Protein 8SHM (pdb70)

Secondary structure (DSSP, 8-state):
------------------------EEESSHHHHHHHHHHHHHHT--EEEEE-SSSEEEEE-

Nearest PDB structures (foldseek):
  8shm-assembly1_A  TM=6.413E-01  e=5.754E-08  synthetic construct
  4grs-assembly1_D  TM=6.822E-01  e=4.119E-01  Thermotoga maritima MSB8
  4grs-assembly1_B  TM=6.821E-01  e=4.119E-01  Thermotoga maritima MSB8
  4wk3-assembly1_A  TM=5.871E-01  e=7.598E-01  Staphylococcus aureus subsp. aureus COL
  2l48-assembly1_B  TM=5.129E-01  e=1.402E+00  Bacillus phage Gamma

Sequence (61 aa):
MGSSHHHHHHSSGLVPRGSHMTTRYRFTDEEEARRAAKEWARRGYQVHVTQNGTYWEVEVRMGSSHHHHHHSSGLVPRGSHMTTRYRFTDEEEARRAAKEWARRGYQVHVTQNGTYWEVEVRMGSSHHHHHHSSGLVPRGSHMTTRYRFTDEEEARRAAKEWARRGYQVHVTQNGTYWEVEVRMGSSHHHHHHSSGLVPRGSHMTTRYRFTDEEEARRAAKEWARRGYQVHVTQNGTYWEVEVRMGSSHHHHHHSSGLVPRGSHMTTRYRFTDEEEARRAAKEWARRGYQVHVTQNGTYWEVEVRMGSSHHHHHHSSGLVPRGSHMTTRYRFTDEEEARRAAKEWARRGYQVHVTQNGTYWEVEVRMGSSHHHHHHSSGLVPRGSHMTTRYRFTDEEEARRAAKEWARRGYQVHVTQNGTYWEVEVRMGSSHHHHHHSSGLVPRGSHMTTRYRFTDEEEARRAAKEWARRGYQVHVTQNGTYWEVEVRMGSSHHHHHHSSGLVPRGSHMTTRYRFTDEEEARRAAKEWARRGYQVHVTQNGTYWEVEVRMGSSHHHHHHSSGLVPRGSHMTTRYRFTDEEEARRAAKEWARRGYQVHVTQNGTYWEVEVRMGSSHHHHHHSSGLVPRGSHMTTRYRFTDEEEARRAAKEWARRGYQVHVTQNGTYWEVEVRMGSSHHHHHHSSGLVPRGSHMTTRYRFTDEEEARRAAKEWARRGYQVHVTQNGTYWEVEVRMGSSHHHHHHSSGLVPRGSHMTTRYRFTDEEEARRAAKEWARRGYQVHVTQNGTYWEVEVRMGSSHHHHHHSSGLVPRGSHMTTRYRFTDEEEARRAAKEWARRGYQVHVTQNGTYWEVEVRMGSSHHHHHHSSGLVPRGSHMTTRYRFTDEEEARRAAKEWARRGYQVHVTQNGTYWEVEVRMGSSHHHHHHSSGLVPRGSHMTTRYRFTDEEEARRAAKEWARRGYQVHVTQNGTYWEVEVRMGSSHHHHHHSSGLVPRGSHMTTRYRFTDEEEARRAAKEWARRGYQVHVTQNGTYWEVEVRMGSSHHHHHHSSGLVPRGSHMTTRYRFTDEEEARRAAKEWARRGYQVHVTQNGTYWEVEVRMGSSHHHHHHSSGLVPRGSHMTTRYRFTDEEEARRAAKEWARRGYQVHVTQNGTYWEVEVRMGSSHHHHHHSSGLVPRGSHMTTRYRFTDEEEARRAAKEWARRGYQVHVTQNGTYWEVEVR

Foldseek 3Di:
DDDDDDDDDDDDDDDDDDDDDKDKDWAQDPVVLVVVQVVCVVVPWDWDFDPDNPIGIIITD

Solvent-accessible surface area: 6298 Å² total; per-residue (Å²): 253,82,88,116,137,150,165,170,163,160,111,99,80,152,117,117,202,80,110,162,173,130,74,114,82,132,49,118,56,94,101,92,0,119,159,14,15,151,90,56,59,220,156,63,89,119,49,111,53,38,121,93,34,139,66,73,6,0,56,38,184

Radius of gyration: 25.76 Å; Cα contacts (8 Å, |Δi|>4): 65; chains: 1; bounding box: 44×42×68 Å

Structure (mmCIF, N/CA/C/O backbone):
data_8SHM
#
_entry.id   8SHM
#
loop_
_atom_site.group_PDB
_atom_site.id
_atom_site.type_symbol
_atom_site.label_atom_id
_atom_site.label_alt_id
_atom_site.label_comp_id
_atom_site.label_asym_id
_atom_site.label_entity_id
_atom_site.label_seq_id
_atom_site.pdbx_PDB_ins_code
_atom_site.Cartn_x
_atom_site.Cartn_y
_atom_site.Cartn_z
_atom_site.occupancy
_atom_site.B_iso_or_equiv
_atom_site.auth_seq_id
_atom_site.auth_comp_id
_atom_site.auth_asym_id
_atom_site.auth_atom_id
_atom_site.pdbx_PDB_model_num
ATOM 1 N N . MET A 1 1 ? -0.163 -0.423 -1.841 1.00 0.00 1 MET A N 1
ATOM 2 C CA . MET A 1 1 ? 1.051 -1.118 -2.354 1.00 0.00 1 MET A CA 1
ATOM 3 C C . MET A 1 1 ? 0.901 -2.638 -2.174 1.00 0.00 1 MET A C 1
ATOM 4 O O . MET A 1 1 ? 0.365 -3.098 -1.154 1.00 0.00 1 MET A O 1
ATOM 20 N N . GLY A 1 2 ? 1.375 -3.395 -3.169 1.00 0.00 2 GLY A N 1
ATOM 21 C CA . GLY A 1 2 ? 1.320 -4.853 -3.170 1.00 0.00 2 GLY A CA 1
ATOM 22 C C . GLY A 1 2 ? 1.822 -5.392 -4.502 1.00 0.00 2 GLY A C 1
ATOM 23 O O . GLY A 1 2 ? 1.295 -4.999 -5.550 1.00 0.00 2 GLY A O 1
ATOM 27 N N . SER A 1 3 ? 2.845 -6.260 -4.476 1.00 0.00 3 SER A N 1
ATOM 28 C CA . SER A 1 3 ? 3.498 -6.769 -5.693 1.00 0.00 3 SER A CA 1
ATOM 29 C C . SER A 1 3 ? 3.083 -8.225 -5.972 1.00 0.00 3 SER A C 1
ATOM 30 O O . SER A 1 3 ? 3.286 -9.102 -5.126 1.00 0.00 3 SER A O 1
ATOM 38 N N . SER A 1 4 ? 2.460 -8.467 -7.141 1.00 0.00 4 SER A N 1
ATOM 39 C CA . SER A 1 4 ? 2.259 -9.815 -7.673 1.00 0.00 4 SER A CA 1
ATOM 40 C C . SER A 1 4 ? 3.583 -10.273 -8.303 1.00 0.00 4 SER A C 1
ATOM 41 O O . SER A 1 4 ? 3.885 -9.955 -9.458 1.00 0.00 4 SER A O 1
ATOM 49 N N . HIS A 1 5 ? 4.408 -10.947 -7.486 1.00 0.00 5 HIS A N 1
ATOM 50 C CA . HIS A 1 5 ? 5.778 -11.350 -7.860 1.00 0.00 5 HIS A CA 1
ATOM 51 C C . HIS A 1 5 ? 5.876 -12.860 -8.179 1.00 0.00 5 HIS A C 1
ATOM 52 O O . HIS A 1 5 ? 6.979 -13.378 -8.386 1.00 0.00 5 HIS A O 1
ATOM 67 N N . HIS A 1 6 ? 4.717 -13.559 -8.222 1.00 0.00 6 HIS A N 1
ATOM 68 C CA . HIS A 1 6 ? 4.614 -14.966 -8.681 1.00 0.00 6 HIS A CA 1
ATOM 69 C C . HIS A 1 6 ? 3.290 -15.178 -9.448 1.00 0.00 6 HIS A C 1
ATOM 70 O O . HIS A 1 6 ? 2.303 -15.674 -8.888 1.00 0.00 6 HIS A O 1
ATOM 85 N N . HIS A 1 7 ? 3.270 -14.751 -10.727 1.00 0.00 7 HIS A N 1
ATOM 86 C CA . HIS A 1 7 ? 2.123 -14.978 -11.627 1.00 0.00 7 HIS A CA 1
ATOM 87 C C . HIS A 1 7 ? 2.219 -16.403 -12.199 1.00 0.00 7 HIS A C 1
ATOM 88 O O . HIS A 1 7 ? 3.319 -16.949 -12.348 1.00 0.00 7 HIS A O 1
ATOM 103 N N . HIS A 1 8 ? 1.063 -16.991 -12.511 1.00 0.00 8 HIS A N 1
ATOM 104 C CA . HIS A 1 8 ? 0.951 -18.392 -12.974 1.00 0.00 8 HIS A CA 1
ATOM 105 C C . HIS A 1 8 ? 0.491 -18.426 -14.435 1.00 0.00 8 HIS A C 1
ATOM 106 O O . HIS A 1 8 ? -0.114 -17.461 -14.928 1.00 0.00 8 HIS A O 1
ATOM 121 N N . HIS A 1 9 ? 0.800 -19.542 -15.116 1.00 0.00 9 HIS A N 1
ATOM 122 C CA . HIS A 1 9 ? 0.416 -19.782 -16.519 1.00 0.00 9 HIS A CA 1
ATOM 123 C C . HIS A 1 9 ? -0.039 -21.239 -16.690 1.00 0.00 9 HIS A C 1
ATOM 124 O O . HIS A 1 9 ? 0.311 -22.110 -15.887 1.00 0.00 9 HIS A O 1
ATOM 139 N N . HIS A 1 10 ? -0.811 -21.472 -17.745 1.00 0.00 10 HIS A N 1
ATOM 140 C CA . HIS A 1 10 ? -1.205 -22.814 -18.209 1.00 0.00 10 HIS A CA 1
ATOM 141 C C . HIS A 1 10 ? -0.886 -22.935 -19.708 1.00 0.00 10 HIS A C 1
ATOM 142 O O . HIS A 1 10 ? -0.303 -22.013 -20.301 1.00 0.00 10 HIS A O 1
ATOM 157 N N . SER A 1 11 ? -1.230 -24.084 -20.306 1.00 0.00 11 SER A N 1
ATOM 158 C CA . SER A 1 11 ? -1.003 -24.359 -21.736 1.00 0.00 11 SER A CA 1
ATOM 159 C C . SER A 1 11 ? -2.172 -25.185 -22.288 1.00 0.00 11 SER A C 1
ATOM 160 O O . SER A 1 11 ? -2.288 -26.377 -21.988 1.00 0.00 11 SER A O 1
ATOM 168 N N . SER A 1 12 ? -3.053 -24.527 -23.057 1.00 0.00 12 SER A N 1
ATOM 169 C CA . SER A 1 12 ? -4.241 -25.157 -23.666 1.00 0.00 12 SER A CA 1
ATOM 170 C C . SER A 1 12 ? -3.902 -25.655 -25.085 1.00 0.00 12 SER A C 1
ATOM 171 O O . SER A 1 12 ? -3.248 -24.946 -25.856 1.00 0.00 12 SER A O 1
ATOM 179 N N . GLY A 1 13 ? -4.343 -26.878 -25.418 1.00 0.00 13 GLY A N 1
ATOM 180 C CA . GLY A 1 13 ? -4.063 -27.479 -26.721 1.00 0.00 13 GLY A CA 1
ATOM 181 C C . GLY A 1 13 ? -5.168 -28.428 -27.159 1.00 0.00 13 GLY A C 1
ATOM 182 O O . GLY A 1 13 ? -5.303 -29.529 -26.602 1.00 0.00 13 GLY A O 1
ATOM 186 N N . LEU A 1 14 ? -5.974 -27.993 -28.149 1.00 0.00 14 LEU A N 1
ATOM 187 C CA . LEU A 1 14 ? -7.085 -28.786 -28.716 1.00 0.00 14 LEU A CA 1
ATOM 188 C C . LEU A 1 14 ? -7.208 -28.531 -30.229 1.00 0.00 14 LEU A C 1
ATOM 189 O O . LEU A 1 14 ? -6.662 -27.552 -30.753 1.00 0.00 14 LEU A O 1
ATOM 205 N N . VAL A 1 15 ? -7.921 -29.428 -30.924 1.00 0.00 15 VAL A N 1
ATOM 206 C CA . VAL A 1 15 ? -8.252 -29.277 -32.352 1.00 0.00 15 VAL A CA 1
ATOM 207 C C . VAL A 1 15 ? -9.790 -29.310 -32.529 1.00 0.00 15 VAL A C 1
ATOM 208 O O . VAL A 1 15 ? -10.434 -30.311 -32.177 1.00 0.00 15 VAL A O 1
ATOM 221 N N . PRO A 1 16 ? -10.415 -28.190 -33.011 1.00 0.00 16 PRO A N 1
ATOM 222 C CA . PRO A 1 16 ? -11.833 -28.183 -33.433 1.00 0.00 16 PRO A CA 1
ATOM 223 C C . PRO A 1 16 ? -11.976 -28.745 -34.862 1.00 0.00 16 PRO A C 1
ATOM 224 O O . PRO A 1 16 ? -10.969 -28.915 -35.571 1.00 0.00 16 PRO A O 1
ATOM 235 N N . ARG A 1 17 ? -13.218 -29.021 -35.289 1.00 0.00 17 ARG A N 1
ATOM 236 C CA . ARG A 1 17 ? -13.493 -29.571 -36.630 1.00 0.00 17 ARG A CA 1
ATOM 237 C C . ARG A 1 17 ? -14.955 -29.309 -37.032 1.00 0.00 17 ARG A C 1
ATOM 238 O O . ARG A 1 17 ? -15.863 -29.315 -36.187 1.00 0.00 17 ARG A O 1
ATOM 259 N N . GLY A 1 18 ? -15.162 -29.062 -38.333 1.00 0.00 18 GLY A N 1
ATOM 260 C CA . GLY A 1 18 ? -16.489 -28.852 -38.908 1.00 0.00 18 GLY A CA 1
ATOM 261 C C . GLY A 1 18 ? -16.677 -29.728 -40.135 1.00 0.00 18 GLY A C 1
ATOM 262 O O . GLY A 1 18 ? -15.830 -29.711 -41.036 1.00 0.00 18 GLY A O 1
ATOM 266 N N . SER A 1 19 ? -17.771 -30.503 -40.166 1.00 0.00 19 SER A N 1
ATOM 267 C CA . SER A 1 19 ? -18.075 -31.438 -41.263 1.00 0.00 19 SER A CA 1
ATOM 268 C C . SER A 1 19 ? -19.593 -31.656 -41.349 1.00 0.00 19 SER A C 1
ATOM 269 O O . SER A 1 19 ? -20.298 -31.557 -40.334 1.00 0.00 19 SER A O 1
ATOM 277 N N . HIS A 1 20 ? -20.085 -31.939 -42.565 1.00 0.00 20 HIS A N 1
ATOM 278 C CA . HIS A 1 20 ? -21.499 -32.260 -42.823 1.00 0.00 20 HIS A CA 1
ATOM 279 C C . HIS A 1 20 ? -21.619 -32.995 -44.169 1.00 0.00 20 HIS A C 1
ATOM 280 O O . HIS A 1 20 ? -20.897 -32.680 -45.125 1.00 0.00 20 HIS A O 1
ATOM 295 N N . MET A 1 21 ? -22.528 -33.978 -44.226 1.00 0.00 21 MET A N 1
ATOM 296 C CA . MET A 1 21 ? -22.840 -34.739 -45.456 1.00 0.00 21 MET A CA 1
ATOM 297 C C . MET A 1 21 ? -23.972 -34.024 -46.234 1.00 0.00 21 MET A C 1
ATOM 298 O O . MET A 1 21 ? -24.216 -32.827 -46.006 1.00 0.00 21 MET A O 1
ATOM 312 N N . THR A 1 22 ? -24.626 -34.759 -47.170 1.00 0.00 22 THR A N 1
ATOM 313 C CA . THR A 1 22 ? -25.740 -34.254 -48.003 1.00 0.00 22 THR A CA 1
ATOM 314 C C . THR A 1 22 ? -25.268 -33.067 -48.879 1.00 0.00 22 THR A C 1
ATOM 315 O O . THR A 1 22 ? -25.417 -31.893 -48.512 1.00 0.00 22 THR A O 1
ATOM 326 N N . THR A 1 23 ? -24.642 -33.403 -50.017 1.00 0.00 23 THR A N 1
ATOM 327 C CA . THR A 1 23 ? -24.104 -32.428 -50.974 1.00 0.00 23 THR A CA 1
ATOM 328 C C . THR A 1 23 ? -25.072 -32.304 -52.163 1.00 0.00 23 THR A C 1
ATOM 329 O O . THR A 1 23 ? -25.021 -33.092 -53.117 1.00 0.00 23 THR A O 1
ATOM 340 N N . ARG A 1 24 ? -25.993 -31.324 -52.065 1.00 0.00 24 ARG A N 1
ATOM 341 C CA . ARG A 1 24 ? -27.091 -31.140 -53.025 1.00 0.00 24 ARG A CA 1
ATOM 342 C C . ARG A 1 24 ? -26.654 -30.234 -54.193 1.00 0.00 24 ARG A C 1
ATOM 343 O O . ARG A 1 24 ? -26.654 -29.004 -54.070 1.00 0.00 24 ARG A O 1
ATOM 364 N N . TYR A 1 25 ? -26.267 -30.861 -55.310 1.00 0.00 25 TYR A N 1
ATOM 365 C CA . TYR A 1 25 ? -25.916 -30.163 -56.561 1.00 0.00 25 TYR A CA 1
ATOM 366 C C . TYR A 1 25 ? -27.170 -30.039 -57.436 1.00 0.00 25 TYR A C 1
ATOM 367 O O . TYR A 1 25 ? -27.829 -31.045 -57.724 1.00 0.00 25 TYR A O 1
ATOM 385 N N . ARG A 1 26 ? -27.509 -28.800 -57.817 1.00 0.00 26 ARG A N 1
ATOM 386 C CA . ARG A 1 26 ? -28.654 -28.495 -58.683 1.00 0.00 26 ARG A CA 1
ATOM 387 C C . ARG A 1 26 ? -28.218 -27.485 -59.752 1.00 0.00 26 ARG A C 1
ATOM 388 O O . ARG A 1 26 ? -27.464 -26.541 -59.465 1.00 0.00 26 ARG A O 1
ATOM 409 N N . PHE A 1 27 ? -28.649 -27.719 -60.998 1.00 0.00 27 PHE A N 1
ATOM 410 C CA . PHE A 1 27 ? -28.254 -26.917 -62.167 1.00 0.00 27 PHE A CA 1
ATOM 411 C C . PHE A 1 27 ? -29.508 -26.509 -62.941 1.00 0.00 27 PHE A C 1
ATOM 412 O O . PHE A 1 27 ? -30.446 -27.281 -63.034 1.00 0.00 27 PHE A O 1
ATOM 429 N N . THR A 1 28 ? -29.526 -25.287 -63.469 1.00 0.00 28 THR A N 1
ATOM 430 C CA . THR A 1 28 ? -30.626 -24.797 -64.315 1.00 0.00 28 THR A CA 1
ATOM 431 C C . THR A 1 28 ? -30.398 -25.215 -65.781 1.00 0.00 28 THR A C 1
ATOM 432 O O . THR A 1 28 ? -31.350 -25.502 -66.513 1.00 0.00 28 THR A O 1
ATOM 443 N N . ASP A 1 29 ? -29.118 -25.282 -66.178 1.00 0.00 29 ASP A N 1
ATOM 444 C CA . ASP A 1 29 ? -28.699 -25.664 -67.528 1.00 0.00 29 ASP A CA 1
ATOM 445 C C . ASP A 1 29 ? -28.549 -27.194 -67.621 1.00 0.00 29 ASP A C 1
ATOM 446 O O . ASP A 1 29 ? -27.957 -27.825 -66.729 1.00 0.00 29 ASP A O 1
ATOM 455 N N . GLU A 1 30 ? -29.076 -27.755 -68.724 1.00 0.00 30 GLU A N 1
ATOM 456 C CA . GLU A 1 30 ? -29.118 -29.202 -68.986 1.00 0.00 30 GLU A CA 1
ATOM 457 C C . GLU A 1 30 ? -27.711 -29.800 -69.164 1.00 0.00 30 GLU A C 1
ATOM 458 O O . GLU A 1 30 ? -27.452 -30.921 -68.708 1.00 0.00 30 GLU A O 1
ATOM 470 N N . GLU A 1 31 ? -26.810 -29.037 -69.821 1.00 0.00 31 GLU A N 1
ATOM 471 C CA . GLU A 1 31 ? -25.457 -29.505 -70.160 1.00 0.00 31 GLU A CA 1
ATOM 472 C C . GLU A 1 31 ? -24.584 -29.555 -68.901 1.00 0.00 31 GLU A C 1
ATOM 473 O O . GLU A 1 31 ? -23.787 -30.467 -68.760 1.00 0.00 31 GLU A O 1
ATOM 485 N N . GLU A 1 32 ? -24.763 -28.569 -67.988 1.00 0.00 32 GLU A N 1
ATOM 486 C CA . GLU A 1 32 ? -24.046 -28.516 -66.694 1.00 0.00 32 GLU A CA 1
ATOM 487 C C . GLU A 1 32 ? -24.502 -29.657 -65.756 1.00 0.00 32 GLU A C 1
ATOM 488 O O . GLU A 1 32 ? -23.694 -30.185 -64.983 1.00 0.00 32 GLU A O 1
ATOM 500 N N . ALA A 1 33 ? -25.798 -30.025 -65.849 1.00 0.00 33 ALA A N 1
ATOM 501 C CA . ALA A 1 33 ? -26.372 -31.171 -65.105 1.00 0.00 33 ALA A CA 1
ATOM 502 C C . ALA A 1 33 ? -25.779 -32.503 -65.621 1.00 0.00 33 ALA A C 1
ATOM 503 O O . ALA A 1 33 ? -25.452 -33.396 -64.833 1.00 0.00 33 ALA A O 1
ATOM 510 N N . ARG A 1 34 ? -25.633 -32.601 -66.958 1.00 0.00 34 ARG A N 1
ATOM 511 C CA . ARG A 1 34 ? -25.062 -33.788 -67.635 1.00 0.00 34 ARG A CA 1
ATOM 512 C C . ARG A 1 34 ? -23.533 -33.887 -67.424 1.00 0.00 34 ARG A C 1
ATOM 513 O O . ARG A 1 34 ? -22.993 -34.994 -67.322 1.00 0.00 34 ARG A O 1
ATOM 534 N N . ARG A 1 35 ? -22.861 -32.722 -67.337 1.00 0.00 35 ARG A N 1
ATOM 535 C CA . ARG A 1 35 ? -21.404 -32.637 -67.090 1.00 0.00 35 ARG A CA 1
ATOM 536 C C . ARG A 1 35 ? -21.097 -33.090 -65.659 1.00 0.00 35 ARG A C 1
ATOM 537 O O . ARG A 1 35 ? -20.143 -33.826 -65.445 1.00 0.00 35 ARG A O 1
ATOM 558 N N . ALA A 1 36 ? -21.933 -32.638 -64.697 1.00 0.00 36 ALA A N 1
ATOM 559 C CA . ALA A 1 36 ? -21.798 -32.992 -63.268 1.00 0.00 36 ALA A CA 1
ATOM 560 C C . ALA A 1 36 ? -22.018 -34.495 -63.067 1.00 0.00 36 ALA A C 1
ATOM 561 O O . ALA A 1 36 ? -21.239 -35.152 -62.378 1.00 0.00 36 ALA A O 1
ATOM 568 N N . ALA A 1 37 ? -23.072 -35.026 -63.710 1.00 0.00 37 ALA A N 1
ATOM 569 C CA . ALA A 1 37 ? -23.407 -36.466 -63.670 1.00 0.00 37 ALA A CA 1
ATOM 570 C C . ALA A 1 37 ? -22.254 -37.332 -64.219 1.00 0.00 37 ALA A C 1
ATOM 571 O O . ALA A 1 37 ? -21.940 -38.386 -63.661 1.00 0.00 37 ALA A O 1
ATOM 578 N N . LYS A 1 38 ? -21.622 -36.838 -65.300 1.00 0.00 38 LYS A N 1
ATOM 579 C CA . LYS A 1 38 ? -20.508 -37.520 -65.986 1.00 0.00 38 LYS A CA 1
ATOM 580 C C . LYS A 1 38 ? -19.191 -37.377 -65.190 1.00 0.00 38 LYS A C 1
ATOM 581 O O . LYS A 1 38 ? -18.372 -38.298 -65.175 1.00 0.00 38 LYS A O 1
ATOM 600 N N . GLU A 1 39 ? -19.014 -36.223 -64.523 1.00 0.00 39 GLU A N 1
ATOM 601 C CA . GLU A 1 39 ? -17.820 -35.933 -63.701 1.00 0.00 39 GLU A CA 1
ATOM 602 C C . GLU A 1 39 ? -17.811 -36.825 -62.451 1.00 0.00 39 GLU A C 1
ATOM 603 O O . GLU A 1 39 ? -16.775 -37.392 -62.098 1.00 0.00 39 GLU A O 1
ATOM 615 N N . TRP A 1 40 ? -18.988 -36.947 -61.805 1.00 0.00 40 TRP A N 1
ATOM 616 C CA . TRP A 1 40 ? -19.193 -37.814 -60.631 1.00 0.00 40 TRP A CA 1
ATOM 617 C C . TRP A 1 40 ? -19.155 -39.295 -61.027 1.00 0.00 40 TRP A C 1
ATOM 618 O O . TRP A 1 40 ? -18.702 -40.124 -60.244 1.00 0.00 40 TRP A O 1
ATOM 639 N N . ALA A 1 41 ? -19.622 -39.611 -62.250 1.00 0.00 41 ALA A N 1
ATOM 640 C CA . ALA A 1 41 ? -19.551 -40.981 -62.807 1.00 0.00 41 ALA A CA 1
ATOM 641 C C . ALA A 1 41 ? -18.083 -41.412 -63.006 1.00 0.00 41 ALA A C 1
ATOM 642 O O . ALA A 1 41 ? -17.708 -42.543 -62.677 1.00 0.00 41 ALA A O 1
ATOM 649 N N . ARG A 1 42 ? -17.261 -40.467 -63.518 1.00 0.00 42 ARG A N 1
ATOM 650 C CA . ARG A 1 42 ? -15.804 -40.643 -63.717 1.00 0.00 42 ARG A CA 1
ATOM 651 C C . ARG A 1 42 ? -15.097 -40.790 -62.349 1.00 0.00 42 ARG A C 1
ATOM 652 O O . ARG A 1 42 ? -14.122 -41.538 -62.218 1.00 0.00 42 ARG A O 1
ATOM 673 N N . ARG A 1 43 ? -15.625 -40.064 -61.339 1.00 0.00 43 ARG A N 1
ATOM 674 C CA . ARG A 1 43 ? -15.184 -40.162 -59.931 1.00 0.00 43 ARG A CA 1
ATOM 675 C C . ARG A 1 43 ? -15.592 -41.518 -59.294 1.00 0.00 43 ARG A C 1
ATOM 676 O O . ARG A 1 43 ? -15.017 -41.926 -58.277 1.00 0.00 43 ARG A O 1
ATOM 697 N N . GLY A 1 44 ? -16.607 -42.180 -59.887 1.00 0.00 44 GLY A N 1
ATOM 698 C CA . GLY A 1 44 ? -17.052 -43.517 -59.468 1.00 0.00 44 GLY A CA 1
ATOM 699 C C . GLY A 1 44 ? -18.247 -43.488 -58.519 1.00 0.00 44 GLY A C 1
ATOM 700 O O . GLY A 1 44 ? -18.541 -44.477 -57.866 1.00 0.00 44 GLY A O 1
ATOM 704 N N . TYR A 1 45 ? -18.934 -42.340 -58.449 1.00 0.00 45 TYR A N 1
ATOM 705 C CA . TYR A 1 45 ? -20.156 -42.158 -57.636 1.00 0.00 45 TYR A CA 1
ATOM 706 C C . TYR A 1 45 ? -21.404 -42.481 -58.476 1.00 0.00 45 TYR A C 1
ATOM 707 O O . TYR A 1 45 ? -21.468 -42.146 -59.668 1.00 0.00 45 TYR A O 1
ATOM 725 N N . GLN A 1 46 ? -22.389 -43.124 -57.834 1.00 0.00 46 GLN A N 1
ATOM 726 C CA . GLN A 1 46 ? -23.666 -43.498 -58.454 1.00 0.00 46 GLN A CA 1
ATOM 727 C C . GLN A 1 46 ? -24.583 -42.271 -58.457 1.00 0.00 46 GLN A C 1
ATOM 728 O O . GLN A 1 46 ? -24.956 -41.771 -57.391 1.00 0.00 46 GLN A O 1
ATOM 742 N N . VAL A 1 47 ? -24.915 -41.756 -59.649 1.00 0.00 47 VAL A N 1
ATOM 743 C CA . VAL A 1 47 ? -25.700 -40.514 -59.787 1.00 0.00 47 VAL A CA 1
ATOM 744 C C . VAL A 1 47 ? -27.061 -40.769 -60.433 1.00 0.00 47 VAL A C 1
ATOM 745 O O . VAL A 1 47 ? -27.286 -41.809 -61.063 1.00 0.00 47 VAL A O 1
ATOM 758 N N . HIS A 1 48 ? -27.951 -39.784 -60.261 1.00 0.00 48 HIS A N 1
ATOM 759 C CA . HIS A 1 48 ? -29.265 -39.738 -60.904 1.00 0.00 48 HIS A CA 1
ATOM 760 C C . HIS A 1 48 ? -29.603 -38.274 -61.201 1.00 0.00 48 HIS A C 1
ATOM 761 O O . HIS A 1 48 ? -29.662 -37.466 -60.284 1.00 0.00 48 HIS A O 1
ATOM 776 N N . VAL A 1 49 ? -29.834 -37.935 -62.472 1.00 0.00 49 VAL A N 1
ATOM 777 C CA . VAL A 1 49 ? -30.235 -36.576 -62.852 1.00 0.00 49 VAL A CA 1
ATOM 778 C C . VAL A 1 49 ? -31.762 -36.437 -62.668 1.00 0.00 49 VAL A C 1
ATOM 779 O O . VAL A 1 49 ? -32.549 -37.051 -63.391 1.00 0.00 49 VAL A O 1
ATOM 792 N N . THR A 1 50 ? -32.173 -35.649 -61.658 1.00 0.00 50 THR A N 1
ATOM 793 C CA . THR A 1 50 ? -33.584 -35.442 -61.310 1.00 0.00 50 THR A CA 1
ATOM 794 C C . THR A 1 50 ? -34.090 -34.122 -61.898 1.00 0.00 50 THR A C 1
ATOM 795 O O . THR A 1 50 ? -33.822 -33.039 -61.356 1.00 0.00 50 THR A O 1
ATOM 806 N N . GLN A 1 51 ? -34.798 -34.217 -63.029 1.00 0.00 51 GLN A N 1
ATOM 807 C CA . GLN A 1 51 ? -35.543 -33.094 -63.610 1.00 0.00 51 GLN A CA 1
ATOM 808 C C . GLN A 1 51 ? -36.774 -32.862 -62.722 1.00 0.00 51 GLN A C 1
ATOM 809 O O . GLN A 1 51 ? -37.822 -33.500 -62.902 1.00 0.00 51 GLN A O 1
ATOM 823 N N . ASN A 1 52 ? -36.596 -32.028 -61.689 1.00 0.00 52 ASN A N 1
ATOM 824 C CA . ASN A 1 52 ? -37.665 -31.696 -60.732 1.00 0.00 52 ASN A CA 1
ATOM 825 C C . ASN A 1 52 ? -38.606 -30.639 -61.331 1.00 0.00 52 ASN A C 1
ATOM 826 O O . ASN A 1 52 ? -39.826 -30.686 -61.118 1.00 0.00 52 ASN A O 1
ATOM 837 N N . GLY A 1 53 ? -38.021 -29.721 -62.100 1.00 0.00 53 GLY A N 1
ATOM 838 C CA . GLY A 1 53 ? -38.739 -28.601 -62.690 1.00 0.00 53 GLY A CA 1
ATOM 839 C C . GLY A 1 53 ? -37.868 -27.886 -63.705 1.00 0.00 53 GLY A C 1
ATOM 840 O O . GLY A 1 53 ? -37.134 -28.539 -64.461 1.00 0.00 53 GLY A O 1
ATOM 844 N N . THR A 1 54 ? -37.955 -26.545 -63.714 1.00 0.00 54 THR A N 1
ATOM 845 C CA . THR A 1 54 ? -37.117 -25.663 -64.556 1.00 0.00 54 THR A CA 1
ATOM 846 C C . THR A 1 54 ? -35.595 -25.863 -64.287 1.00 0.00 54 THR A C 1
ATOM 847 O O . THR A 1 54 ? -34.759 -25.521 -65.133 1.00 0.00 54 THR A O 1
ATOM 858 N N . TYR A 1 55 ? -35.262 -26.416 -63.109 1.00 0.00 55 TYR A N 1
ATOM 859 C CA . TYR A 1 55 ? -33.880 -26.758 -62.717 1.00 0.00 55 TYR A CA 1
ATOM 860 C C . TYR A 1 55 ? -33.714 -28.298 -62.656 1.00 0.00 55 TYR A C 1
ATOM 861 O O . TYR A 1 55 ? -34.541 -29.017 -62.059 1.00 0.00 55 TYR A O 1
ATOM 879 N N . TRP A 1 56 ? -32.656 -28.779 -63.322 1.00 0.00 56 TRP A N 1
ATOM 880 C CA . TRP A 1 56 ? -32.287 -30.200 -63.415 1.00 0.00 56 TRP A CA 1
ATOM 881 C C . TRP A 1 56 ? -31.164 -30.509 -62.382 1.00 0.00 56 TRP A C 1
ATOM 882 O O . TRP A 1 56 ? -30.022 -30.063 -62.540 1.00 0.00 56 TRP A O 1
ATOM 903 N N . GLU A 1 57 ? -31.512 -31.267 -61.332 1.00 0.00 57 GLU A N 1
ATOM 904 C CA . GLU A 1 57 ? -30.609 -31.595 -60.204 1.00 0.00 57 GLU A CA 1
ATOM 905 C C . GLU A 1 57 ? -29.800 -32.874 -60.490 1.00 0.00 57 GLU A C 1
ATOM 906 O O . GLU A 1 57 ? -30.119 -33.622 -61.420 1.00 0.00 57 GLU A O 1
ATOM 918 N N . VAL A 1 58 ? -28.740 -33.091 -59.685 1.00 0.00 58 VAL A N 1
ATOM 919 C CA . VAL A 1 58 ? -27.872 -34.285 -59.746 1.00 0.00 58 VAL A CA 1
ATOM 920 C C . VAL A 1 58 ? -27.736 -34.876 -58.322 1.00 0.00 58 VAL A C 1
ATOM 921 O O . VAL A 1 58 ? -27.103 -34.271 -57.447 1.00 0.00 58 VAL A O 1
ATOM 934 N N . GLU A 1 59 ? -28.395 -36.032 -58.111 1.00 0.00 59 GLU A N 1
ATOM 935 C CA . GLU A 1 59 ? -28.256 -36.857 -56.894 1.00 0.00 59 GLU A CA 1
ATOM 936 C C . GLU A 1 59 ? -26.836 -37.453 -56.857 1.00 0.00 59 GLU A C 1
ATOM 937 O O . GLU A 1 59 ? -26.451 -38.155 -57.796 1.00 0.00 59 GLU A O 1
ATOM 949 N N . VAL A 1 60 ? -26.054 -37.155 -55.808 1.00 0.00 60 VAL A N 1
ATOM 950 C CA . VAL A 1 60 ? -24.713 -37.756 -55.609 1.00 0.00 60 VAL A CA 1
ATOM 951 C C . VAL A 1 60 ? -24.792 -38.800 -54.478 1.00 0.00 60 VAL A C 1
ATOM 952 O O . VAL A 1 60 ? -24.912 -38.449 -53.297 1.00 0.00 60 VAL A O 1
ATOM 965 N N . ARG A 1 61 ? -24.777 -40.079 -54.866 1.00 0.00 61 ARG A N 1
ATOM 966 C CA . ARG A 1 61 ? -24.874 -41.227 -53.952 1.00 0.00 61 ARG A CA 1
ATOM 967 C C . ARG A 1 61 ? -23.493 -41.935 -53.932 1.00 0.00 61 ARG A C 1
ATOM 968 O O . ARG A 1 61 ? -22.760 -41.816 -52.921 1.00 0.00 61 ARG A O 1
ATOM 990 N N . MET A 1 1 ? 14.252 -24.597 6.250 1.00 0.00 1 MET A N 2
ATOM 991 C CA . MET A 1 1 ? 14.596 -26.010 6.516 1.00 0.00 1 MET A CA 2
ATOM 992 C C . MET A 1 1 ? 13.417 -26.918 6.124 1.00 0.00 1 MET A C 2
ATOM 993 O O . MET A 1 1 ? 12.345 -26.430 5.719 1.00 0.00 1 MET A O 2
ATOM 1009 N N . GLY A 1 2 ? 13.624 -28.239 6.257 1.00 0.00 2 GLY A N 2
ATOM 1010 C CA . GLY A 1 2 ? 12.639 -29.241 5.850 1.00 0.00 2 GLY A CA 2
ATOM 1011 C C . GLY A 1 2 ? 12.640 -29.457 4.342 1.00 0.00 2 GLY A C 2
ATOM 1012 O O . GLY A 1 2 ? 13.660 -29.223 3.678 1.00 0.00 2 GLY A O 2
ATOM 1016 N N . SER A 1 3 ? 11.492 -29.896 3.810 1.00 0.00 3 SER A N 2
ATOM 1017 C CA . SER A 1 3 ? 11.292 -30.119 2.365 1.00 0.00 3 SER A CA 2
ATOM 1018 C C . SER A 1 3 ? 9.786 -30.197 2.063 1.00 0.00 3 SER A C 2
ATOM 1019 O O . SER A 1 3 ? 8.964 -30.352 2.981 1.00 0.00 3 SER A O 2
ATOM 1027 N N . SER A 1 4 ? 9.428 -30.088 0.779 1.00 0.00 4 SER A N 2
ATOM 1028 C CA . SER A 1 4 ? 8.026 -30.073 0.332 1.00 0.00 4 SER A CA 2
ATOM 1029 C C . SER A 1 4 ? 7.886 -30.932 -0.939 1.00 0.00 4 SER A C 2
ATOM 1030 O O . SER A 1 4 ? 8.444 -30.596 -1.991 1.00 0.00 4 SER A O 2
ATOM 1038 N N . HIS A 1 5 ? 7.173 -32.070 -0.816 1.00 0.00 5 HIS A N 2
ATOM 1039 C CA . HIS A 1 5 ? 6.898 -32.985 -1.935 1.00 0.00 5 HIS A CA 2
ATOM 1040 C C . HIS A 1 5 ? 5.527 -32.659 -2.551 1.00 0.00 5 HIS A C 2
ATOM 1041 O O . HIS A 1 5 ? 4.560 -32.382 -1.833 1.00 0.00 5 HIS A O 2
ATOM 1056 N N . HIS A 1 6 ? 5.473 -32.651 -3.891 1.00 0.00 6 HIS A N 2
ATOM 1057 C CA . HIS A 1 6 ? 4.258 -32.347 -4.675 1.00 0.00 6 HIS A CA 2
ATOM 1058 C C . HIS A 1 6 ? 4.075 -33.437 -5.745 1.00 0.00 6 HIS A C 2
ATOM 1059 O O . HIS A 1 6 ? 4.884 -34.368 -5.828 1.00 0.00 6 HIS A O 2
ATOM 1074 N N . HIS A 1 7 ? 3.026 -33.304 -6.579 1.00 0.00 7 HIS A N 2
ATOM 1075 C CA . HIS A 1 7 ? 2.654 -34.319 -7.594 1.00 0.00 7 HIS A CA 2
ATOM 1076 C C . HIS A 1 7 ? 1.837 -33.680 -8.726 1.00 0.00 7 HIS A C 2
ATOM 1077 O O . HIS A 1 7 ? 1.070 -32.740 -8.497 1.00 0.00 7 HIS A O 2
ATOM 1092 N N . HIS A 1 8 ? 2.005 -34.215 -9.943 1.00 0.00 8 HIS A N 2
ATOM 1093 C CA . HIS A 1 8 ? 1.263 -33.795 -11.148 1.00 0.00 8 HIS A CA 2
ATOM 1094 C C . HIS A 1 8 ? 0.053 -34.715 -11.342 1.00 0.00 8 HIS A C 2
ATOM 1095 O O . HIS A 1 8 ? 0.010 -35.818 -10.786 1.00 0.00 8 HIS A O 2
ATOM 1110 N N . HIS A 1 9 ? -0.923 -34.260 -12.139 1.00 0.00 9 HIS A N 2
ATOM 1111 C CA . HIS A 1 9 ? -2.126 -35.045 -12.474 1.00 0.00 9 HIS A CA 2
ATOM 1112 C C . HIS A 1 9 ? -2.511 -34.797 -13.939 1.00 0.00 9 HIS A C 2
ATOM 1113 O O . HIS A 1 9 ? -2.464 -33.663 -14.409 1.00 0.00 9 HIS A O 2
ATOM 1128 N N . HIS A 1 10 ? -2.872 -35.874 -14.646 1.00 0.00 10 HIS A N 2
ATOM 1129 C CA . HIS A 1 10 ? -3.375 -35.834 -16.038 1.00 0.00 10 HIS A CA 2
ATOM 1130 C C . HIS A 1 10 ? -4.605 -36.744 -16.155 1.00 0.00 10 HIS A C 2
ATOM 1131 O O . HIS A 1 10 ? -4.969 -37.439 -15.202 1.00 0.00 10 HIS A O 2
ATOM 1146 N N . SER A 1 11 ? -5.253 -36.710 -17.323 1.00 0.00 11 SER A N 2
ATOM 1147 C CA . SER A 1 11 ? -6.434 -37.535 -17.639 1.00 0.00 11 SER A CA 2
ATOM 1148 C C . SER A 1 11 ? -6.434 -37.878 -19.143 1.00 0.00 11 SER A C 2
ATOM 1149 O O . SER A 1 11 ? -5.510 -37.498 -19.873 1.00 0.00 11 SER A O 2
ATOM 1157 N N . SER A 1 12 ? -7.471 -38.612 -19.590 1.00 0.00 12 SER A N 2
ATOM 1158 C CA . SER A 1 12 ? -7.666 -38.965 -21.008 1.00 0.00 12 SER A CA 2
ATOM 1159 C C . SER A 1 12 ? -8.163 -37.745 -21.823 1.00 0.00 12 SER A C 2
ATOM 1160 O O . SER A 1 12 ? -8.495 -36.694 -21.250 1.00 0.00 12 SER A O 2
ATOM 1168 N N . GLY A 1 13 ? -8.223 -37.904 -23.154 1.00 0.00 13 GLY A N 2
ATOM 1169 C CA . GLY A 1 13 ? -8.663 -36.836 -24.055 1.00 0.00 13 GLY A CA 2
ATOM 1170 C C . GLY A 1 13 ? -9.882 -37.228 -24.870 1.00 0.00 13 GLY A C 2
ATOM 1171 O O . GLY A 1 13 ? -10.209 -38.420 -24.981 1.00 0.00 13 GLY A O 2
ATOM 1175 N N . LEU A 1 14 ? -10.558 -36.224 -25.450 1.00 0.00 14 LEU A N 2
ATOM 1176 C CA . LEU A 1 14 ? -11.782 -36.412 -26.251 1.00 0.00 14 LEU A CA 2
ATOM 1177 C C . LEU A 1 14 ? -11.538 -35.879 -27.672 1.00 0.00 14 LEU A C 2
ATOM 1178 O O . LEU A 1 14 ? -11.015 -34.771 -27.826 1.00 0.00 14 LEU A O 2
ATOM 1194 N N . VAL A 1 15 ? -11.881 -36.683 -28.695 1.00 0.00 15 VAL A N 2
ATOM 1195 C CA . VAL A 1 15 ? -11.679 -36.336 -30.117 1.00 0.00 15 VAL A CA 2
ATOM 1196 C C . VAL A 1 15 ? -13.059 -36.265 -30.850 1.00 0.00 15 VAL A C 2
ATOM 1197 O O . VAL A 1 15 ? -13.566 -37.274 -31.350 1.00 0.00 15 VAL A O 2
ATOM 1210 N N . PRO A 1 16 ? -13.727 -35.062 -30.877 1.00 0.00 16 PRO A N 2
ATOM 1211 C CA . PRO A 1 16 ? -15.020 -34.880 -31.575 1.00 0.00 16 PRO A CA 2
ATOM 1212 C C . PRO A 1 16 ? -14.814 -34.746 -33.106 1.00 0.00 16 PRO A C 2
ATOM 1213 O O . PRO A 1 16 ? -14.113 -33.840 -33.575 1.00 0.00 16 PRO A O 2
ATOM 1224 N N . ARG A 1 17 ? -15.395 -35.689 -33.873 1.00 0.00 17 ARG A N 2
ATOM 1225 C CA . ARG A 1 17 ? -15.239 -35.769 -35.340 1.00 0.00 17 ARG A CA 2
ATOM 1226 C C . ARG A 1 17 ? -16.628 -35.843 -36.007 1.00 0.00 17 ARG A C 2
ATOM 1227 O O . ARG A 1 17 ? -17.279 -36.891 -35.984 1.00 0.00 17 ARG A O 2
ATOM 1248 N N . GLY A 1 18 ? -17.080 -34.706 -36.552 1.00 0.00 18 GLY A N 2
ATOM 1249 C CA . GLY A 1 18 ? -18.352 -34.611 -37.271 1.00 0.00 18 GLY A CA 2
ATOM 1250 C C . GLY A 1 18 ? -18.128 -34.586 -38.774 1.00 0.00 18 GLY A C 2
ATOM 1251 O O . GLY A 1 18 ? -17.470 -33.670 -39.288 1.00 0.00 18 GLY A O 2
ATOM 1255 N N . SER A 1 19 ? -18.656 -35.594 -39.476 1.00 0.00 19 SER A N 2
ATOM 1256 C CA . SER A 1 19 ? -18.537 -35.714 -40.938 1.00 0.00 19 SER A CA 2
ATOM 1257 C C . SER A 1 19 ? -19.876 -35.344 -41.605 1.00 0.00 19 SER A C 2
ATOM 1258 O O . SER A 1 19 ? -20.935 -35.868 -41.229 1.00 0.00 19 SER A O 2
ATOM 1266 N N . HIS A 1 20 ? -19.812 -34.424 -42.579 1.00 0.00 20 HIS A N 2
ATOM 1267 C CA . HIS A 1 20 ? -20.983 -33.956 -43.339 1.00 0.00 20 HIS A CA 2
ATOM 1268 C C . HIS A 1 20 ? -21.188 -34.830 -44.577 1.00 0.00 20 HIS A C 2
ATOM 1269 O O . HIS A 1 20 ? -20.231 -35.170 -45.284 1.00 0.00 20 HIS A O 2
ATOM 1284 N N . MET A 1 21 ? -22.454 -35.197 -44.816 1.00 0.00 21 MET A N 2
ATOM 1285 C CA . MET A 1 21 ? -22.874 -36.076 -45.920 1.00 0.00 21 MET A CA 2
ATOM 1286 C C . MET A 1 21 ? -24.078 -35.445 -46.647 1.00 0.00 21 MET A C 2
ATOM 1287 O O . MET A 1 21 ? -24.467 -34.311 -46.323 1.00 0.00 21 MET A O 2
ATOM 1301 N N . THR A 1 22 ? -24.640 -36.185 -47.633 1.00 0.00 22 THR A N 2
ATOM 1302 C CA . THR A 1 22 ? -25.808 -35.752 -48.436 1.00 0.00 22 THR A CA 2
ATOM 1303 C C . THR A 1 22 ? -25.459 -34.509 -49.297 1.00 0.00 22 THR A C 2
ATOM 1304 O O . THR A 1 22 ? -25.689 -33.362 -48.890 1.00 0.00 22 THR A O 2
ATOM 1315 N N . THR A 1 23 ? -24.860 -34.752 -50.474 1.00 0.00 23 THR A N 2
ATOM 1316 C CA . THR A 1 23 ? -24.385 -33.690 -51.378 1.00 0.00 23 THR A CA 2
ATOM 1317 C C . THR A 1 23 ? -25.228 -33.657 -52.672 1.00 0.00 23 THR A C 2
ATOM 1318 O O . THR A 1 23 ? -25.157 -34.570 -53.498 1.00 0.00 23 THR A O 2
ATOM 1329 N N . ARG A 1 24 ? -26.053 -32.604 -52.812 1.00 0.00 24 ARG A N 2
ATOM 1330 C CA . ARG A 1 24 ? -26.807 -32.311 -54.043 1.00 0.00 24 ARG A CA 2
ATOM 1331 C C . ARG A 1 24 ? -26.395 -30.919 -54.558 1.00 0.00 24 ARG A C 2
ATOM 1332 O O . ARG A 1 24 ? -26.088 -30.019 -53.769 1.00 0.00 24 ARG A O 2
ATOM 1353 N N . TYR A 1 25 ? -26.336 -30.783 -55.884 1.00 0.00 25 TYR A N 2
ATOM 1354 C CA . TYR A 1 25 ? -26.002 -29.531 -56.577 1.00 0.00 25 TYR A CA 2
ATOM 1355 C C . TYR A 1 25 ? -27.154 -29.223 -57.538 1.00 0.00 25 TYR A C 2
ATOM 1356 O O . TYR A 1 25 ? -27.392 -29.986 -58.484 1.00 0.00 25 TYR A O 2
ATOM 1374 N N . ARG A 1 26 ? -27.888 -28.132 -57.286 1.00 0.00 26 ARG A N 2
ATOM 1375 C CA . ARG A 1 26 ? -29.039 -27.754 -58.110 1.00 0.00 26 ARG A CA 2
ATOM 1376 C C . ARG A 1 26 ? -28.561 -26.880 -59.268 1.00 0.00 26 ARG A C 2
ATOM 1377 O O . ARG A 1 26 ? -28.067 -25.765 -59.063 1.00 0.00 26 ARG A O 2
ATOM 1398 N N . PHE A 1 27 ? -28.654 -27.440 -60.475 1.00 0.00 27 PHE A N 2
ATOM 1399 C CA . PHE A 1 27 ? -28.402 -26.730 -61.735 1.00 0.00 27 PHE A CA 2
ATOM 1400 C C . PHE A 1 27 ? -29.756 -26.394 -62.374 1.00 0.00 27 PHE A C 2
ATOM 1401 O O . PHE A 1 27 ? -30.773 -27.001 -62.024 1.00 0.00 27 PHE A O 2
ATOM 1418 N N . THR A 1 28 ? -29.769 -25.435 -63.306 1.00 0.00 28 THR A N 2
ATOM 1419 C CA . THR A 1 28 ? -30.975 -25.071 -64.076 1.00 0.00 28 THR A CA 2
ATOM 1420 C C . THR A 1 28 ? -30.849 -25.562 -65.530 1.00 0.00 28 THR A C 2
ATOM 1421 O O . THR A 1 28 ? -31.851 -25.858 -66.191 1.00 0.00 28 THR A O 2
ATOM 1432 N N . ASP A 1 29 ? -29.599 -25.680 -66.001 1.00 0.00 29 ASP A N 2
ATOM 1433 C CA . ASP A 1 29 ? -29.278 -26.052 -67.386 1.00 0.00 29 ASP A CA 2
ATOM 1434 C C . ASP A 1 29 ? -28.977 -27.550 -67.482 1.00 0.00 29 ASP A C 2
ATOM 1435 O O . ASP A 1 29 ? -28.391 -28.130 -66.561 1.00 0.00 29 ASP A O 2
ATOM 1444 N N . GLU A 1 30 ? -29.362 -28.152 -68.621 1.00 0.00 30 GLU A N 2
ATOM 1445 C CA . GLU A 1 30 ? -29.178 -29.589 -68.891 1.00 0.00 30 GLU A CA 2
ATOM 1446 C C . GLU A 1 30 ? -27.691 -29.962 -68.992 1.00 0.00 30 GLU A C 2
ATOM 1447 O O . GLU A 1 30 ? -27.233 -30.886 -68.327 1.00 0.00 30 GLU A O 2
ATOM 1459 N N . GLU A 1 31 ? -26.960 -29.206 -69.834 1.00 0.00 31 GLU A N 2
ATOM 1460 C CA . GLU A 1 31 ? -25.575 -29.531 -70.235 1.00 0.00 31 GLU A CA 2
ATOM 1461 C C . GLU A 1 31 ? -24.635 -29.451 -69.020 1.00 0.00 31 GLU A C 2
ATOM 1462 O O . GLU A 1 31 ? -23.913 -30.407 -68.747 1.00 0.00 31 GLU A O 2
ATOM 1474 N N . GLU A 1 32 ? -24.693 -28.322 -68.279 1.00 0.00 32 GLU A N 2
ATOM 1475 C CA . GLU A 1 32 ? -23.844 -28.087 -67.079 1.00 0.00 32 GLU A CA 2
ATOM 1476 C C . GLU A 1 32 ? -24.058 -29.174 -66.006 1.00 0.00 32 GLU A C 2
ATOM 1477 O O . GLU A 1 32 ? -23.102 -29.644 -65.370 1.00 0.00 32 GLU A O 2
ATOM 1489 N N . ALA A 1 33 ? -25.329 -29.567 -65.850 1.00 0.00 33 ALA A N 2
ATOM 1490 C CA . ALA A 1 33 ? -25.750 -30.594 -64.891 1.00 0.00 33 ALA A CA 2
ATOM 1491 C C . ALA A 1 33 ? -25.216 -31.973 -65.280 1.00 0.00 33 ALA A C 2
ATOM 1492 O O . ALA A 1 33 ? -24.588 -32.639 -64.479 1.00 0.00 33 ALA A O 2
ATOM 1499 N N . ARG A 1 34 ? -25.454 -32.345 -66.543 1.00 0.00 34 ARG A N 2
ATOM 1500 C CA . ARG A 1 34 ? -25.077 -33.652 -67.126 1.00 0.00 34 ARG A CA 2
ATOM 1501 C C . ARG A 1 34 ? -23.538 -33.776 -67.242 1.00 0.00 34 ARG A C 2
ATOM 1502 O O . ARG A 1 34 ? -22.994 -34.881 -67.217 1.00 0.00 34 ARG A O 2
ATOM 1523 N N . ARG A 1 35 ? -22.855 -32.615 -67.329 1.00 0.00 35 ARG A N 2
ATOM 1524 C CA . ARG A 1 35 ? -21.385 -32.532 -67.388 1.00 0.00 35 ARG A CA 2
ATOM 1525 C C . ARG A 1 35 ? -20.793 -32.934 -66.028 1.00 0.00 35 ARG A C 2
ATOM 1526 O O . ARG A 1 35 ? -19.959 -33.838 -65.942 1.00 0.00 35 ARG A O 2
ATOM 1547 N N . ALA A 1 36 ? -21.301 -32.271 -64.973 1.00 0.00 36 ALA A N 2
ATOM 1548 C CA . ALA A 1 36 ? -20.884 -32.502 -63.578 1.00 0.00 36 ALA A CA 2
ATOM 1549 C C . ALA A 1 36 ? -21.323 -33.899 -63.097 1.00 0.00 36 ALA A C 2
ATOM 1550 O O . ALA A 1 36 ? -20.585 -34.575 -62.380 1.00 0.00 36 ALA A O 2
ATOM 1557 N N . ALA A 1 37 ? -22.521 -34.321 -63.542 1.00 0.00 37 ALA A N 2
ATOM 1558 C CA . ALA A 1 37 ? -23.136 -35.616 -63.170 1.00 0.00 37 ALA A CA 2
ATOM 1559 C C . ALA A 1 37 ? -22.299 -36.777 -63.695 1.00 0.00 37 ALA A C 2
ATOM 1560 O O . ALA A 1 37 ? -21.918 -37.677 -62.944 1.00 0.00 37 ALA A O 2
ATOM 1567 N N . LYS A 1 38 ? -21.996 -36.713 -65.004 1.00 0.00 38 LYS A N 2
ATOM 1568 C CA . LYS A 1 38 ? -21.195 -37.736 -65.689 1.00 0.00 38 LYS A CA 2
ATOM 1569 C C . LYS A 1 38 ? -19.720 -37.648 -65.268 1.00 0.00 38 LYS A C 2
ATOM 1570 O O . LYS A 1 38 ? -18.988 -38.623 -65.403 1.00 0.00 38 LYS A O 2
ATOM 1589 N N . GLU A 1 39 ? -19.289 -36.479 -64.738 1.00 0.00 39 GLU A N 2
ATOM 1590 C CA . GLU A 1 39 ? -17.934 -36.326 -64.173 1.00 0.00 39 GLU A CA 2
ATOM 1591 C C . GLU A 1 39 ? -17.795 -37.204 -62.923 1.00 0.00 39 GLU A C 2
ATOM 1592 O O . GLU A 1 39 ? -16.873 -38.005 -62.834 1.00 0.00 39 GLU A O 2
ATOM 1604 N N . TRP A 1 40 ? -18.746 -37.049 -61.975 1.00 0.00 40 TRP A N 2
ATOM 1605 C CA . TRP A 1 40 ? -18.767 -37.829 -60.726 1.00 0.00 40 TRP A CA 2
ATOM 1606 C C . TRP A 1 40 ? -18.998 -39.320 -61.016 1.00 0.00 40 TRP A C 2
ATOM 1607 O O . TRP A 1 40 ? -18.405 -40.179 -60.359 1.00 0.00 40 TRP A O 2
ATOM 1628 N N . ALA A 1 41 ? -19.836 -39.613 -62.030 1.00 0.00 41 ALA A N 2
ATOM 1629 C CA . ALA A 1 41 ? -20.063 -40.992 -62.508 1.00 0.00 41 ALA A CA 2
ATOM 1630 C C . ALA A 1 41 ? -18.752 -41.597 -63.052 1.00 0.00 41 ALA A C 2
ATOM 1631 O O . ALA A 1 41 ? -18.427 -42.756 -62.785 1.00 0.00 41 ALA A O 2
ATOM 1638 N N . ARG A 1 42 ? -17.977 -40.756 -63.771 1.00 0.00 42 ARG A N 2
ATOM 1639 C CA . ARG A 1 42 ? -16.670 -41.129 -64.354 1.00 0.00 42 ARG A CA 2
ATOM 1640 C C . ARG A 1 42 ? -15.610 -41.293 -63.236 1.00 0.00 42 ARG A C 2
ATOM 1641 O O . ARG A 1 42 ? -14.678 -42.086 -63.367 1.00 0.00 42 ARG A O 2
ATOM 1662 N N . ARG A 1 43 ? -15.784 -40.535 -62.129 1.00 0.00 43 ARG A N 2
ATOM 1663 C CA . ARG A 1 43 ? -14.916 -40.627 -60.929 1.00 0.00 43 ARG A CA 2
ATOM 1664 C C . ARG A 1 43 ? -15.216 -41.917 -60.138 1.00 0.00 43 ARG A C 2
ATOM 1665 O O . ARG A 1 43 ? -14.357 -42.419 -59.409 1.00 0.00 43 ARG A O 2
ATOM 1686 N N . GLY A 1 44 ? -16.443 -42.441 -60.302 1.00 0.00 44 GLY A N 2
ATOM 1687 C CA . GLY A 1 44 ? -16.894 -43.655 -59.613 1.00 0.00 44 GLY A CA 2
ATOM 1688 C C . GLY A 1 44 ? -17.861 -43.338 -58.482 1.00 0.00 44 GLY A C 2
ATOM 1689 O O . GLY A 1 44 ? -17.696 -43.817 -57.361 1.00 0.00 44 GLY A O 2
ATOM 1693 N N . TYR A 1 45 ? -18.862 -42.495 -58.785 1.00 0.00 45 TYR A N 2
ATOM 1694 C CA . TYR A 1 45 ? -19.959 -42.137 -57.860 1.00 0.00 45 TYR A CA 2
ATOM 1695 C C . TYR A 1 45 ? -21.298 -42.364 -58.565 1.00 0.00 45 TYR A C 2
ATOM 1696 O O . TYR A 1 45 ? -21.425 -42.100 -59.765 1.00 0.00 45 TYR A O 2
ATOM 1714 N N . GLN A 1 46 ? -22.290 -42.843 -57.813 1.00 0.00 46 GLN A N 2
ATOM 1715 C CA . GLN A 1 46 ? -23.651 -43.024 -58.315 1.00 0.00 46 GLN A CA 2
ATOM 1716 C C . GLN A 1 46 ? -24.384 -41.684 -58.204 1.00 0.00 46 GLN A C 2
ATOM 1717 O O . GLN A 1 46 ? -24.534 -41.146 -57.106 1.00 0.00 46 GLN A O 2
ATOM 1731 N N . VAL A 1 47 ? -24.801 -41.128 -59.353 1.00 0.00 47 VAL A N 2
ATOM 1732 C CA . VAL A 1 47 ? -25.439 -39.807 -59.421 1.00 0.00 47 VAL A CA 2
ATOM 1733 C C . VAL A 1 47 ? -26.918 -39.961 -59.812 1.00 0.00 47 VAL A C 2
ATOM 1734 O O . VAL A 1 47 ? -27.267 -40.681 -60.749 1.00 0.00 47 VAL A O 2
ATOM 1747 N N . HIS A 1 48 ? -27.768 -39.285 -59.039 1.00 0.00 48 HIS A N 2
ATOM 1748 C CA . HIS A 1 48 ? -29.222 -39.249 -59.219 1.00 0.00 48 HIS A CA 2
ATOM 1749 C C . HIS A 1 48 ? -29.612 -37.832 -59.671 1.00 0.00 48 HIS A C 2
ATOM 1750 O O . HIS A 1 48 ? -29.654 -36.907 -58.862 1.00 0.00 48 HIS A O 2
ATOM 1765 N N . VAL A 1 49 ? -29.893 -37.669 -60.974 1.00 0.00 49 VAL A N 2
ATOM 1766 C CA . VAL A 1 49 ? -30.328 -36.377 -61.531 1.00 0.00 49 VAL A CA 2
ATOM 1767 C C . VAL A 1 49 ? -31.846 -36.227 -61.319 1.00 0.00 49 VAL A C 2
ATOM 1768 O O . VAL A 1 49 ? -32.613 -37.171 -61.547 1.00 0.00 49 VAL A O 2
ATOM 1781 N N . THR A 1 50 ? -32.260 -35.054 -60.831 1.00 0.00 50 THR A N 2
ATOM 1782 C CA . THR A 1 50 ? -33.655 -34.782 -60.490 1.00 0.00 50 THR A CA 2
ATOM 1783 C C . THR A 1 50 ? -34.227 -33.746 -61.462 1.00 0.00 50 THR A C 2
ATOM 1784 O O . THR A 1 50 ? -33.988 -32.537 -61.331 1.00 0.00 50 THR A O 2
ATOM 1795 N N . GLN A 1 51 ? -34.937 -34.264 -62.464 1.00 0.00 51 GLN A N 2
ATOM 1796 C CA . GLN A 1 51 ? -35.665 -33.476 -63.459 1.00 0.00 51 GLN A CA 2
ATOM 1797 C C . GLN A 1 51 ? -37.121 -33.335 -62.999 1.00 0.00 51 GLN A C 2
ATOM 1798 O O . GLN A 1 51 ? -37.867 -34.323 -62.965 1.00 0.00 51 GLN A O 2
ATOM 1812 N N . ASN A 1 52 ? -37.493 -32.118 -62.589 1.00 0.00 52 ASN A N 2
ATOM 1813 C CA . ASN A 1 52 ? -38.837 -31.805 -62.068 1.00 0.00 52 ASN A CA 2
ATOM 1814 C C . ASN A 1 52 ? -39.324 -30.449 -62.637 1.00 0.00 52 ASN A C 2
ATOM 1815 O O . ASN A 1 52 ? -40.336 -29.887 -62.198 1.00 0.00 52 ASN A O 2
ATOM 1826 N N . GLY A 1 53 ? -38.613 -29.961 -63.660 1.00 0.00 53 GLY A N 2
ATOM 1827 C CA . GLY A 1 53 ? -38.891 -28.672 -64.286 1.00 0.00 53 GLY A CA 2
ATOM 1828 C C . GLY A 1 53 ? -37.711 -28.239 -65.130 1.00 0.00 53 GLY A C 2
ATOM 1829 O O . GLY A 1 53 ? -36.984 -29.088 -65.657 1.00 0.00 53 GLY A O 2
ATOM 1833 N N . THR A 1 54 ? -37.487 -26.926 -65.238 1.00 0.00 54 THR A N 2
ATOM 1834 C CA . THR A 1 54 ? -36.323 -26.360 -65.946 1.00 0.00 54 THR A CA 2
ATOM 1835 C C . THR A 1 54 ? -35.100 -26.282 -65.000 1.00 0.00 54 THR A C 2
ATOM 1836 O O . THR A 1 54 ? -34.421 -25.245 -64.909 1.00 0.00 54 THR A O 2
ATOM 1847 N N . TYR A 1 55 ? -34.835 -27.402 -64.307 1.00 0.00 55 TYR A N 2
ATOM 1848 C CA . TYR A 1 55 ? -33.731 -27.534 -63.351 1.00 0.00 55 TYR A CA 2
ATOM 1849 C C . TYR A 1 55 ? -33.392 -29.016 -63.130 1.00 0.00 55 TYR A C 2
ATOM 1850 O O . TYR A 1 55 ? -34.284 -29.868 -63.007 1.00 0.00 55 TYR A O 2
ATOM 1868 N N . TRP A 1 56 ? -32.082 -29.300 -63.117 1.00 0.00 56 TRP A N 2
ATOM 1869 C CA . TRP A 1 56 ? -31.517 -30.632 -62.878 1.00 0.00 56 TRP A CA 2
ATOM 1870 C C . TRP A 1 56 ? -30.748 -30.609 -61.550 1.00 0.00 56 TRP A C 2
ATOM 1871 O O . TRP A 1 56 ? -29.623 -30.093 -61.486 1.00 0.00 56 TRP A O 2
ATOM 1892 N N . GLU A 1 57 ? -31.359 -31.134 -60.492 1.00 0.00 57 GLU A N 2
ATOM 1893 C CA . GLU A 1 57 ? -30.681 -31.300 -59.207 1.00 0.00 57 GLU A CA 2
ATOM 1894 C C . GLU A 1 57 ? -29.843 -32.582 -59.266 1.00 0.00 57 GLU A C 2
ATOM 1895 O O . GLU A 1 57 ? -30.389 -33.690 -59.166 1.00 0.00 57 GLU A O 2
ATOM 1907 N N . VAL A 1 58 ? -28.522 -32.440 -59.449 1.00 0.00 58 VAL A N 2
ATOM 1908 C CA . VAL A 1 58 ? -27.613 -33.591 -59.493 1.00 0.00 58 VAL A CA 2
ATOM 1909 C C . VAL A 1 58 ? -27.231 -33.945 -58.057 1.00 0.00 58 VAL A C 2
ATOM 1910 O O . VAL A 1 58 ? -26.384 -33.305 -57.429 1.00 0.00 58 VAL A O 2
ATOM 1923 N N . GLU A 1 59 ? -27.891 -34.978 -57.577 1.00 0.00 59 GLU A N 2
ATOM 1924 C CA . GLU A 1 59 ? -27.856 -35.427 -56.195 1.00 0.00 59 GLU A CA 2
ATOM 1925 C C . GLU A 1 59 ? -27.005 -36.700 -56.130 1.00 0.00 59 GLU A C 2
ATOM 1926 O O . GLU A 1 59 ? -27.439 -37.772 -56.558 1.00 0.00 59 GLU A O 2
ATOM 1938 N N . VAL A 1 60 ? -25.778 -36.556 -55.635 1.00 0.00 60 VAL A N 2
ATOM 1939 C CA . VAL A 1 60 ? -24.824 -37.668 -55.538 1.00 0.00 60 VAL A CA 2
ATOM 1940 C C . VAL A 1 60 ? -25.210 -38.594 -54.366 1.00 0.00 60 VAL A C 2
ATOM 1941 O O . VAL A 1 60 ? -25.233 -38.164 -53.205 1.00 0.00 60 VAL A O 2
ATOM 1954 N N . ARG A 1 61 ? -25.539 -39.855 -54.692 1.00 0.00 61 ARG A N 2
ATOM 1955 C CA . ARG A 1 61 ? -25.800 -40.906 -53.704 1.00 0.00 61 ARG A CA 2
ATOM 1956 C C . ARG A 1 61 ? -24.468 -41.349 -53.052 1.00 0.00 61 ARG A C 2
ATOM 1957 O O . ARG A 1 61 ? -24.128 -40.857 -51.955 1.00 0.00 61 ARG A O 2
ATOM 1979 N N . MET A 1 1 ? 6.715 -17.209 9.359 1.00 0.00 1 MET A N 3
ATOM 1980 C CA . MET A 1 1 ? 6.479 -18.540 9.961 1.00 0.00 1 MET A CA 3
ATOM 1981 C C . MET A 1 1 ? 5.506 -19.350 9.084 1.00 0.00 1 MET A C 3
ATOM 1982 O O . MET A 1 1 ? 4.452 -18.836 8.682 1.00 0.00 1 MET A O 3
ATOM 1998 N N . GLY A 1 2 ? 5.889 -20.602 8.773 1.00 0.00 2 GLY A N 3
ATOM 1999 C CA . GLY A 1 2 ? 5.107 -21.470 7.892 1.00 0.00 2 GLY A CA 3
ATOM 2000 C C . GLY A 1 2 ? 5.086 -20.947 6.454 1.00 0.00 2 GLY A C 3
ATOM 2001 O O . GLY A 1 2 ? 4.033 -20.546 5.948 1.00 0.00 2 GLY A O 3
ATOM 2005 N N . SER A 1 3 ? 6.266 -20.936 5.817 1.00 0.00 3 SER A N 3
ATOM 2006 C CA . SER A 1 3 ? 6.473 -20.350 4.477 1.00 0.00 3 SER A CA 3
ATOM 2007 C C . SER A 1 3 ? 5.582 -21.030 3.410 1.00 0.00 3 SER A C 3
ATOM 2008 O O . SER A 1 3 ? 5.825 -22.184 3.021 1.00 0.00 3 SER A O 3
ATOM 2016 N N . SER A 1 4 ? 4.529 -20.314 2.972 1.00 0.00 4 SER A N 3
ATOM 2017 C CA . SER A 1 4 ? 3.577 -20.820 1.971 1.00 0.00 4 SER A CA 3
ATOM 2018 C C . SER A 1 4 ? 4.224 -20.855 0.571 1.00 0.00 4 SER A C 3
ATOM 2019 O O . SER A 1 4 ? 4.265 -19.838 -0.134 1.00 0.00 4 SER A O 3
ATOM 2027 N N . HIS A 1 5 ? 4.786 -22.019 0.206 1.00 0.00 5 HIS A N 3
ATOM 2028 C CA . HIS A 1 5 ? 5.333 -22.269 -1.134 1.00 0.00 5 HIS A CA 3
ATOM 2029 C C . HIS A 1 5 ? 4.646 -23.512 -1.735 1.00 0.00 5 HIS A C 3
ATOM 2030 O O . HIS A 1 5 ? 5.088 -24.653 -1.567 1.00 0.00 5 HIS A O 3
ATOM 2045 N N . HIS A 1 6 ? 3.509 -23.264 -2.404 1.00 0.00 6 HIS A N 3
ATOM 2046 C CA . HIS A 1 6 ? 2.688 -24.314 -3.032 1.00 0.00 6 HIS A CA 3
ATOM 2047 C C . HIS A 1 6 ? 1.877 -23.712 -4.191 1.00 0.00 6 HIS A C 3
ATOM 2048 O O . HIS A 1 6 ? 1.366 -22.590 -4.079 1.00 0.00 6 HIS A O 3
ATOM 2063 N N . HIS A 1 7 ? 1.752 -24.465 -5.297 1.00 0.00 7 HIS A N 3
ATOM 2064 C CA . HIS A 1 7 ? 1.087 -23.990 -6.528 1.00 0.00 7 HIS A CA 3
ATOM 2065 C C . HIS A 1 7 ? 0.381 -25.152 -7.243 1.00 0.00 7 HIS A C 3
ATOM 2066 O O . HIS A 1 7 ? 0.796 -26.309 -7.108 1.00 0.00 7 HIS A O 3
ATOM 2081 N N . HIS A 1 8 ? -0.678 -24.835 -8.020 1.00 0.00 8 HIS A N 3
ATOM 2082 C CA . HIS A 1 8 ? -1.544 -25.861 -8.639 1.00 0.00 8 HIS A CA 3
ATOM 2083 C C . HIS A 1 8 ? -2.221 -25.340 -9.924 1.00 0.00 8 HIS A C 3
ATOM 2084 O O . HIS A 1 8 ? -2.370 -24.126 -10.105 1.00 0.00 8 HIS A O 3
ATOM 2099 N N . HIS A 1 9 ? -2.651 -26.282 -10.789 1.00 0.00 9 HIS A N 3
ATOM 2100 C CA . HIS A 1 9 ? -3.398 -25.981 -12.033 1.00 0.00 9 HIS A CA 3
ATOM 2101 C C . HIS A 1 9 ? -4.178 -27.225 -12.509 1.00 0.00 9 HIS A C 3
ATOM 2102 O O . HIS A 1 9 ? -3.735 -28.360 -12.293 1.00 0.00 9 HIS A O 3
ATOM 2117 N N . HIS A 1 10 ? -5.340 -26.995 -13.142 1.00 0.00 10 HIS A N 3
ATOM 2118 C CA . HIS A 1 10 ? -6.103 -28.043 -13.854 1.00 0.00 10 HIS A CA 3
ATOM 2119 C C . HIS A 1 10 ? -6.840 -27.414 -15.043 1.00 0.00 10 HIS A C 3
ATOM 2120 O O . HIS A 1 10 ? -7.571 -26.435 -14.873 1.00 0.00 10 HIS A O 3
ATOM 2135 N N . SER A 1 11 ? -6.641 -27.985 -16.236 1.00 0.00 11 SER A N 3
ATOM 2136 C CA . SER A 1 11 ? -7.293 -27.538 -17.473 1.00 0.00 11 SER A CA 3
ATOM 2137 C C . SER A 1 11 ? -8.483 -28.452 -17.810 1.00 0.00 11 SER A C 3
ATOM 2138 O O . SER A 1 11 ? -8.503 -29.628 -17.416 1.00 0.00 11 SER A O 3
ATOM 2146 N N . SER A 1 12 ? -9.454 -27.904 -18.552 1.00 0.00 12 SER A N 3
ATOM 2147 C CA . SER A 1 12 ? -10.669 -28.612 -18.965 1.00 0.00 12 SER A CA 3
ATOM 2148 C C . SER A 1 12 ? -11.137 -28.029 -20.309 1.00 0.00 12 SER A C 3
ATOM 2149 O O . SER A 1 12 ? -11.828 -27.005 -20.343 1.00 0.00 12 SER A O 3
ATOM 2157 N N . GLY A 1 13 ? -10.703 -28.660 -21.418 1.00 0.00 13 GLY A N 3
ATOM 2158 C CA . GLY A 1 13 ? -11.005 -28.182 -22.771 1.00 0.00 13 GLY A CA 3
ATOM 2159 C C . GLY A 1 13 ? -11.559 -29.290 -23.647 1.00 0.00 13 GLY A C 3
ATOM 2160 O O . GLY A 1 13 ? -10.811 -29.943 -24.388 1.00 0.00 13 GLY A O 3
ATOM 2164 N N . LEU A 1 14 ? -12.873 -29.517 -23.538 1.00 0.00 14 LEU A N 3
ATOM 2165 C CA . LEU A 1 14 ? -13.570 -30.578 -24.268 1.00 0.00 14 LEU A CA 3
ATOM 2166 C C . LEU A 1 14 ? -13.953 -30.078 -25.674 1.00 0.00 14 LEU A C 3
ATOM 2167 O O . LEU A 1 14 ? -15.020 -29.472 -25.857 1.00 0.00 14 LEU A O 3
ATOM 2183 N N . VAL A 1 15 ? -13.047 -30.290 -26.645 1.00 0.00 15 VAL A N 3
ATOM 2184 C CA . VAL A 1 15 ? -13.261 -29.914 -28.055 1.00 0.00 15 VAL A CA 3
ATOM 2185 C C . VAL A 1 15 ? -14.083 -31.012 -28.770 1.00 0.00 15 VAL A C 3
ATOM 2186 O O . VAL A 1 15 ? -13.576 -32.122 -28.976 1.00 0.00 15 VAL A O 3
ATOM 2199 N N . PRO A 1 16 ? -15.382 -30.742 -29.137 1.00 0.00 16 PRO A N 3
ATOM 2200 C CA . PRO A 1 16 ? -16.221 -31.704 -29.874 1.00 0.00 16 PRO A CA 3
ATOM 2201 C C . PRO A 1 16 ? -16.056 -31.558 -31.403 1.00 0.00 16 PRO A C 3
ATOM 2202 O O . PRO A 1 16 ? -15.320 -30.690 -31.883 1.00 0.00 16 PRO A O 3
ATOM 2213 N N . ARG A 1 17 ? -16.766 -32.410 -32.154 1.00 0.00 17 ARG A N 3
ATOM 2214 C CA . ARG A 1 17 ? -16.772 -32.396 -33.639 1.00 0.00 17 ARG A CA 3
ATOM 2215 C C . ARG A 1 17 ? -18.209 -32.186 -34.158 1.00 0.00 17 ARG A C 3
ATOM 2216 O O . ARG A 1 17 ? -19.114 -31.836 -33.383 1.00 0.00 17 ARG A O 3
ATOM 2237 N N . GLY A 1 18 ? -18.405 -32.367 -35.475 1.00 0.00 18 GLY A N 3
ATOM 2238 C CA . GLY A 1 18 ? -19.714 -32.215 -36.104 1.00 0.00 18 GLY A CA 3
ATOM 2239 C C . GLY A 1 18 ? -19.593 -31.583 -37.482 1.00 0.00 18 GLY A C 3
ATOM 2240 O O . GLY A 1 18 ? -19.920 -30.407 -37.664 1.00 0.00 18 GLY A O 3
ATOM 2244 N N . SER A 1 19 ? -19.109 -32.376 -38.452 1.00 0.00 19 SER A N 3
ATOM 2245 C CA . SER A 1 19 ? -18.885 -31.928 -39.840 1.00 0.00 19 SER A CA 3
ATOM 2246 C C . SER A 1 19 ? -20.214 -31.769 -40.616 1.00 0.00 19 SER A C 3
ATOM 2247 O O . SER A 1 19 ? -21.276 -32.211 -40.157 1.00 0.00 19 SER A O 3
ATOM 2255 N N . HIS A 1 20 ? -20.132 -31.135 -41.801 1.00 0.00 20 HIS A N 3
ATOM 2256 C CA . HIS A 1 20 ? -21.303 -30.888 -42.673 1.00 0.00 20 HIS A CA 3
ATOM 2257 C C . HIS A 1 20 ? -21.631 -32.126 -43.537 1.00 0.00 20 HIS A C 3
ATOM 2258 O O . HIS A 1 20 ? -20.791 -33.016 -43.717 1.00 0.00 20 HIS A O 3
ATOM 2273 N N . MET A 1 21 ? -22.869 -32.148 -44.062 1.00 0.00 21 MET A N 3
ATOM 2274 C CA . MET A 1 21 ? -23.387 -33.233 -44.934 1.00 0.00 21 MET A CA 3
ATOM 2275 C C . MET A 1 21 ? -24.656 -32.747 -45.666 1.00 0.00 21 MET A C 3
ATOM 2276 O O . MET A 1 21 ? -25.097 -31.606 -45.438 1.00 0.00 21 MET A O 3
ATOM 2290 N N . THR A 1 22 ? -25.225 -33.615 -46.540 1.00 0.00 22 THR A N 3
ATOM 2291 C CA . THR A 1 22 ? -26.444 -33.320 -47.330 1.00 0.00 22 THR A CA 3
ATOM 2292 C C . THR A 1 22 ? -26.188 -32.156 -48.322 1.00 0.00 22 THR A C 3
ATOM 2293 O O . THR A 1 22 ? -26.307 -30.977 -47.957 1.00 0.00 22 THR A O 3
ATOM 2304 N N . THR A 1 23 ? -25.777 -32.486 -49.563 1.00 0.00 23 THR A N 3
ATOM 2305 C CA . THR A 1 23 ? -25.399 -31.473 -50.566 1.00 0.00 23 THR A CA 3
ATOM 2306 C C . THR A 1 23 ? -25.899 -31.871 -51.975 1.00 0.00 23 THR A C 3
ATOM 2307 O O . THR A 1 23 ? -25.380 -32.805 -52.597 1.00 0.00 23 THR A O 3
ATOM 2318 N N . ARG A 1 24 ? -26.939 -31.157 -52.433 1.00 0.00 24 ARG A N 3
ATOM 2319 C CA . ARG A 1 24 ? -27.547 -31.336 -53.765 1.00 0.00 24 ARG A CA 3
ATOM 2320 C C . ARG A 1 24 ? -26.973 -30.274 -54.729 1.00 0.00 24 ARG A C 3
ATOM 2321 O O . ARG A 1 24 ? -27.257 -29.077 -54.576 1.00 0.00 24 ARG A O 3
ATOM 2342 N N . TYR A 1 25 ? -26.141 -30.696 -55.699 1.00 0.00 25 TYR A N 3
ATOM 2343 C CA . TYR A 1 25 ? -25.593 -29.773 -56.720 1.00 0.00 25 TYR A CA 3
ATOM 2344 C C . TYR A 1 25 ? -26.611 -29.637 -57.857 1.00 0.00 25 TYR A C 3
ATOM 2345 O O . TYR A 1 25 ? -26.773 -30.540 -58.663 1.00 0.00 25 TYR A O 3
ATOM 2363 N N . ARG A 1 26 ? -27.263 -28.474 -57.933 1.00 0.00 26 ARG A N 3
ATOM 2364 C CA . ARG A 1 26 ? -28.403 -28.243 -58.840 1.00 0.00 26 ARG A CA 3
ATOM 2365 C C . ARG A 1 26 ? -28.018 -27.236 -59.926 1.00 0.00 26 ARG A C 3
ATOM 2366 O O . ARG A 1 26 ? -27.296 -26.263 -59.662 1.00 0.00 26 ARG A O 3
ATOM 2387 N N . PHE A 1 27 ? -28.460 -27.499 -61.161 1.00 0.00 27 PHE A N 3
ATOM 2388 C CA . PHE A 1 27 ? -28.110 -26.668 -62.319 1.00 0.00 27 PHE A CA 3
ATOM 2389 C C . PHE A 1 27 ? -29.364 -26.407 -63.156 1.00 0.00 27 PHE A C 3
ATOM 2390 O O . PHE A 1 27 ? -30.044 -27.345 -63.570 1.00 0.00 27 PHE A O 3
ATOM 2407 N N . THR A 1 28 ? -29.649 -25.119 -63.408 1.00 0.00 28 THR A N 3
ATOM 2408 C CA . THR A 1 28 ? -30.753 -24.691 -64.283 1.00 0.00 28 THR A CA 3
ATOM 2409 C C . THR A 1 28 ? -30.406 -25.025 -65.742 1.00 0.00 28 THR A C 3
ATOM 2410 O O . THR A 1 28 ? -31.270 -25.407 -66.542 1.00 0.00 28 THR A O 3
ATOM 2421 N N . ASP A 1 29 ? -29.112 -24.861 -66.065 1.00 0.00 29 ASP A N 3
ATOM 2422 C CA . ASP A 1 29 ? -28.534 -25.308 -67.329 1.00 0.00 29 ASP A CA 3
ATOM 2423 C C . ASP A 1 29 ? -28.387 -26.832 -67.297 1.00 0.00 29 ASP A C 3
ATOM 2424 O O . ASP A 1 29 ? -27.573 -27.370 -66.528 1.00 0.00 29 ASP A O 3
ATOM 2433 N N . GLU A 1 30 ? -29.197 -27.511 -68.125 1.00 0.00 30 GLU A N 3
ATOM 2434 C CA . GLU A 1 30 ? -29.122 -28.963 -68.335 1.00 0.00 30 GLU A CA 3
ATOM 2435 C C . GLU A 1 30 ? -27.697 -29.386 -68.763 1.00 0.00 30 GLU A C 3
ATOM 2436 O O . GLU A 1 30 ? -27.241 -30.455 -68.393 1.00 0.00 30 GLU A O 3
ATOM 2448 N N . GLU A 1 31 ? -27.007 -28.484 -69.495 1.00 0.00 31 GLU A N 3
ATOM 2449 C CA . GLU A 1 31 ? -25.624 -28.679 -69.977 1.00 0.00 31 GLU A CA 3
ATOM 2450 C C . GLU A 1 31 ? -24.647 -28.860 -68.796 1.00 0.00 31 GLU A C 3
ATOM 2451 O O . GLU A 1 31 ? -23.853 -29.815 -68.763 1.00 0.00 31 GLU A O 3
ATOM 2463 N N . GLU A 1 32 ? -24.738 -27.941 -67.823 1.00 0.00 32 GLU A N 3
ATOM 2464 C CA . GLU A 1 32 ? -23.910 -27.965 -66.602 1.00 0.00 32 GLU A CA 3
ATOM 2465 C C . GLU A 1 32 ? -24.258 -29.174 -65.712 1.00 0.00 32 GLU A C 3
ATOM 2466 O O . GLU A 1 32 ? -23.382 -29.742 -65.050 1.00 0.00 32 GLU A O 3
ATOM 2478 N N . ALA A 1 33 ? -25.538 -29.573 -65.745 1.00 0.00 33 ALA A N 3
ATOM 2479 C CA . ALA A 1 33 ? -26.047 -30.712 -64.970 1.00 0.00 33 ALA A CA 3
ATOM 2480 C C . ALA A 1 33 ? -25.452 -32.038 -65.461 1.00 0.00 33 ALA A C 3
ATOM 2481 O O . ALA A 1 33 ? -24.833 -32.751 -64.691 1.00 0.00 33 ALA A O 3
ATOM 2488 N N . ARG A 1 34 ? -25.604 -32.321 -66.760 1.00 0.00 34 ARG A N 3
ATOM 2489 C CA . ARG A 1 34 ? -25.237 -33.628 -67.347 1.00 0.00 34 ARG A CA 3
ATOM 2490 C C . ARG A 1 34 ? -23.709 -33.835 -67.428 1.00 0.00 34 ARG A C 3
ATOM 2491 O O . ARG A 1 34 ? -23.240 -34.960 -67.321 1.00 0.00 34 ARG A O 3
ATOM 2512 N N . ARG A 1 35 ? -22.940 -32.741 -67.592 1.00 0.00 35 ARG A N 3
ATOM 2513 C CA . ARG A 1 35 ? -21.461 -32.814 -67.660 1.00 0.00 35 ARG A CA 3
ATOM 2514 C C . ARG A 1 35 ? -20.854 -33.021 -66.259 1.00 0.00 35 ARG A C 3
ATOM 2515 O O . ARG A 1 35 ? -19.950 -33.842 -66.096 1.00 0.00 35 ARG A O 3
ATOM 2536 N N . ALA A 1 36 ? -21.381 -32.292 -65.250 1.00 0.00 36 ALA A N 3
ATOM 2537 C CA . ALA A 1 36 ? -20.930 -32.422 -63.845 1.00 0.00 36 ALA A CA 3
ATOM 2538 C C . ALA A 1 36 ? -21.342 -33.784 -63.266 1.00 0.00 36 ALA A C 3
ATOM 2539 O O . ALA A 1 36 ? -20.547 -34.456 -62.606 1.00 0.00 36 ALA A O 3
ATOM 2546 N N . ALA A 1 37 ? -22.585 -34.192 -63.561 1.00 0.00 37 ALA A N 3
ATOM 2547 C CA . ALA A 1 37 ? -23.139 -35.486 -63.110 1.00 0.00 37 ALA A CA 3
ATOM 2548 C C . ALA A 1 37 ? -22.331 -36.655 -63.681 1.00 0.00 37 ALA A C 3
ATOM 2549 O O . ALA A 1 37 ? -21.836 -37.501 -62.934 1.00 0.00 37 ALA A O 3
ATOM 2556 N N . LYS A 1 38 ? -22.163 -36.657 -65.013 1.00 0.00 38 LYS A N 3
ATOM 2557 C CA . LYS A 1 38 ? -21.408 -37.705 -65.726 1.00 0.00 38 LYS A CA 3
ATOM 2558 C C . LYS A 1 38 ? -19.931 -37.713 -65.302 1.00 0.00 38 LYS A C 3
ATOM 2559 O O . LYS A 1 38 ? -19.286 -38.767 -65.326 1.00 0.00 38 LYS A O 3
ATOM 2578 N N . GLU A 1 39 ? -19.407 -36.545 -64.881 1.00 0.00 39 GLU A N 3
ATOM 2579 C CA . GLU A 1 39 ? -18.037 -36.453 -64.366 1.00 0.00 39 GLU A CA 3
ATOM 2580 C C . GLU A 1 39 ? -17.900 -37.276 -63.072 1.00 0.00 39 GLU A C 3
ATOM 2581 O O . GLU A 1 39 ? -16.997 -38.087 -62.965 1.00 0.00 39 GLU A O 3
ATOM 2593 N N . TRP A 1 40 ? -18.845 -37.111 -62.129 1.00 0.00 40 TRP A N 3
ATOM 2594 C CA . TRP A 1 40 ? -18.879 -37.925 -60.893 1.00 0.00 40 TRP A CA 3
ATOM 2595 C C . TRP A 1 40 ? -19.187 -39.404 -61.203 1.00 0.00 40 TRP A C 3
ATOM 2596 O O . TRP A 1 40 ? -18.628 -40.305 -60.565 1.00 0.00 40 TRP A O 3
ATOM 2617 N N . ALA A 1 41 ? -20.033 -39.638 -62.219 1.00 0.00 41 ALA A N 3
ATOM 2618 C CA . ALA A 1 41 ? -20.461 -40.990 -62.623 1.00 0.00 41 ALA A CA 3
ATOM 2619 C C . ALA A 1 41 ? -19.289 -41.825 -63.171 1.00 0.00 41 ALA A C 3
ATOM 2620 O O . ALA A 1 41 ? -19.203 -43.034 -62.917 1.00 0.00 41 ALA A O 3
ATOM 2627 N N . ARG A 1 42 ? -18.378 -41.160 -63.909 1.00 0.00 42 ARG A N 3
ATOM 2628 C CA . ARG A 1 42 ? -17.194 -41.813 -64.510 1.00 0.00 42 ARG A CA 3
ATOM 2629 C C . ARG A 1 42 ? -16.054 -41.951 -63.474 1.00 0.00 42 ARG A C 3
ATOM 2630 O O . ARG A 1 42 ? -15.093 -42.697 -63.701 1.00 0.00 42 ARG A O 3
ATOM 2651 N N . ARG A 1 43 ? -16.168 -41.230 -62.337 1.00 0.00 43 ARG A N 3
ATOM 2652 C CA . ARG A 1 43 ? -15.255 -41.396 -61.183 1.00 0.00 43 ARG A CA 3
ATOM 2653 C C . ARG A 1 43 ? -15.666 -42.633 -60.351 1.00 0.00 43 ARG A C 3
ATOM 2654 O O . ARG A 1 43 ? -14.821 -43.253 -59.699 1.00 0.00 43 ARG A O 3
ATOM 2675 N N . GLY A 1 44 ? -16.975 -42.979 -60.381 1.00 0.00 44 GLY A N 3
ATOM 2676 C CA . GLY A 1 44 ? -17.503 -44.162 -59.674 1.00 0.00 44 GLY A CA 3
ATOM 2677 C C . GLY A 1 44 ? -18.709 -43.856 -58.780 1.00 0.00 44 GLY A C 3
ATOM 2678 O O . GLY A 1 44 ? -19.235 -44.753 -58.110 1.00 0.00 44 GLY A O 3
ATOM 2682 N N . TYR A 1 45 ? -19.135 -42.585 -58.760 1.00 0.00 45 TYR A N 3
ATOM 2683 C CA . TYR A 1 45 ? -20.269 -42.119 -57.939 1.00 0.00 45 TYR A CA 3
ATOM 2684 C C . TYR A 1 45 ? -21.591 -42.343 -58.680 1.00 0.00 45 TYR A C 3
ATOM 2685 O O . TYR A 1 45 ? -21.688 -42.073 -59.878 1.00 0.00 45 TYR A O 3
ATOM 2703 N N . GLN A 1 46 ? -22.604 -42.837 -57.957 1.00 0.00 46 GLN A N 3
ATOM 2704 C CA . GLN A 1 46 ? -23.930 -43.075 -58.531 1.00 0.00 46 GLN A CA 3
ATOM 2705 C C . GLN A 1 46 ? -24.765 -41.804 -58.355 1.00 0.00 46 GLN A C 3
ATOM 2706 O O . GLN A 1 46 ? -25.224 -41.490 -57.252 1.00 0.00 46 GLN A O 3
ATOM 2720 N N . VAL A 1 47 ? -24.931 -41.075 -59.462 1.00 0.00 47 VAL A N 3
ATOM 2721 C CA . VAL A 1 47 ? -25.579 -39.758 -59.480 1.00 0.00 47 VAL A CA 3
ATOM 2722 C C . VAL A 1 47 ? -26.909 -39.836 -60.226 1.00 0.00 47 VAL A C 3
ATOM 2723 O O . VAL A 1 47 ? -27.087 -40.669 -61.127 1.00 0.00 47 VAL A O 3
ATOM 2736 N N . HIS A 1 48 ? -27.846 -38.971 -59.830 1.00 0.00 48 HIS A N 3
ATOM 2737 C CA . HIS A 1 48 ? -29.179 -38.895 -60.440 1.00 0.00 48 HIS A CA 3
ATOM 2738 C C . HIS A 1 48 ? -29.573 -37.427 -60.605 1.00 0.00 48 HIS A C 3
ATOM 2739 O O . HIS A 1 48 ? -29.629 -36.700 -59.613 1.00 0.00 48 HIS A O 3
ATOM 2754 N N . VAL A 1 49 ? -29.806 -37.002 -61.864 1.00 0.00 49 VAL A N 3
ATOM 2755 C CA . VAL A 1 49 ? -30.346 -35.665 -62.180 1.00 0.00 49 VAL A CA 3
ATOM 2756 C C . VAL A 1 49 ? -31.880 -35.692 -62.049 1.00 0.00 49 VAL A C 3
ATOM 2757 O O . VAL A 1 49 ? -32.523 -36.670 -62.457 1.00 0.00 49 VAL A O 3
ATOM 2770 N N . THR A 1 50 ? -32.461 -34.629 -61.469 1.00 0.00 50 THR A N 3
ATOM 2771 C CA . THR A 1 50 ? -33.918 -34.568 -61.248 1.00 0.00 50 THR A CA 3
ATOM 2772 C C . THR A 1 50 ? -34.663 -34.329 -62.576 1.00 0.00 50 THR A C 3
ATOM 2773 O O . THR A 1 50 ? -34.739 -33.199 -63.078 1.00 0.00 50 THR A O 3
ATOM 2784 N N . GLN A 1 51 ? -35.188 -35.437 -63.138 1.00 0.00 51 GLN A N 3
ATOM 2785 C CA . GLN A 1 51 ? -35.975 -35.441 -64.378 1.00 0.00 51 GLN A CA 3
ATOM 2786 C C . GLN A 1 51 ? -37.290 -34.675 -64.160 1.00 0.00 51 GLN A C 3
ATOM 2787 O O . GLN A 1 51 ? -37.927 -34.818 -63.102 1.00 0.00 51 GLN A O 3
ATOM 2801 N N . ASN A 1 52 ? -37.653 -33.836 -65.152 1.00 0.00 52 ASN A N 3
ATOM 2802 C CA . ASN A 1 52 ? -38.827 -32.922 -65.106 1.00 0.00 52 ASN A CA 3
ATOM 2803 C C . ASN A 1 52 ? -38.608 -31.733 -64.142 1.00 0.00 52 ASN A C 3
ATOM 2804 O O . ASN A 1 52 ? -39.457 -30.837 -64.060 1.00 0.00 52 ASN A O 3
ATOM 2815 N N . GLY A 1 53 ? -37.461 -31.719 -63.432 1.00 0.00 53 GLY A N 3
ATOM 2816 C CA . GLY A 1 53 ? -37.110 -30.638 -62.523 1.00 0.00 53 GLY A CA 3
ATOM 2817 C C . GLY A 1 53 ? -36.481 -29.474 -63.277 1.00 0.00 53 GLY A C 3
ATOM 2818 O O . GLY A 1 53 ? -35.551 -29.686 -64.073 1.00 0.00 53 GLY A O 3
ATOM 2822 N N . THR A 1 54 ? -36.995 -28.245 -63.039 1.00 0.00 54 THR A N 3
ATOM 2823 C CA . THR A 1 54 ? -36.512 -27.021 -63.712 1.00 0.00 54 THR A CA 3
ATOM 2824 C C . THR A 1 54 ? -35.049 -26.709 -63.321 1.00 0.00 54 THR A C 3
ATOM 2825 O O . THR A 1 54 ? -34.321 -26.029 -64.058 1.00 0.00 54 THR A O 3
ATOM 2836 N N . TYR A 1 55 ? -34.640 -27.224 -62.154 1.00 0.00 55 TYR A N 3
ATOM 2837 C CA . TYR A 1 55 ? -33.257 -27.188 -61.680 1.00 0.00 55 TYR A CA 3
ATOM 2838 C C . TYR A 1 55 ? -32.807 -28.651 -61.455 1.00 0.00 55 TYR A C 3
ATOM 2839 O O . TYR A 1 55 ? -33.308 -29.350 -60.562 1.00 0.00 55 TYR A O 3
ATOM 2857 N N . TRP A 1 56 ? -31.935 -29.131 -62.339 1.00 0.00 56 TRP A N 3
ATOM 2858 C CA . TRP A 1 56 ? -31.493 -30.531 -62.375 1.00 0.00 56 TRP A CA 3
ATOM 2859 C C . TRP A 1 56 ? -30.538 -30.811 -61.198 1.00 0.00 56 TRP A C 3
ATOM 2860 O O . TRP A 1 56 ? -29.347 -30.474 -61.250 1.00 0.00 56 TRP A O 3
ATOM 2881 N N . GLU A 1 57 ? -31.109 -31.396 -60.131 1.00 0.00 57 GLU A N 3
ATOM 2882 C CA . GLU A 1 57 ? -30.390 -31.724 -58.892 1.00 0.00 57 GLU A CA 3
ATOM 2883 C C . GLU A 1 57 ? -29.602 -33.025 -59.094 1.00 0.00 57 GLU A C 3
ATOM 2884 O O . GLU A 1 57 ? -30.193 -34.050 -59.415 1.00 0.00 57 GLU A O 3
ATOM 2896 N N . VAL A 1 58 ? -28.278 -32.941 -58.946 1.00 0.00 58 VAL A N 3
ATOM 2897 C CA . VAL A 1 58 ? -27.354 -34.075 -59.050 1.00 0.00 58 VAL A CA 3
ATOM 2898 C C . VAL A 1 58 ? -27.095 -34.643 -57.645 1.00 0.00 58 VAL A C 3
ATOM 2899 O O . VAL A 1 58 ? -26.413 -34.013 -56.823 1.00 0.00 58 VAL A O 3
ATOM 2912 N N . GLU A 1 59 ? -27.685 -35.813 -57.366 1.00 0.00 59 GLU A N 3
ATOM 2913 C CA . GLU A 1 59 ? -27.509 -36.510 -56.084 1.00 0.00 59 GLU A CA 3
ATOM 2914 C C . GLU A 1 59 ? -26.176 -37.291 -56.105 1.00 0.00 59 GLU A C 3
ATOM 2915 O O . GLU A 1 59 ? -26.129 -38.431 -56.584 1.00 0.00 59 GLU A O 3
ATOM 2927 N N . VAL A 1 60 ? -25.096 -36.648 -55.611 1.00 0.00 60 VAL A N 3
ATOM 2928 C CA . VAL A 1 60 ? -23.741 -37.236 -55.615 1.00 0.00 60 VAL A CA 3
ATOM 2929 C C . VAL A 1 60 ? -23.597 -38.245 -54.457 1.00 0.00 60 VAL A C 3
ATOM 2930 O O . VAL A 1 60 ? -23.518 -37.865 -53.279 1.00 0.00 60 VAL A O 3
ATOM 2943 N N . ARG A 1 61 ? -23.604 -39.541 -54.809 1.00 0.00 61 ARG A N 3
ATOM 2944 C CA . ARG A 1 61 ? -23.535 -40.651 -53.846 1.00 0.00 61 ARG A CA 3
ATOM 2945 C C . ARG A 1 61 ? -22.254 -41.489 -54.093 1.00 0.00 61 ARG A C 3
ATOM 2946 O O . ARG A 1 61 ? -22.242 -42.313 -55.033 1.00 0.00 61 ARG A O 3
ATOM 2968 N N . MET A 1 1 ? 4.267 -17.429 9.427 1.00 0.00 1 MET A N 4
ATOM 2969 C CA . MET A 1 1 ? 3.507 -16.582 8.486 1.00 0.00 1 MET A CA 4
ATOM 2970 C C . MET A 1 1 ? 3.466 -17.255 7.104 1.00 0.00 1 MET A C 4
ATOM 2971 O O . MET A 1 1 ? 4.475 -17.255 6.381 1.00 0.00 1 MET A O 4
ATOM 2987 N N . GLY A 1 2 ? 2.302 -17.857 6.772 1.00 0.00 2 GLY A N 4
ATOM 2988 C CA . GLY A 1 2 ? 2.104 -18.540 5.492 1.00 0.00 2 GLY A CA 4
ATOM 2989 C C . GLY A 1 2 ? 2.958 -19.795 5.358 1.00 0.00 2 GLY A C 4
ATOM 2990 O O . GLY A 1 2 ? 3.707 -19.952 4.387 1.00 0.00 2 GLY A O 4
ATOM 2994 N N . SER A 1 3 ? 2.853 -20.686 6.359 1.00 0.00 3 SER A N 4
ATOM 2995 C CA . SER A 1 3 ? 3.674 -21.909 6.435 1.00 0.00 3 SER A CA 4
ATOM 2996 C C . SER A 1 3 ? 3.085 -23.057 5.577 1.00 0.00 3 SER A C 4
ATOM 2997 O O . SER A 1 3 ? 3.699 -24.120 5.447 1.00 0.00 3 SER A O 4
ATOM 3005 N N . SER A 1 4 ? 1.901 -22.835 4.981 1.00 0.00 4 SER A N 4
ATOM 3006 C CA . SER A 1 4 ? 1.236 -23.826 4.131 1.00 0.00 4 SER A CA 4
ATOM 3007 C C . SER A 1 4 ? 0.454 -23.102 3.015 1.00 0.00 4 SER A C 4
ATOM 3008 O O . SER A 1 4 ? -0.409 -22.268 3.304 1.00 0.00 4 SER A O 4
ATOM 3016 N N . HIS A 1 5 ? 0.786 -23.406 1.743 1.00 0.00 5 HIS A N 4
ATOM 3017 C CA . HIS A 1 5 ? 0.075 -22.870 0.565 1.00 0.00 5 HIS A CA 4
ATOM 3018 C C . HIS A 1 5 ? -0.087 -23.976 -0.490 1.00 0.00 5 HIS A C 4
ATOM 3019 O O . HIS A 1 5 ? 0.735 -24.904 -0.561 1.00 0.00 5 HIS A O 4
ATOM 3034 N N . HIS A 1 6 ? -1.144 -23.867 -1.299 1.00 0.00 6 HIS A N 4
ATOM 3035 C CA . HIS A 1 6 ? -1.455 -24.827 -2.371 1.00 0.00 6 HIS A CA 4
ATOM 3036 C C . HIS A 1 6 ? -2.297 -24.121 -3.447 1.00 0.00 6 HIS A C 4
ATOM 3037 O O . HIS A 1 6 ? -3.013 -23.163 -3.135 1.00 0.00 6 HIS A O 4
ATOM 3052 N N . HIS A 1 7 ? -2.197 -24.588 -4.703 1.00 0.00 7 HIS A N 4
ATOM 3053 C CA . HIS A 1 7 ? -2.890 -23.974 -5.846 1.00 0.00 7 HIS A CA 4
ATOM 3054 C C . HIS A 1 7 ? -2.865 -24.946 -7.043 1.00 0.00 7 HIS A C 4
ATOM 3055 O O . HIS A 1 7 ? -1.922 -24.935 -7.843 1.00 0.00 7 HIS A O 4
ATOM 3070 N N . HIS A 1 8 ? -3.871 -25.830 -7.124 1.00 0.00 8 HIS A N 4
ATOM 3071 C CA . HIS A 1 8 ? -4.081 -26.713 -8.291 1.00 0.00 8 HIS A CA 4
ATOM 3072 C C . HIS A 1 8 ? -5.123 -26.088 -9.221 1.00 0.00 8 HIS A C 4
ATOM 3073 O O . HIS A 1 8 ? -6.174 -25.616 -8.772 1.00 0.00 8 HIS A O 4
ATOM 3088 N N . HIS A 1 9 ? -4.828 -26.121 -10.523 1.00 0.00 9 HIS A N 4
ATOM 3089 C CA . HIS A 1 9 ? -5.640 -25.492 -11.565 1.00 0.00 9 HIS A CA 4
ATOM 3090 C C . HIS A 1 9 ? -5.837 -26.490 -12.710 1.00 0.00 9 HIS A C 4
ATOM 3091 O O . HIS A 1 9 ? -4.859 -26.975 -13.290 1.00 0.00 9 HIS A O 4
ATOM 3106 N N . HIS A 1 10 ? -7.107 -26.824 -12.991 1.00 0.00 10 HIS A N 4
ATOM 3107 C CA . HIS A 1 10 ? -7.493 -27.644 -14.143 1.00 0.00 10 HIS A CA 4
ATOM 3108 C C . HIS A 1 10 ? -8.940 -27.311 -14.538 1.00 0.00 10 HIS A C 4
ATOM 3109 O O . HIS A 1 10 ? -9.848 -27.319 -13.698 1.00 0.00 10 HIS A O 4
ATOM 3124 N N . SER A 1 11 ? -9.126 -26.966 -15.815 1.00 0.00 11 SER A N 4
ATOM 3125 C CA . SER A 1 11 ? -10.456 -26.763 -16.416 1.00 0.00 11 SER A CA 4
ATOM 3126 C C . SER A 1 11 ? -11.003 -28.115 -16.929 1.00 0.00 11 SER A C 4
ATOM 3127 O O . SER A 1 11 ? -10.359 -29.159 -16.753 1.00 0.00 11 SER A O 4
ATOM 3135 N N . SER A 1 12 ? -12.191 -28.093 -17.549 1.00 0.00 12 SER A N 4
ATOM 3136 C CA . SER A 1 12 ? -12.817 -29.291 -18.124 1.00 0.00 12 SER A CA 4
ATOM 3137 C C . SER A 1 12 ? -13.817 -28.888 -19.216 1.00 0.00 12 SER A C 4
ATOM 3138 O O . SER A 1 12 ? -14.449 -27.824 -19.132 1.00 0.00 12 SER A O 4
ATOM 3146 N N . GLY A 1 13 ? -13.941 -29.747 -20.233 1.00 0.00 13 GLY A N 4
ATOM 3147 C CA . GLY A 1 13 ? -14.859 -29.529 -21.338 1.00 0.00 13 GLY A CA 4
ATOM 3148 C C . GLY A 1 13 ? -14.951 -30.755 -22.230 1.00 0.00 13 GLY A C 4
ATOM 3149 O O . GLY A 1 13 ? -13.990 -31.532 -22.318 1.00 0.00 13 GLY A O 4
ATOM 3153 N N . LEU A 1 14 ? -16.116 -30.945 -22.875 1.00 0.00 14 LEU A N 4
ATOM 3154 C CA . LEU A 1 14 ? -16.316 -32.012 -23.875 1.00 0.00 14 LEU A CA 4
ATOM 3155 C C . LEU A 1 14 ? -15.584 -31.659 -25.180 1.00 0.00 14 LEU A C 4
ATOM 3156 O O . LEU A 1 14 ? -15.273 -30.487 -25.434 1.00 0.00 14 LEU A O 4
ATOM 3172 N N . VAL A 1 15 ? -15.326 -32.679 -26.009 1.00 0.00 15 VAL A N 4
ATOM 3173 C CA . VAL A 1 15 ? -14.725 -32.497 -27.343 1.00 0.00 15 VAL A CA 4
ATOM 3174 C C . VAL A 1 15 ? -15.704 -33.029 -28.434 1.00 0.00 15 VAL A C 4
ATOM 3175 O O . VAL A 1 15 ? -15.603 -34.179 -28.862 1.00 0.00 15 VAL A O 4
ATOM 3188 N N . PRO A 1 16 ? -16.732 -32.211 -28.852 1.00 0.00 16 PRO A N 4
ATOM 3189 C CA . PRO A 1 16 ? -17.676 -32.606 -29.919 1.00 0.00 16 PRO A CA 4
ATOM 3190 C C . PRO A 1 16 ? -17.080 -32.382 -31.333 1.00 0.00 16 PRO A C 4
ATOM 3191 O O . PRO A 1 16 ? -16.517 -31.315 -31.616 1.00 0.00 16 PRO A O 4
ATOM 3202 N N . ARG A 1 17 ? -17.157 -33.416 -32.192 1.00 0.00 17 ARG A N 4
ATOM 3203 C CA . ARG A 1 17 ? -16.750 -33.332 -33.613 1.00 0.00 17 ARG A CA 4
ATOM 3204 C C . ARG A 1 17 ? -17.992 -33.535 -34.501 1.00 0.00 17 ARG A C 4
ATOM 3205 O O . ARG A 1 17 ? -18.790 -34.448 -34.247 1.00 0.00 17 ARG A O 4
ATOM 3226 N N . GLY A 1 18 ? -18.149 -32.681 -35.529 1.00 0.00 18 GLY A N 4
ATOM 3227 C CA . GLY A 1 18 ? -19.272 -32.759 -36.476 1.00 0.00 18 GLY A CA 4
ATOM 3228 C C . GLY A 1 18 ? -18.795 -32.925 -37.910 1.00 0.00 18 GLY A C 4
ATOM 3229 O O . GLY A 1 18 ? -17.590 -32.817 -38.186 1.00 0.00 18 GLY A O 4
ATOM 3233 N N . SER A 1 19 ? -19.746 -33.171 -38.826 1.00 0.00 19 SER A N 4
ATOM 3234 C CA . SER A 1 19 ? -19.464 -33.381 -40.254 1.00 0.00 19 SER A CA 4
ATOM 3235 C C . SER A 1 19 ? -20.747 -33.167 -41.080 1.00 0.00 19 SER A C 4
ATOM 3236 O O . SER A 1 19 ? -21.850 -33.083 -40.523 1.00 0.00 19 SER A O 4
ATOM 3244 N N . HIS A 1 20 ? -20.587 -33.077 -42.412 1.00 0.00 20 HIS A N 4
ATOM 3245 C CA . HIS A 1 20 ? -21.708 -32.934 -43.362 1.00 0.00 20 HIS A CA 4
ATOM 3246 C C . HIS A 1 20 ? -21.438 -33.841 -44.579 1.00 0.00 20 HIS A C 4
ATOM 3247 O O . HIS A 1 20 ? -20.385 -33.743 -45.217 1.00 0.00 20 HIS A O 4
ATOM 3262 N N . MET A 1 21 ? -22.390 -34.753 -44.864 1.00 0.00 21 MET A N 4
ATOM 3263 C CA . MET A 1 21 ? -22.270 -35.796 -45.912 1.00 0.00 21 MET A CA 4
ATOM 3264 C C . MET A 1 21 ? -23.518 -35.770 -46.812 1.00 0.00 21 MET A C 4
ATOM 3265 O O . MET A 1 21 ? -24.630 -35.579 -46.295 1.00 0.00 21 MET A O 4
ATOM 3279 N N . THR A 1 22 ? -23.314 -35.975 -48.142 1.00 0.00 22 THR A N 4
ATOM 3280 C CA . THR A 1 22 ? -24.389 -36.029 -49.161 1.00 0.00 22 THR A CA 4
ATOM 3281 C C . THR A 1 22 ? -24.984 -34.616 -49.427 1.00 0.00 22 THR A C 4
ATOM 3282 O O . THR A 1 22 ? -25.671 -34.053 -48.565 1.00 0.00 22 THR A O 4
ATOM 3293 N N . THR A 1 23 ? -24.676 -34.036 -50.611 1.00 0.00 23 THR A N 4
ATOM 3294 C CA . THR A 1 23 ? -25.143 -32.689 -51.007 1.00 0.00 23 THR A CA 4
ATOM 3295 C C . THR A 1 23 ? -25.507 -32.667 -52.510 1.00 0.00 23 THR A C 4
ATOM 3296 O O . THR A 1 23 ? -24.647 -32.924 -53.363 1.00 0.00 23 THR A O 4
ATOM 3307 N N . ARG A 1 24 ? -26.784 -32.364 -52.816 1.00 0.00 24 ARG A N 4
ATOM 3308 C CA . ARG A 1 24 ? -27.299 -32.262 -54.198 1.00 0.00 24 ARG A CA 4
ATOM 3309 C C . ARG A 1 24 ? -27.018 -30.858 -54.763 1.00 0.00 24 ARG A C 4
ATOM 3310 O O . ARG A 1 24 ? -27.293 -29.863 -54.094 1.00 0.00 24 ARG A O 4
ATOM 3331 N N . TYR A 1 25 ? -26.472 -30.790 -55.990 1.00 0.00 25 TYR A N 4
ATOM 3332 C CA . TYR A 1 25 ? -26.099 -29.513 -56.645 1.00 0.00 25 TYR A CA 4
ATOM 3333 C C . TYR A 1 25 ? -27.155 -29.136 -57.707 1.00 0.00 25 TYR A C 4
ATOM 3334 O O . TYR A 1 25 ? -27.416 -29.928 -58.609 1.00 0.00 25 TYR A O 4
ATOM 3352 N N . ARG A 1 26 ? -27.754 -27.927 -57.597 1.00 0.00 26 ARG A N 4
ATOM 3353 C CA . ARG A 1 26 ? -28.795 -27.450 -58.537 1.00 0.00 26 ARG A CA 4
ATOM 3354 C C . ARG A 1 26 ? -28.153 -26.720 -59.726 1.00 0.00 26 ARG A C 4
ATOM 3355 O O . ARG A 1 26 ? -27.448 -25.722 -59.541 1.00 0.00 26 ARG A O 4
ATOM 3376 N N . PHE A 1 27 ? -28.401 -27.220 -60.940 1.00 0.00 27 PHE A N 4
ATOM 3377 C CA . PHE A 1 27 ? -27.949 -26.574 -62.182 1.00 0.00 27 PHE A CA 4
ATOM 3378 C C . PHE A 1 27 ? -29.155 -26.004 -62.940 1.00 0.00 27 PHE A C 4
ATOM 3379 O O . PHE A 1 27 ? -30.257 -26.558 -62.890 1.00 0.00 27 PHE A O 4
ATOM 3396 N N . THR A 1 28 ? -28.932 -24.880 -63.623 1.00 0.00 28 THR A N 4
ATOM 3397 C CA . THR A 1 28 ? -29.982 -24.167 -64.374 1.00 0.00 28 THR A CA 4
ATOM 3398 C C . THR A 1 28 ? -30.074 -24.674 -65.824 1.00 0.00 28 THR A C 4
ATOM 3399 O O . THR A 1 28 ? -30.996 -24.317 -66.570 1.00 0.00 28 THR A O 4
ATOM 3410 N N . ASP A 1 29 ? -29.083 -25.490 -66.211 1.00 0.00 29 ASP A N 4
ATOM 3411 C CA . ASP A 1 29 ? -28.989 -26.107 -67.538 1.00 0.00 29 ASP A CA 4
ATOM 3412 C C . ASP A 1 29 ? -28.935 -27.631 -67.393 1.00 0.00 29 ASP A C 4
ATOM 3413 O O . ASP A 1 29 ? -28.227 -28.157 -66.516 1.00 0.00 29 ASP A O 4
ATOM 3422 N N . GLU A 1 30 ? -29.701 -28.327 -68.257 1.00 0.00 30 GLU A N 4
ATOM 3423 C CA . GLU A 1 30 ? -29.615 -29.787 -68.418 1.00 0.00 30 GLU A CA 4
ATOM 3424 C C . GLU A 1 30 ? -28.201 -30.182 -68.850 1.00 0.00 30 GLU A C 4
ATOM 3425 O O . GLU A 1 30 ? -27.672 -31.182 -68.392 1.00 0.00 30 GLU A O 4
ATOM 3437 N N . GLU A 1 31 ? -27.600 -29.321 -69.699 1.00 0.00 31 GLU A N 4
ATOM 3438 C CA . GLU A 1 31 ? -26.257 -29.513 -70.259 1.00 0.00 31 GLU A CA 4
ATOM 3439 C C . GLU A 1 31 ? -25.194 -29.581 -69.143 1.00 0.00 31 GLU A C 4
ATOM 3440 O O . GLU A 1 31 ? -24.494 -30.585 -69.020 1.00 0.00 31 GLU A O 4
ATOM 3452 N N . GLU A 1 32 ? -25.129 -28.518 -68.311 1.00 0.00 32 GLU A N 4
ATOM 3453 C CA . GLU A 1 32 ? -24.137 -28.400 -67.214 1.00 0.00 32 GLU A CA 4
ATOM 3454 C C . GLU A 1 32 ? -24.352 -29.476 -66.136 1.00 0.00 32 GLU A C 4
ATOM 3455 O O . GLU A 1 32 ? -23.397 -29.907 -65.477 1.00 0.00 32 GLU A O 4
ATOM 3467 N N . ALA A 1 33 ? -25.619 -29.899 -65.983 1.00 0.00 33 ALA A N 4
ATOM 3468 C CA . ALA A 1 33 ? -26.002 -30.976 -65.063 1.00 0.00 33 ALA A CA 4
ATOM 3469 C C . ALA A 1 33 ? -25.448 -32.327 -65.548 1.00 0.00 33 ALA A C 4
ATOM 3470 O O . ALA A 1 33 ? -24.934 -33.104 -64.754 1.00 0.00 33 ALA A O 4
ATOM 3477 N N . ARG A 1 34 ? -25.557 -32.582 -66.866 1.00 0.00 34 ARG A N 4
ATOM 3478 C CA . ARG A 1 34 ? -25.061 -33.825 -67.499 1.00 0.00 34 ARG A CA 4
ATOM 3479 C C . ARG A 1 34 ? -23.524 -33.917 -67.424 1.00 0.00 34 ARG A C 4
ATOM 3480 O O . ARG A 1 34 ? -22.979 -34.974 -67.106 1.00 0.00 34 ARG A O 4
ATOM 3501 N N . ARG A 1 35 ? -22.855 -32.790 -67.710 1.00 0.00 35 ARG A N 4
ATOM 3502 C CA . ARG A 1 35 ? -21.382 -32.688 -67.694 1.00 0.00 35 ARG A CA 4
ATOM 3503 C C . ARG A 1 35 ? -20.834 -32.959 -66.282 1.00 0.00 35 ARG A C 4
ATOM 3504 O O . ARG A 1 35 ? -19.919 -33.760 -66.113 1.00 0.00 35 ARG A O 4
ATOM 3525 N N . ALA A 1 36 ? -21.460 -32.308 -65.281 1.00 0.00 36 ALA A N 4
ATOM 3526 C CA . ALA A 1 36 ? -21.067 -32.427 -63.865 1.00 0.00 36 ALA A CA 4
ATOM 3527 C C . ALA A 1 36 ? -21.325 -33.850 -63.343 1.00 0.00 36 ALA A C 4
ATOM 3528 O O . ALA A 1 36 ? -20.444 -34.465 -62.746 1.00 0.00 36 ALA A O 4
ATOM 3535 N N . ALA A 1 37 ? -22.536 -34.372 -63.622 1.00 0.00 37 ALA A N 4
ATOM 3536 C CA . ALA A 1 37 ? -22.951 -35.731 -63.208 1.00 0.00 37 ALA A CA 4
ATOM 3537 C C . ALA A 1 37 ? -22.012 -36.798 -63.789 1.00 0.00 37 ALA A C 4
ATOM 3538 O O . ALA A 1 37 ? -21.743 -37.808 -63.148 1.00 0.00 37 ALA A O 4
ATOM 3545 N N . LYS A 1 38 ? -21.514 -36.534 -65.012 1.00 0.00 38 LYS A N 4
ATOM 3546 C CA . LYS A 1 38 ? -20.597 -37.434 -65.725 1.00 0.00 38 LYS A CA 4
ATOM 3547 C C . LYS A 1 38 ? -19.236 -37.533 -65.001 1.00 0.00 38 LYS A C 4
ATOM 3548 O O . LYS A 1 38 ? -18.623 -38.596 -65.010 1.00 0.00 38 LYS A O 4
ATOM 3567 N N . GLU A 1 39 ? -18.796 -36.425 -64.363 1.00 0.00 39 GLU A N 4
ATOM 3568 C CA . GLU A 1 39 ? -17.490 -36.354 -63.660 1.00 0.00 39 GLU A CA 4
ATOM 3569 C C . GLU A 1 39 ? -17.486 -37.237 -62.401 1.00 0.00 39 GLU A C 4
ATOM 3570 O O . GLU A 1 39 ? -16.546 -38.012 -62.167 1.00 0.00 39 GLU A O 4
ATOM 3582 N N . TRP A 1 40 ? -18.550 -37.094 -61.594 1.00 0.00 40 TRP A N 4
ATOM 3583 C CA . TRP A 1 40 ? -18.764 -37.916 -60.389 1.00 0.00 40 TRP A CA 4
ATOM 3584 C C . TRP A 1 40 ? -18.978 -39.395 -60.784 1.00 0.00 40 TRP A C 4
ATOM 3585 O O . TRP A 1 40 ? -18.362 -40.284 -60.204 1.00 0.00 40 TRP A O 4
ATOM 3606 N N . ALA A 1 41 ? -19.812 -39.628 -61.812 1.00 0.00 41 ALA A N 4
ATOM 3607 C CA . ALA A 1 41 ? -20.137 -40.986 -62.310 1.00 0.00 41 ALA A CA 4
ATOM 3608 C C . ALA A 1 41 ? -18.898 -41.686 -62.907 1.00 0.00 41 ALA A C 4
ATOM 3609 O O . ALA A 1 41 ? -18.799 -42.917 -62.867 1.00 0.00 41 ALA A O 4
ATOM 3616 N N . ARG A 1 42 ? -17.960 -40.879 -63.448 1.00 0.00 42 ARG A N 4
ATOM 3617 C CA . ARG A 1 42 ? -16.680 -41.369 -64.008 1.00 0.00 42 ARG A CA 4
ATOM 3618 C C . ARG A 1 42 ? -15.873 -42.039 -62.872 1.00 0.00 42 ARG A C 4
ATOM 3619 O O . ARG A 1 42 ? -15.416 -43.172 -63.003 1.00 0.00 42 ARG A O 4
ATOM 3640 N N . ARG A 1 43 ? -15.800 -41.333 -61.735 1.00 0.00 43 ARG A N 4
ATOM 3641 C CA . ARG A 1 43 ? -15.087 -41.799 -60.528 1.00 0.00 43 ARG A CA 4
ATOM 3642 C C . ARG A 1 43 ? -15.854 -42.934 -59.821 1.00 0.00 43 ARG A C 4
ATOM 3643 O O . ARG A 1 43 ? -15.249 -43.788 -59.166 1.00 0.00 43 ARG A O 4
ATOM 3664 N N . GLY A 1 44 ? -17.190 -42.927 -59.972 1.00 0.00 44 GLY A N 4
ATOM 3665 C CA . GLY A 1 44 ? -18.064 -43.950 -59.389 1.00 0.00 44 GLY A CA 4
ATOM 3666 C C . GLY A 1 44 ? -18.797 -43.467 -58.141 1.00 0.00 44 GLY A C 4
ATOM 3667 O O . GLY A 1 44 ? -18.814 -44.152 -57.113 1.00 0.00 44 GLY A O 4
ATOM 3671 N N . TYR A 1 45 ? -19.385 -42.259 -58.227 1.00 0.00 45 TYR A N 4
ATOM 3672 C CA . TYR A 1 45 ? -20.327 -41.736 -57.208 1.00 0.00 45 TYR A CA 4
ATOM 3673 C C . TYR A 1 45 ? -21.770 -42.013 -57.661 1.00 0.00 45 TYR A C 4
ATOM 3674 O O . TYR A 1 45 ? -22.041 -42.079 -58.870 1.00 0.00 45 TYR A O 4
ATOM 3692 N N . GLN A 1 46 ? -22.692 -42.172 -56.695 1.00 0.00 46 GLN A N 4
ATOM 3693 C CA . GLN A 1 46 ? -24.110 -42.395 -56.995 1.00 0.00 46 GLN A CA 4
ATOM 3694 C C . GLN A 1 46 ? -24.729 -41.033 -57.338 1.00 0.00 46 GLN A C 4
ATOM 3695 O O . GLN A 1 46 ? -24.958 -40.210 -56.447 1.00 0.00 46 GLN A O 4
ATOM 3709 N N . VAL A 1 47 ? -24.965 -40.794 -58.642 1.00 0.00 47 VAL A N 4
ATOM 3710 C CA . VAL A 1 47 ? -25.448 -39.496 -59.159 1.00 0.00 47 VAL A CA 4
ATOM 3711 C C . VAL A 1 47 ? -26.538 -39.692 -60.216 1.00 0.00 47 VAL A C 4
ATOM 3712 O O . VAL A 1 47 ? -26.532 -40.686 -60.961 1.00 0.00 47 VAL A O 4
ATOM 3725 N N . HIS A 1 48 ? -27.469 -38.719 -60.267 1.00 0.00 48 HIS A N 4
ATOM 3726 C CA . HIS A 1 48 ? -28.607 -38.730 -61.198 1.00 0.00 48 HIS A CA 4
ATOM 3727 C C . HIS A 1 48 ? -29.113 -37.292 -61.418 1.00 0.00 48 HIS A C 4
ATOM 3728 O O . HIS A 1 48 ? -29.321 -36.557 -60.457 1.00 0.00 48 HIS A O 4
ATOM 3743 N N . VAL A 1 49 ? -29.331 -36.908 -62.687 1.00 0.00 49 VAL A N 4
ATOM 3744 C CA . VAL A 1 49 ? -29.826 -35.569 -63.046 1.00 0.00 49 VAL A CA 4
ATOM 3745 C C . VAL A 1 49 ? -31.361 -35.529 -62.908 1.00 0.00 49 VAL A C 4
ATOM 3746 O O . VAL A 1 49 ? -32.071 -36.352 -63.497 1.00 0.00 49 VAL A O 4
ATOM 3759 N N . THR A 1 50 ? -31.853 -34.584 -62.104 1.00 0.00 50 THR A N 4
ATOM 3760 C CA . THR A 1 50 ? -33.290 -34.362 -61.888 1.00 0.00 50 THR A CA 4
ATOM 3761 C C . THR A 1 50 ? -33.871 -33.531 -63.050 1.00 0.00 50 THR A C 4
ATOM 3762 O O . THR A 1 50 ? -33.625 -32.333 -63.139 1.00 0.00 50 THR A O 4
ATOM 3773 N N . GLN A 1 51 ? -34.614 -34.193 -63.954 1.00 0.00 51 GLN A N 4
ATOM 3774 C CA . GLN A 1 51 ? -35.273 -33.528 -65.097 1.00 0.00 51 GLN A CA 4
ATOM 3775 C C . GLN A 1 51 ? -36.731 -33.164 -64.739 1.00 0.00 51 GLN A C 4
ATOM 3776 O O . GLN A 1 51 ? -37.338 -32.321 -65.393 1.00 0.00 51 GLN A O 4
ATOM 3790 N N . ASN A 1 52 ? -37.283 -33.838 -63.701 1.00 0.00 52 ASN A N 4
ATOM 3791 C CA . ASN A 1 52 ? -38.681 -33.639 -63.238 1.00 0.00 52 ASN A CA 4
ATOM 3792 C C . ASN A 1 52 ? -38.832 -32.222 -62.651 1.00 0.00 52 ASN A C 4
ATOM 3793 O O . ASN A 1 52 ? -39.789 -31.500 -62.962 1.00 0.00 52 ASN A O 4
ATOM 3804 N N . GLY A 1 53 ? -37.868 -31.859 -61.796 1.00 0.00 53 GLY A N 4
ATOM 3805 C CA . GLY A 1 53 ? -37.795 -30.528 -61.210 1.00 0.00 53 GLY A CA 4
ATOM 3806 C C . GLY A 1 53 ? -37.389 -29.468 -62.231 1.00 0.00 53 GLY A C 4
ATOM 3807 O O . GLY A 1 53 ? -36.713 -29.784 -63.220 1.00 0.00 53 GLY A O 4
ATOM 3811 N N . THR A 1 54 ? -37.802 -28.209 -61.980 1.00 0.00 54 THR A N 4
ATOM 3812 C CA . THR A 1 54 ? -37.512 -27.061 -62.861 1.00 0.00 54 THR A CA 4
ATOM 3813 C C . THR A 1 54 ? -35.994 -26.828 -63.008 1.00 0.00 54 THR A C 4
ATOM 3814 O O . THR A 1 54 ? -35.507 -26.466 -64.087 1.00 0.00 54 THR A O 4
ATOM 3825 N N . TYR A 1 55 ? -35.268 -27.060 -61.912 1.00 0.00 55 TYR A N 4
ATOM 3826 C CA . TYR A 1 55 ? -33.800 -27.013 -61.879 1.00 0.00 55 TYR A CA 4
ATOM 3827 C C . TYR A 1 55 ? -33.254 -28.434 -62.061 1.00 0.00 55 TYR A C 4
ATOM 3828 O O . TYR A 1 55 ? -33.765 -29.385 -61.453 1.00 0.00 55 TYR A O 4
ATOM 3846 N N . TRP A 1 56 ? -32.229 -28.572 -62.903 1.00 0.00 56 TRP A N 4
ATOM 3847 C CA . TRP A 1 56 ? -31.596 -29.865 -63.180 1.00 0.00 56 TRP A CA 4
ATOM 3848 C C . TRP A 1 56 ? -30.570 -30.175 -62.088 1.00 0.00 56 TRP A C 4
ATOM 3849 O O . TRP A 1 56 ? -29.367 -29.913 -62.215 1.00 0.00 56 TRP A O 4
ATOM 3870 N N . GLU A 1 57 ? -31.113 -30.683 -60.981 1.00 0.00 57 GLU A N 4
ATOM 3871 C CA . GLU A 1 57 ? -30.382 -30.966 -59.756 1.00 0.00 57 GLU A CA 4
ATOM 3872 C C . GLU A 1 57 ? -29.700 -32.335 -59.855 1.00 0.00 57 GLU A C 4
ATOM 3873 O O . GLU A 1 57 ? -30.378 -33.357 -59.963 1.00 0.00 57 GLU A O 4
ATOM 3885 N N . VAL A 1 58 ? -28.369 -32.361 -59.787 1.00 0.00 58 VAL A N 4
ATOM 3886 C CA . VAL A 1 58 ? -27.622 -33.618 -59.787 1.00 0.00 58 VAL A CA 4
ATOM 3887 C C . VAL A 1 58 ? -27.604 -34.149 -58.357 1.00 0.00 58 VAL A C 4
ATOM 3888 O O . VAL A 1 58 ? -26.895 -33.625 -57.487 1.00 0.00 58 VAL A O 4
ATOM 3901 N N . GLU A 1 59 ? -28.472 -35.146 -58.126 1.00 0.00 59 GLU A N 4
ATOM 3902 C CA . GLU A 1 59 ? -28.575 -35.869 -56.857 1.00 0.00 59 GLU A CA 4
ATOM 3903 C C . GLU A 1 59 ? -27.284 -36.638 -56.603 1.00 0.00 59 GLU A C 4
ATOM 3904 O O . GLU A 1 59 ? -26.909 -37.466 -57.418 1.00 0.00 59 GLU A O 4
ATOM 3916 N N . VAL A 1 60 ? -26.611 -36.342 -55.490 1.00 0.00 60 VAL A N 4
ATOM 3917 C CA . VAL A 1 60 ? -25.340 -36.985 -55.124 1.00 0.00 60 VAL A CA 4
ATOM 3918 C C . VAL A 1 60 ? -25.556 -37.785 -53.831 1.00 0.00 60 VAL A C 4
ATOM 3919 O O . VAL A 1 60 ? -26.201 -37.294 -52.905 1.00 0.00 60 VAL A O 4
ATOM 3932 N N . ARG A 1 61 ? -25.038 -39.021 -53.807 1.00 0.00 61 ARG A N 4
ATOM 3933 C CA . ARG A 1 61 ? -25.061 -39.923 -52.649 1.00 0.00 61 ARG A CA 4
ATOM 3934 C C . ARG A 1 61 ? -23.620 -40.444 -52.396 1.00 0.00 61 ARG A C 4
ATOM 3935 O O . ARG A 1 61 ? -23.017 -40.114 -51.352 1.00 0.00 61 ARG A O 4
ATOM 3957 N N . MET A 1 1 ? -17.960 -26.045 12.434 1.00 0.00 1 MET A N 5
ATOM 3958 C CA . MET A 1 1 ? -17.155 -26.661 11.357 1.00 0.00 1 MET A CA 5
ATOM 3959 C C . MET A 1 1 ? -16.345 -25.596 10.599 1.00 0.00 1 MET A C 5
ATOM 3960 O O . MET A 1 1 ? -15.109 -25.642 10.579 1.00 0.00 1 MET A O 5
ATOM 3976 N N . GLY A 1 2 ? -17.062 -24.632 9.989 1.00 0.00 2 GLY A N 5
ATOM 3977 C CA . GLY A 1 2 ? -16.464 -23.635 9.098 1.00 0.00 2 GLY A CA 5
ATOM 3978 C C . GLY A 1 2 ? -16.581 -24.053 7.639 1.00 0.00 2 GLY A C 5
ATOM 3979 O O . GLY A 1 2 ? -16.677 -25.249 7.337 1.00 0.00 2 GLY A O 5
ATOM 3983 N N . SER A 1 3 ? -16.586 -23.072 6.724 1.00 0.00 3 SER A N 5
ATOM 3984 C CA . SER A 1 3 ? -16.776 -23.321 5.285 1.00 0.00 3 SER A CA 5
ATOM 3985 C C . SER A 1 3 ? -15.409 -23.565 4.599 1.00 0.00 3 SER A C 5
ATOM 3986 O O . SER A 1 3 ? -14.543 -22.686 4.615 1.00 0.00 3 SER A O 5
ATOM 3994 N N . SER A 1 4 ? -15.225 -24.766 4.013 1.00 0.00 4 SER A N 5
ATOM 3995 C CA . SER A 1 4 ? -14.033 -25.104 3.210 1.00 0.00 4 SER A CA 5
ATOM 3996 C C . SER A 1 4 ? -14.298 -24.717 1.742 1.00 0.00 4 SER A C 5
ATOM 3997 O O . SER A 1 4 ? -15.160 -25.314 1.087 1.00 0.00 4 SER A O 5
ATOM 4005 N N . HIS A 1 5 ? -13.578 -23.700 1.238 1.00 0.00 5 HIS A N 5
ATOM 4006 C CA . HIS A 1 5 ? -13.780 -23.175 -0.130 1.00 0.00 5 HIS A CA 5
ATOM 4007 C C . HIS A 1 5 ? -12.474 -22.576 -0.675 1.00 0.00 5 HIS A C 5
ATOM 4008 O O . HIS A 1 5 ? -11.610 -22.133 0.094 1.00 0.00 5 HIS A O 5
ATOM 4023 N N . HIS A 1 6 ? -12.339 -22.583 -2.007 1.00 0.00 6 HIS A N 5
ATOM 4024 C CA . HIS A 1 6 ? -11.195 -21.989 -2.722 1.00 0.00 6 HIS A CA 5
ATOM 4025 C C . HIS A 1 6 ? -11.705 -21.338 -4.016 1.00 0.00 6 HIS A C 5
ATOM 4026 O O . HIS A 1 6 ? -12.280 -22.028 -4.865 1.00 0.00 6 HIS A O 5
ATOM 4041 N N . HIS A 1 7 ? -11.498 -20.009 -4.155 1.00 0.00 7 HIS A N 5
ATOM 4042 C CA . HIS A 1 7 ? -12.004 -19.222 -5.301 1.00 0.00 7 HIS A CA 5
ATOM 4043 C C . HIS A 1 7 ? -11.283 -19.635 -6.603 1.00 0.00 7 HIS A C 5
ATOM 4044 O O . HIS A 1 7 ? -10.161 -19.199 -6.886 1.00 0.00 7 HIS A O 5
ATOM 4059 N N . HIS A 1 8 ? -11.919 -20.555 -7.349 1.00 0.00 8 HIS A N 5
ATOM 4060 C CA . HIS A 1 8 ? -11.446 -21.026 -8.667 1.00 0.00 8 HIS A CA 5
ATOM 4061 C C . HIS A 1 8 ? -12.662 -21.190 -9.590 1.00 0.00 8 HIS A C 5
ATOM 4062 O O . HIS A 1 8 ? -13.655 -21.825 -9.204 1.00 0.00 8 HIS A O 5
ATOM 4077 N N . HIS A 1 9 ? -12.588 -20.612 -10.799 1.00 0.00 9 HIS A N 5
ATOM 4078 C CA . HIS A 1 9 ? -13.688 -20.644 -11.781 1.00 0.00 9 HIS A CA 5
ATOM 4079 C C . HIS A 1 9 ? -13.118 -20.622 -13.211 1.00 0.00 9 HIS A C 5
ATOM 4080 O O . HIS A 1 9 ? -12.424 -19.675 -13.599 1.00 0.00 9 HIS A O 5
ATOM 4095 N N . HIS A 1 10 ? -13.413 -21.681 -13.978 1.00 0.00 10 HIS A N 5
ATOM 4096 C CA . HIS A 1 10 ? -13.079 -21.794 -15.409 1.00 0.00 10 HIS A CA 5
ATOM 4097 C C . HIS A 1 10 ? -14.307 -22.284 -16.188 1.00 0.00 10 HIS A C 5
ATOM 4098 O O . HIS A 1 10 ? -15.086 -23.105 -15.694 1.00 0.00 10 HIS A O 5
ATOM 4113 N N . SER A 1 11 ? -14.471 -21.743 -17.398 1.00 0.00 11 SER A N 5
ATOM 4114 C CA . SER A 1 11 ? -15.499 -22.159 -18.360 1.00 0.00 11 SER A CA 5
ATOM 4115 C C . SER A 1 11 ? -14.887 -23.202 -19.323 1.00 0.00 11 SER A C 5
ATOM 4116 O O . SER A 1 11 ? -13.816 -22.970 -19.896 1.00 0.00 11 SER A O 5
ATOM 4124 N N . SER A 1 12 ? -15.544 -24.366 -19.448 1.00 0.00 12 SER A N 5
ATOM 4125 C CA . SER A 1 12 ? -15.090 -25.472 -20.317 1.00 0.00 12 SER A CA 5
ATOM 4126 C C . SER A 1 12 ? -15.712 -25.333 -21.726 1.00 0.00 12 SER A C 5
ATOM 4127 O O . SER A 1 12 ? -16.562 -24.454 -21.955 1.00 0.00 12 SER A O 5
ATOM 4135 N N . GLY A 1 13 ? -15.281 -26.201 -22.667 1.00 0.00 13 GLY A N 5
ATOM 4136 C CA . GLY A 1 13 ? -15.702 -26.131 -24.073 1.00 0.00 13 GLY A CA 5
ATOM 4137 C C . GLY A 1 13 ? -16.255 -27.465 -24.569 1.00 0.00 13 GLY A C 5
ATOM 4138 O O . GLY A 1 13 ? -17.445 -27.734 -24.390 1.00 0.00 13 GLY A O 5
ATOM 4142 N N . LEU A 1 14 ? -15.371 -28.305 -25.177 1.00 0.00 14 LEU A N 5
ATOM 4143 C CA . LEU A 1 14 ? -15.738 -29.611 -25.799 1.00 0.00 14 LEU A CA 5
ATOM 4144 C C . LEU A 1 14 ? -16.782 -29.441 -26.937 1.00 0.00 14 LEU A C 5
ATOM 4145 O O . LEU A 1 14 ? -17.460 -30.407 -27.311 1.00 0.00 14 LEU A O 5
ATOM 4161 N N . VAL A 1 15 ? -16.860 -28.221 -27.523 1.00 0.00 15 VAL A N 5
ATOM 4162 C CA . VAL A 1 15 ? -17.873 -27.879 -28.544 1.00 0.00 15 VAL A CA 5
ATOM 4163 C C . VAL A 1 15 ? -17.620 -28.677 -29.867 1.00 0.00 15 VAL A C 5
ATOM 4164 O O . VAL A 1 15 ? -16.509 -28.640 -30.418 1.00 0.00 15 VAL A O 5
ATOM 4177 N N . PRO A 1 16 ? -18.636 -29.468 -30.364 1.00 0.00 16 PRO A N 5
ATOM 4178 C CA . PRO A 1 16 ? -18.480 -30.315 -31.568 1.00 0.00 16 PRO A CA 5
ATOM 4179 C C . PRO A 1 16 ? -18.696 -29.521 -32.871 1.00 0.00 16 PRO A C 5
ATOM 4180 O O . PRO A 1 16 ? -19.422 -28.526 -32.892 1.00 0.00 16 PRO A O 5
ATOM 4191 N N . ARG A 1 17 ? -18.037 -29.960 -33.946 1.00 0.00 17 ARG A N 5
ATOM 4192 C CA . ARG A 1 17 ? -18.263 -29.428 -35.305 1.00 0.00 17 ARG A CA 5
ATOM 4193 C C . ARG A 1 17 ? -19.275 -30.329 -36.048 1.00 0.00 17 ARG A C 5
ATOM 4194 O O . ARG A 1 17 ? -19.800 -31.285 -35.462 1.00 0.00 17 ARG A O 5
ATOM 4215 N N . GLY A 1 18 ? -19.553 -30.019 -37.328 1.00 0.00 18 GLY A N 5
ATOM 4216 C CA . GLY A 1 18 ? -20.400 -30.876 -38.167 1.00 0.00 18 GLY A CA 5
ATOM 4217 C C . GLY A 1 18 ? -21.147 -30.107 -39.241 1.00 0.00 18 GLY A C 5
ATOM 4218 O O . GLY A 1 18 ? -21.184 -28.870 -39.226 1.00 0.00 18 GLY A O 5
ATOM 4222 N N . SER A 1 19 ? -21.763 -30.864 -40.156 1.00 0.00 19 SER A N 5
ATOM 4223 C CA . SER A 1 19 ? -22.507 -30.341 -41.310 1.00 0.00 19 SER A CA 5
ATOM 4224 C C . SER A 1 19 ? -23.608 -31.349 -41.708 1.00 0.00 19 SER A C 5
ATOM 4225 O O . SER A 1 19 ? -23.672 -32.463 -41.160 1.00 0.00 19 SER A O 5
ATOM 4233 N N . HIS A 1 20 ? -24.476 -30.946 -42.656 1.00 0.00 20 HIS A N 5
ATOM 4234 C CA . HIS A 1 20 ? -25.531 -31.824 -43.200 1.00 0.00 20 HIS A CA 5
ATOM 4235 C C . HIS A 1 20 ? -24.941 -32.771 -44.270 1.00 0.00 20 HIS A C 5
ATOM 4236 O O . HIS A 1 20 ? -24.081 -32.363 -45.067 1.00 0.00 20 HIS A O 5
ATOM 4251 N N . MET A 1 21 ? -25.411 -34.033 -44.265 1.00 0.00 21 MET A N 5
ATOM 4252 C CA . MET A 1 21 ? -24.957 -35.094 -45.203 1.00 0.00 21 MET A CA 5
ATOM 4253 C C . MET A 1 21 ? -25.736 -35.019 -46.532 1.00 0.00 21 MET A C 5
ATOM 4254 O O . MET A 1 21 ? -26.794 -34.375 -46.589 1.00 0.00 21 MET A O 5
ATOM 4268 N N . THR A 1 22 ? -25.193 -35.687 -47.584 1.00 0.00 22 THR A N 5
ATOM 4269 C CA . THR A 1 22 ? -25.782 -35.735 -48.947 1.00 0.00 22 THR A CA 5
ATOM 4270 C C . THR A 1 22 ? -25.787 -34.334 -49.602 1.00 0.00 22 THR A C 5
ATOM 4271 O O . THR A 1 22 ? -26.593 -33.470 -49.238 1.00 0.00 22 THR A O 5
ATOM 4282 N N . THR A 1 23 ? -24.850 -34.102 -50.538 1.00 0.00 23 THR A N 5
ATOM 4283 C CA . THR A 1 23 ? -24.774 -32.851 -51.305 1.00 0.00 23 THR A CA 5
ATOM 4284 C C . THR A 1 23 ? -25.375 -33.081 -52.706 1.00 0.00 23 THR A C 5
ATOM 4285 O O . THR A 1 23 ? -24.725 -33.650 -53.594 1.00 0.00 23 THR A O 5
ATOM 4296 N N . ARG A 1 24 ? -26.648 -32.703 -52.854 1.00 0.00 24 ARG A N 5
ATOM 4297 C CA . ARG A 1 24 ? -27.362 -32.729 -54.136 1.00 0.00 24 ARG A CA 5
ATOM 4298 C C . ARG A 1 24 ? -27.160 -31.379 -54.834 1.00 0.00 24 ARG A C 5
ATOM 4299 O O . ARG A 1 24 ? -27.481 -30.326 -54.266 1.00 0.00 24 ARG A O 5
ATOM 4320 N N . TYR A 1 25 ? -26.614 -31.413 -56.053 1.00 0.00 25 TYR A N 5
ATOM 4321 C CA . TYR A 1 25 ? -26.299 -30.202 -56.824 1.00 0.00 25 TYR A CA 5
ATOM 4322 C C . TYR A 1 25 ? -27.471 -29.868 -57.766 1.00 0.00 25 TYR A C 5
ATOM 4323 O O . TYR A 1 25 ? -27.745 -30.610 -58.710 1.00 0.00 25 TYR A O 5
ATOM 4341 N N . ARG A 1 26 ? -28.155 -28.744 -57.488 1.00 0.00 26 ARG A N 5
ATOM 4342 C CA . ARG A 1 26 ? -29.310 -28.264 -58.271 1.00 0.00 26 ARG A CA 5
ATOM 4343 C C . ARG A 1 26 ? -28.830 -27.322 -59.385 1.00 0.00 26 ARG A C 5
ATOM 4344 O O . ARG A 1 26 ? -28.433 -26.181 -59.120 1.00 0.00 26 ARG A O 5
ATOM 4365 N N . PHE A 1 27 ? -28.816 -27.842 -60.616 1.00 0.00 27 PHE A N 5
ATOM 4366 C CA . PHE A 1 27 ? -28.454 -27.073 -61.819 1.00 0.00 27 PHE A CA 5
ATOM 4367 C C . PHE A 1 27 ? -29.717 -26.471 -62.452 1.00 0.00 27 PHE A C 5
ATOM 4368 O O . PHE A 1 27 ? -30.820 -26.981 -62.268 1.00 0.00 27 PHE A O 5
ATOM 4385 N N . THR A 1 28 ? -29.541 -25.365 -63.183 1.00 0.00 28 THR A N 5
ATOM 4386 C CA . THR A 1 28 ? -30.612 -24.727 -63.978 1.00 0.00 28 THR A CA 5
ATOM 4387 C C . THR A 1 28 ? -30.225 -24.720 -65.470 1.00 0.00 28 THR A C 5
ATOM 4388 O O . THR A 1 28 ? -30.817 -23.999 -66.277 1.00 0.00 28 THR A O 5
ATOM 4399 N N . ASP A 1 29 ? -29.241 -25.567 -65.824 1.00 0.00 29 ASP A N 5
ATOM 4400 C CA . ASP A 1 29 ? -28.793 -25.771 -67.217 1.00 0.00 29 ASP A CA 5
ATOM 4401 C C . ASP A 1 29 ? -28.673 -27.275 -67.509 1.00 0.00 29 ASP A C 5
ATOM 4402 O O . ASP A 1 29 ? -28.220 -28.044 -66.646 1.00 0.00 29 ASP A O 5
ATOM 4411 N N . GLU A 1 30 ? -29.073 -27.668 -68.739 1.00 0.00 30 GLU A N 5
ATOM 4412 C CA . GLU A 1 30 ? -29.077 -29.069 -69.190 1.00 0.00 30 GLU A CA 5
ATOM 4413 C C . GLU A 1 30 ? -27.637 -29.612 -69.331 1.00 0.00 30 GLU A C 5
ATOM 4414 O O . GLU A 1 30 ? -27.374 -30.763 -68.965 1.00 0.00 30 GLU A O 5
ATOM 4426 N N . GLU A 1 31 ? -26.712 -28.751 -69.835 1.00 0.00 31 GLU A N 5
ATOM 4427 C CA . GLU A 1 31 ? -25.330 -29.152 -70.168 1.00 0.00 31 GLU A CA 5
ATOM 4428 C C . GLU A 1 31 ? -24.515 -29.377 -68.888 1.00 0.00 31 GLU A C 5
ATOM 4429 O O . GLU A 1 31 ? -23.915 -30.432 -68.719 1.00 0.00 31 GLU A O 5
ATOM 4441 N N . GLU A 1 32 ? -24.553 -28.393 -67.968 1.00 0.00 32 GLU A N 5
ATOM 4442 C CA . GLU A 1 32 ? -23.851 -28.471 -66.668 1.00 0.00 32 GLU A CA 5
ATOM 4443 C C . GLU A 1 32 ? -24.392 -29.619 -65.794 1.00 0.00 32 GLU A C 5
ATOM 4444 O O . GLU A 1 32 ? -23.657 -30.169 -64.975 1.00 0.00 32 GLU A O 5
ATOM 4456 N N . ALA A 1 33 ? -25.676 -29.961 -65.973 1.00 0.00 33 ALA A N 5
ATOM 4457 C CA . ALA A 1 33 ? -26.323 -31.055 -65.228 1.00 0.00 33 ALA A CA 5
ATOM 4458 C C . ALA A 1 33 ? -25.765 -32.415 -65.651 1.00 0.00 33 ALA A C 5
ATOM 4459 O O . ALA A 1 33 ? -25.222 -33.157 -64.830 1.00 0.00 33 ALA A O 5
ATOM 4466 N N . ARG A 1 34 ? -25.887 -32.698 -66.959 1.00 0.00 34 ARG A N 5
ATOM 4467 C CA . ARG A 1 34 ? -25.550 -34.006 -67.537 1.00 0.00 34 ARG A CA 5
ATOM 4468 C C . ARG A 1 34 ? -24.030 -34.239 -67.536 1.00 0.00 34 ARG A C 5
ATOM 4469 O O . ARG A 1 34 ? -23.575 -35.348 -67.255 1.00 0.00 34 ARG A O 5
ATOM 4490 N N . ARG A 1 35 ? -23.258 -33.165 -67.820 1.00 0.00 35 ARG A N 5
ATOM 4491 C CA . ARG A 1 35 ? -21.793 -33.226 -67.893 1.00 0.00 35 ARG A CA 5
ATOM 4492 C C . ARG A 1 35 ? -21.216 -33.501 -66.507 1.00 0.00 35 ARG A C 5
ATOM 4493 O O . ARG A 1 35 ? -20.563 -34.523 -66.319 1.00 0.00 35 ARG A O 5
ATOM 4514 N N . ALA A 1 36 ? -21.540 -32.618 -65.529 1.00 0.00 36 ALA A N 5
ATOM 4515 C CA . ALA A 1 36 ? -20.960 -32.681 -64.172 1.00 0.00 36 ALA A CA 5
ATOM 4516 C C . ALA A 1 36 ? -21.301 -34.011 -63.486 1.00 0.00 36 ALA A C 5
ATOM 4517 O O . ALA A 1 36 ? -20.433 -34.625 -62.856 1.00 0.00 36 ALA A O 5
ATOM 4524 N N . ALA A 1 37 ? -22.566 -34.455 -63.654 1.00 0.00 37 ALA A N 5
ATOM 4525 C CA . ALA A 1 37 ? -23.058 -35.752 -63.136 1.00 0.00 37 ALA A CA 5
ATOM 4526 C C . ALA A 1 37 ? -22.234 -36.920 -63.703 1.00 0.00 37 ALA A C 5
ATOM 4527 O O . ALA A 1 37 ? -21.889 -37.854 -62.984 1.00 0.00 37 ALA A O 5
ATOM 4534 N N . LYS A 1 38 ? -21.923 -36.823 -65.006 1.00 0.00 38 LYS A N 5
ATOM 4535 C CA . LYS A 1 38 ? -21.154 -37.840 -65.744 1.00 0.00 38 LYS A CA 5
ATOM 4536 C C . LYS A 1 38 ? -19.650 -37.774 -65.359 1.00 0.00 38 LYS A C 5
ATOM 4537 O O . LYS A 1 38 ? -18.963 -38.801 -65.388 1.00 0.00 38 LYS A O 5
ATOM 4556 N N . GLU A 1 39 ? -19.150 -36.566 -64.983 1.00 0.00 39 GLU A N 5
ATOM 4557 C CA . GLU A 1 39 ? -17.750 -36.378 -64.514 1.00 0.00 39 GLU A CA 5
ATOM 4558 C C . GLU A 1 39 ? -17.565 -37.118 -63.176 1.00 0.00 39 GLU A C 5
ATOM 4559 O O . GLU A 1 39 ? -16.578 -37.830 -62.981 1.00 0.00 39 GLU A O 5
ATOM 4571 N N . TRP A 1 40 ? -18.548 -36.930 -62.266 1.00 0.00 40 TRP A N 5
ATOM 4572 C CA . TRP A 1 40 ? -18.590 -37.607 -60.958 1.00 0.00 40 TRP A CA 5
ATOM 4573 C C . TRP A 1 40 ? -18.763 -39.125 -61.136 1.00 0.00 40 TRP A C 5
ATOM 4574 O O . TRP A 1 40 ? -18.098 -39.907 -60.463 1.00 0.00 40 TRP A O 5
ATOM 4595 N N . ALA A 1 41 ? -19.644 -39.523 -62.078 1.00 0.00 41 ALA A N 5
ATOM 4596 C CA . ALA A 1 41 ? -19.912 -40.948 -62.397 1.00 0.00 41 ALA A CA 5
ATOM 4597 C C . ALA A 1 41 ? -18.645 -41.643 -62.941 1.00 0.00 41 ALA A C 5
ATOM 4598 O O . ALA A 1 41 ? -18.426 -42.838 -62.706 1.00 0.00 41 ALA A O 5
ATOM 4605 N N . ARG A 1 42 ? -17.829 -40.865 -63.680 1.00 0.00 42 ARG A N 5
ATOM 4606 C CA . ARG A 1 42 ? -16.521 -41.308 -64.211 1.00 0.00 42 ARG A CA 5
ATOM 4607 C C . ARG A 1 42 ? -15.523 -41.528 -63.051 1.00 0.00 42 ARG A C 5
ATOM 4608 O O . ARG A 1 42 ? -14.699 -42.450 -63.079 1.00 0.00 42 ARG A O 5
ATOM 4629 N N . ARG A 1 43 ? -15.627 -40.664 -62.025 1.00 0.00 43 ARG A N 5
ATOM 4630 C CA . ARG A 1 43 ? -14.785 -40.715 -60.808 1.00 0.00 43 ARG A CA 5
ATOM 4631 C C . ARG A 1 43 ? -15.355 -41.693 -59.757 1.00 0.00 43 ARG A C 5
ATOM 4632 O O . ARG A 1 43 ? -14.777 -41.850 -58.674 1.00 0.00 43 ARG A O 5
ATOM 4653 N N . GLY A 1 44 ? -16.487 -42.340 -60.075 1.00 0.00 44 GLY A N 5
ATOM 4654 C CA . GLY A 1 44 ? -17.083 -43.347 -59.196 1.00 0.00 44 GLY A CA 5
ATOM 4655 C C . GLY A 1 44 ? -17.873 -42.757 -58.030 1.00 0.00 44 GLY A C 5
ATOM 4656 O O . GLY A 1 44 ? -17.758 -43.217 -56.888 1.00 0.00 44 GLY A O 5
ATOM 4660 N N . TYR A 1 45 ? -18.676 -41.729 -58.327 1.00 0.00 45 TYR A N 5
ATOM 4661 C CA . TYR A 1 45 ? -19.653 -41.139 -57.386 1.00 0.00 45 TYR A CA 5
ATOM 4662 C C . TYR A 1 45 ? -21.057 -41.574 -57.827 1.00 0.00 45 TYR A C 5
ATOM 4663 O O . TYR A 1 45 ? -21.348 -41.569 -59.030 1.00 0.00 45 TYR A O 5
ATOM 4681 N N . GLN A 1 46 ? -21.912 -41.954 -56.861 1.00 0.00 46 GLN A N 5
ATOM 4682 C CA . GLN A 1 46 ? -23.295 -42.352 -57.150 1.00 0.00 46 GLN A CA 5
ATOM 4683 C C . GLN A 1 46 ? -24.125 -41.091 -57.416 1.00 0.00 46 GLN A C 5
ATOM 4684 O O . GLN A 1 46 ? -24.417 -40.326 -56.495 1.00 0.00 46 GLN A O 5
ATOM 4698 N N . VAL A 1 47 ? -24.459 -40.878 -58.695 1.00 0.00 47 VAL A N 5
ATOM 4699 C CA . VAL A 1 47 ? -25.213 -39.703 -59.161 1.00 0.00 47 VAL A CA 5
ATOM 4700 C C . VAL A 1 47 ? -26.598 -40.142 -59.659 1.00 0.00 47 VAL A C 5
ATOM 4701 O O . VAL A 1 47 ? -26.786 -41.295 -60.077 1.00 0.00 47 VAL A O 5
ATOM 4714 N N . HIS A 1 48 ? -27.564 -39.218 -59.591 1.00 0.00 48 HIS A N 5
ATOM 4715 C CA . HIS A 1 48 ? -28.926 -39.436 -60.104 1.00 0.00 48 HIS A CA 5
ATOM 4716 C C . HIS A 1 48 ? -29.501 -38.105 -60.591 1.00 0.00 48 HIS A C 5
ATOM 4717 O O . HIS A 1 48 ? -29.765 -37.219 -59.784 1.00 0.00 48 HIS A O 5
ATOM 4732 N N . VAL A 1 49 ? -29.714 -37.980 -61.910 1.00 0.00 49 VAL A N 5
ATOM 4733 C CA . VAL A 1 49 ? -30.280 -36.765 -62.511 1.00 0.00 49 VAL A CA 5
ATOM 4734 C C . VAL A 1 49 ? -31.814 -36.787 -62.352 1.00 0.00 49 VAL A C 5
ATOM 4735 O O . VAL A 1 49 ? -32.456 -37.826 -62.553 1.00 0.00 49 VAL A O 5
ATOM 4748 N N . THR A 1 50 ? -32.368 -35.649 -61.910 1.00 0.00 50 THR A N 5
ATOM 4749 C CA . THR A 1 50 ? -33.806 -35.473 -61.670 1.00 0.00 50 THR A CA 5
ATOM 4750 C C . THR A 1 50 ? -34.222 -34.062 -62.119 1.00 0.00 50 THR A C 5
ATOM 4751 O O . THR A 1 50 ? -33.948 -33.069 -61.431 1.00 0.00 50 THR A O 5
ATOM 4762 N N . GLN A 1 51 ? -34.853 -33.987 -63.296 1.00 0.00 51 GLN A N 5
ATOM 4763 C CA . GLN A 1 51 ? -35.308 -32.729 -63.908 1.00 0.00 51 GLN A CA 5
ATOM 4764 C C . GLN A 1 51 ? -36.614 -32.260 -63.237 1.00 0.00 51 GLN A C 5
ATOM 4765 O O . GLN A 1 51 ? -37.721 -32.496 -63.741 1.00 0.00 51 GLN A O 5
ATOM 4779 N N . ASN A 1 52 ? -36.468 -31.650 -62.050 1.00 0.00 52 ASN A N 5
ATOM 4780 C CA . ASN A 1 52 ? -37.587 -31.116 -61.256 1.00 0.00 52 ASN A CA 5
ATOM 4781 C C . ASN A 1 52 ? -37.956 -29.706 -61.784 1.00 0.00 52 ASN A C 5
ATOM 4782 O O . ASN A 1 52 ? -37.790 -28.698 -61.087 1.00 0.00 52 ASN A O 5
ATOM 4793 N N . GLY A 1 53 ? -38.377 -29.638 -63.061 1.00 0.00 53 GLY A N 5
ATOM 4794 C CA . GLY A 1 53 ? -38.669 -28.361 -63.714 1.00 0.00 53 GLY A CA 5
ATOM 4795 C C . GLY A 1 53 ? -37.457 -27.897 -64.502 1.00 0.00 53 GLY A C 5
ATOM 4796 O O . GLY A 1 53 ? -36.778 -28.707 -65.145 1.00 0.00 53 GLY A O 5
ATOM 4800 N N . THR A 1 54 ? -37.174 -26.583 -64.439 1.00 0.00 54 THR A N 5
ATOM 4801 C CA . THR A 1 54 ? -35.900 -26.005 -64.902 1.00 0.00 54 THR A CA 5
ATOM 4802 C C . THR A 1 54 ? -34.727 -26.410 -63.968 1.00 0.00 54 THR A C 5
ATOM 4803 O O . THR A 1 54 ? -33.565 -26.160 -64.282 1.00 0.00 54 THR A O 5
ATOM 4814 N N . TYR A 1 55 ? -35.056 -27.018 -62.807 1.00 0.00 55 TYR A N 5
ATOM 4815 C CA . TYR A 1 55 ? -34.065 -27.470 -61.821 1.00 0.00 55 TYR A CA 5
ATOM 4816 C C . TYR A 1 55 ? -33.648 -28.919 -62.126 1.00 0.00 55 TYR A C 5
ATOM 4817 O O . TYR A 1 55 ? -34.341 -29.862 -61.745 1.00 0.00 55 TYR A O 5
ATOM 4835 N N . TRP A 1 56 ? -32.544 -29.075 -62.862 1.00 0.00 56 TRP A N 5
ATOM 4836 C CA . TRP A 1 56 ? -31.879 -30.369 -63.063 1.00 0.00 56 TRP A CA 5
ATOM 4837 C C . TRP A 1 56 ? -31.041 -30.715 -61.813 1.00 0.00 56 TRP A C 5
ATOM 4838 O O . TRP A 1 56 ? -29.835 -30.443 -61.757 1.00 0.00 56 TRP A O 5
ATOM 4859 N N . GLU A 1 57 ? -31.715 -31.259 -60.797 1.00 0.00 57 GLU A N 5
ATOM 4860 C CA . GLU A 1 57 ? -31.097 -31.605 -59.511 1.00 0.00 57 GLU A CA 5
ATOM 4861 C C . GLU A 1 57 ? -30.471 -33.009 -59.591 1.00 0.00 57 GLU A C 5
ATOM 4862 O O . GLU A 1 57 ? -31.148 -33.969 -59.960 1.00 0.00 57 GLU A O 5
ATOM 4874 N N . VAL A 1 58 ? -29.172 -33.112 -59.268 1.00 0.00 58 VAL A N 5
ATOM 4875 C CA . VAL A 1 58 ? -28.413 -34.368 -59.323 1.00 0.00 58 VAL A CA 5
ATOM 4876 C C . VAL A 1 58 ? -28.018 -34.808 -57.898 1.00 0.00 58 VAL A C 5
ATOM 4877 O O . VAL A 1 58 ? -27.205 -34.141 -57.245 1.00 0.00 58 VAL A O 5
ATOM 4890 N N . GLU A 1 59 ? -28.630 -35.912 -57.418 1.00 0.00 59 GLU A N 5
ATOM 4891 C CA . GLU A 1 59 ? -28.313 -36.519 -56.109 1.00 0.00 59 GLU A CA 5
ATOM 4892 C C . GLU A 1 59 ? -26.956 -37.233 -56.210 1.00 0.00 59 GLU A C 5
ATOM 4893 O O . GLU A 1 59 ? -26.873 -38.338 -56.751 1.00 0.00 59 GLU A O 5
ATOM 4905 N N . VAL A 1 60 ? -25.897 -36.567 -55.734 1.00 0.00 60 VAL A N 5
ATOM 4906 C CA . VAL A 1 60 ? -24.526 -37.098 -55.761 1.00 0.00 60 VAL A CA 5
ATOM 4907 C C . VAL A 1 60 ? -24.157 -37.628 -54.364 1.00 0.00 60 VAL A C 5
ATOM 4908 O O . VAL A 1 60 ? -24.553 -37.045 -53.346 1.00 0.00 60 VAL A O 5
ATOM 4921 N N . ARG A 1 61 ? -23.434 -38.753 -54.335 1.00 0.00 61 ARG A N 5
ATOM 4922 C CA . ARG A 1 61 ? -22.879 -39.354 -53.122 1.00 0.00 61 ARG A CA 5
ATOM 4923 C C . ARG A 1 61 ? -21.340 -39.424 -53.281 1.00 0.00 61 ARG A C 5
ATOM 4924 O O . ARG A 1 61 ? -20.636 -38.554 -52.727 1.00 0.00 61 ARG A O 5
ATOM 4946 N N . MET A 1 1 ? -1.017 -25.670 15.975 1.00 0.00 1 MET A N 6
ATOM 4947 C CA . MET A 1 1 ? -1.099 -27.134 15.764 1.00 0.00 1 MET A CA 6
ATOM 4948 C C . MET A 1 1 ? -2.162 -27.473 14.709 1.00 0.00 1 MET A C 6
ATOM 4949 O O . MET A 1 1 ? -3.179 -26.779 14.591 1.00 0.00 1 MET A O 6
ATOM 4965 N N . GLY A 1 2 ? -1.914 -28.555 13.955 1.00 0.00 2 GLY A N 6
ATOM 4966 C CA . GLY A 1 2 ? -2.824 -29.020 12.911 1.00 0.00 2 GLY A CA 6
ATOM 4967 C C . GLY A 1 2 ? -2.130 -29.118 11.559 1.00 0.00 2 GLY A C 6
ATOM 4968 O O . GLY A 1 2 ? -0.900 -29.256 11.498 1.00 0.00 2 GLY A O 6
ATOM 4972 N N . SER A 1 3 ? -2.921 -29.033 10.479 1.00 0.00 3 SER A N 6
ATOM 4973 C CA . SER A 1 3 ? -2.429 -29.116 9.089 1.00 0.00 3 SER A CA 6
ATOM 4974 C C . SER A 1 3 ? -3.458 -28.484 8.142 1.00 0.00 3 SER A C 6
ATOM 4975 O O . SER A 1 3 ? -4.574 -28.146 8.558 1.00 0.00 3 SER A O 6
ATOM 4983 N N . SER A 1 4 ? -3.069 -28.308 6.877 1.00 0.00 4 SER A N 6
ATOM 4984 C CA . SER A 1 4 ? -3.966 -27.858 5.807 1.00 0.00 4 SER A CA 6
ATOM 4985 C C . SER A 1 4 ? -4.323 -29.058 4.921 1.00 0.00 4 SER A C 6
ATOM 4986 O O . SER A 1 4 ? -3.428 -29.683 4.337 1.00 0.00 4 SER A O 6
ATOM 4994 N N . HIS A 1 5 ? -5.617 -29.403 4.857 1.00 0.00 5 HIS A N 6
ATOM 4995 C CA . HIS A 1 5 ? -6.123 -30.427 3.932 1.00 0.00 5 HIS A CA 6
ATOM 4996 C C . HIS A 1 5 ? -6.052 -29.883 2.495 1.00 0.00 5 HIS A C 6
ATOM 4997 O O . HIS A 1 5 ? -6.958 -29.170 2.054 1.00 0.00 5 HIS A O 6
ATOM 5012 N N . HIS A 1 6 ? -4.941 -30.175 1.794 1.00 0.00 6 HIS A N 6
ATOM 5013 C CA . HIS A 1 6 ? -4.765 -29.749 0.389 1.00 0.00 6 HIS A CA 6
ATOM 5014 C C . HIS A 1 6 ? -5.586 -30.661 -0.536 1.00 0.00 6 HIS A C 6
ATOM 5015 O O . HIS A 1 6 ? -5.544 -31.890 -0.405 1.00 0.00 6 HIS A O 6
ATOM 5030 N N . HIS A 1 7 ? -6.352 -30.046 -1.444 1.00 0.00 7 HIS A N 6
ATOM 5031 C CA . HIS A 1 7 ? -7.203 -30.756 -2.404 1.00 0.00 7 HIS A CA 6
ATOM 5032 C C . HIS A 1 7 ? -7.435 -29.859 -3.622 1.00 0.00 7 HIS A C 6
ATOM 5033 O O . HIS A 1 7 ? -8.062 -28.799 -3.511 1.00 0.00 7 HIS A O 6
ATOM 5048 N N . HIS A 1 8 ? -6.918 -30.296 -4.777 1.00 0.00 8 HIS A N 6
ATOM 5049 C CA . HIS A 1 8 ? -7.106 -29.613 -6.061 1.00 0.00 8 HIS A CA 6
ATOM 5050 C C . HIS A 1 8 ? -7.727 -30.589 -7.070 1.00 0.00 8 HIS A C 6
ATOM 5051 O O . HIS A 1 8 ? -7.191 -31.674 -7.313 1.00 0.00 8 HIS A O 6
ATOM 5066 N N . HIS A 1 9 ? -8.861 -30.187 -7.644 1.00 0.00 9 HIS A N 6
ATOM 5067 C CA . HIS A 1 9 ? -9.513 -30.898 -8.755 1.00 0.00 9 HIS A CA 6
ATOM 5068 C C . HIS A 1 9 ? -9.516 -29.968 -9.984 1.00 0.00 9 HIS A C 6
ATOM 5069 O O . HIS A 1 9 ? -8.951 -28.865 -9.925 1.00 0.00 9 HIS A O 6
ATOM 5084 N N . HIS A 1 10 ? -10.131 -30.409 -11.094 1.00 0.00 10 HIS A N 6
ATOM 5085 C CA . HIS A 1 10 ? -10.214 -29.594 -12.325 1.00 0.00 10 HIS A CA 6
ATOM 5086 C C . HIS A 1 10 ? -11.395 -30.030 -13.200 1.00 0.00 10 HIS A C 6
ATOM 5087 O O . HIS A 1 10 ? -11.781 -31.206 -13.203 1.00 0.00 10 HIS A O 6
ATOM 5102 N N . SER A 1 11 ? -11.942 -29.067 -13.954 1.00 0.00 11 SER A N 6
ATOM 5103 C CA . SER A 1 11 ? -12.981 -29.306 -14.963 1.00 0.00 11 SER A CA 6
ATOM 5104 C C . SER A 1 11 ? -12.336 -29.615 -16.332 1.00 0.00 11 SER A C 6
ATOM 5105 O O . SER A 1 11 ? -11.161 -29.302 -16.565 1.00 0.00 11 SER A O 6
ATOM 5113 N N . SER A 1 12 ? -13.112 -30.255 -17.213 1.00 0.00 12 SER A N 6
ATOM 5114 C CA . SER A 1 12 ? -12.726 -30.536 -18.611 1.00 0.00 12 SER A CA 6
ATOM 5115 C C . SER A 1 12 ? -13.849 -30.051 -19.547 1.00 0.00 12 SER A C 6
ATOM 5116 O O . SER A 1 12 ? -14.890 -29.568 -19.076 1.00 0.00 12 SER A O 6
ATOM 5124 N N . GLY A 1 13 ? -13.641 -30.164 -20.872 1.00 0.00 13 GLY A N 6
ATOM 5125 C CA . GLY A 1 13 ? -14.611 -29.650 -21.844 1.00 0.00 13 GLY A CA 6
ATOM 5126 C C . GLY A 1 13 ? -14.449 -30.243 -23.235 1.00 0.00 13 GLY A C 6
ATOM 5127 O O . GLY A 1 13 ? -13.369 -30.151 -23.831 1.00 0.00 13 GLY A O 6
ATOM 5131 N N . LEU A 1 14 ? -15.527 -30.855 -23.756 1.00 0.00 14 LEU A N 6
ATOM 5132 C CA . LEU A 1 14 ? -15.584 -31.373 -25.133 1.00 0.00 14 LEU A CA 6
ATOM 5133 C C . LEU A 1 14 ? -16.642 -30.586 -25.922 1.00 0.00 14 LEU A C 6
ATOM 5134 O O . LEU A 1 14 ? -17.780 -30.453 -25.470 1.00 0.00 14 LEU A O 6
ATOM 5150 N N . VAL A 1 15 ? -16.260 -30.067 -27.098 1.00 0.00 15 VAL A N 6
ATOM 5151 C CA . VAL A 1 15 ? -17.156 -29.281 -27.977 1.00 0.00 15 VAL A CA 6
ATOM 5152 C C . VAL A 1 15 ? -17.505 -30.096 -29.248 1.00 0.00 15 VAL A C 6
ATOM 5153 O O . VAL A 1 15 ? -16.660 -30.864 -29.730 1.00 0.00 15 VAL A O 6
ATOM 5166 N N . PRO A 1 16 ? -18.759 -29.975 -29.803 1.00 0.00 16 PRO A N 6
ATOM 5167 C CA . PRO A 1 16 ? -19.131 -30.618 -31.080 1.00 0.00 16 PRO A CA 6
ATOM 5168 C C . PRO A 1 16 ? -18.591 -29.812 -32.279 1.00 0.00 16 PRO A C 6
ATOM 5169 O O . PRO A 1 16 ? -18.658 -28.576 -32.285 1.00 0.00 16 PRO A O 6
ATOM 5180 N N . ARG A 1 17 ? -18.044 -30.518 -33.279 1.00 0.00 17 ARG A N 6
ATOM 5181 C CA . ARG A 1 17 ? -17.435 -29.889 -34.460 1.00 0.00 17 ARG A CA 6
ATOM 5182 C C . ARG A 1 17 ? -18.495 -29.610 -35.537 1.00 0.00 17 ARG A C 6
ATOM 5183 O O . ARG A 1 17 ? -18.722 -28.449 -35.908 1.00 0.00 17 ARG A O 6
ATOM 5204 N N . GLY A 1 18 ? -19.125 -30.681 -36.051 1.00 0.00 18 GLY A N 6
ATOM 5205 C CA . GLY A 1 18 ? -20.211 -30.550 -37.022 1.00 0.00 18 GLY A CA 6
ATOM 5206 C C . GLY A 1 18 ? -20.160 -31.611 -38.107 1.00 0.00 18 GLY A C 6
ATOM 5207 O O . GLY A 1 18 ? -19.069 -32.061 -38.490 1.00 0.00 18 GLY A O 6
ATOM 5211 N N . SER A 1 19 ? -21.349 -32.007 -38.595 1.00 0.00 19 SER A N 6
ATOM 5212 C CA . SER A 1 19 ? -21.508 -33.004 -39.663 1.00 0.00 19 SER A CA 6
ATOM 5213 C C . SER A 1 19 ? -20.948 -32.449 -40.990 1.00 0.00 19 SER A C 6
ATOM 5214 O O . SER A 1 19 ? -20.073 -33.068 -41.605 1.00 0.00 19 SER A O 6
ATOM 5222 N N . HIS A 1 20 ? -21.469 -31.258 -41.395 1.00 0.00 20 HIS A N 6
ATOM 5223 C CA . HIS A 1 20 ? -21.017 -30.501 -42.600 1.00 0.00 20 HIS A CA 6
ATOM 5224 C C . HIS A 1 20 ? -21.072 -31.374 -43.878 1.00 0.00 20 HIS A C 6
ATOM 5225 O O . HIS A 1 20 ? -20.276 -31.200 -44.809 1.00 0.00 20 HIS A O 6
ATOM 5240 N N . MET A 1 21 ? -22.065 -32.275 -43.912 1.00 0.00 21 MET A N 6
ATOM 5241 C CA . MET A 1 21 ? -22.157 -33.365 -44.903 1.00 0.00 21 MET A CA 6
ATOM 5242 C C . MET A 1 21 ? -23.264 -33.088 -45.944 1.00 0.00 21 MET A C 6
ATOM 5243 O O . MET A 1 21 ? -23.895 -32.021 -45.925 1.00 0.00 21 MET A O 6
ATOM 5257 N N . THR A 1 22 ? -23.466 -34.087 -46.839 1.00 0.00 22 THR A N 6
ATOM 5258 C CA . THR A 1 22 ? -24.470 -34.083 -47.926 1.00 0.00 22 THR A CA 6
ATOM 5259 C C . THR A 1 22 ? -24.087 -33.082 -49.033 1.00 0.00 22 THR A C 6
ATOM 5260 O O . THR A 1 22 ? -24.239 -31.868 -48.866 1.00 0.00 22 THR A O 6
ATOM 5271 N N . THR A 1 23 ? -23.556 -33.609 -50.145 1.00 0.00 23 THR A N 6
ATOM 5272 C CA . THR A 1 23 ? -23.260 -32.826 -51.350 1.00 0.00 23 THR A CA 6
ATOM 5273 C C . THR A 1 23 ? -24.364 -33.090 -52.393 1.00 0.00 23 THR A C 6
ATOM 5274 O O . THR A 1 23 ? -24.299 -34.057 -53.167 1.00 0.00 23 THR A O 6
ATOM 5285 N N . ARG A 1 24 ? -25.398 -32.238 -52.362 1.00 0.00 24 ARG A N 6
ATOM 5286 C CA . ARG A 1 24 ? -26.577 -32.343 -53.228 1.00 0.00 24 ARG A CA 6
ATOM 5287 C C . ARG A 1 24 ? -26.707 -31.049 -54.041 1.00 0.00 24 ARG A C 6
ATOM 5288 O O . ARG A 1 24 ? -26.915 -29.968 -53.473 1.00 0.00 24 ARG A O 6
ATOM 5309 N N . TYR A 1 25 ? -26.551 -31.170 -55.359 1.00 0.00 25 TYR A N 6
ATOM 5310 C CA . TYR A 1 25 ? -26.638 -30.045 -56.298 1.00 0.00 25 TYR A CA 6
ATOM 5311 C C . TYR A 1 25 ? -28.060 -29.895 -56.852 1.00 0.00 25 TYR A C 6
ATOM 5312 O O . TYR A 1 25 ? -28.866 -30.834 -56.821 1.00 0.00 25 TYR A O 6
ATOM 5330 N N . ARG A 1 26 ? -28.343 -28.686 -57.345 1.00 0.00 26 ARG A N 6
ATOM 5331 C CA . ARG A 1 26 ? -29.501 -28.397 -58.184 1.00 0.00 26 ARG A CA 6
ATOM 5332 C C . ARG A 1 26 ? -29.110 -27.286 -59.163 1.00 0.00 26 ARG A C 6
ATOM 5333 O O . ARG A 1 26 ? -29.073 -26.102 -58.806 1.00 0.00 26 ARG A O 6
ATOM 5354 N N . PHE A 1 27 ? -28.769 -27.702 -60.382 1.00 0.00 27 PHE A N 6
ATOM 5355 C CA . PHE A 1 27 ? -28.451 -26.802 -61.494 1.00 0.00 27 PHE A CA 6
ATOM 5356 C C . PHE A 1 27 ? -29.755 -26.367 -62.177 1.00 0.00 27 PHE A C 6
ATOM 5357 O O . PHE A 1 27 ? -30.802 -27.005 -62.011 1.00 0.00 27 PHE A O 6
ATOM 5374 N N . THR A 1 28 ? -29.695 -25.262 -62.926 1.00 0.00 28 THR A N 6
ATOM 5375 C CA . THR A 1 28 ? -30.823 -24.791 -63.741 1.00 0.00 28 THR A CA 6
ATOM 5376 C C . THR A 1 28 ? -30.476 -24.896 -65.236 1.00 0.00 28 THR A C 6
ATOM 5377 O O . THR A 1 28 ? -31.338 -24.682 -66.100 1.00 0.00 28 THR A O 6
ATOM 5388 N N . ASP A 1 29 ? -29.203 -25.226 -65.534 1.00 0.00 29 ASP A N 6
ATOM 5389 C CA . ASP A 1 29 ? -28.733 -25.497 -66.902 1.00 0.00 29 ASP A CA 6
ATOM 5390 C C . ASP A 1 29 ? -28.757 -27.011 -67.172 1.00 0.00 29 ASP A C 6
ATOM 5391 O O . ASP A 1 29 ? -28.250 -27.807 -66.369 1.00 0.00 29 ASP A O 6
ATOM 5400 N N . GLU A 1 30 ? -29.329 -27.379 -68.319 1.00 0.00 30 GLU A N 6
ATOM 5401 C CA . GLU A 1 30 ? -29.487 -28.772 -68.751 1.00 0.00 30 GLU A CA 6
ATOM 5402 C C . GLU A 1 30 ? -28.112 -29.413 -69.038 1.00 0.00 30 GLU A C 6
ATOM 5403 O O . GLU A 1 30 ? -27.875 -30.586 -68.733 1.00 0.00 30 GLU A O 6
ATOM 5415 N N . GLU A 1 31 ? -27.218 -28.595 -69.627 1.00 0.00 31 GLU A N 6
ATOM 5416 C CA . GLU A 1 31 ? -25.837 -28.986 -69.972 1.00 0.00 31 GLU A CA 6
ATOM 5417 C C . GLU A 1 31 ? -25.011 -29.256 -68.701 1.00 0.00 31 GLU A C 6
ATOM 5418 O O . GLU A 1 31 ? -24.441 -30.332 -68.542 1.00 0.00 31 GLU A O 6
ATOM 5430 N N . GLU A 1 32 ? -25.011 -28.266 -67.796 1.00 0.00 32 GLU A N 6
ATOM 5431 C CA . GLU A 1 32 ? -24.097 -28.219 -66.631 1.00 0.00 32 GLU A CA 6
ATOM 5432 C C . GLU A 1 32 ? -24.448 -29.274 -65.571 1.00 0.00 32 GLU A C 6
ATOM 5433 O O . GLU A 1 32 ? -23.565 -29.762 -64.854 1.00 0.00 32 GLU A O 6
ATOM 5445 N N . ALA A 1 33 ? -25.736 -29.623 -65.502 1.00 0.00 33 ALA A N 6
ATOM 5446 C CA . ALA A 1 33 ? -26.239 -30.672 -64.603 1.00 0.00 33 ALA A CA 6
ATOM 5447 C C . ALA A 1 33 ? -25.703 -32.046 -65.008 1.00 0.00 33 ALA A C 6
ATOM 5448 O O . ALA A 1 33 ? -25.059 -32.739 -64.213 1.00 0.00 33 ALA A O 6
ATOM 5455 N N . ARG A 1 34 ? -25.963 -32.404 -66.276 1.00 0.00 34 ARG A N 6
ATOM 5456 C CA . ARG A 1 34 ? -25.532 -33.685 -66.856 1.00 0.00 34 ARG A CA 6
ATOM 5457 C C . ARG A 1 34 ? -24.006 -33.749 -66.982 1.00 0.00 34 ARG A C 6
ATOM 5458 O O . ARG A 1 34 ? -23.439 -34.826 -66.924 1.00 0.00 34 ARG A O 6
ATOM 5479 N N . ARG A 1 35 ? -23.367 -32.576 -67.130 1.00 0.00 35 ARG A N 6
ATOM 5480 C CA . ARG A 1 35 ? -21.896 -32.443 -67.168 1.00 0.00 35 ARG A CA 6
ATOM 5481 C C . ARG A 1 35 ? -21.290 -32.932 -65.847 1.00 0.00 35 ARG A C 6
ATOM 5482 O O . ARG A 1 35 ? -20.486 -33.867 -65.843 1.00 0.00 35 ARG A O 6
ATOM 5503 N N . ALA A 1 36 ? -21.753 -32.327 -64.737 1.00 0.00 36 ALA A N 6
ATOM 5504 C CA . ALA A 1 36 ? -21.265 -32.637 -63.381 1.00 0.00 36 ALA A CA 6
ATOM 5505 C C . ALA A 1 36 ? -21.551 -34.104 -63.009 1.00 0.00 36 ALA A C 6
ATOM 5506 O O . ALA A 1 36 ? -20.654 -34.822 -62.570 1.00 0.00 36 ALA A O 6
ATOM 5513 N N . ALA A 1 37 ? -22.800 -34.533 -63.248 1.00 0.00 37 ALA A N 6
ATOM 5514 C CA . ALA A 1 37 ? -23.272 -35.903 -62.938 1.00 0.00 37 ALA A CA 6
ATOM 5515 C C . ALA A 1 37 ? -22.489 -36.976 -63.732 1.00 0.00 37 ALA A C 6
ATOM 5516 O O . ALA A 1 37 ? -22.189 -38.045 -63.204 1.00 0.00 37 ALA A O 6
ATOM 5523 N N . LYS A 1 38 ? -22.148 -36.647 -64.993 1.00 0.00 38 LYS A N 6
ATOM 5524 C CA . LYS A 1 38 ? -21.328 -37.510 -65.879 1.00 0.00 38 LYS A CA 6
ATOM 5525 C C . LYS A 1 38 ? -19.919 -37.678 -65.298 1.00 0.00 38 LYS A C 6
ATOM 5526 O O . LYS A 1 38 ? -19.359 -38.778 -65.300 1.00 0.00 38 LYS A O 6
ATOM 5545 N N . GLU A 1 39 ? -19.361 -36.554 -64.804 1.00 0.00 39 GLU A N 6
ATOM 5546 C CA . GLU A 1 39 ? -18.010 -36.516 -64.228 1.00 0.00 39 GLU A CA 6
ATOM 5547 C C . GLU A 1 39 ? -17.939 -37.387 -62.973 1.00 0.00 39 GLU A C 6
ATOM 5548 O O . GLU A 1 39 ? -17.072 -38.251 -62.885 1.00 0.00 39 GLU A O 6
ATOM 5560 N N . TRP A 1 40 ? -18.907 -37.198 -62.049 1.00 0.00 40 TRP A N 6
ATOM 5561 C CA . TRP A 1 40 ? -18.991 -37.974 -60.790 1.00 0.00 40 TRP A CA 6
ATOM 5562 C C . TRP A 1 40 ? -19.162 -39.475 -61.077 1.00 0.00 40 TRP A C 6
ATOM 5563 O O . TRP A 1 40 ? -18.538 -40.303 -60.413 1.00 0.00 40 TRP A O 6
ATOM 5584 N N . ALA A 1 41 ? -19.972 -39.799 -62.104 1.00 0.00 41 ALA A N 6
ATOM 5585 C CA . ALA A 1 41 ? -20.180 -41.191 -62.571 1.00 0.00 41 ALA A CA 6
ATOM 5586 C C . ALA A 1 41 ? -18.847 -41.831 -63.012 1.00 0.00 41 ALA A C 6
ATOM 5587 O O . ALA A 1 41 ? -18.558 -42.992 -62.693 1.00 0.00 41 ALA A O 6
ATOM 5594 N N . ARG A 1 42 ? -18.033 -41.032 -63.719 1.00 0.00 42 ARG A N 6
ATOM 5595 C CA . ARG A 1 42 ? -16.690 -41.434 -64.183 1.00 0.00 42 ARG A CA 6
ATOM 5596 C C . ARG A 1 42 ? -15.672 -41.489 -63.021 1.00 0.00 42 ARG A C 6
ATOM 5597 O O . ARG A 1 42 ? -14.704 -42.244 -63.086 1.00 0.00 42 ARG A O 6
ATOM 5618 N N . ARG A 1 43 ? -15.902 -40.692 -61.956 1.00 0.00 43 ARG A N 6
ATOM 5619 C CA . ARG A 1 43 ? -15.033 -40.693 -60.752 1.00 0.00 43 ARG A CA 6
ATOM 5620 C C . ARG A 1 43 ? -15.356 -41.890 -59.835 1.00 0.00 43 ARG A C 6
ATOM 5621 O O . ARG A 1 43 ? -14.668 -42.100 -58.833 1.00 0.00 43 ARG A O 6
ATOM 5642 N N . GLY A 1 44 ? -16.398 -42.666 -60.194 1.00 0.00 44 GLY A N 6
ATOM 5643 C CA . GLY A 1 44 ? -16.777 -43.874 -59.456 1.00 0.00 44 GLY A CA 6
ATOM 5644 C C . GLY A 1 44 ? -17.846 -43.617 -58.402 1.00 0.00 44 GLY A C 6
ATOM 5645 O O . GLY A 1 44 ? -17.958 -44.362 -57.424 1.00 0.00 44 GLY A O 6
ATOM 5649 N N . TYR A 1 45 ? -18.644 -42.560 -58.613 1.00 0.00 45 TYR A N 6
ATOM 5650 C CA . TYR A 1 45 ? -19.780 -42.195 -57.744 1.00 0.00 45 TYR A CA 6
ATOM 5651 C C . TYR A 1 45 ? -21.095 -42.396 -58.501 1.00 0.00 45 TYR A C 6
ATOM 5652 O O . TYR A 1 45 ? -21.206 -42.013 -59.668 1.00 0.00 45 TYR A O 6
ATOM 5670 N N . GLN A 1 46 ? -22.084 -43.002 -57.831 1.00 0.00 46 GLN A N 6
ATOM 5671 C CA . GLN A 1 46 ? -23.443 -43.137 -58.369 1.00 0.00 46 GLN A CA 6
ATOM 5672 C C . GLN A 1 46 ? -24.088 -41.742 -58.428 1.00 0.00 46 GLN A C 6
ATOM 5673 O O . GLN A 1 46 ? -23.816 -40.897 -57.578 1.00 0.00 46 GLN A O 6
ATOM 5687 N N . VAL A 1 47 ? -24.907 -41.489 -59.450 1.00 0.00 47 VAL A N 6
ATOM 5688 C CA . VAL A 1 47 ? -25.585 -40.190 -59.637 1.00 0.00 47 VAL A CA 6
ATOM 5689 C C . VAL A 1 47 ? -27.042 -40.405 -60.047 1.00 0.00 47 VAL A C 6
ATOM 5690 O O . VAL A 1 47 ? -27.389 -41.446 -60.619 1.00 0.00 47 VAL A O 6
ATOM 5703 N N . HIS A 1 48 ? -27.885 -39.410 -59.736 1.00 0.00 48 HIS A N 6
ATOM 5704 C CA . HIS A 1 48 ? -29.296 -39.377 -60.150 1.00 0.00 48 HIS A CA 6
ATOM 5705 C C . HIS A 1 48 ? -29.691 -37.924 -60.457 1.00 0.00 48 HIS A C 6
ATOM 5706 O O . HIS A 1 48 ? -29.755 -37.093 -59.544 1.00 0.00 48 HIS A O 6
ATOM 5721 N N . VAL A 1 49 ? -29.934 -37.624 -61.742 1.00 0.00 49 VAL A N 6
ATOM 5722 C CA . VAL A 1 49 ? -30.489 -36.332 -62.164 1.00 0.00 49 VAL A CA 6
ATOM 5723 C C . VAL A 1 49 ? -32.033 -36.374 -62.076 1.00 0.00 49 VAL A C 6
ATOM 5724 O O . VAL A 1 49 ? -32.701 -37.106 -62.823 1.00 0.00 49 VAL A O 6
ATOM 5737 N N . THR A 1 50 ? -32.583 -35.631 -61.105 1.00 0.00 50 THR A N 6
ATOM 5738 C CA . THR A 1 50 ? -34.017 -35.384 -60.994 1.00 0.00 50 THR A CA 6
ATOM 5739 C C . THR A 1 50 ? -34.390 -34.245 -61.958 1.00 0.00 50 THR A C 6
ATOM 5740 O O . THR A 1 50 ? -34.134 -33.064 -61.679 1.00 0.00 50 THR A O 6
ATOM 5751 N N . GLN A 1 51 ? -34.939 -34.627 -63.116 1.00 0.00 51 GLN A N 6
ATOM 5752 C CA . GLN A 1 51 ? -35.344 -33.692 -64.174 1.00 0.00 51 GLN A CA 6
ATOM 5753 C C . GLN A 1 51 ? -36.713 -33.081 -63.831 1.00 0.00 51 GLN A C 6
ATOM 5754 O O . GLN A 1 51 ? -37.764 -33.563 -64.281 1.00 0.00 51 GLN A O 6
ATOM 5768 N N . ASN A 1 52 ? -36.690 -32.033 -63.000 1.00 0.00 52 ASN A N 6
ATOM 5769 C CA . ASN A 1 52 ? -37.905 -31.318 -62.558 1.00 0.00 52 ASN A CA 6
ATOM 5770 C C . ASN A 1 52 ? -38.170 -30.122 -63.510 1.00 0.00 52 ASN A C 6
ATOM 5771 O O . ASN A 1 52 ? -38.605 -29.039 -63.090 1.00 0.00 52 ASN A O 6
ATOM 5782 N N . GLY A 1 53 ? -37.904 -30.338 -64.814 1.00 0.00 53 GLY A N 6
ATOM 5783 C CA . GLY A 1 53 ? -37.984 -29.277 -65.813 1.00 0.00 53 GLY A CA 6
ATOM 5784 C C . GLY A 1 53 ? -36.601 -28.713 -66.075 1.00 0.00 53 GLY A C 6
ATOM 5785 O O . GLY A 1 53 ? -35.622 -29.469 -66.099 1.00 0.00 53 GLY A O 6
ATOM 5789 N N . THR A 1 54 ? -36.506 -27.380 -66.241 1.00 0.00 54 THR A N 6
ATOM 5790 C CA . THR A 1 54 ? -35.215 -26.673 -66.316 1.00 0.00 54 THR A CA 6
ATOM 5791 C C . THR A 1 54 ? -34.469 -26.745 -64.954 1.00 0.00 54 THR A C 6
ATOM 5792 O O . THR A 1 54 ? -33.277 -26.458 -64.883 1.00 0.00 54 THR A O 6
ATOM 5803 N N . TYR A 1 55 ? -35.186 -27.138 -63.880 1.00 0.00 55 TYR A N 6
ATOM 5804 C CA . TYR A 1 55 ? -34.579 -27.413 -62.560 1.00 0.00 55 TYR A CA 6
ATOM 5805 C C . TYR A 1 55 ? -34.038 -28.855 -62.530 1.00 0.00 55 TYR A C 6
ATOM 5806 O O . TYR A 1 55 ? -34.783 -29.815 -62.313 1.00 0.00 55 TYR A O 6
ATOM 5824 N N . TRP A 1 56 ? -32.738 -28.983 -62.809 1.00 0.00 56 TRP A N 6
ATOM 5825 C CA . TRP A 1 56 ? -32.027 -30.267 -62.854 1.00 0.00 56 TRP A CA 6
ATOM 5826 C C . TRP A 1 56 ? -31.252 -30.502 -61.545 1.00 0.00 56 TRP A C 6
ATOM 5827 O O . TRP A 1 56 ? -30.156 -29.962 -61.353 1.00 0.00 56 TRP A O 6
ATOM 5848 N N . GLU A 1 57 ? -31.833 -31.307 -60.661 1.00 0.00 57 GLU A N 6
ATOM 5849 C CA . GLU A 1 57 ? -31.219 -31.673 -59.381 1.00 0.00 57 GLU A CA 6
ATOM 5850 C C . GLU A 1 57 ? -30.226 -32.834 -59.575 1.00 0.00 57 GLU A C 6
ATOM 5851 O O . GLU A 1 57 ? -30.608 -33.894 -60.052 1.00 0.00 57 GLU A O 6
ATOM 5863 N N . VAL A 1 58 ? -28.952 -32.623 -59.209 1.00 0.00 58 VAL A N 6
ATOM 5864 C CA . VAL A 1 58 ? -27.910 -33.666 -59.288 1.00 0.00 58 VAL A CA 6
ATOM 5865 C C . VAL A 1 58 ? -27.613 -34.198 -57.876 1.00 0.00 58 VAL A C 6
ATOM 5866 O O . VAL A 1 58 ? -26.948 -33.533 -57.070 1.00 0.00 58 VAL A O 6
ATOM 5879 N N . GLU A 1 59 ? -28.141 -35.388 -57.586 1.00 0.00 59 GLU A N 6
ATOM 5880 C CA . GLU A 1 59 ? -27.888 -36.104 -56.335 1.00 0.00 59 GLU A CA 6
ATOM 5881 C C . GLU A 1 59 ? -26.629 -36.970 -56.496 1.00 0.00 59 GLU A C 6
ATOM 5882 O O . GLU A 1 59 ? -26.675 -38.026 -57.147 1.00 0.00 59 GLU A O 6
ATOM 5894 N N . VAL A 1 60 ? -25.499 -36.474 -55.965 1.00 0.00 60 VAL A N 6
ATOM 5895 C CA . VAL A 1 60 ? -24.222 -37.206 -55.974 1.00 0.00 60 VAL A CA 6
ATOM 5896 C C . VAL A 1 60 ? -24.219 -38.223 -54.822 1.00 0.00 60 VAL A C 6
ATOM 5897 O O . VAL A 1 60 ? -24.530 -37.876 -53.672 1.00 0.00 60 VAL A O 6
ATOM 5910 N N . ARG A 1 61 ? -23.907 -39.486 -55.139 1.00 0.00 61 ARG A N 6
ATOM 5911 C CA . ARG A 1 61 ? -23.953 -40.602 -54.183 1.00 0.00 61 ARG A CA 6
ATOM 5912 C C . ARG A 1 61 ? -22.522 -41.195 -54.062 1.00 0.00 61 ARG A C 6
ATOM 5913 O O . ARG A 1 61 ? -22.119 -41.980 -54.945 1.00 0.00 61 ARG A O 6
ATOM 5935 N N . MET A 1 1 ? -20.408 -2.716 9.787 1.00 0.00 1 MET A N 7
ATOM 5936 C CA . MET A 1 1 ? -19.305 -3.712 9.686 1.00 0.00 1 MET A CA 7
ATOM 5937 C C . MET A 1 1 ? -19.801 -5.042 9.074 1.00 0.00 1 MET A C 7
ATOM 5938 O O . MET A 1 1 ? -18.986 -5.899 8.706 1.00 0.00 1 MET A O 7
ATOM 5954 N N . GLY A 1 2 ? -21.140 -5.194 8.947 1.00 0.00 2 GLY A N 7
ATOM 5955 C CA . GLY A 1 2 ? -21.762 -6.433 8.465 1.00 0.00 2 GLY A CA 7
ATOM 5956 C C . GLY A 1 2 ? -21.702 -6.576 6.941 1.00 0.00 2 GLY A C 7
ATOM 5957 O O . GLY A 1 2 ? -22.628 -6.154 6.240 1.00 0.00 2 GLY A O 7
ATOM 5961 N N . SER A 1 3 ? -20.588 -7.142 6.438 1.00 0.00 3 SER A N 7
ATOM 5962 C CA . SER A 1 3 ? -20.350 -7.351 5.000 1.00 0.00 3 SER A CA 7
ATOM 5963 C C . SER A 1 3 ? -20.999 -8.668 4.528 1.00 0.00 3 SER A C 7
ATOM 5964 O O . SER A 1 3 ? -20.574 -9.760 4.935 1.00 0.00 3 SER A O 7
ATOM 5972 N N . SER A 1 4 ? -22.050 -8.553 3.701 1.00 0.00 4 SER A N 7
ATOM 5973 C CA . SER A 1 4 ? -22.718 -9.710 3.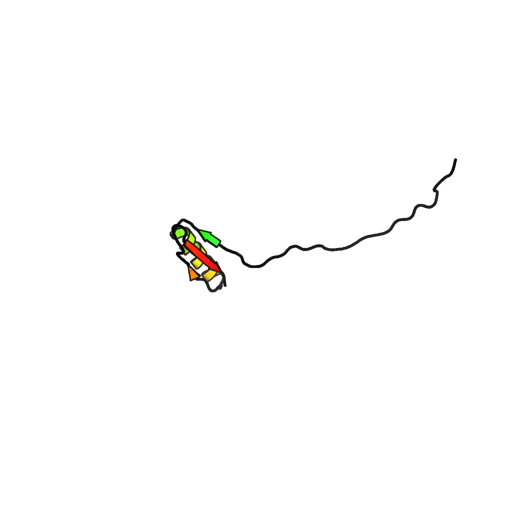086 1.00 0.00 4 SER A CA 7
ATOM 5974 C C . SER A 1 4 ? -21.796 -10.364 2.032 1.00 0.00 4 SER A C 7
ATOM 5975 O O . SER A 1 4 ? -21.267 -9.673 1.152 1.00 0.00 4 SER A O 7
ATOM 5983 N N . HIS A 1 5 ? -21.605 -11.693 2.134 1.00 0.00 5 HIS A N 7
ATOM 5984 C CA . HIS A 1 5 ? -20.712 -12.455 1.231 1.00 0.00 5 HIS A CA 7
ATOM 5985 C C . HIS A 1 5 ? -21.510 -12.965 0.027 1.00 0.00 5 HIS A C 7
ATOM 5986 O O . HIS A 1 5 ? -22.685 -13.328 0.159 1.00 0.00 5 HIS A O 7
ATOM 6001 N N . HIS A 1 6 ? -20.857 -12.992 -1.142 1.00 0.00 6 HIS A N 7
ATOM 6002 C CA . HIS A 1 6 ? -21.481 -13.353 -2.431 1.00 0.00 6 HIS A CA 7
ATOM 6003 C C . HIS A 1 6 ? -20.796 -14.597 -3.012 1.00 0.00 6 HIS A C 7
ATOM 6004 O O . HIS A 1 6 ? -19.625 -14.875 -2.716 1.00 0.00 6 HIS A O 7
ATOM 6019 N N . HIS A 1 7 ? -21.555 -15.347 -3.816 1.00 0.00 7 HIS A N 7
ATOM 6020 C CA . HIS A 1 7 ? -21.094 -16.563 -4.516 1.00 0.00 7 HIS A CA 7
ATOM 6021 C C . HIS A 1 7 ? -21.549 -16.498 -5.980 1.00 0.00 7 HIS A C 7
ATOM 6022 O O . HIS A 1 7 ? -22.485 -15.759 -6.310 1.00 0.00 7 HIS A O 7
ATOM 6037 N N . HIS A 1 8 ? -20.882 -17.269 -6.857 1.00 0.00 8 HIS A N 7
ATOM 6038 C CA . HIS A 1 8 ? -21.193 -17.318 -8.310 1.00 0.00 8 HIS A CA 7
ATOM 6039 C C . HIS A 1 8 ? -21.234 -18.772 -8.801 1.00 0.00 8 HIS A C 7
ATOM 6040 O O . HIS A 1 8 ? -20.524 -19.634 -8.270 1.00 0.00 8 HIS A O 7
ATOM 6055 N N . HIS A 1 9 ? -22.080 -19.037 -9.818 1.00 0.00 9 HIS A N 7
ATOM 6056 C CA . HIS A 1 9 ? -22.234 -20.374 -10.436 1.00 0.00 9 HIS A CA 7
ATOM 6057 C C . HIS A 1 9 ? -22.203 -20.260 -11.967 1.00 0.00 9 HIS A C 7
ATOM 6058 O O . HIS A 1 9 ? -22.646 -19.255 -12.539 1.00 0.00 9 HIS A O 7
ATOM 6073 N N . HIS A 1 10 ? -21.685 -21.316 -12.609 1.00 0.00 10 HIS A N 7
ATOM 6074 C CA . HIS A 1 10 ? -21.564 -21.423 -14.071 1.00 0.00 10 HIS A CA 7
ATOM 6075 C C . HIS A 1 10 ? -22.020 -22.829 -14.502 1.00 0.00 10 HIS A C 7
ATOM 6076 O O . HIS A 1 10 ? -21.318 -23.814 -14.252 1.00 0.00 10 HIS A O 7
ATOM 6091 N N . SER A 1 11 ? -23.207 -22.912 -15.121 1.00 0.00 11 SER A N 7
ATOM 6092 C CA . SER A 1 11 ? -23.815 -24.185 -15.565 1.00 0.00 11 SER A CA 7
ATOM 6093 C C . SER A 1 11 ? -23.692 -24.340 -17.092 1.00 0.00 11 SER A C 7
ATOM 6094 O O . SER A 1 11 ? -24.118 -23.463 -17.858 1.00 0.00 11 SER A O 7
ATOM 6102 N N . SER A 1 12 ? -23.102 -25.469 -17.525 1.00 0.00 12 SER A N 7
ATOM 6103 C CA . SER A 1 12 ? -22.839 -25.769 -18.949 1.00 0.00 12 SER A CA 7
ATOM 6104 C C . SER A 1 12 ? -23.403 -27.156 -19.323 1.00 0.00 12 SER A C 7
ATOM 6105 O O . SER A 1 12 ? -23.607 -28.013 -18.450 1.00 0.00 12 SER A O 7
ATOM 6113 N N . GLY A 1 13 ? -23.650 -27.367 -20.625 1.00 0.00 13 GLY A N 7
ATOM 6114 C CA . GLY A 1 13 ? -24.211 -28.620 -21.122 1.00 0.00 13 GLY A CA 7
ATOM 6115 C C . GLY A 1 13 ? -24.604 -28.539 -22.591 1.00 0.00 13 GLY A C 7
ATOM 6116 O O . GLY A 1 13 ? -25.760 -28.820 -22.949 1.00 0.00 13 GLY A O 7
ATOM 6120 N N . LEU A 1 14 ? -23.643 -28.139 -23.444 1.00 0.00 14 LEU A N 7
ATOM 6121 C CA . LEU A 1 14 ? -23.849 -28.079 -24.903 1.00 0.00 14 LEU A CA 7
ATOM 6122 C C . LEU A 1 14 ? -23.811 -29.506 -25.482 1.00 0.00 14 LEU A C 7
ATOM 6123 O O . LEU A 1 14 ? -22.858 -30.256 -25.237 1.00 0.00 14 LEU A O 7
ATOM 6139 N N . VAL A 1 15 ? -24.856 -29.866 -26.244 1.00 0.00 15 VAL A N 7
ATOM 6140 C CA . VAL A 1 15 ? -25.020 -31.216 -26.816 1.00 0.00 15 VAL A CA 7
ATOM 6141 C C . VAL A 1 15 ? -24.253 -31.347 -28.162 1.00 0.00 15 VAL A C 7
ATOM 6142 O O . VAL A 1 15 ? -24.057 -30.345 -28.864 1.00 0.00 15 VAL A O 7
ATOM 6155 N N . PRO A 1 16 ? -23.777 -32.582 -28.532 1.00 0.00 16 PRO A N 7
ATOM 6156 C CA . PRO A 1 16 ? -23.174 -32.846 -29.867 1.00 0.00 16 PRO A CA 7
ATOM 6157 C C . PRO A 1 16 ? -24.255 -33.040 -30.962 1.00 0.00 16 PRO A C 7
ATOM 6158 O O . PRO A 1 16 ? -25.455 -32.946 -30.680 1.00 0.00 16 PRO A O 7
ATOM 6169 N N . ARG A 1 17 ? -23.822 -33.312 -32.209 1.00 0.00 17 ARG A N 7
ATOM 6170 C CA . ARG A 1 17 ? -24.744 -33.481 -33.352 1.00 0.00 17 ARG A CA 7
ATOM 6171 C C . ARG A 1 17 ? -24.285 -34.650 -34.240 1.00 0.00 17 ARG A C 7
ATOM 6172 O O . ARG A 1 17 ? -23.235 -34.572 -34.894 1.00 0.00 17 ARG A O 7
ATOM 6193 N N . GLY A 1 18 ? -25.068 -35.735 -34.233 1.00 0.00 18 GLY A N 7
ATOM 6194 C CA . GLY A 1 18 ? -24.854 -36.877 -35.119 1.00 0.00 18 GLY A CA 7
ATOM 6195 C C . GLY A 1 18 ? -25.865 -36.860 -36.248 1.00 0.00 18 GLY A C 7
ATOM 6196 O O . GLY A 1 18 ? -26.983 -37.372 -36.098 1.00 0.00 18 GLY A O 7
ATOM 6200 N N . SER A 1 19 ? -25.495 -36.222 -37.366 1.00 0.00 19 SER A N 7
ATOM 6201 C CA . SER A 1 19 ? -26.381 -36.046 -38.527 1.00 0.00 19 SER A CA 7
ATOM 6202 C C . SER A 1 19 ? -25.643 -36.402 -39.831 1.00 0.00 19 SER A C 7
ATOM 6203 O O . SER A 1 19 ? -24.427 -36.615 -39.832 1.00 0.00 19 SER A O 7
ATOM 6211 N N . HIS A 1 20 ? -26.403 -36.459 -40.940 1.00 0.00 20 HIS A N 7
ATOM 6212 C CA . HIS A 1 20 ? -25.899 -36.841 -42.269 1.00 0.00 20 HIS A CA 7
ATOM 6213 C C . HIS A 1 20 ? -25.963 -35.620 -43.200 1.00 0.00 20 HIS A C 7
ATOM 6214 O O . HIS A 1 20 ? -27.042 -35.057 -43.399 1.00 0.00 20 HIS A O 7
ATOM 6229 N N . MET A 1 21 ? -24.795 -35.212 -43.732 1.00 0.00 21 MET A N 7
ATOM 6230 C CA . MET A 1 21 ? -24.660 -34.082 -44.672 1.00 0.00 21 MET A CA 7
ATOM 6231 C C . MET A 1 21 ? -25.533 -34.294 -45.929 1.00 0.00 21 MET A C 7
ATOM 6232 O O . MET A 1 21 ? -26.408 -33.471 -46.221 1.00 0.00 21 MET A O 7
ATOM 6246 N N . THR A 1 22 ? -25.285 -35.422 -46.626 1.00 0.00 22 THR A N 7
ATOM 6247 C CA . THR A 1 22 ? -25.981 -35.800 -47.879 1.00 0.00 22 THR A CA 7
ATOM 6248 C C . THR A 1 22 ? -25.694 -34.774 -49.010 1.00 0.00 22 THR A C 7
ATOM 6249 O O . THR A 1 22 ? -26.220 -33.657 -48.998 1.00 0.00 22 THR A O 7
ATOM 6260 N N . THR A 1 23 ? -24.874 -35.169 -49.990 1.00 0.00 23 THR A N 7
ATOM 6261 C CA . THR A 1 23 ? -24.365 -34.256 -51.029 1.00 0.00 23 THR A CA 7
ATOM 6262 C C . THR A 1 23 ? -25.279 -34.260 -52.268 1.00 0.00 23 THR A C 7
ATOM 6263 O O . THR A 1 23 ? -25.558 -35.316 -52.847 1.00 0.00 23 THR A O 7
ATOM 6274 N N . ARG A 1 24 ? -25.753 -33.064 -52.638 1.00 0.00 24 ARG A N 7
ATOM 6275 C CA . ARG A 1 24 ? -26.534 -32.826 -53.859 1.00 0.00 24 ARG A CA 7
ATOM 6276 C C . ARG A 1 24 ? -26.269 -31.395 -54.353 1.00 0.00 24 ARG A C 7
ATOM 6277 O O . ARG A 1 24 ? -25.920 -30.506 -53.566 1.00 0.00 24 ARG A O 7
ATOM 6298 N N . TYR A 1 25 ? -26.431 -31.194 -55.665 1.00 0.00 25 TYR A N 7
ATOM 6299 C CA . TYR A 1 25 ? -26.206 -29.903 -56.332 1.00 0.00 25 TYR A CA 7
ATOM 6300 C C . TYR A 1 25 ?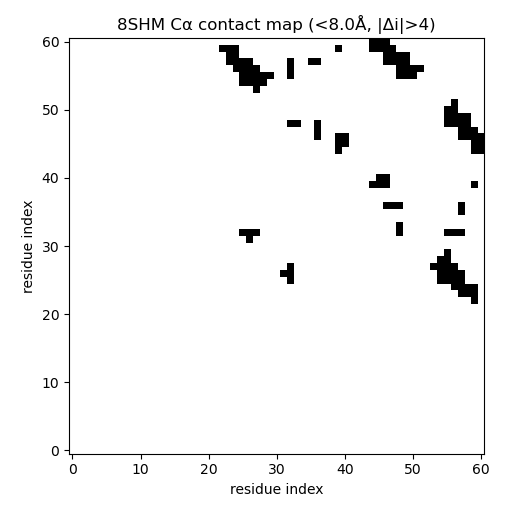 -27.457 -29.525 -57.130 1.00 0.00 25 TYR A C 7
ATOM 6301 O O . TYR A 1 25 ? -28.219 -30.399 -57.544 1.00 0.00 25 TYR A O 7
ATOM 6319 N N . ARG A 1 26 ? -27.652 -28.218 -57.336 1.00 0.00 26 ARG A N 7
ATOM 6320 C CA . ARG A 1 26 ? -28.788 -27.672 -58.099 1.00 0.00 26 ARG A CA 7
ATOM 6321 C C . ARG A 1 26 ? -28.269 -27.011 -59.385 1.00 0.00 26 ARG A C 7
ATOM 6322 O O . ARG A 1 26 ? -27.266 -26.278 -59.357 1.00 0.00 26 ARG A O 7
ATOM 6343 N N . PHE A 1 27 ? -28.938 -27.293 -60.515 1.00 0.00 27 PHE A N 7
ATOM 6344 C CA . PHE A 1 27 ? -28.549 -26.759 -61.836 1.00 0.00 27 PHE A CA 7
ATOM 6345 C C . PHE A 1 27 ? -29.787 -26.285 -62.606 1.00 0.00 27 PHE A C 7
ATOM 6346 O O . PHE A 1 27 ? -30.896 -26.791 -62.401 1.00 0.00 27 PHE A O 7
ATOM 6363 N N . THR A 1 28 ? -29.580 -25.293 -63.486 1.00 0.00 28 THR A N 7
ATOM 6364 C CA . THR A 1 28 ? -30.623 -24.742 -64.372 1.00 0.00 28 THR A CA 7
ATOM 6365 C C . THR A 1 28 ? -30.197 -24.832 -65.850 1.00 0.00 28 THR A C 7
ATOM 6366 O O . THR A 1 28 ? -30.946 -24.430 -66.740 1.00 0.00 28 THR A O 7
ATOM 6377 N N . ASP A 1 29 ? -28.990 -25.366 -66.096 1.00 0.00 29 ASP A N 7
ATOM 6378 C CA . ASP A 1 29 ? -28.426 -25.543 -67.444 1.00 0.00 29 ASP A CA 7
ATOM 6379 C C . ASP A 1 29 ? -28.226 -27.040 -67.682 1.00 0.00 29 ASP A C 7
ATOM 6380 O O . ASP A 1 29 ? -27.416 -27.649 -66.990 1.00 0.00 29 ASP A O 7
ATOM 6389 N N . GLU A 1 30 ? -28.973 -27.625 -68.645 1.00 0.00 30 GLU A N 7
ATOM 6390 C CA . GLU A 1 30 ? -28.987 -29.096 -68.879 1.00 0.00 30 GLU A CA 7
ATOM 6391 C C . GLU A 1 30 ? -27.612 -29.628 -69.310 1.00 0.00 30 GLU A C 7
ATOM 6392 O O . GLU A 1 30 ? -27.177 -30.674 -68.838 1.00 0.00 30 GLU A O 7
ATOM 6404 N N . GLU A 1 31 ? -26.963 -28.892 -70.226 1.00 0.00 31 GLU A N 7
ATOM 6405 C CA . GLU A 1 31 ? -25.647 -29.256 -70.785 1.00 0.00 31 GLU A CA 7
ATOM 6406 C C . GLU A 1 31 ? -24.600 -29.359 -69.654 1.00 0.00 31 GLU A C 7
ATOM 6407 O O . GLU A 1 31 ? -23.876 -30.355 -69.553 1.00 0.00 31 GLU A O 7
ATOM 6419 N N . GLU A 1 32 ? -24.592 -28.348 -68.768 1.00 0.00 32 GLU A N 7
ATOM 6420 C CA . GLU A 1 32 ? -23.643 -28.263 -67.635 1.00 0.00 32 GLU A CA 7
ATOM 6421 C C . GLU A 1 32 ? -24.030 -29.225 -66.491 1.00 0.00 32 GLU A C 7
ATOM 6422 O O . GLU A 1 32 ? -23.164 -29.680 -65.746 1.00 0.00 32 GLU A O 7
ATOM 6434 N N . ALA A 1 33 ? -25.339 -29.514 -66.370 1.00 0.00 33 ALA A N 7
ATOM 6435 C CA . ALA A 1 33 ? -25.880 -30.475 -65.377 1.00 0.00 33 ALA A CA 7
ATOM 6436 C C . ALA A 1 33 ? -25.523 -31.911 -65.770 1.00 0.00 33 ALA A C 7
ATOM 6437 O O . ALA A 1 33 ? -25.227 -32.754 -64.917 1.00 0.00 33 ALA A O 7
ATOM 6444 N N . ARG A 1 34 ? -25.553 -32.152 -67.086 1.00 0.00 34 ARG A N 7
ATOM 6445 C CA . ARG A 1 34 ? -25.267 -33.456 -67.686 1.00 0.00 34 ARG A CA 7
ATOM 6446 C C . ARG A 1 34 ? -23.780 -33.771 -67.559 1.00 0.00 34 ARG A C 7
ATOM 6447 O O . ARG A 1 34 ? -23.418 -34.880 -67.191 1.00 0.00 34 ARG A O 7
ATOM 6468 N N . ARG A 1 35 ? -22.933 -32.765 -67.857 1.00 0.00 35 ARG A N 7
ATOM 6469 C CA . ARG A 1 35 ? -21.471 -32.895 -67.747 1.00 0.00 35 ARG A CA 7
ATOM 6470 C C . ARG A 1 35 ? -21.035 -33.039 -66.284 1.00 0.00 35 ARG A C 7
ATOM 6471 O O . ARG A 1 35 ? -20.159 -33.842 -65.982 1.00 0.00 35 ARG A O 7
ATOM 6492 N N . ALA A 1 36 ? -21.661 -32.252 -65.387 1.00 0.00 36 ALA A N 7
ATOM 6493 C CA . ALA A 1 36 ? -21.399 -32.328 -63.935 1.00 0.00 36 ALA A CA 7
ATOM 6494 C C . ALA A 1 36 ? -21.644 -33.765 -63.444 1.00 0.00 36 ALA A C 7
ATOM 6495 O O . ALA A 1 36 ? -20.748 -34.411 -62.881 1.00 0.00 36 ALA A O 7
ATOM 6502 N N . ALA A 1 37 ? -22.846 -34.268 -63.760 1.00 0.00 37 ALA A N 7
ATOM 6503 C CA . ALA A 1 37 ? -23.278 -35.638 -63.426 1.00 0.00 37 ALA A CA 7
ATOM 6504 C C . ALA A 1 37 ? -22.374 -36.702 -64.089 1.00 0.00 37 ALA A C 7
ATOM 6505 O O . ALA A 1 37 ? -22.064 -37.718 -63.478 1.00 0.00 37 ALA A O 7
ATOM 6512 N N . LYS A 1 38 ? -21.944 -36.423 -65.333 1.00 0.00 38 LYS A N 7
ATOM 6513 C CA . LYS A 1 38 ? -21.117 -37.341 -66.151 1.00 0.00 38 LYS A CA 7
ATOM 6514 C C . LYS A 1 38 ? -19.714 -37.509 -65.536 1.00 0.00 38 LYS A C 7
ATOM 6515 O O . LYS A 1 38 ? -19.165 -38.619 -65.498 1.00 0.00 38 LYS A O 7
ATOM 6534 N N . GLU A 1 39 ? -19.162 -36.385 -65.053 1.00 0.00 39 GLU A N 7
ATOM 6535 C CA . GLU A 1 39 ? -17.830 -36.331 -64.428 1.00 0.00 39 GLU A CA 7
ATOM 6536 C C . GLU A 1 39 ? -17.816 -37.104 -63.099 1.00 0.00 39 GLU A C 7
ATOM 6537 O O . GLU A 1 39 ? -16.962 -37.974 -62.897 1.00 0.00 39 GLU A O 7
ATOM 6549 N N . TRP A 1 40 ? -18.791 -36.806 -62.220 1.00 0.00 40 TRP A N 7
ATOM 6550 C CA . TRP A 1 40 ? -18.925 -37.476 -60.906 1.00 0.00 40 TRP A CA 7
ATOM 6551 C C . TRP A 1 40 ? -19.201 -38.983 -61.081 1.00 0.00 40 TRP A C 7
ATOM 6552 O O . TRP A 1 40 ? -18.664 -39.812 -60.330 1.00 0.00 40 TRP A O 7
ATOM 6573 N N . ALA A 1 41 ? -20.000 -39.321 -62.119 1.00 0.00 41 ALA A N 7
ATOM 6574 C CA . ALA A 1 41 ? -20.309 -40.717 -62.491 1.00 0.00 41 ALA A CA 7
ATOM 6575 C C . ALA A 1 41 ? -19.021 -41.480 -62.857 1.00 0.00 41 ALA A C 7
ATOM 6576 O O . ALA A 1 41 ? -18.803 -42.611 -62.405 1.00 0.00 41 ALA A O 7
ATOM 6583 N N . ARG A 1 42 ? -18.169 -40.819 -63.664 1.00 0.00 42 ARG A N 7
ATOM 6584 C CA . ARG A 1 42 ? -16.864 -41.359 -64.108 1.00 0.00 42 ARG A CA 7
ATOM 6585 C C . ARG A 1 42 ? -15.912 -41.561 -62.911 1.00 0.00 42 ARG A C 7
ATOM 6586 O O . ARG A 1 42 ? -15.158 -42.537 -62.862 1.00 0.00 42 ARG A O 7
ATOM 6607 N N . ARG A 1 43 ? -15.976 -40.624 -61.943 1.00 0.00 43 ARG A N 7
ATOM 6608 C CA . ARG A 1 43 ? -15.146 -40.663 -60.720 1.00 0.00 43 ARG A CA 7
ATOM 6609 C C . ARG A 1 43 ? -15.601 -41.778 -59.749 1.00 0.00 43 ARG A C 7
ATOM 6610 O O . ARG A 1 43 ? -14.899 -42.082 -58.774 1.00 0.00 43 ARG A O 7
ATOM 6631 N N . GLY A 1 44 ? -16.778 -42.381 -60.028 1.00 0.00 44 GLY A N 7
ATOM 6632 C CA . GLY A 1 44 ? -17.272 -43.541 -59.272 1.00 0.00 44 GLY A CA 7
ATOM 6633 C C . GLY A 1 44 ? -18.474 -43.229 -58.396 1.00 0.00 44 GLY A C 7
ATOM 6634 O O . GLY A 1 44 ? -19.069 -44.141 -57.805 1.00 0.00 44 GLY A O 7
ATOM 6638 N N . TYR A 1 45 ? -18.835 -41.944 -58.311 1.00 0.00 45 TYR A N 7
ATOM 6639 C CA . TYR A 1 45 ? -19.977 -41.483 -57.510 1.00 0.00 45 TYR A CA 7
ATOM 6640 C C . TYR A 1 45 ? -21.256 -41.622 -58.332 1.00 0.00 45 TYR A C 7
ATOM 6641 O O . TYR A 1 45 ? -21.421 -40.950 -59.359 1.00 0.00 45 TYR A O 7
ATOM 6659 N N . GLN A 1 46 ? -22.136 -42.523 -57.884 1.00 0.00 46 GLN A N 7
ATOM 6660 C CA . GLN A 1 46 ? -23.416 -42.777 -58.536 1.00 0.00 46 GLN A CA 7
ATOM 6661 C C . GLN A 1 46 ? -24.322 -41.565 -58.278 1.00 0.00 46 GLN A C 7
ATOM 6662 O O . GLN A 1 46 ? -24.624 -41.245 -57.126 1.00 0.00 46 GLN A O 7
ATOM 6676 N N . VAL A 1 47 ? -24.711 -40.875 -59.350 1.00 0.00 47 VAL A N 7
ATOM 6677 C CA . VAL A 1 47 ? -25.466 -39.616 -59.263 1.00 0.00 47 VAL A CA 7
ATOM 6678 C C . VAL A 1 47 ? -26.890 -39.837 -59.779 1.00 0.00 47 VAL A C 7
ATOM 6679 O O . VAL A 1 47 ? -27.095 -40.416 -60.856 1.00 0.00 47 VAL A O 7
ATOM 6692 N N . HIS A 1 48 ? -27.877 -39.409 -58.983 1.00 0.00 48 HIS A N 7
ATOM 6693 C CA . HIS A 1 48 ? -29.289 -39.491 -59.351 1.00 0.00 48 HIS A CA 7
ATOM 6694 C C . HIS A 1 48 ? -29.777 -38.078 -59.675 1.00 0.00 48 HIS A C 7
ATOM 6695 O O . HIS A 1 48 ? -29.992 -37.262 -58.772 1.00 0.00 48 HIS A O 7
ATOM 6710 N N . VAL A 1 49 ? -29.941 -37.794 -60.972 1.00 0.00 49 VAL A N 7
ATOM 6711 C CA . VAL A 1 49 ? -30.379 -36.480 -61.443 1.00 0.00 49 VAL A CA 7
ATOM 6712 C C . VAL A 1 49 ? -31.912 -36.456 -61.445 1.00 0.00 49 VAL A C 7
ATOM 6713 O O . VAL A 1 49 ? -32.561 -37.098 -62.285 1.00 0.00 49 VAL A O 7
ATOM 6726 N N . THR A 1 50 ? -32.476 -35.727 -60.481 1.00 0.00 50 THR A N 7
ATOM 6727 C CA . THR A 1 50 ? -33.916 -35.537 -60.356 1.00 0.00 50 THR A CA 7
ATOM 6728 C C . THR A 1 50 ? -34.293 -34.188 -60.986 1.00 0.00 50 THR A C 7
ATOM 6729 O O . THR A 1 50 ? -34.102 -33.122 -60.383 1.00 0.00 50 THR A O 7
ATOM 6740 N N . GLN A 1 51 ? -34.769 -34.246 -62.238 1.00 0.00 51 GLN A N 7
ATOM 6741 C CA . GLN A 1 51 ? -35.218 -33.058 -62.970 1.00 0.00 51 GLN A CA 7
ATOM 6742 C C . GLN A 1 51 ? -36.684 -32.756 -62.634 1.00 0.00 51 GLN A C 7
ATOM 6743 O O . GLN A 1 51 ? -37.552 -33.637 -62.699 1.00 0.00 51 GLN A O 7
ATOM 6757 N N . ASN A 1 52 ? -36.927 -31.502 -62.257 1.00 0.00 52 ASN A N 7
ATOM 6758 C CA . ASN A 1 52 ? -38.245 -30.996 -61.832 1.00 0.00 52 ASN A CA 7
ATOM 6759 C C . ASN A 1 52 ? -38.925 -30.213 -62.972 1.00 0.00 52 ASN A C 7
ATOM 6760 O O . ASN A 1 52 ? -40.035 -29.688 -62.809 1.00 0.00 52 ASN A O 7
ATOM 6771 N N . GLY A 1 53 ? -38.252 -30.171 -64.136 1.00 0.00 53 GLY A N 7
ATOM 6772 C CA . GLY A 1 53 ? -38.670 -29.354 -65.262 1.00 0.00 53 GLY A CA 7
ATOM 6773 C C . GLY A 1 53 ? -37.842 -28.080 -65.326 1.00 0.00 53 GLY A C 7
ATOM 6774 O O . GLY A 1 53 ? -38.160 -27.110 -64.623 1.00 0.00 53 GLY A O 7
ATOM 6778 N N . THR A 1 54 ? -36.751 -28.114 -66.127 1.00 0.00 54 THR A N 7
ATOM 6779 C CA . THR A 1 54 ? -35.795 -26.987 -66.282 1.00 0.00 54 THR A CA 7
ATOM 6780 C C . THR A 1 54 ? -35.029 -26.719 -64.946 1.00 0.00 54 THR A C 7
ATOM 6781 O O . THR A 1 54 ? -34.532 -25.614 -64.679 1.00 0.00 54 THR A O 7
ATOM 6792 N N . TYR A 1 55 ? -34.888 -27.789 -64.130 1.00 0.00 55 TYR A N 7
ATOM 6793 C CA . TYR A 1 55 ? -34.215 -27.714 -62.818 1.00 0.00 55 TYR A CA 7
ATOM 6794 C C . TYR A 1 55 ? -33.681 -29.103 -62.401 1.00 0.00 55 TYR A C 7
ATOM 6795 O O . TYR A 1 55 ? -34.443 -29.964 -61.964 1.00 0.00 55 TYR A O 7
ATOM 6813 N N . TRP A 1 56 ? -32.367 -29.307 -62.551 1.00 0.00 56 TRP A N 7
ATOM 6814 C CA . TRP A 1 56 ? -31.705 -30.610 -62.337 1.00 0.00 56 TRP A CA 7
ATOM 6815 C C . TRP A 1 56 ? -31.010 -30.668 -60.967 1.00 0.00 56 TRP A C 7
ATOM 6816 O O . TRP A 1 56 ? -29.949 -30.060 -60.769 1.00 0.00 56 TRP A O 7
ATOM 6837 N N . GLU A 1 57 ? -31.647 -31.381 -60.018 1.00 0.00 57 GLU A N 7
ATOM 6838 C CA . GLU A 1 57 ? -31.062 -31.673 -58.704 1.00 0.00 57 GLU A CA 7
ATOM 6839 C C . GLU A 1 57 ? -30.229 -32.967 -58.816 1.00 0.00 57 GLU A C 7
ATOM 6840 O O . GLU A 1 57 ? -30.783 -34.067 -58.829 1.00 0.00 57 GLU A O 7
ATOM 6852 N N . VAL A 1 58 ? -28.898 -32.828 -58.913 1.00 0.00 58 VAL A N 7
ATOM 6853 C CA . VAL A 1 58 ? -27.983 -33.977 -59.051 1.00 0.00 58 VAL A CA 7
ATOM 6854 C C . VAL A 1 58 ? -27.538 -34.463 -57.652 1.00 0.00 58 VAL A C 7
ATOM 6855 O O . VAL A 1 58 ? -26.688 -33.840 -57.006 1.00 0.00 58 VAL A O 7
ATOM 6868 N N . GLU A 1 59 ? -28.145 -35.574 -57.198 1.00 0.00 59 GLU A N 7
ATOM 6869 C CA . GLU A 1 59 ? -27.829 -36.213 -55.907 1.00 0.00 59 GLU A CA 7
ATOM 6870 C C . GLU A 1 59 ? -26.537 -37.046 -56.033 1.00 0.00 59 GLU A C 7
ATOM 6871 O O . GLU A 1 59 ? -26.568 -38.170 -56.545 1.00 0.00 59 GLU A O 7
ATOM 6883 N N . VAL A 1 60 ? -25.406 -36.470 -55.593 1.00 0.00 60 VAL A N 7
ATOM 6884 C CA . VAL A 1 60 ? -24.081 -37.106 -55.715 1.00 0.00 60 VAL A CA 7
ATOM 6885 C C . VAL A 1 60 ? -23.828 -38.014 -54.507 1.00 0.00 60 VAL A C 7
ATOM 6886 O O . VAL A 1 60 ? -23.637 -37.535 -53.381 1.00 0.00 60 VAL A O 7
ATOM 6899 N N . ARG A 1 61 ? -23.866 -39.331 -54.745 1.00 0.00 61 ARG A N 7
ATOM 6900 C CA . ARG A 1 61 ? -23.694 -40.344 -53.700 1.00 0.00 61 ARG A CA 7
ATOM 6901 C C . ARG A 1 61 ? -22.670 -41.402 -54.187 1.00 0.00 61 ARG A C 7
ATOM 6902 O O . ARG A 1 61 ? -23.059 -42.334 -54.909 1.00 0.00 61 ARG A O 7
ATOM 6924 N N . MET A 1 1 ? -12.456 -68.948 3.798 1.00 0.00 1 MET A N 8
ATOM 6925 C CA . MET A 1 1 ? -13.357 -69.609 2.819 1.00 0.00 1 MET A CA 8
ATOM 6926 C C . MET A 1 1 ? -12.615 -70.747 2.101 1.00 0.00 1 MET A C 8
ATOM 6927 O O . MET A 1 1 ? -13.090 -71.890 2.066 1.00 0.00 1 MET A O 8
ATOM 6943 N N . GLY A 1 2 ? -11.438 -70.414 1.543 1.00 0.00 2 GLY A N 8
ATOM 6944 C CA . GLY A 1 2 ? -10.620 -71.356 0.779 1.00 0.00 2 GLY A CA 8
ATOM 6945 C C . GLY A 1 2 ? -9.837 -70.643 -0.308 1.00 0.00 2 GLY A C 8
ATOM 6946 O O . GLY A 1 2 ? -9.064 -69.720 -0.014 1.00 0.00 2 GLY A O 8
ATOM 6950 N N . SER A 1 3 ? -10.045 -71.053 -1.567 1.00 0.00 3 SER A N 8
ATOM 6951 C CA . SER A 1 3 ? -9.377 -70.460 -2.728 1.00 0.00 3 SER A CA 8
ATOM 6952 C C . SER A 1 3 ? -10.036 -69.108 -3.072 1.00 0.00 3 SER A C 8
ATOM 6953 O O . SER A 1 3 ? -11.071 -69.065 -3.735 1.00 0.00 3 SER A O 8
ATOM 6961 N N . SER A 1 4 ? -9.454 -68.020 -2.544 1.00 0.00 4 SER A N 8
ATOM 6962 C CA . SER A 1 4 ? -9.878 -66.647 -2.837 1.00 0.00 4 SER A CA 8
ATOM 6963 C C . SER A 1 4 ? -9.531 -66.307 -4.303 1.00 0.00 4 SER A C 8
ATOM 6964 O O . SER A 1 4 ? -8.406 -65.898 -4.611 1.00 0.00 4 SER A O 8
ATOM 6972 N N . HIS A 1 5 ? -10.500 -66.536 -5.200 1.00 0.00 5 HIS A N 8
ATOM 6973 C CA . HIS A 1 5 ? -10.352 -66.284 -6.644 1.00 0.00 5 HIS A CA 8
ATOM 6974 C C . HIS A 1 5 ? -11.546 -65.468 -7.155 1.00 0.00 5 HIS A C 8
ATOM 6975 O O . HIS A 1 5 ? -12.593 -65.412 -6.501 1.00 0.00 5 HIS A O 8
ATOM 6990 N N . HIS A 1 6 ? -11.392 -64.862 -8.342 1.00 0.00 6 HIS A N 8
ATOM 6991 C CA . HIS A 1 6 ? -12.441 -64.041 -8.959 1.00 0.00 6 HIS A CA 8
ATOM 6992 C C . HIS A 1 6 ? -12.412 -64.221 -10.482 1.00 0.00 6 HIS A C 8
ATOM 6993 O O . HIS A 1 6 ? -11.339 -64.193 -11.103 1.00 0.00 6 HIS A O 8
ATOM 7008 N N . HIS A 1 7 ? -13.597 -64.449 -11.059 1.00 0.00 7 HIS A N 8
ATOM 7009 C CA . HIS A 1 7 ? -13.805 -64.489 -12.509 1.00 0.00 7 HIS A CA 8
ATOM 7010 C C . HIS A 1 7 ? -15.035 -63.637 -12.833 1.00 0.00 7 HIS A C 8
ATOM 7011 O O . HIS A 1 7 ? -16.150 -64.145 -12.974 1.00 0.00 7 HIS A O 8
ATOM 7026 N N . HIS A 1 8 ? -14.824 -62.323 -12.884 1.00 0.00 8 HIS A N 8
ATOM 7027 C CA . HIS A 1 8 ? -15.864 -61.350 -13.246 1.00 0.00 8 HIS A CA 8
ATOM 7028 C C . HIS A 1 8 ? -15.675 -60.956 -14.709 1.00 0.00 8 HIS A C 8
ATOM 7029 O O . HIS A 1 8 ? -14.544 -60.804 -15.180 1.00 0.00 8 HIS A O 8
ATOM 7044 N N . HIS A 1 9 ? -16.790 -60.779 -15.409 1.00 0.00 9 HIS A N 8
ATOM 7045 C CA . HIS A 1 9 ? -16.810 -60.396 -16.825 1.00 0.00 9 HIS A CA 8
ATOM 7046 C C . HIS A 1 9 ? -17.906 -59.340 -17.030 1.00 0.00 9 HIS A C 8
ATOM 7047 O O . HIS A 1 9 ? -18.919 -59.337 -16.312 1.00 0.00 9 HIS A O 8
ATOM 7062 N N . HIS A 1 10 ? -17.686 -58.443 -17.999 1.00 0.00 10 HIS A N 8
ATOM 7063 C CA . HIS A 1 10 ? -18.578 -57.296 -18.263 1.00 0.00 10 HIS A CA 8
ATOM 7064 C C . HIS A 1 10 ? -18.856 -57.155 -19.767 1.00 0.00 10 HIS A C 8
ATOM 7065 O O . HIS A 1 10 ? -18.117 -57.695 -20.599 1.00 0.00 10 HIS A O 8
ATOM 7080 N N . SER A 1 11 ? -19.926 -56.413 -20.089 1.00 0.00 11 SER A N 8
ATOM 7081 C CA . SER A 1 11 ? -20.348 -56.147 -21.473 1.00 0.00 11 SER A CA 8
ATOM 7082 C C . SER A 1 11 ? -21.131 -54.826 -21.542 1.00 0.00 11 SER A C 8
ATOM 7083 O O . SER A 1 11 ? -22.167 -54.680 -20.885 1.00 0.00 11 SER A O 8
ATOM 7091 N N . SER A 1 12 ? -20.611 -53.870 -22.319 1.00 0.00 12 SER A N 8
ATOM 7092 C CA . SER A 1 12 ? -21.288 -52.600 -22.626 1.00 0.00 12 SER A CA 8
ATOM 7093 C C . SER A 1 12 ? -20.855 -52.167 -24.032 1.00 0.00 12 SER A C 8
ATOM 7094 O O . SER A 1 12 ? -19.681 -52.338 -24.405 1.00 0.00 12 SER A O 8
ATOM 7102 N N . GLY A 1 13 ? -21.804 -51.642 -24.805 1.00 0.00 13 GLY A N 8
ATOM 7103 C CA . GLY A 1 13 ? -21.552 -51.201 -26.171 1.00 0.00 13 GLY A CA 8
ATOM 7104 C C . GLY A 1 13 ? -22.338 -49.949 -26.500 1.00 0.00 13 GLY A C 8
ATOM 7105 O O . GLY A 1 13 ? -23.247 -49.564 -25.748 1.00 0.00 13 GLY A O 8
ATOM 7109 N N . LEU A 1 14 ? -21.968 -49.302 -27.609 1.00 0.00 14 LEU A N 8
ATOM 7110 C CA . LEU A 1 14 ? -22.627 -48.088 -28.101 1.00 0.00 14 LEU A CA 8
ATOM 7111 C C . LEU A 1 14 ? -22.689 -48.138 -29.633 1.00 0.00 14 LEU A C 8
ATOM 7112 O O . LEU A 1 14 ? -21.705 -48.509 -30.300 1.00 0.00 14 LEU A O 8
ATOM 7128 N N . VAL A 1 15 ? -23.866 -47.807 -30.177 1.00 0.00 15 VAL A N 8
ATOM 7129 C CA . VAL A 1 15 ? -24.122 -47.841 -31.621 1.00 0.00 15 VAL A CA 8
ATOM 7130 C C . VAL A 1 15 ? -23.675 -46.501 -32.274 1.00 0.00 15 VAL A C 8
ATOM 7131 O O . VAL A 1 15 ? -23.860 -45.441 -31.668 1.00 0.00 15 VAL A O 8
ATOM 7144 N N . PRO A 1 16 ? -23.021 -46.524 -33.485 1.00 0.00 16 PRO A N 8
ATOM 7145 C CA . PRO A 1 16 ? -22.612 -45.286 -34.191 1.00 0.00 16 PRO A CA 8
ATOM 7146 C C . PRO A 1 16 ? -23.834 -44.534 -34.781 1.00 0.00 16 PRO A C 8
ATOM 7147 O O . PRO A 1 16 ? -24.749 -45.150 -35.349 1.00 0.00 16 PRO A O 8
ATOM 7158 N N . ARG A 1 17 ? -23.840 -43.204 -34.606 1.00 0.00 17 ARG A N 8
ATOM 7159 C CA . ARG A 1 17 ? -24.896 -42.312 -35.107 1.00 0.00 17 ARG A CA 8
ATOM 7160 C C . ARG A 1 17 ? -24.439 -41.690 -36.443 1.00 0.00 17 ARG A C 8
ATOM 7161 O O . ARG A 1 17 ? -23.448 -40.947 -36.492 1.00 0.00 17 ARG A O 8
ATOM 7182 N N . GLY A 1 18 ? -25.140 -42.050 -37.530 1.00 0.00 18 GLY A N 8
ATOM 7183 C CA . GLY A 1 18 ? -24.816 -41.564 -38.867 1.00 0.00 18 GLY A CA 8
ATOM 7184 C C . GLY A 1 18 ? -25.290 -40.134 -39.110 1.00 0.00 18 GLY A C 8
ATOM 7185 O O . GLY A 1 18 ? -26.378 -39.755 -38.660 1.00 0.00 18 GLY A O 8
ATOM 7189 N N . SER A 1 19 ? -24.461 -39.343 -39.808 1.00 0.00 19 SER A N 8
ATOM 7190 C CA . SER A 1 19 ? -24.809 -37.980 -40.244 1.00 0.00 19 SER A CA 8
ATOM 7191 C C . SER A 1 19 ? -25.286 -38.020 -41.715 1.00 0.00 19 SER A C 8
ATOM 7192 O O . SER A 1 19 ? -25.267 -39.079 -42.355 1.00 0.00 19 SER A O 8
ATOM 7200 N N . HIS A 1 20 ? -25.702 -36.860 -42.246 1.00 0.00 20 HIS A N 8
ATOM 7201 C CA . HIS A 1 20 ? -26.225 -36.732 -43.616 1.00 0.00 20 HIS A CA 8
ATOM 7202 C C . HIS A 1 20 ? -25.617 -35.478 -44.256 1.00 0.00 20 HIS A C 8
ATOM 7203 O O . HIS A 1 20 ? -26.089 -34.365 -44.026 1.00 0.00 20 HIS A O 8
ATOM 7218 N N . MET A 1 21 ? -24.531 -35.679 -45.028 1.00 0.00 21 MET A N 8
ATOM 7219 C CA . MET A 1 21 ? -23.766 -34.567 -45.648 1.00 0.00 21 MET A CA 8
ATOM 7220 C C . MET A 1 21 ? -24.562 -33.857 -46.759 1.00 0.00 21 MET A C 8
ATOM 7221 O O . MET A 1 21 ? -24.419 -32.643 -46.940 1.00 0.00 21 MET A O 8
ATOM 7235 N N . THR A 1 22 ? -25.400 -34.633 -47.476 1.00 0.00 22 THR A N 8
ATOM 7236 C CA . THR A 1 22 ? -26.237 -34.151 -48.591 1.00 0.00 22 THR A CA 8
ATOM 7237 C C . THR A 1 22 ? -25.374 -33.581 -49.741 1.00 0.00 22 THR A C 8
ATOM 7238 O O . THR A 1 22 ? -25.081 -32.379 -49.798 1.00 0.00 22 THR A O 8
ATOM 7249 N N . THR A 1 23 ? -24.915 -34.480 -50.620 1.00 0.00 23 THR A N 8
ATOM 7250 C CA . THR A 1 23 ? -24.164 -34.113 -51.826 1.00 0.00 23 THR A CA 8
ATOM 7251 C C . THR A 1 23 ? -25.122 -34.056 -53.033 1.00 0.00 23 THR A C 8
ATOM 7252 O O . THR A 1 23 ? -25.410 -35.074 -53.675 1.00 0.00 23 THR A O 8
ATOM 7263 N N . ARG A 1 24 ? -25.649 -32.849 -53.278 1.00 0.00 24 ARG A N 8
ATOM 7264 C CA . ARG A 1 24 ? -26.583 -32.541 -54.375 1.00 0.00 24 ARG A CA 8
ATOM 7265 C C . ARG A 1 24 ? -26.216 -31.169 -54.949 1.00 0.00 24 ARG A C 8
ATOM 7266 O O . ARG A 1 24 ? -26.106 -30.194 -54.198 1.00 0.00 24 ARG A O 8
ATOM 7287 N N . TYR A 1 25 ? -26.023 -31.101 -56.277 1.00 0.00 25 TYR A N 8
ATOM 7288 C CA . TYR A 1 25 ? -25.641 -29.865 -56.982 1.00 0.00 25 TYR A CA 8
ATOM 7289 C C . TYR A 1 25 ? -26.644 -29.631 -58.125 1.00 0.00 25 TYR A C 8
ATOM 7290 O O . TYR A 1 25 ? -26.664 -30.389 -59.088 1.00 0.00 25 TYR A O 8
ATOM 7308 N N . ARG A 1 26 ? -27.470 -28.580 -58.011 1.00 0.00 26 ARG A N 8
ATOM 7309 C CA . ARG A 1 26 ? -28.524 -28.276 -58.996 1.00 0.00 26 ARG A CA 8
ATOM 7310 C C . ARG A 1 26 ? -28.033 -27.248 -60.004 1.00 0.00 26 ARG A C 8
ATOM 7311 O O . ARG A 1 26 ? -27.368 -26.273 -59.651 1.00 0.00 26 ARG A O 8
ATOM 7332 N N . PHE A 1 27 ? -28.362 -27.517 -61.268 1.00 0.00 27 PHE A N 8
ATOM 7333 C CA . PHE A 1 27 ? -28.084 -26.650 -62.410 1.00 0.00 27 PHE A CA 8
ATOM 7334 C C . PHE A 1 27 ? -29.369 -26.563 -63.244 1.00 0.00 27 PHE A C 8
ATOM 7335 O O . PHE A 1 27 ? -29.952 -27.597 -63.585 1.00 0.00 27 PHE A O 8
ATOM 7352 N N . THR A 1 28 ? -29.808 -25.340 -63.553 1.00 0.00 28 THR A N 8
ATOM 7353 C CA . THR A 1 28 ? -31.013 -25.094 -64.364 1.00 0.00 28 THR A CA 8
ATOM 7354 C C . THR A 1 28 ? -30.800 -25.532 -65.834 1.00 0.00 28 THR A C 8
ATOM 7355 O O . THR A 1 28 ? -31.757 -25.781 -66.574 1.00 0.00 28 THR A O 8
ATOM 7366 N N . ASP A 1 29 ? -29.522 -25.611 -66.228 1.00 0.00 29 ASP A N 8
ATOM 7367 C CA . ASP A 1 29 ? -29.091 -26.026 -67.561 1.00 0.00 29 ASP A CA 8
ATOM 7368 C C . ASP A 1 29 ? -28.699 -27.508 -67.540 1.00 0.00 29 ASP A C 8
ATOM 7369 O O . ASP A 1 29 ? -27.869 -27.936 -66.719 1.00 0.00 29 ASP A O 8
ATOM 7378 N N . GLU A 1 30 ? -29.317 -28.270 -68.458 1.00 0.00 30 GLU A N 8
ATOM 7379 C CA . GLU A 1 30 ? -29.061 -29.706 -68.649 1.00 0.00 30 GLU A CA 8
ATOM 7380 C C . GLU A 1 30 ? -27.585 -29.985 -68.987 1.00 0.00 30 GLU A C 8
ATOM 7381 O O . GLU A 1 30 ? -27.061 -31.033 -68.625 1.00 0.00 30 GLU A O 8
ATOM 7393 N N . GLU A 1 31 ? -26.935 -29.026 -69.693 1.00 0.00 31 GLU A N 8
ATOM 7394 C CA . GLU A 1 31 ? -25.521 -29.141 -70.095 1.00 0.00 31 GLU A CA 8
ATOM 7395 C C . GLU A 1 31 ? -24.591 -29.189 -68.868 1.00 0.00 31 GLU A C 8
ATOM 7396 O O . GLU A 1 31 ? -23.770 -30.092 -68.750 1.00 0.00 31 GLU A O 8
ATOM 7408 N N . GLU A 1 32 ? -24.764 -28.224 -67.950 1.00 0.00 32 GLU A N 8
ATOM 7409 C CA . GLU A 1 32 ? -23.953 -28.128 -66.712 1.00 0.00 32 GLU A CA 8
ATOM 7410 C C . GLU A 1 32 ? -24.253 -29.304 -65.764 1.00 0.00 32 GLU A C 8
ATOM 7411 O O . GLU A 1 32 ? -23.365 -29.779 -65.048 1.00 0.00 32 GLU A O 8
ATOM 7423 N N . ALA A 1 33 ? -25.517 -29.761 -65.797 1.00 0.00 33 ALA A N 8
ATOM 7424 C CA . ALA A 1 33 ? -25.988 -30.908 -65.007 1.00 0.00 33 ALA A CA 8
ATOM 7425 C C . ALA A 1 33 ? -25.256 -32.201 -65.418 1.00 0.00 33 ALA A C 8
ATOM 7426 O O . ALA A 1 33 ? -24.680 -32.884 -64.574 1.00 0.00 33 ALA A O 8
ATOM 7433 N N . ARG A 1 34 ? -25.255 -32.484 -66.736 1.00 0.00 34 ARG A N 8
ATOM 7434 C CA . ARG A 1 34 ? -24.692 -33.734 -67.301 1.00 0.00 34 ARG A CA 8
ATOM 7435 C C . ARG A 1 34 ? -23.148 -33.712 -67.303 1.00 0.00 34 ARG A C 8
ATOM 7436 O O . ARG A 1 34 ? -22.518 -34.763 -67.248 1.00 0.00 34 ARG A O 8
ATOM 7457 N N . ARG A 1 35 ? -22.563 -32.498 -67.368 1.00 0.00 35 ARG A N 8
ATOM 7458 C CA . ARG A 1 35 ? -21.095 -32.305 -67.364 1.00 0.00 35 ARG A CA 8
ATOM 7459 C C . ARG A 1 35 ? -20.501 -32.592 -65.975 1.00 0.00 35 ARG A C 8
ATOM 7460 O O . ARG A 1 35 ? -19.461 -33.260 -65.870 1.00 0.00 35 ARG A O 8
ATOM 7481 N N . ALA A 1 36 ? -21.174 -32.094 -64.925 1.00 0.00 36 ALA A N 8
ATOM 7482 C CA . ALA A 1 36 ? -20.791 -32.357 -63.529 1.00 0.00 36 ALA A CA 8
ATOM 7483 C C . ALA A 1 36 ? -21.049 -33.836 -63.185 1.00 0.00 36 ALA A C 8
ATOM 7484 O O . ALA A 1 36 ? -20.196 -34.507 -62.595 1.00 0.00 36 ALA A O 8
ATOM 7491 N N . ALA A 1 37 ? -22.227 -34.332 -63.617 1.00 0.00 37 ALA A N 8
ATOM 7492 C CA . ALA A 1 37 ? -22.687 -35.711 -63.354 1.00 0.00 37 ALA A CA 8
ATOM 7493 C C . ALA A 1 37 ? -21.736 -36.763 -63.961 1.00 0.00 37 ALA A C 8
ATOM 7494 O O . ALA A 1 37 ? -21.435 -37.776 -63.325 1.00 0.00 37 ALA A O 8
ATOM 7501 N N . LYS A 1 38 ? -21.267 -36.488 -65.194 1.00 0.00 38 LYS A N 8
ATOM 7502 C CA . LYS A 1 38 ? -20.370 -37.391 -65.948 1.00 0.00 38 LYS A CA 8
ATOM 7503 C C . LYS A 1 38 ? -19.012 -37.542 -65.226 1.00 0.00 38 LYS A C 8
ATOM 7504 O O . LYS A 1 38 ? -18.403 -38.623 -65.239 1.00 0.00 38 LYS A O 8
ATOM 7523 N N . GLU A 1 39 ? -18.566 -36.441 -64.594 1.00 0.00 39 GLU A N 8
ATOM 7524 C CA . GLU A 1 39 ? -17.302 -36.397 -63.844 1.00 0.00 39 GLU A CA 8
ATOM 7525 C C . GLU A 1 39 ? -17.404 -37.265 -62.571 1.00 0.00 39 GLU A C 8
ATOM 7526 O O . GLU A 1 39 ? -16.511 -38.071 -62.303 1.00 0.00 39 GLU A O 8
ATOM 7538 N N . TRP A 1 40 ? -18.516 -37.104 -61.817 1.00 0.00 40 TRP A N 8
ATOM 7539 C CA . TRP A 1 40 ? -18.784 -37.910 -60.597 1.00 0.00 40 TRP A CA 8
ATOM 7540 C C . TRP A 1 40 ? -18.974 -39.401 -60.938 1.00 0.00 40 TRP A C 8
ATOM 7541 O O . TRP A 1 40 ? -18.605 -40.264 -60.145 1.00 0.00 40 TRP A O 8
ATOM 7562 N N . ALA A 1 41 ? -19.539 -39.680 -62.127 1.00 0.00 41 ALA A N 8
ATOM 7563 C CA . ALA A 1 41 ? -19.736 -41.057 -62.628 1.00 0.00 41 ALA A CA 8
ATOM 7564 C C . ALA A 1 41 ? -18.379 -41.757 -62.867 1.00 0.00 41 ALA A C 8
ATOM 7565 O O . ALA A 1 41 ? -18.236 -42.962 -62.611 1.00 0.00 41 ALA A O 8
ATOM 7572 N N . ARG A 1 42 ? -17.397 -40.971 -63.360 1.00 0.00 42 ARG A N 8
ATOM 7573 C CA . ARG A 1 42 ? -15.993 -41.414 -63.520 1.00 0.00 42 ARG A CA 8
ATOM 7574 C C . ARG A 1 42 ? -15.333 -41.616 -62.144 1.00 0.00 42 ARG A C 8
ATOM 7575 O O . ARG A 1 42 ? -14.516 -42.525 -61.960 1.00 0.00 42 ARG A O 8
ATOM 7596 N N . ARG A 1 43 ? -15.707 -40.756 -61.179 1.00 0.00 43 ARG A N 8
ATOM 7597 C CA . ARG A 1 43 ? -15.231 -40.839 -59.779 1.00 0.00 43 ARG A CA 8
ATOM 7598 C C . ARG A 1 43 ? -15.886 -42.024 -59.012 1.00 0.00 43 ARG A C 8
ATOM 7599 O O . ARG A 1 43 ? -15.522 -42.309 -57.867 1.00 0.00 43 ARG A O 8
ATOM 7620 N N . GLY A 1 44 ? -16.850 -42.698 -59.665 1.00 0.00 44 GLY A N 8
ATOM 7621 C CA . GLY A 1 44 ? -17.463 -43.922 -59.143 1.00 0.00 44 GLY A CA 8
ATOM 7622 C C . GLY A 1 44 ? -18.742 -43.681 -58.356 1.00 0.00 44 GLY A C 8
ATOM 7623 O O . GLY A 1 44 ? -19.333 -44.624 -57.818 1.00 0.00 44 GLY A O 8
ATOM 7627 N N . TYR A 1 45 ? -19.164 -42.421 -58.290 1.00 0.00 45 TYR A N 8
ATOM 7628 C CA . TYR A 1 45 ? -20.389 -42.009 -57.599 1.00 0.00 45 TYR A CA 8
ATOM 7629 C C . TYR A 1 45 ? -21.572 -42.062 -58.576 1.00 0.00 45 TYR A C 8
ATOM 7630 O O . TYR A 1 45 ? -21.538 -41.429 -59.646 1.00 0.00 45 TYR A O 8
ATOM 7648 N N . GLN A 1 46 ? -22.598 -42.845 -58.198 1.00 0.00 46 GLN A N 8
ATOM 7649 C CA . GLN A 1 46 ? -23.885 -42.904 -58.902 1.00 0.00 46 GLN A CA 8
ATOM 7650 C C . GLN A 1 46 ? -24.546 -41.519 -58.849 1.00 0.00 46 GLN A C 8
ATOM 7651 O O . GLN A 1 46 ? -24.773 -40.974 -57.765 1.00 0.00 46 GLN A O 8
ATOM 7665 N N . VAL A 1 47 ? -24.848 -40.967 -60.028 1.00 0.00 47 VAL A N 8
ATOM 7666 C CA . VAL A 1 47 ? -25.493 -39.658 -60.167 1.00 0.00 47 VAL A CA 8
ATOM 7667 C C . VAL A 1 47 ? -26.905 -39.844 -60.718 1.00 0.00 47 VAL A C 8
ATOM 7668 O O . VAL A 1 47 ? -27.135 -40.664 -61.617 1.00 0.00 47 VAL A O 8
ATOM 7681 N N . HIS A 1 48 ? -27.841 -39.087 -60.148 1.00 0.00 48 HIS A N 8
ATOM 7682 C CA . HIS A 1 48 ? -29.262 -39.139 -60.493 1.00 0.00 48 HIS A CA 8
ATOM 7683 C C . HIS A 1 48 ? -29.817 -37.708 -60.526 1.00 0.00 48 HIS A C 8
ATOM 7684 O O . HIS A 1 48 ? -29.905 -37.052 -59.487 1.00 0.00 48 HIS A O 8
ATOM 7699 N N . VAL A 1 49 ? -30.201 -37.245 -61.723 1.00 0.00 49 VAL A N 8
ATOM 7700 C CA . VAL A 1 49 ? -30.730 -35.891 -61.923 1.00 0.00 49 VAL A CA 8
ATOM 7701 C C . VAL A 1 49 ? -32.236 -35.861 -61.582 1.00 0.00 49 VAL A C 8
ATOM 7702 O O . VAL A 1 49 ? -33.023 -36.669 -62.092 1.00 0.00 49 VAL A O 8
ATOM 7715 N N . THR A 1 50 ? -32.595 -34.967 -60.655 1.00 0.00 50 THR A N 8
ATOM 7716 C CA . THR A 1 50 ? -33.982 -34.665 -60.307 1.00 0.00 50 THR A CA 8
ATOM 7717 C C . THR A 1 50 ? -34.517 -33.666 -61.335 1.00 0.00 50 THR A C 8
ATOM 7718 O O . THR A 1 50 ? -34.127 -32.494 -61.337 1.00 0.00 50 THR A O 8
ATOM 7729 N N . GLN A 1 51 ? -35.379 -34.160 -62.222 1.00 0.00 51 GLN A N 8
ATOM 7730 C CA . GLN A 1 51 ? -35.923 -33.389 -63.353 1.00 0.00 51 GLN A CA 8
ATOM 7731 C C . GLN A 1 51 ? -37.235 -32.652 -62.976 1.00 0.00 51 GLN A C 8
ATOM 7732 O O . GLN A 1 51 ? -37.972 -32.200 -63.862 1.00 0.00 51 GLN A O 8
ATOM 7746 N N . ASN A 1 52 ? -37.515 -32.544 -61.652 1.00 0.00 52 ASN A N 8
ATOM 7747 C CA . ASN A 1 52 ? -38.683 -31.807 -61.123 1.00 0.00 52 ASN A CA 8
ATOM 7748 C C . ASN A 1 52 ? -38.620 -30.327 -61.545 1.00 0.00 52 ASN A C 8
ATOM 7749 O O . ASN A 1 52 ? -37.671 -29.603 -61.210 1.00 0.00 52 ASN A O 8
ATOM 7760 N N . GLY A 1 53 ? -39.670 -29.895 -62.257 1.00 0.00 53 GLY A N 8
ATOM 7761 C CA . GLY A 1 53 ? -39.706 -28.581 -62.871 1.00 0.00 53 GLY A CA 8
ATOM 7762 C C . GLY A 1 53 ? -38.732 -28.448 -64.040 1.00 0.00 53 GLY A C 8
ATOM 7763 O O . GLY A 1 53 ? -38.549 -29.397 -64.811 1.00 0.00 53 GLY A O 8
ATOM 7767 N N . THR A 1 54 ? -38.125 -27.260 -64.178 1.00 0.00 54 THR A N 8
ATOM 7768 C CA . THR A 1 54 ? -37.219 -26.925 -65.300 1.00 0.00 54 THR A CA 8
ATOM 7769 C C . THR A 1 54 ? -35.731 -27.072 -64.898 1.00 0.00 54 THR A C 8
ATOM 7770 O O . THR A 1 54 ? -34.846 -27.131 -65.765 1.00 0.00 54 THR A O 8
ATOM 7781 N N . TYR A 1 55 ? -35.470 -27.147 -63.580 1.00 0.00 55 TYR A N 8
ATOM 7782 C CA . TYR A 1 55 ? -34.100 -27.271 -63.030 1.00 0.00 55 TYR A CA 8
ATOM 7783 C C . TYR A 1 55 ? -33.727 -28.751 -62.787 1.00 0.00 55 TYR A C 8
ATOM 7784 O O . TYR A 1 55 ? -34.610 -29.615 -62.682 1.00 0.00 55 TYR A O 8
ATOM 7802 N N . TRP A 1 56 ? -32.407 -29.016 -62.684 1.00 0.00 56 TRP A N 8
ATOM 7803 C CA . TRP A 1 56 ? -31.829 -30.379 -62.624 1.00 0.00 56 TRP A CA 8
ATOM 7804 C C . TRP A 1 56 ? -30.976 -30.540 -61.354 1.00 0.00 56 TRP A C 8
ATOM 7805 O O . TRP A 1 56 ? -29.815 -30.117 -61.334 1.00 0.00 56 TRP A O 8
ATOM 7826 N N . GLU A 1 57 ? -31.550 -31.127 -60.293 1.00 0.00 57 GLU A N 8
ATOM 7827 C CA . GLU A 1 57 ? -30.824 -31.358 -59.031 1.00 0.00 57 GLU A CA 8
ATOM 7828 C C . GLU A 1 57 ? -30.018 -32.665 -59.119 1.00 0.00 57 GLU A C 8
ATOM 7829 O O . GLU A 1 57 ? -30.576 -33.751 -58.981 1.00 0.00 57 GLU A O 8
ATOM 7841 N N . VAL A 1 58 ? -28.698 -32.550 -59.319 1.00 0.00 58 VAL A N 8
ATOM 7842 C CA . VAL A 1 58 ? -27.837 -33.716 -59.552 1.00 0.00 58 VAL A CA 8
ATOM 7843 C C . VAL A 1 58 ? -27.444 -34.315 -58.194 1.00 0.00 58 VAL A C 8
ATOM 7844 O O . VAL A 1 58 ? -26.582 -33.787 -57.483 1.00 0.00 58 VAL A O 8
ATOM 7857 N N . GLU A 1 59 ? -28.128 -35.407 -57.838 1.00 0.00 59 GLU A N 8
ATOM 7858 C CA . GLU A 1 59 ? -27.927 -36.134 -56.585 1.00 0.00 59 GLU A CA 8
ATOM 7859 C C . GLU A 1 59 ? -26.747 -37.100 -56.732 1.00 0.00 59 GLU A C 8
ATOM 7860 O O . GLU A 1 59 ? -26.837 -38.101 -57.455 1.00 0.00 59 GLU A O 8
ATOM 7872 N N . VAL A 1 60 ? -25.638 -36.761 -56.083 1.00 0.00 60 VAL A N 8
ATOM 7873 C CA . VAL A 1 60 ? -24.433 -37.582 -56.057 1.00 0.00 60 VAL A CA 8
ATOM 7874 C C . VAL A 1 60 ? -24.501 -38.528 -54.844 1.00 0.00 60 VAL A C 8
ATOM 7875 O O . VAL A 1 60 ? -24.646 -38.070 -53.715 1.00 0.00 60 VAL A O 8
ATOM 7888 N N . ARG A 1 61 ? -24.439 -39.838 -55.088 1.00 0.00 61 ARG A N 8
ATOM 7889 C CA . ARG A 1 61 ? -24.428 -40.857 -54.027 1.00 0.00 61 ARG A CA 8
ATOM 7890 C C . ARG A 1 61 ? -23.660 -42.092 -54.555 1.00 0.00 61 ARG A C 8
ATOM 7891 O O . ARG A 1 61 ? -22.438 -42.169 -54.352 1.00 0.00 61 ARG A O 8
ATOM 7913 N N . MET A 1 1 ? -2.993 -30.279 6.830 1.00 0.00 1 MET A N 9
ATOM 7914 C CA . MET A 1 1 ? -3.215 -30.444 5.376 1.00 0.00 1 MET A CA 9
ATOM 7915 C C . MET A 1 1 ? -2.988 -31.909 4.964 1.00 0.00 1 MET A C 9
ATOM 7916 O O . MET A 1 1 ? -2.114 -32.593 5.515 1.00 0.00 1 MET A O 9
ATOM 7932 N N . GLY A 1 2 ? -3.796 -32.373 4.002 1.00 0.00 2 GLY A N 9
ATOM 7933 C CA . GLY A 1 2 ? -3.709 -33.728 3.482 1.00 0.00 2 GLY A CA 9
ATOM 7934 C C . GLY A 1 2 ? -4.685 -33.928 2.333 1.00 0.00 2 GLY A C 9
ATOM 7935 O O . GLY A 1 2 ? -5.601 -34.750 2.418 1.00 0.00 2 GLY A O 9
ATOM 7939 N N . SER A 1 3 ? -4.482 -33.139 1.266 1.00 0.00 3 SER A N 9
ATOM 7940 C CA . SER A 1 3 ? -5.309 -33.183 0.049 1.00 0.00 3 SER A CA 9
ATOM 7941 C C . SER A 1 3 ? -4.979 -34.431 -0.799 1.00 0.00 3 SER A C 9
ATOM 7942 O O . SER A 1 3 ? -3.956 -35.094 -0.560 1.00 0.00 3 SER A O 9
ATOM 7950 N N . SER A 1 4 ? -5.849 -34.739 -1.777 1.00 0.00 4 SER A N 9
ATOM 7951 C CA . SER A 1 4 ? -5.630 -35.832 -2.743 1.00 0.00 4 SER A CA 9
ATOM 7952 C C . SER A 1 4 ? -4.314 -35.594 -3.519 1.00 0.00 4 SER A C 9
ATOM 7953 O O . SER A 1 4 ? -4.225 -34.688 -4.358 1.00 0.00 4 SER A O 9
ATOM 7961 N N . HIS A 1 5 ? -3.291 -36.392 -3.184 1.00 0.00 5 HIS A N 9
ATOM 7962 C CA . HIS A 1 5 ? -1.906 -36.168 -3.624 1.00 0.00 5 HIS A CA 9
ATOM 7963 C C . HIS A 1 5 ? -1.753 -36.498 -5.123 1.00 0.00 5 HIS A C 9
ATOM 7964 O O . HIS A 1 5 ? -1.522 -35.605 -5.939 1.00 0.00 5 HIS A O 9
ATOM 7979 N N . HIS A 1 6 ? -1.933 -37.783 -5.469 1.00 0.00 6 HIS A N 9
ATOM 7980 C CA . HIS A 1 6 ? -1.692 -38.290 -6.827 1.00 0.00 6 HIS A CA 9
ATOM 7981 C C . HIS A 1 6 ? -2.798 -39.286 -7.209 1.00 0.00 6 HIS A C 9
ATOM 7982 O O . HIS A 1 6 ? -2.727 -40.468 -6.858 1.00 0.00 6 HIS A O 9
ATOM 7997 N N . HIS A 1 7 ? -3.841 -38.788 -7.906 1.00 0.00 7 HIS A N 9
ATOM 7998 C CA . HIS A 1 7 ? -4.934 -39.638 -8.421 1.00 0.00 7 HIS A CA 9
ATOM 7999 C C . HIS A 1 7 ? -4.438 -40.468 -9.614 1.00 0.00 7 HIS A C 9
ATOM 8000 O O . HIS A 1 7 ? -3.510 -40.054 -10.313 1.00 0.00 7 HIS A O 9
ATOM 8015 N N . HIS A 1 8 ? -5.060 -41.628 -9.839 1.00 0.00 8 HIS A N 9
ATOM 8016 C CA . HIS A 1 8 ? -4.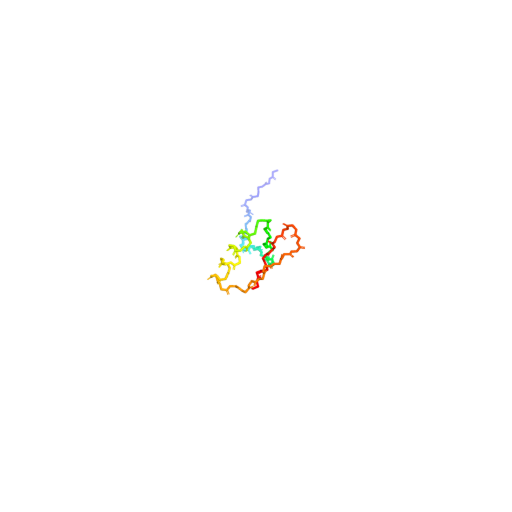768 -42.476 -11.007 1.00 0.00 8 HIS A CA 9
ATOM 8017 C C . HIS A 1 8 ? -5.612 -41.990 -12.208 1.00 0.00 8 HIS A C 9
ATOM 8018 O O . HIS A 1 8 ? -6.723 -41.482 -12.022 1.00 0.00 8 HIS A O 9
ATOM 8033 N N . HIS A 1 9 ? -5.059 -42.129 -13.423 1.00 0.00 9 HIS A N 9
ATOM 8034 C CA . HIS A 1 9 ? -5.731 -41.753 -14.681 1.00 0.00 9 HIS A CA 9
ATOM 8035 C C . HIS A 1 9 ? -6.470 -42.969 -15.246 1.00 0.00 9 HIS A C 9
ATOM 8036 O O . HIS A 1 9 ? -5.852 -44.008 -15.488 1.00 0.00 9 HIS A O 9
ATOM 8051 N N . HIS A 1 10 ? -7.788 -42.832 -15.438 1.00 0.00 10 HIS A N 9
ATOM 8052 C CA . HIS A 1 10 ? -8.629 -43.883 -16.038 1.00 0.00 10 HIS A CA 9
ATOM 8053 C C . HIS A 1 10 ? -8.417 -43.926 -17.565 1.00 0.00 10 HIS A C 9
ATOM 8054 O O . HIS A 1 10 ? -8.300 -42.878 -18.207 1.00 0.00 10 HIS A O 9
ATOM 8069 N N . SER A 1 11 ? -8.366 -45.154 -18.122 1.00 0.00 11 SER A N 9
ATOM 8070 C CA . SER A 1 11 ? -8.162 -45.391 -19.566 1.00 0.00 11 SER A CA 9
ATOM 8071 C C . SER A 1 11 ? -9.322 -44.826 -20.411 1.00 0.00 11 SER A C 9
ATOM 8072 O O . SER A 1 11 ? -10.455 -44.722 -19.933 1.00 0.00 11 SER A O 9
ATOM 8080 N N . SER A 1 12 ? -9.020 -44.474 -21.670 1.00 0.00 12 SER A N 9
ATOM 8081 C CA . SER A 1 12 ? -9.974 -43.866 -22.609 1.00 0.00 12 SER A CA 9
ATOM 8082 C C . SER A 1 12 ? -10.039 -44.680 -23.911 1.00 0.00 12 SER A C 9
ATOM 8083 O O . SER A 1 12 ? -9.058 -45.327 -24.305 1.00 0.00 12 SER A O 9
ATOM 8091 N N . GLY A 1 13 ? -11.205 -44.635 -24.564 1.00 0.00 13 GLY A N 9
ATOM 8092 C CA . GLY A 1 13 ? -11.430 -45.320 -25.838 1.00 0.00 13 GLY A CA 9
ATOM 8093 C C . GLY A 1 13 ? -11.192 -44.408 -27.036 1.00 0.00 13 GLY A C 9
ATOM 8094 O O . GLY A 1 13 ? -11.160 -43.180 -26.889 1.00 0.00 13 GLY A O 9
ATOM 8098 N N . LEU A 1 14 ? -11.008 -45.011 -28.227 1.00 0.00 14 LEU A N 9
ATOM 8099 C CA . LEU A 1 14 ? -10.811 -44.262 -29.479 1.00 0.00 14 LEU A CA 9
ATOM 8100 C C . LEU A 1 14 ? -12.148 -43.653 -29.939 1.00 0.00 14 LEU A C 9
ATOM 8101 O O . LEU A 1 14 ? -13.205 -44.267 -29.783 1.00 0.00 14 LEU A O 9
ATOM 8117 N N . VAL A 1 15 ? -12.078 -42.435 -30.487 1.00 0.00 15 VAL A N 9
ATOM 8118 C CA . VAL A 1 15 ? -13.251 -41.686 -30.965 1.00 0.00 15 VAL A CA 9
ATOM 8119 C C . VAL A 1 15 ? -13.568 -42.055 -32.444 1.00 0.00 15 VAL A C 9
ATOM 8120 O O . VAL A 1 15 ? -12.639 -42.348 -33.215 1.00 0.00 15 VAL A O 9
ATOM 8133 N N . PRO A 1 16 ? -14.879 -42.074 -32.862 1.00 0.00 16 PRO A N 9
ATOM 8134 C CA . PRO A 1 16 ? -15.275 -42.373 -34.266 1.00 0.00 16 PRO A CA 9
ATOM 8135 C C . PRO A 1 16 ? -15.031 -41.173 -35.213 1.00 0.00 16 PRO A C 9
ATOM 8136 O O . PRO A 1 16 ? -14.660 -40.079 -34.768 1.00 0.00 16 PRO A O 9
ATOM 8147 N N . ARG A 1 17 ? -15.273 -41.382 -36.518 1.00 0.00 17 ARG A N 9
ATOM 8148 C CA . ARG A 1 17 ? -15.011 -40.374 -37.561 1.00 0.00 17 ARG A CA 9
ATOM 8149 C C . ARG A 1 17 ? -16.116 -40.454 -38.642 1.00 0.00 17 ARG A C 9
ATOM 8150 O O . ARG A 1 17 ? -16.440 -41.552 -39.115 1.00 0.00 17 ARG A O 9
ATOM 8171 N N . GLY A 1 18 ? -16.675 -39.288 -39.024 1.00 0.00 18 GLY A N 9
ATOM 8172 C CA . GLY A 1 18 ? -17.770 -39.214 -40.005 1.00 0.00 18 GLY A CA 9
ATOM 8173 C C . GLY A 1 18 ? -17.285 -38.684 -41.353 1.00 0.00 18 GLY A C 9
ATOM 8174 O O . GLY A 1 18 ? -16.365 -37.859 -41.404 1.00 0.00 18 GLY A O 9
ATOM 8178 N N . SER A 1 19 ? -17.901 -39.170 -42.446 1.00 0.00 19 SER A N 9
ATOM 8179 C CA . SER A 1 19 ? -17.599 -38.735 -43.830 1.00 0.00 19 SER A CA 9
ATOM 8180 C C . SER A 1 19 ? -18.805 -37.974 -44.421 1.00 0.00 19 SER A C 9
ATOM 8181 O O . SER A 1 19 ? -19.958 -38.266 -44.079 1.00 0.00 19 SER A O 9
ATOM 8189 N N . HIS A 1 20 ? -18.521 -37.000 -45.305 1.00 0.00 20 HIS A N 9
ATOM 8190 C CA . HIS A 1 20 ? -19.546 -36.166 -45.960 1.00 0.00 20 HIS A CA 9
ATOM 8191 C C . HIS A 1 20 ? -19.965 -36.805 -47.298 1.00 0.00 20 HIS A C 9
ATOM 8192 O O . HIS A 1 20 ? -19.119 -37.042 -48.168 1.00 0.00 20 HIS A O 9
ATOM 8207 N N . MET A 1 21 ? -21.272 -37.073 -47.445 1.00 0.00 21 MET A N 9
ATOM 8208 C CA . MET A 1 21 ? -21.876 -37.656 -48.665 1.00 0.00 21 MET A CA 9
ATOM 8209 C C . MET A 1 21 ? -23.231 -36.970 -48.943 1.00 0.00 21 MET A C 9
ATOM 8210 O O . MET A 1 21 ? -23.739 -36.236 -48.086 1.00 0.00 21 MET A O 9
ATOM 8224 N N . THR A 1 22 ? -23.782 -37.221 -50.156 1.00 0.00 22 THR A N 9
ATOM 8225 C CA . THR A 1 22 ? -25.070 -36.656 -50.624 1.00 0.00 22 THR A CA 9
ATOM 8226 C C . THR A 1 22 ? -25.018 -35.106 -50.738 1.00 0.00 22 THR A C 9
ATOM 8227 O O . THR A 1 22 ? -25.196 -34.387 -49.748 1.00 0.00 22 THR A O 9
ATOM 8238 N N . THR A 1 23 ? -24.752 -34.609 -51.961 1.00 0.00 23 THR A N 9
ATOM 8239 C CA . THR A 1 23 ? -24.687 -33.165 -52.254 1.00 0.00 23 THR A CA 9
ATOM 8240 C C . THR A 1 23 ? -25.607 -32.808 -53.442 1.00 0.00 23 THR A C 9
ATOM 8241 O O . THR A 1 23 ? -25.593 -33.485 -54.473 1.00 0.00 23 THR A O 9
ATOM 8252 N N . ARG A 1 24 ? -26.400 -31.729 -53.276 1.00 0.00 24 ARG A N 9
ATOM 8253 C CA . ARG A 1 24 ? -27.342 -31.233 -54.292 1.00 0.00 24 ARG A CA 9
ATOM 8254 C C . ARG A 1 24 ? -26.665 -30.134 -55.134 1.00 0.00 24 ARG A C 9
ATOM 8255 O O . ARG A 1 24 ? -26.613 -28.969 -54.712 1.00 0.00 24 ARG A O 9
ATOM 8276 N N . TYR A 1 25 ? -26.101 -30.518 -56.288 1.00 0.00 25 TYR A N 9
ATOM 8277 C CA . TYR A 1 25 ? -25.587 -29.549 -57.276 1.00 0.00 25 TYR A CA 9
ATOM 8278 C C . TYR A 1 25 ? -26.738 -29.163 -58.204 1.00 0.00 25 TYR A C 9
ATOM 8279 O O . TYR A 1 25 ? -27.145 -29.976 -59.031 1.00 0.00 25 TYR A O 9
ATOM 8297 N N . ARG A 1 26 ? -27.250 -27.932 -58.091 1.00 0.00 26 ARG A N 9
ATOM 8298 C CA . ARG A 1 26 ? -28.377 -27.474 -58.926 1.00 0.00 26 ARG A CA 9
ATOM 8299 C C . ARG A 1 26 ? -27.876 -26.548 -60.032 1.00 0.00 26 ARG A C 9
ATOM 8300 O O . ARG A 1 26 ? -27.082 -25.622 -59.800 1.00 0.00 26 ARG A O 9
ATOM 8321 N N . PHE A 1 27 ? -28.329 -26.846 -61.249 1.00 0.00 27 PHE A N 9
ATOM 8322 C CA . PHE A 1 27 ? -28.012 -26.089 -62.453 1.00 0.00 27 PHE A CA 9
ATOM 8323 C C . PHE A 1 27 ? -29.311 -25.840 -63.229 1.00 0.00 27 PHE A C 9
ATOM 8324 O O . PHE A 1 27 ? -30.184 -26.719 -63.307 1.00 0.00 27 PHE A O 9
ATOM 8341 N N . THR A 1 28 ? -29.440 -24.627 -63.771 1.00 0.00 28 THR A N 9
ATOM 8342 C CA . THR A 1 28 ? -30.585 -24.238 -64.598 1.00 0.00 28 THR A CA 9
ATOM 8343 C C . THR A 1 28 ? -30.420 -24.786 -66.026 1.00 0.00 28 THR A C 9
ATOM 8344 O O . THR A 1 28 ? -31.395 -24.958 -66.761 1.00 0.00 28 THR A O 9
ATOM 8355 N N . ASP A 1 29 ? -29.158 -25.057 -66.392 1.00 0.00 29 ASP A N 9
ATOM 8356 C CA . ASP A 1 29 ? -28.777 -25.514 -67.731 1.00 0.00 29 ASP A CA 9
ATOM 8357 C C . ASP A 1 29 ? -28.537 -27.031 -67.732 1.00 0.00 29 ASP A C 9
ATOM 8358 O O . ASP A 1 29 ? -27.930 -27.582 -66.798 1.00 0.00 29 ASP A O 9
ATOM 8367 N N . GLU A 1 30 ? -28.993 -27.674 -68.820 1.00 0.00 30 GLU A N 9
ATOM 8368 C CA . GLU A 1 30 ? -28.972 -29.134 -68.975 1.00 0.00 30 GLU A CA 9
ATOM 8369 C C . GLU A 1 30 ? -27.528 -29.671 -69.131 1.00 0.00 30 GLU A C 9
ATOM 8370 O O . GLU A 1 30 ? -27.198 -30.704 -68.566 1.00 0.00 30 GLU A O 9
ATOM 8382 N N . GLU A 1 31 ? -26.685 -28.928 -69.891 1.00 0.00 31 GLU A N 9
ATOM 8383 C CA . GLU A 1 31 ? -25.308 -29.350 -70.261 1.00 0.00 31 GLU A CA 9
ATOM 8384 C C . GLU A 1 31 ? -24.372 -29.347 -69.040 1.00 0.00 31 GLU A C 9
ATOM 8385 O O . GLU A 1 31 ? -23.501 -30.211 -68.910 1.00 0.00 31 GLU A O 9
ATOM 8397 N N . GLU A 1 32 ? -24.592 -28.366 -68.155 1.00 0.00 32 GLU A N 9
ATOM 8398 C CA . GLU A 1 32 ? -23.787 -28.169 -66.939 1.00 0.00 32 GLU A CA 9
ATOM 8399 C C . GLU A 1 32 ? -24.034 -29.319 -65.955 1.00 0.00 32 GLU A C 9
ATOM 8400 O O . GLU A 1 32 ? -23.095 -29.939 -65.453 1.00 0.00 32 GLU A O 9
ATOM 8412 N N . ALA A 1 33 ? -25.321 -29.604 -65.729 1.00 0.00 33 ALA A N 9
ATOM 8413 C CA . ALA A 1 33 ? -25.770 -30.685 -64.836 1.00 0.00 33 ALA A CA 9
ATOM 8414 C C . ALA A 1 33 ? -25.441 -32.065 -65.420 1.00 0.00 33 ALA A C 9
ATOM 8415 O O . ALA A 1 33 ? -25.181 -33.007 -64.676 1.00 0.00 33 ALA A O 9
ATOM 8422 N N . ARG A 1 34 ? -25.457 -32.160 -66.762 1.00 0.00 34 ARG A N 9
ATOM 8423 C CA . ARG A 1 34 ? -25.129 -33.406 -67.483 1.00 0.00 34 ARG A CA 9
ATOM 8424 C C . ARG A 1 34 ? -23.670 -33.790 -67.239 1.00 0.00 34 ARG A C 9
ATOM 8425 O O . ARG A 1 34 ? -23.375 -34.925 -66.859 1.00 0.00 34 ARG A O 9
ATOM 8446 N N . ARG A 1 35 ? -22.778 -32.812 -67.451 1.00 0.00 35 ARG A N 9
ATOM 8447 C CA . ARG A 1 35 ? -21.332 -33.021 -67.323 1.00 0.00 35 ARG A CA 9
ATOM 8448 C C . ARG A 1 35 ? -20.936 -33.216 -65.851 1.00 0.00 35 ARG A C 9
ATOM 8449 O O . ARG A 1 35 ? -20.084 -34.044 -65.551 1.00 0.00 35 ARG A O 9
ATOM 8470 N N . ALA A 1 36 ? -21.589 -32.456 -64.953 1.00 0.00 36 ALA A N 9
ATOM 8471 C CA . ALA A 1 36 ? -21.358 -32.545 -63.492 1.00 0.00 36 ALA A CA 9
ATOM 8472 C C . ALA A 1 36 ? -21.694 -33.955 -62.974 1.00 0.00 36 ALA A C 9
ATOM 8473 O O . ALA A 1 36 ? -20.890 -34.581 -62.276 1.00 0.00 36 ALA A O 9
ATOM 8480 N N . ALA A 1 37 ? -22.879 -34.446 -63.388 1.00 0.00 37 ALA A N 9
ATOM 8481 C CA . ALA A 1 37 ? -23.347 -35.809 -63.078 1.00 0.00 37 ALA A CA 9
ATOM 8482 C C . ALA A 1 37 ? -22.382 -36.867 -63.647 1.00 0.00 37 ALA A C 9
ATOM 8483 O O . ALA A 1 37 ? -22.041 -37.834 -62.972 1.00 0.00 37 ALA A O 9
ATOM 8490 N N . LYS A 1 38 ? -21.924 -36.619 -64.883 1.00 0.00 38 LYS A N 9
ATOM 8491 C CA . LYS A 1 38 ? -21.042 -37.531 -65.630 1.00 0.00 38 LYS A CA 9
ATOM 8492 C C . LYS A 1 38 ? -19.660 -37.667 -64.955 1.00 0.00 38 LYS A C 9
ATOM 8493 O O . LYS A 1 38 ? -19.110 -38.761 -64.920 1.00 0.00 38 LYS A O 9
ATOM 8512 N N . GLU A 1 39 ? -19.144 -36.556 -64.390 1.00 0.00 39 GLU A N 9
ATOM 8513 C CA . GLU A 1 39 ? -17.804 -36.521 -63.760 1.00 0.00 39 GLU A CA 9
ATOM 8514 C C . GLU A 1 39 ? -17.780 -37.312 -62.438 1.00 0.00 39 GLU A C 9
ATOM 8515 O O . GLU A 1 39 ? -16.854 -38.090 -62.203 1.00 0.00 39 GLU A O 9
ATOM 8527 N N . TRP A 1 40 ? -18.806 -37.110 -61.586 1.00 0.00 40 TRP A N 9
ATOM 8528 C CA . TRP A 1 40 ? -18.917 -37.832 -60.298 1.00 0.00 40 TRP A CA 9
ATOM 8529 C C . TRP A 1 40 ? -19.229 -39.321 -60.539 1.00 0.00 40 TRP A C 9
ATOM 8530 O O . TRP A 1 40 ? -18.686 -40.186 -59.854 1.00 0.00 40 TRP A O 9
ATOM 8551 N N . ALA A 1 41 ? -20.074 -39.597 -61.551 1.00 0.00 41 ALA A N 9
ATOM 8552 C CA . ALA A 1 41 ? -20.407 -40.978 -61.972 1.00 0.00 41 ALA A CA 9
ATOM 8553 C C . ALA A 1 41 ? -19.177 -41.690 -62.569 1.00 0.00 41 ALA A C 9
ATOM 8554 O O . ALA A 1 41 ? -19.026 -42.906 -62.430 1.00 0.00 41 ALA A O 9
ATOM 8561 N N . ARG A 1 42 ? -18.303 -40.898 -63.224 1.00 0.00 42 ARG A N 9
ATOM 8562 C CA . ARG A 1 42 ? -17.021 -41.373 -63.790 1.00 0.00 42 ARG A CA 9
ATOM 8563 C C . ARG A 1 42 ? -16.092 -41.839 -62.656 1.00 0.00 42 ARG A C 9
ATOM 8564 O O . ARG A 1 42 ? -15.376 -42.832 -62.792 1.00 0.00 42 ARG A O 9
ATOM 8585 N N . ARG A 1 43 ? -16.123 -41.091 -61.533 1.00 0.00 43 ARG A N 9
ATOM 8586 C CA . ARG A 1 43 ? -15.368 -41.426 -60.309 1.00 0.00 43 ARG A CA 9
ATOM 8587 C C . ARG A 1 43 ? -15.958 -42.673 -59.619 1.00 0.00 43 ARG A C 9
ATOM 8588 O O . ARG A 1 43 ? -15.229 -43.458 -59.006 1.00 0.00 43 ARG A O 9
ATOM 8609 N N . GLY A 1 44 ? -17.290 -42.832 -59.726 1.00 0.00 44 GLY A N 9
ATOM 8610 C CA . GLY A 1 44 ? -17.991 -44.004 -59.186 1.00 0.00 44 GLY A CA 9
ATOM 8611 C C . GLY A 1 44 ? -19.174 -43.649 -58.285 1.00 0.00 44 GLY A C 9
ATOM 8612 O O . GLY A 1 44 ? -19.872 -44.544 -57.808 1.00 0.00 44 GLY A O 9
ATOM 8616 N N . TYR A 1 45 ? -19.398 -42.348 -58.054 1.00 0.00 45 TYR A N 9
ATOM 8617 C CA . TYR A 1 45 ? -20.491 -41.848 -57.191 1.00 0.00 45 TYR A CA 9
ATOM 8618 C C . TYR A 1 45 ? -21.865 -41.991 -57.868 1.00 0.00 45 TYR A C 9
ATOM 8619 O O . TYR A 1 45 ? -22.008 -41.757 -59.074 1.00 0.00 45 TYR A O 9
ATOM 8637 N N . GLN A 1 46 ? -22.868 -42.387 -57.066 1.00 0.00 46 GLN A N 9
ATOM 8638 C CA . GLN A 1 46 ? -24.256 -42.551 -57.523 1.00 0.00 46 GLN A CA 9
ATOM 8639 C C . GLN A 1 46 ? -24.907 -41.168 -57.667 1.00 0.00 46 GLN A C 9
ATOM 8640 O O . GLN A 1 46 ? -25.187 -40.500 -56.676 1.00 0.00 46 GLN A O 9
ATOM 8654 N N . VAL A 1 47 ? -25.141 -40.744 -58.913 1.00 0.00 47 VAL A N 9
ATOM 8655 C CA . VAL A 1 47 ? -25.692 -39.418 -59.219 1.00 0.00 47 VAL A CA 9
ATOM 8656 C C . VAL A 1 47 ? -27.126 -39.565 -59.744 1.00 0.00 47 VAL A C 9
ATOM 8657 O O . VAL A 1 47 ? -27.420 -40.448 -60.566 1.00 0.00 47 VAL A O 9
ATOM 8670 N N . HIS A 1 48 ? -28.037 -38.745 -59.206 1.00 0.00 48 HIS A N 9
ATOM 8671 C CA . HIS A 1 48 ? -29.431 -38.694 -59.657 1.00 0.00 48 HIS A CA 9
ATOM 8672 C C . HIS A 1 48 ? -29.698 -37.273 -60.153 1.00 0.00 48 HIS A C 9
ATOM 8673 O O . HIS A 1 48 ? -29.909 -36.362 -59.350 1.00 0.00 48 HIS A O 9
ATOM 8688 N N . VAL A 1 49 ? -29.684 -37.086 -61.478 1.00 0.00 49 VAL A N 9
ATOM 8689 C CA . VAL A 1 49 ? -29.901 -35.773 -62.097 1.00 0.00 49 VAL A CA 9
ATOM 8690 C C . VAL A 1 49 ? -31.407 -35.572 -62.317 1.00 0.00 49 VAL A C 9
ATOM 8691 O O . VAL A 1 49 ? -32.072 -36.417 -62.932 1.00 0.00 49 VAL A O 9
ATOM 8704 N N . THR A 1 50 ? -31.953 -34.490 -61.743 1.00 0.00 50 THR A N 9
ATOM 8705 C CA . THR A 1 50 ? -33.384 -34.197 -61.827 1.00 0.00 50 THR A CA 9
ATOM 8706 C C . THR A 1 50 ? -33.688 -33.510 -63.169 1.00 0.00 50 THR A C 9
ATOM 8707 O O . THR A 1 50 ? -33.486 -32.307 -63.324 1.00 0.00 50 THR A O 9
ATOM 8718 N N . GLN A 1 51 ? -34.167 -34.296 -64.136 1.00 0.00 51 GLN A N 9
ATOM 8719 C CA . GLN A 1 51 ? -34.505 -33.806 -65.481 1.00 0.00 51 GLN A CA 9
ATOM 8720 C C . GLN A 1 51 ? -35.849 -33.066 -65.450 1.00 0.00 51 GLN A C 9
ATOM 8721 O O . GLN A 1 51 ? -35.969 -31.949 -65.959 1.00 0.00 51 GLN A O 9
ATOM 8735 N N . ASN A 1 52 ? -36.848 -33.712 -64.817 1.00 0.00 52 ASN A N 9
ATOM 8736 C CA . ASN A 1 52 ? -38.224 -33.192 -64.698 1.00 0.00 52 ASN A CA 9
ATOM 8737 C C . ASN A 1 52 ? -38.547 -32.985 -63.203 1.00 0.00 52 ASN A C 9
ATOM 8738 O O . ASN A 1 52 ? -38.908 -33.938 -62.497 1.00 0.00 52 ASN A O 9
ATOM 8749 N N . GLY A 1 53 ? -38.348 -31.744 -62.721 1.00 0.00 53 GLY A N 9
ATOM 8750 C CA . GLY A 1 53 ? -38.623 -31.389 -61.328 1.00 0.00 53 GLY A CA 9
ATOM 8751 C C . GLY A 1 53 ? -37.899 -30.106 -60.927 1.00 0.00 53 GLY A C 9
ATOM 8752 O O . GLY A 1 53 ? -36.796 -30.165 -60.375 1.00 0.00 53 GLY A O 9
ATOM 8756 N N . THR A 1 54 ? -38.547 -28.956 -61.220 1.00 0.00 54 THR A N 9
ATOM 8757 C CA . THR A 1 54 ? -38.020 -27.592 -60.962 1.00 0.00 54 THR A CA 9
ATOM 8758 C C . THR A 1 54 ? -36.808 -27.280 -61.878 1.00 0.00 54 THR A C 9
ATOM 8759 O O . THR A 1 54 ? -36.965 -26.626 -62.915 1.00 0.00 54 THR A O 9
ATOM 8770 N N . TYR A 1 55 ? -35.615 -27.799 -61.508 1.00 0.00 55 TYR A N 9
ATOM 8771 C CA . TYR A 1 55 ? -34.358 -27.615 -62.266 1.00 0.00 55 TYR A CA 9
ATOM 8772 C C . TYR A 1 55 ? -33.469 -28.867 -62.136 1.00 0.00 55 TYR A C 9
ATOM 8773 O O . TYR A 1 55 ? -33.788 -29.804 -61.388 1.00 0.00 55 TYR A O 9
ATOM 8791 N N . TRP A 1 56 ? -32.335 -28.840 -62.853 1.00 0.00 56 TRP A N 9
ATOM 8792 C CA . TRP A 1 56 ? -31.420 -29.987 -62.985 1.00 0.00 56 TRP A CA 9
ATOM 8793 C C . TRP A 1 56 ? -30.522 -30.137 -61.741 1.00 0.00 56 TRP A C 9
ATOM 8794 O O . TRP A 1 56 ? -29.395 -29.628 -61.698 1.00 0.00 56 TRP A O 9
ATOM 8815 N N . GLU A 1 57 ? -31.071 -30.814 -60.718 1.00 0.00 57 GLU A N 9
ATOM 8816 C CA . GLU A 1 57 ? -30.376 -31.070 -59.445 1.00 0.00 57 GLU A CA 9
ATOM 8817 C C . GLU A 1 57 ? -29.723 -32.465 -59.445 1.00 0.00 57 GLU A C 9
ATOM 8818 O O . GLU A 1 57 ? -30.411 -33.489 -59.418 1.00 0.00 57 GLU A O 9
ATOM 8830 N N . VAL A 1 58 ? -28.387 -32.477 -59.496 1.00 0.00 58 VAL A N 9
ATOM 8831 C CA . VAL A 1 58 ? -27.564 -33.685 -59.426 1.00 0.00 58 VAL A CA 9
ATOM 8832 C C . VAL A 1 58 ? -27.306 -34.053 -57.952 1.00 0.00 58 VAL A C 9
ATOM 8833 O O . VAL A 1 58 ? -26.535 -33.381 -57.252 1.00 0.00 58 VAL A O 9
ATOM 8846 N N . GLU A 1 59 ? -27.997 -35.102 -57.488 1.00 0.00 59 GLU A N 9
ATOM 8847 C CA . GLU A 1 59 ? -27.828 -35.658 -56.141 1.00 0.00 59 GLU A CA 9
ATOM 8848 C C . GLU A 1 59 ? -26.642 -36.640 -56.147 1.00 0.00 59 GLU A C 9
ATOM 8849 O O . GLU A 1 59 ? -26.807 -37.816 -56.492 1.00 0.00 59 GLU A O 9
ATOM 8861 N N . VAL A 1 60 ? -25.446 -36.129 -55.818 1.00 0.00 60 VAL A N 9
ATOM 8862 C CA . VAL A 1 60 ? -24.223 -36.938 -55.734 1.00 0.00 60 VAL A CA 9
ATOM 8863 C C . VAL A 1 60 ? -24.169 -37.653 -54.375 1.00 0.00 60 VAL A C 9
ATOM 8864 O O . VAL A 1 60 ? -23.713 -37.090 -53.376 1.00 0.00 60 VAL A O 9
ATOM 8877 N N . ARG A 1 61 ? -24.711 -38.867 -54.355 1.00 0.00 61 ARG A N 9
ATOM 8878 C CA . ARG A 1 61 ? -24.756 -39.730 -53.172 1.00 0.00 61 ARG A CA 9
ATOM 8879 C C . ARG A 1 61 ? -23.340 -40.262 -52.829 1.00 0.00 61 ARG A C 9
ATOM 8880 O O . ARG A 1 61 ? -22.742 -40.975 -53.675 1.00 0.00 61 ARG A O 9
ATOM 8902 N N . MET A 1 1 ? 18.382 -3.965 -7.491 1.00 0.00 1 MET A N 10
ATOM 8903 C CA 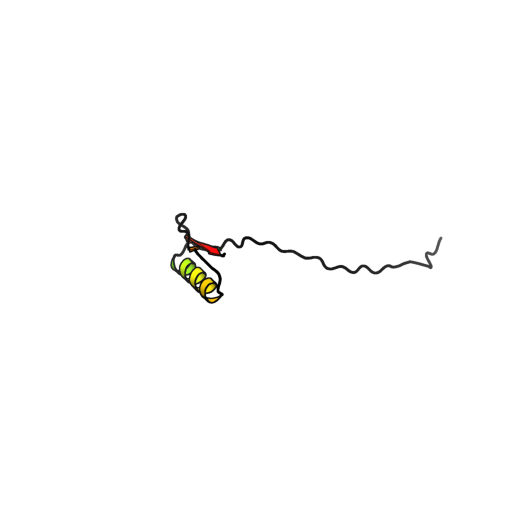. MET A 1 1 ? 18.661 -4.834 -8.652 1.00 0.00 1 MET A CA 10
ATOM 8904 C C . MET A 1 1 ? 17.999 -6.209 -8.462 1.00 0.00 1 MET A C 10
ATOM 8905 O O . MET A 1 1 ? 17.786 -6.661 -7.329 1.00 0.00 1 MET A O 10
ATOM 8921 N N . GLY A 1 2 ? 17.690 -6.863 -9.588 1.00 0.00 2 GLY A N 10
ATOM 8922 C CA . GLY A 1 2 ? 17.008 -8.159 -9.607 1.00 0.00 2 GLY A CA 10
ATOM 8923 C C . GLY A 1 2 ? 16.444 -8.446 -10.989 1.00 0.00 2 GLY A C 10
ATOM 8924 O O . GLY A 1 2 ? 16.392 -7.538 -11.831 1.00 0.00 2 GLY A O 10
ATOM 8928 N N . SER A 1 3 ? 16.007 -9.694 -11.225 1.00 0.00 3 SER A N 10
ATOM 8929 C CA . SER A 1 3 ? 15.505 -10.125 -12.546 1.00 0.00 3 SER A CA 10
ATOM 8930 C C . SER A 1 3 ? 14.529 -11.313 -12.419 1.00 0.00 3 SER A C 10
ATOM 8931 O O . SER A 1 3 ? 14.593 -12.084 -11.456 1.00 0.00 3 SER A O 10
ATOM 8939 N N . SER A 1 4 ? 13.647 -11.442 -13.429 1.00 0.00 4 SER A N 10
ATOM 8940 C CA . SER A 1 4 ? 12.680 -12.546 -13.545 1.00 0.00 4 SER A CA 10
ATOM 8941 C C . SER A 1 4 ? 13.358 -13.814 -14.101 1.00 0.00 4 SER A C 10
ATOM 8942 O O . SER A 1 4 ? 14.482 -13.751 -14.618 1.00 0.00 4 SER A O 10
ATOM 8950 N N . HIS A 1 5 ? 12.666 -14.961 -13.991 1.00 0.00 5 HIS A N 10
ATOM 8951 C CA . HIS A 1 5 ? 13.168 -16.246 -14.508 1.00 0.00 5 HIS A CA 10
ATOM 8952 C C . HIS A 1 5 ? 12.957 -16.312 -16.031 1.00 0.00 5 HIS A C 10
ATOM 8953 O O . HIS A 1 5 ? 11.836 -16.087 -16.505 1.00 0.00 5 HIS A O 10
ATOM 8968 N N . HIS A 1 6 ? 14.044 -16.587 -16.784 1.00 0.00 6 HIS A N 10
ATOM 8969 C CA . HIS A 1 6 ? 14.005 -16.726 -18.253 1.00 0.00 6 HIS A CA 10
ATOM 8970 C C . HIS A 1 6 ? 13.305 -18.050 -18.624 1.00 0.00 6 HIS A C 10
ATOM 8971 O O . HIS A 1 6 ? 13.963 -19.069 -18.888 1.00 0.00 6 HIS A O 10
ATOM 8986 N N . HIS A 1 7 ? 11.965 -18.019 -18.579 1.00 0.00 7 HIS A N 10
ATOM 8987 C CA . HIS A 1 7 ? 11.106 -19.166 -18.875 1.00 0.00 7 HIS A CA 10
ATOM 8988 C C . HIS A 1 7 ? 9.644 -18.700 -18.928 1.00 0.00 7 HIS A C 10
ATOM 8989 O O . HIS A 1 7 ? 9.209 -17.895 -18.098 1.00 0.00 7 HIS A O 10
ATOM 9004 N N . HIS A 1 8 ? 8.911 -19.204 -19.921 1.00 0.00 8 HIS A N 10
ATOM 9005 C CA . HIS A 1 8 ? 7.466 -18.988 -20.100 1.00 0.00 8 HIS A CA 10
ATOM 9006 C C . HIS A 1 8 ? 6.831 -20.314 -20.545 1.00 0.00 8 HIS A C 10
ATOM 9007 O O . HIS A 1 8 ? 7.529 -21.339 -20.666 1.00 0.00 8 HIS A O 10
ATOM 9022 N N . HIS A 1 9 ? 5.513 -20.297 -20.772 1.00 0.00 9 HIS A N 10
ATOM 9023 C CA . HIS A 1 9 ? 4.768 -21.452 -21.293 1.00 0.00 9 HIS A CA 10
ATOM 9024 C C . HIS A 1 9 ? 3.556 -20.970 -22.104 1.00 0.00 9 HIS A C 10
ATOM 9025 O O . HIS A 1 9 ? 2.774 -20.148 -21.624 1.00 0.00 9 HIS A O 10
ATOM 9040 N N . HIS A 1 10 ? 3.421 -21.498 -23.330 1.00 0.00 10 HIS A N 10
ATOM 9041 C CA . HIS A 1 10 ? 2.269 -21.249 -24.202 1.00 0.00 10 HIS A CA 10
ATOM 9042 C C . HIS A 1 10 ? 1.210 -22.340 -23.959 1.00 0.00 10 HIS A C 10
ATOM 9043 O O . HIS A 1 10 ? 1.529 -23.535 -23.982 1.00 0.00 10 HIS A O 10
ATOM 9058 N N . SER A 1 11 ? -0.029 -21.915 -23.693 1.00 0.00 11 SER A N 10
ATOM 9059 C CA . SER A 1 11 ? -1.187 -22.808 -23.598 1.00 0.00 11 SER A CA 10
ATOM 9060 C C . SER A 1 11 ? -1.629 -23.210 -25.019 1.00 0.00 11 SER A C 10
ATOM 9061 O O . SER A 1 11 ? -1.765 -22.342 -25.893 1.00 0.00 11 SER A O 10
ATOM 9069 N N . SER A 1 12 ? -1.818 -24.518 -25.254 1.00 0.00 12 SER A N 10
ATOM 9070 C CA . SER A 1 12 ? -2.224 -25.062 -26.565 1.00 0.00 12 SER A CA 10
ATOM 9071 C C . SER A 1 12 ? -3.677 -25.598 -26.501 1.00 0.00 12 SER A C 10
ATOM 9072 O O . SER A 1 12 ? -4.006 -26.402 -25.620 1.00 0.00 12 SER A O 10
ATOM 9080 N N . GLY A 1 13 ? -4.542 -25.125 -27.431 1.00 0.00 13 GLY A N 10
ATOM 9081 C CA . GLY A 1 13 ? -5.953 -25.536 -27.504 1.00 0.00 13 GLY A CA 10
ATOM 9082 C C . GLY A 1 13 ? -6.296 -26.118 -28.875 1.00 0.00 13 GLY A C 10
ATOM 9083 O O . GLY A 1 13 ? -6.891 -25.437 -29.718 1.00 0.00 13 GLY A O 10
ATOM 9087 N N . LEU A 1 14 ? -5.893 -27.380 -29.092 1.00 0.00 14 LEU A N 10
ATOM 9088 C CA . LEU A 1 14 ? -6.101 -28.117 -30.359 1.00 0.00 14 LEU A CA 10
ATOM 9089 C C . LEU A 1 14 ? -7.557 -28.608 -30.445 1.00 0.00 14 LEU A C 10
ATOM 9090 O O . LEU A 1 14 ? -8.051 -29.253 -29.513 1.00 0.00 14 LEU A O 10
ATOM 9106 N N . VAL A 1 15 ? -8.232 -28.320 -31.573 1.00 0.00 15 VAL A N 10
ATOM 9107 C CA . VAL A 1 15 ? -9.639 -28.708 -31.799 1.00 0.00 15 VAL A CA 10
ATOM 9108 C C . VAL A 1 15 ? -9.751 -29.552 -33.097 1.00 0.00 15 VAL A C 10
ATOM 9109 O O . VAL A 1 15 ? -8.967 -29.341 -34.031 1.00 0.00 15 VAL A O 10
ATOM 9122 N N . PRO A 1 16 ? -10.704 -30.548 -33.167 1.00 0.00 16 PRO A N 10
ATOM 9123 C CA . PRO A 1 16 ? -10.963 -31.336 -34.405 1.00 0.00 16 PRO A CA 10
ATOM 9124 C C . PRO A 1 16 ? -11.690 -30.507 -35.493 1.00 0.00 16 PRO A C 10
ATOM 9125 O O . PRO A 1 16 ? -12.080 -29.356 -35.254 1.00 0.00 16 PRO A O 10
ATOM 9136 N N . ARG A 1 17 ? -11.866 -31.103 -36.685 1.00 0.00 17 ARG A N 10
ATOM 9137 C CA . ARG A 1 17 ? -12.535 -30.440 -37.830 1.00 0.00 17 ARG A CA 10
ATOM 9138 C C . ARG A 1 17 ? -14.053 -30.724 -37.819 1.00 0.00 17 ARG A C 10
ATOM 9139 O O . ARG A 1 17 ? -14.535 -31.588 -37.067 1.00 0.00 17 ARG A O 10
ATOM 9160 N N . GLY A 1 18 ? -14.797 -29.987 -38.663 1.00 0.00 18 GLY A N 10
ATOM 9161 C CA . GLY A 1 18 ? -16.232 -30.203 -38.829 1.00 0.00 18 GLY A CA 10
ATOM 9162 C C . GLY A 1 18 ? -16.526 -31.171 -39.972 1.00 0.00 18 GLY A C 10
ATOM 9163 O O . GLY A 1 18 ? -16.341 -30.824 -41.141 1.00 0.00 18 GLY A O 10
ATOM 9167 N N . SER A 1 19 ? -16.948 -32.403 -39.626 1.00 0.00 19 SER A N 10
ATOM 9168 C CA . SER A 1 19 ? -17.316 -33.448 -40.599 1.00 0.00 19 SER A CA 10
ATOM 9169 C C . SER A 1 19 ? -18.659 -33.099 -41.283 1.00 0.00 19 SER A C 10
ATOM 9170 O O . SER A 1 19 ? -19.737 -33.340 -40.723 1.00 0.00 19 SER A O 10
ATOM 9178 N N . HIS A 1 20 ? -18.571 -32.484 -42.469 1.00 0.00 20 HIS A N 10
ATOM 9179 C CA . HIS A 1 20 ? -19.742 -32.073 -43.261 1.00 0.00 20 HIS A CA 10
ATOM 9180 C C . HIS A 1 20 ? -19.946 -33.051 -44.433 1.00 0.00 20 HIS A C 10
ATOM 9181 O O . HIS A 1 20 ? -19.094 -33.161 -45.321 1.00 0.00 20 HIS A O 10
ATOM 9196 N N . MET A 1 21 ? -21.081 -33.756 -44.416 1.00 0.00 21 MET A N 10
ATOM 9197 C CA . MET A 1 21 ? -21.432 -34.786 -45.419 1.00 0.00 21 MET A CA 10
ATOM 9198 C C . MET A 1 21 ? -22.708 -34.372 -46.179 1.00 0.00 21 MET A C 10
ATOM 9199 O O . MET A 1 21 ? -23.491 -33.555 -45.676 1.00 0.00 21 MET A O 10
ATOM 9213 N N . THR A 1 22 ? -22.872 -34.935 -47.397 1.00 0.00 22 THR A N 10
ATOM 9214 C CA . THR A 1 22 ? -24.083 -34.801 -48.237 1.00 0.00 22 THR A CA 10
ATOM 9215 C C . THR A 1 22 ? -24.252 -33.366 -48.770 1.00 0.00 22 THR A C 10
ATOM 9216 O O . THR A 1 22 ? -24.726 -32.474 -48.058 1.00 0.00 22 THR A O 10
ATOM 9227 N N . THR A 1 23 ? -23.806 -33.150 -50.014 1.00 0.00 23 THR A N 10
ATOM 9228 C CA . THR A 1 23 ? -23.954 -31.875 -50.716 1.00 0.00 23 THR A CA 10
ATOM 9229 C C . THR A 1 23 ? -24.267 -32.156 -52.194 1.00 0.00 23 THR A C 10
ATOM 9230 O O . THR A 1 23 ? -23.373 -32.500 -52.980 1.00 0.00 23 THR A O 10
ATOM 9241 N N . ARG A 1 24 ? -25.558 -32.079 -52.534 1.00 0.00 24 ARG A N 10
ATOM 9242 C CA . ARG A 1 24 ? -26.034 -32.199 -53.914 1.00 0.00 24 ARG A CA 10
ATOM 9243 C C . ARG A 1 24 ? -25.870 -30.849 -54.627 1.00 0.00 24 ARG A C 10
ATOM 9244 O O . ARG A 1 24 ? -25.827 -29.789 -53.979 1.00 0.00 24 ARG A O 10
ATOM 9265 N N . TYR A 1 25 ? -25.774 -30.888 -55.958 1.00 0.00 25 TYR A N 10
ATOM 9266 C CA . TYR A 1 25 ? -25.544 -29.689 -56.778 1.00 0.00 25 TYR A CA 10
ATOM 9267 C C . TYR A 1 25 ? -26.795 -29.367 -57.610 1.00 0.00 25 TYR A C 10
ATOM 9268 O O . TYR A 1 25 ? -27.162 -30.099 -58.528 1.00 0.00 25 TYR A O 10
ATOM 9286 N N . ARG A 1 26 ? -27.434 -28.250 -57.248 1.00 0.00 26 ARG A N 10
ATOM 9287 C CA . ARG A 1 26 ? -28.623 -27.713 -57.910 1.00 0.00 26 ARG A CA 10
ATOM 9288 C C . ARG A 1 26 ? -28.196 -26.792 -59.053 1.00 0.00 26 ARG A C 10
ATOM 9289 O O . ARG A 1 26 ? -27.407 -25.859 -58.840 1.00 0.00 26 ARG A O 10
ATOM 9310 N N . PHE A 1 27 ? -28.707 -27.056 -60.256 1.00 0.00 27 PHE A N 10
ATOM 9311 C CA . PHE A 1 27 ? -28.411 -26.250 -61.448 1.00 0.00 27 PHE A CA 10
ATOM 9312 C C . PHE A 1 27 ? -29.708 -25.888 -62.182 1.00 0.00 27 PHE A C 10
ATOM 9313 O O . PHE A 1 27 ? -30.622 -26.714 -62.316 1.00 0.00 27 PHE A O 10
ATOM 9330 N N . THR A 1 28 ? -29.786 -24.625 -62.620 1.00 0.00 28 THR A N 10
ATOM 9331 C CA . THR A 1 28 ? -30.817 -24.144 -63.557 1.00 0.00 28 THR A CA 10
ATOM 9332 C C . THR A 1 28 ? -30.327 -24.301 -65.013 1.00 0.00 28 THR A C 10
ATOM 9333 O O . THR A 1 28 ? -31.110 -24.194 -65.962 1.00 0.00 28 THR A O 10
ATOM 9344 N N . ASP A 1 29 ? -29.011 -24.542 -65.176 1.00 0.00 29 ASP A N 10
ATOM 9345 C CA . ASP A 1 29 ? -28.397 -24.880 -66.467 1.00 0.00 29 ASP A CA 10
ATOM 9346 C C . ASP A 1 29 ? -28.345 -26.403 -66.619 1.00 0.00 29 ASP A C 10
ATOM 9347 O O . ASP A 1 29 ? -27.785 -27.095 -65.755 1.00 0.00 29 ASP A O 10
ATOM 9356 N N . GLU A 1 30 ? -28.928 -26.910 -67.727 1.00 0.00 30 GLU A N 10
ATOM 9357 C CA . GLU A 1 30 ? -28.887 -28.339 -68.072 1.00 0.00 30 GLU A CA 10
ATOM 9358 C C . GLU A 1 30 ? -27.424 -28.791 -68.260 1.00 0.00 30 GLU A C 10
ATOM 9359 O O . GLU A 1 30 ? -27.039 -29.861 -67.798 1.00 0.00 30 GLU A O 10
ATOM 9371 N N . GLU A 1 31 ? -26.635 -27.909 -68.927 1.00 0.00 31 GLU A N 10
ATOM 9372 C CA . GLU A 1 31 ? -25.224 -28.152 -69.308 1.00 0.00 31 GLU A CA 10
ATOM 9373 C C . GLU A 1 31 ? -24.373 -28.591 -68.105 1.00 0.00 31 GLU A C 10
ATOM 9374 O O . GLU A 1 31 ? -23.772 -29.659 -68.139 1.00 0.00 31 GLU A O 10
ATOM 9386 N N . GLU A 1 32 ? -24.399 -27.786 -67.029 1.00 0.00 32 GLU A N 10
ATOM 9387 C CA . GLU A 1 32 ? -23.567 -28.018 -65.825 1.00 0.00 32 GLU A CA 10
ATOM 9388 C C . GLU A 1 32 ? -23.894 -29.378 -65.178 1.00 0.00 32 GLU A C 10
ATOM 9389 O O . GLU A 1 32 ? -22.994 -30.141 -64.825 1.00 0.00 32 GLU A O 10
ATOM 9401 N N . ALA A 1 33 ? -25.201 -29.663 -65.073 1.00 0.00 33 ALA A N 10
ATOM 9402 C CA . ALA A 1 33 ? -25.714 -30.917 -64.497 1.00 0.00 33 ALA A CA 10
ATOM 9403 C C . ALA A 1 33 ? -25.381 -32.131 -65.383 1.00 0.00 33 ALA A C 10
ATOM 9404 O O . ALA A 1 33 ? -25.103 -33.209 -64.877 1.00 0.00 33 ALA A O 10
ATOM 9411 N N . ARG A 1 34 ? -25.402 -31.919 -66.707 1.00 0.00 34 ARG A N 10
ATOM 9412 C CA . ARG A 1 34 ? -25.233 -32.982 -67.726 1.00 0.00 34 ARG A CA 10
ATOM 9413 C C . ARG A 1 34 ? -23.754 -33.427 -67.807 1.00 0.00 34 ARG A C 10
ATOM 9414 O O . ARG A 1 34 ? -23.460 -34.626 -67.893 1.00 0.00 34 ARG A O 10
ATOM 9435 N N . ARG A 1 35 ? -22.840 -32.434 -67.748 1.00 0.00 35 ARG A N 10
ATOM 9436 C CA . ARG A 1 35 ? -21.380 -32.661 -67.738 1.00 0.00 35 ARG A CA 10
ATOM 9437 C C . ARG A 1 35 ? -20.971 -33.391 -66.445 1.00 0.00 35 ARG A C 10
ATOM 9438 O O . ARG A 1 35 ? -20.313 -34.437 -66.481 1.00 0.00 35 ARG A O 10
ATOM 9459 N N . ALA A 1 36 ? -21.420 -32.818 -65.313 1.00 0.00 36 ALA A N 10
ATOM 9460 C CA . ALA A 1 36 ? -21.017 -33.242 -63.962 1.00 0.00 36 ALA A CA 10
ATOM 9461 C C . ALA A 1 36 ? -21.588 -34.625 -63.600 1.00 0.00 36 ALA A C 10
ATOM 9462 O O . ALA A 1 36 ? -20.923 -35.400 -62.924 1.00 0.00 36 ALA A O 10
ATOM 9469 N N . ALA A 1 37 ? -22.815 -34.926 -64.070 1.00 0.00 37 ALA A N 10
ATOM 9470 C CA . ALA A 1 37 ? -23.479 -36.230 -63.811 1.00 0.00 37 ALA A CA 10
ATOM 9471 C C . ALA A 1 37 ? -22.671 -37.382 -64.421 1.00 0.00 37 ALA A C 10
ATOM 9472 O O . ALA A 1 37 ? -22.404 -38.387 -63.760 1.00 0.00 37 ALA A O 10
ATOM 9479 N N . LYS A 1 38 ? -22.270 -37.197 -65.691 1.00 0.00 38 LYS A N 10
ATOM 9480 C CA . LYS A 1 38 ? -21.465 -38.184 -66.442 1.00 0.00 38 LYS A CA 10
ATOM 9481 C C . LYS A 1 38 ? -20.031 -38.271 -65.870 1.00 0.00 38 LYS A C 10
ATOM 9482 O O . LYS A 1 38 ? -19.393 -39.335 -65.914 1.00 0.00 38 LYS A O 10
ATOM 9501 N N . GLU A 1 39 ? -19.550 -37.141 -65.318 1.00 0.00 39 GLU A N 10
ATOM 9502 C CA . GLU A 1 39 ? -18.178 -37.021 -64.799 1.00 0.00 39 GLU A CA 10
ATOM 9503 C C . GLU A 1 39 ? -18.032 -37.786 -63.467 1.00 0.00 39 GLU A C 10
ATOM 9504 O O . GLU A 1 39 ? -17.121 -38.589 -63.304 1.00 0.00 39 GLU A O 10
ATOM 9516 N N . TRP A 1 40 ? -18.964 -37.526 -62.527 1.00 0.00 40 TRP A N 10
ATOM 9517 C CA . TRP A 1 40 ? -19.030 -38.231 -61.230 1.00 0.00 40 TRP A CA 10
ATOM 9518 C C . TRP A 1 40 ? -19.376 -39.715 -61.426 1.00 0.00 40 TRP A C 10
ATOM 9519 O O . TRP A 1 40 ? -18.934 -40.556 -60.646 1.00 0.00 40 TRP A O 10
ATOM 9540 N N . ALA A 1 41 ? -20.159 -40.021 -62.484 1.00 0.00 41 ALA A N 10
ATOM 9541 C CA . ALA A 1 41 ? -20.502 -41.411 -62.861 1.00 0.00 41 ALA A CA 10
ATOM 9542 C C . ALA A 1 41 ? -19.235 -42.194 -63.251 1.00 0.00 41 ALA A C 10
ATOM 9543 O O . ALA A 1 41 ? -19.071 -43.357 -62.870 1.00 0.00 41 ALA A O 10
ATOM 9550 N N . ARG A 1 42 ? -18.343 -41.518 -64.013 1.00 0.00 42 ARG A N 10
ATOM 9551 C CA . ARG A 1 42 ? -16.995 -42.027 -64.361 1.00 0.00 42 ARG A CA 10
ATOM 9552 C C . ARG A 1 42 ? -16.179 -42.330 -63.088 1.00 0.00 42 ARG A C 10
ATOM 9553 O O . ARG A 1 42 ? -15.530 -43.381 -62.977 1.00 0.00 42 ARG A O 10
ATOM 9574 N N . ARG A 1 43 ? -16.248 -41.404 -62.130 1.00 0.00 43 ARG A N 10
ATOM 9575 C CA . ARG A 1 43 ? -15.492 -41.487 -60.867 1.00 0.00 43 ARG A CA 10
ATOM 9576 C C . ARG A 1 43 ? -16.065 -42.572 -59.935 1.00 0.00 43 ARG A C 10
ATOM 9577 O O . ARG A 1 43 ? -15.346 -43.105 -59.082 1.00 0.00 43 ARG A O 10
ATOM 9598 N N . GLY A 1 44 ? -17.361 -42.892 -60.112 1.00 0.00 44 GLY A N 10
ATOM 9599 C CA . GLY A 1 44 ? -18.029 -43.972 -59.367 1.00 0.00 44 GLY A CA 10
ATOM 9600 C C . GLY A 1 44 ? -19.095 -43.476 -58.396 1.00 0.00 44 GLY A C 10
ATOM 9601 O O . GLY A 1 44 ? -19.768 -44.285 -57.746 1.00 0.00 44 GLY A O 10
ATOM 9605 N N . TYR A 1 45 ? -19.251 -42.143 -58.287 1.00 0.00 45 TYR A N 10
ATOM 9606 C CA . TYR A 1 45 ? -20.250 -41.512 -57.395 1.00 0.00 45 TYR A CA 10
ATOM 9607 C C . TYR A 1 45 ? -21.674 -41.716 -57.927 1.00 0.00 45 TYR A C 10
ATOM 9608 O O . TYR A 1 45 ? -21.950 -41.448 -59.107 1.00 0.00 45 TYR A O 10
ATOM 9626 N N . GLN A 1 46 ? -22.569 -42.199 -57.049 1.00 0.00 46 GLN A N 10
ATOM 9627 C CA . GLN A 1 46 ? -23.990 -42.382 -57.373 1.00 0.00 46 GLN A CA 10
ATOM 9628 C C . GLN A 1 46 ? -24.654 -40.995 -57.380 1.00 0.00 46 GLN A C 10
ATOM 9629 O O . GLN A 1 46 ? -24.906 -40.401 -56.324 1.00 0.00 46 GLN A O 10
ATOM 9643 N N . VAL A 1 47 ? -24.902 -40.479 -58.589 1.00 0.00 47 VAL A N 10
ATOM 9644 C CA . VAL A 1 47 ? -25.354 -39.100 -58.812 1.00 0.00 47 VAL A CA 10
ATOM 9645 C C . VAL A 1 47 ? -26.614 -39.109 -59.687 1.00 0.00 47 VAL A C 10
ATOM 9646 O O . VAL A 1 47 ? -26.577 -39.483 -60.863 1.00 0.00 47 VAL A O 10
ATOM 9659 N N . HIS A 1 48 ? -27.745 -38.731 -59.081 1.00 0.00 48 HIS A N 10
ATOM 9660 C CA . HIS A 1 48 ? -29.076 -38.831 -59.712 1.00 0.00 48 HIS A CA 10
ATOM 9661 C C . HIS A 1 48 ? -29.599 -37.448 -60.091 1.00 0.00 48 HIS A C 10
ATOM 9662 O O . HIS A 1 48 ? -29.868 -36.634 -59.220 1.00 0.00 48 HIS A O 10
ATOM 9677 N N . VAL A 1 49 ? -29.787 -37.192 -61.391 1.00 0.00 49 VAL A N 10
ATOM 9678 C CA . VAL A 1 49 ? -30.328 -35.904 -61.865 1.00 0.00 49 VAL A CA 10
ATOM 9679 C C . VAL A 1 49 ? -31.861 -35.896 -61.737 1.00 0.00 49 VAL A C 10
ATOM 9680 O O . VAL A 1 49 ? -32.517 -36.941 -61.858 1.00 0.00 49 VAL A O 10
ATOM 9693 N N . THR A 1 50 ? -32.411 -34.707 -61.445 1.00 0.00 50 THR A N 10
ATOM 9694 C CA . THR A 1 50 ? -33.857 -34.490 -61.397 1.00 0.00 50 THR A CA 10
ATOM 9695 C C . THR A 1 50 ? -34.393 -34.368 -62.833 1.00 0.00 50 THR A C 10
ATOM 9696 O O . THR A 1 50 ? -33.735 -33.765 -63.686 1.00 0.00 50 THR A O 10
ATOM 9707 N N . GLN A 1 51 ? -35.578 -34.954 -63.085 1.00 0.00 51 GLN A N 10
ATOM 9708 C CA . GLN A 1 51 ? -36.100 -35.163 -64.444 1.00 0.00 51 GLN A CA 10
ATOM 9709 C C . GLN A 1 51 ? -36.551 -33.840 -65.107 1.00 0.00 51 GLN A C 10
ATOM 9710 O O . GLN A 1 51 ? -37.671 -33.371 -64.871 1.00 0.00 51 GLN A O 10
ATOM 9724 N N . ASN A 1 52 ? -35.588 -33.229 -65.834 1.00 0.00 52 ASN A N 10
ATOM 9725 C CA . ASN A 1 52 ? -35.797 -32.213 -66.896 1.00 0.00 52 ASN A CA 10
ATOM 9726 C C . ASN A 1 52 ? -36.754 -31.058 -66.512 1.00 0.00 52 ASN A C 10
ATOM 9727 O O . ASN A 1 52 ? -36.300 -29.978 -66.125 1.00 0.00 52 ASN A O 10
ATOM 9738 N N . GLY A 1 53 ? -38.086 -31.326 -66.592 1.00 0.00 53 GLY A N 10
ATOM 9739 C CA . GLY A 1 53 ? -39.131 -30.293 -66.492 1.00 0.00 53 GLY A CA 10
ATOM 9740 C C . GLY A 1 53 ? -39.500 -29.906 -65.057 1.00 0.00 53 GLY A C 10
ATOM 9741 O O . GLY A 1 53 ? -40.686 -29.734 -64.738 1.00 0.00 53 GLY A O 10
ATOM 9745 N N . THR A 1 54 ? -38.481 -29.757 -64.203 1.00 0.00 54 THR A N 10
ATOM 9746 C CA . THR A 1 54 ? -38.597 -29.206 -62.841 1.00 0.00 54 THR A CA 10
ATOM 9747 C C . THR A 1 54 ? -37.331 -28.358 -62.579 1.00 0.00 54 THR A C 10
ATOM 9748 O O . THR A 1 54 ? -37.350 -27.131 -62.740 1.00 0.00 54 THR A O 10
ATOM 9759 N N . TYR A 1 55 ? -36.225 -29.037 -62.220 1.00 0.00 55 TYR A N 10
ATOM 9760 C CA . TYR A 1 55 ? -34.874 -28.449 -62.063 1.00 0.00 55 TYR A CA 10
ATOM 9761 C C . TYR A 1 55 ? -33.849 -29.524 -62.464 1.00 0.00 55 TYR A C 10
ATOM 9762 O O . TYR A 1 55 ? -34.216 -30.687 -62.673 1.00 0.00 55 TYR A O 10
ATOM 9780 N N . TRP A 1 56 ? -32.572 -29.138 -62.588 1.00 0.00 56 TRP A N 10
ATOM 9781 C CA . TRP A 1 56 ? -31.474 -30.084 -62.864 1.00 0.00 56 TRP A CA 10
ATOM 9782 C C . TRP A 1 56 ? -30.605 -30.194 -61.605 1.00 0.00 56 TRP A C 10
ATOM 9783 O O . TRP A 1 56 ? -29.541 -29.580 -61.496 1.00 0.00 56 TRP A O 10
ATOM 9804 N N . GLU A 1 57 ? -31.108 -30.971 -60.633 1.00 0.00 57 GLU A N 10
ATOM 9805 C CA . GLU A 1 57 ? -30.465 -31.176 -59.328 1.00 0.00 57 GLU A CA 10
ATOM 9806 C C . GLU A 1 57 ? -29.830 -32.562 -59.307 1.00 0.00 57 GLU A C 10
ATOM 9807 O O . GLU A 1 57 ? -30.535 -33.577 -59.385 1.00 0.00 57 GLU A O 10
ATOM 9819 N N . VAL A 1 58 ? -28.498 -32.587 -59.272 1.00 0.00 58 VAL A N 10
ATOM 9820 C CA . VAL A 1 58 ? -27.727 -33.818 -59.208 1.00 0.00 58 VAL A CA 10
ATOM 9821 C C . VAL A 1 58 ? -27.542 -34.218 -57.728 1.00 0.00 58 VAL A C 10
ATOM 9822 O O . VAL A 1 58 ? -26.762 -33.595 -57.000 1.00 0.00 58 VAL A O 10
ATOM 9835 N N . GLU A 1 59 ? -28.331 -35.212 -57.291 1.00 0.00 59 GLU A N 10
ATOM 9836 C CA . GLU A 1 59 ? -28.250 -35.804 -55.943 1.00 0.00 59 GLU A CA 10
ATOM 9837 C C . GLU A 1 59 ? -26.915 -36.573 -55.795 1.00 0.00 59 GLU A C 10
ATOM 9838 O O . GLU A 1 59 ? -26.818 -37.745 -56.179 1.00 0.00 59 GLU A O 10
ATOM 9850 N N . VAL A 1 60 ? -25.884 -35.884 -55.273 1.00 0.00 60 VAL A N 10
ATOM 9851 C CA . VAL A 1 60 ? -24.526 -36.443 -55.158 1.00 0.00 60 VAL A CA 10
ATOM 9852 C C . VAL A 1 60 ? -24.371 -37.222 -53.850 1.00 0.00 60 VAL A C 10
ATOM 9853 O O . VAL A 1 60 ? -24.455 -36.639 -52.755 1.00 0.00 60 VAL A O 10
ATOM 9866 N N . ARG A 1 61 ? -24.162 -38.538 -53.981 1.00 0.00 61 ARG A N 10
ATOM 9867 C CA . ARG A 1 61 ? -23.883 -39.418 -52.849 1.00 0.00 61 ARG A CA 10
ATOM 9868 C C . ARG A 1 61 ? -22.401 -39.233 -52.445 1.00 0.00 61 ARG A C 10
ATOM 9869 O O . ARG A 1 61 ? -21.517 -39.487 -53.293 1.00 0.00 61 ARG A O 10
ATOM 9891 N N . MET A 1 1 ? 18.520 -13.180 -11.188 1.00 0.00 1 MET A N 11
ATOM 9892 C CA . MET A 1 1 ? 17.321 -13.387 -10.346 1.00 0.00 1 MET A CA 11
ATOM 9893 C C . MET A 1 1 ? 16.071 -13.475 -11.231 1.00 0.00 1 MET A C 11
ATOM 9894 O O . MET A 1 1 ? 15.994 -12.803 -12.271 1.00 0.00 1 MET A O 11
ATOM 9910 N N . GLY A 1 2 ? 15.102 -14.297 -10.808 1.00 0.00 2 GLY A N 11
ATOM 9911 C CA . GLY A 1 2 ? 13.863 -14.510 -11.554 1.00 0.00 2 GLY A CA 11
ATOM 9912 C C . GLY A 1 2 ? 12.959 -15.522 -10.872 1.00 0.00 2 GLY A C 11
ATOM 9913 O O . GLY A 1 2 ? 13.379 -16.195 -9.921 1.00 0.00 2 GLY A O 11
ATOM 9917 N N . SER A 1 3 ? 11.721 -15.636 -11.370 1.00 0.00 3 SER A N 11
ATOM 9918 C CA . SER A 1 3 ? 10.696 -16.553 -10.836 1.00 0.00 3 SER A CA 11
ATOM 9919 C C . SER A 1 3 ? 10.041 -17.335 -11.994 1.00 0.00 3 SER A C 11
ATOM 9920 O O . SER A 1 3 ? 9.387 -16.750 -12.869 1.00 0.00 3 SER A O 11
ATOM 9928 N N . SER A 1 4 ? 10.253 -18.661 -12.000 1.00 0.00 4 SER A N 11
ATOM 9929 C CA . SER A 1 4 ? 9.754 -19.571 -13.042 1.00 0.00 4 SER A CA 11
ATOM 9930 C C . SER A 1 4 ? 8.491 -20.304 -12.552 1.00 0.00 4 SER A C 11
ATOM 9931 O O . SER A 1 4 ? 8.564 -21.168 -11.667 1.00 0.00 4 SER A O 11
ATOM 9939 N N . HIS A 1 5 ? 7.335 -19.917 -13.111 1.00 0.00 5 HIS A N 11
ATOM 9940 C CA . HIS A 1 5 ? 6.025 -20.472 -12.740 1.00 0.00 5 HIS A CA 11
ATOM 9941 C C . HIS A 1 5 ? 5.726 -21.739 -13.568 1.00 0.00 5 HIS A C 11
ATOM 9942 O O . HIS A 1 5 ? 5.113 -21.659 -14.639 1.00 0.00 5 HIS A O 11
ATOM 9957 N N . HIS A 1 6 ? 6.209 -22.894 -13.089 1.00 0.00 6 HIS A N 11
ATOM 9958 C CA . HIS A 1 6 ? 5.947 -24.188 -13.728 1.00 0.00 6 HIS A CA 11
ATOM 9959 C C . HIS A 1 6 ? 4.515 -24.661 -13.392 1.00 0.00 6 HIS A C 11
ATOM 9960 O O . HIS A 1 6 ? 4.261 -25.196 -12.306 1.00 0.00 6 HIS A O 11
ATOM 9975 N N . HIS A 1 7 ? 3.579 -24.410 -14.318 1.00 0.00 7 HIS A N 11
ATOM 9976 C CA . HIS A 1 7 ? 2.204 -24.930 -14.238 1.00 0.00 7 HIS A CA 11
ATOM 9977 C C . HIS A 1 7 ? 2.140 -26.292 -14.941 1.00 0.00 7 HIS A C 11
ATOM 9978 O O . HIS A 1 7 ? 2.920 -26.556 -15.870 1.00 0.00 7 HIS A O 11
ATOM 9993 N N . HIS A 1 8 ? 1.226 -27.159 -14.485 1.00 0.00 8 HIS A N 11
ATOM 9994 C CA . HIS A 1 8 ? 0.912 -28.426 -15.173 1.00 0.00 8 HIS A CA 11
ATOM 9995 C C . HIS A 1 8 ? -0.202 -28.179 -16.213 1.00 0.00 8 HIS A C 11
ATOM 9996 O O . HIS A 1 8 ? -0.854 -27.126 -16.198 1.00 0.00 8 HIS A O 11
ATOM 10011 N N . HIS A 1 9 ? -0.407 -29.151 -17.115 1.00 0.00 9 HIS A N 11
ATOM 10012 C CA . HIS A 1 9 ? -1.421 -29.057 -18.186 1.00 0.00 9 HIS A CA 11
ATOM 10013 C C . HIS A 1 9 ? -2.792 -29.555 -17.676 1.00 0.00 9 HIS A C 11
ATOM 10014 O O . HIS A 1 9 ? -2.857 -30.427 -16.796 1.00 0.00 9 HIS A O 11
ATOM 10029 N N . HIS A 1 10 ? -3.871 -28.978 -18.230 1.00 0.00 10 HIS A N 11
ATOM 10030 C CA . HIS A 1 10 ? -5.259 -29.413 -17.995 1.00 0.00 10 HIS A CA 11
ATOM 10031 C C . HIS A 1 10 ? -6.014 -29.402 -19.341 1.00 0.00 10 HIS A C 11
ATOM 10032 O O . HIS A 1 10 ? -5.712 -28.577 -20.222 1.00 0.00 10 HIS A O 11
ATOM 10047 N N . SER A 1 11 ? -6.949 -30.340 -19.508 1.00 0.00 11 SER A N 11
ATOM 10048 C CA . SER A 1 11 ? -7.803 -30.428 -20.698 1.00 0.00 11 SER A CA 11
ATOM 10049 C C . SER A 1 11 ? -9.013 -29.488 -20.553 1.00 0.00 11 SER A C 11
ATOM 10050 O O . SER A 1 11 ? -9.483 -29.242 -19.434 1.00 0.00 11 SER A O 11
ATOM 10058 N N . SER A 1 12 ? -9.481 -28.950 -21.687 1.00 0.00 12 SER A N 11
ATOM 10059 C CA . SER A 1 12 ? -10.725 -28.164 -21.754 1.00 0.00 12 SER A CA 11
ATOM 10060 C C . SER A 1 12 ? -11.937 -29.120 -21.716 1.00 0.00 12 SER A C 11
ATOM 10061 O O . SER A 1 12 ? -12.970 -28.817 -21.098 1.00 0.00 12 SER A O 11
ATOM 10069 N N . GLY A 1 13 ? -11.794 -30.282 -22.402 1.00 0.00 13 GLY A N 11
ATOM 10070 C CA . GLY A 1 13 ? -12.843 -31.311 -22.435 1.00 0.00 13 GLY A CA 11
ATOM 10071 C C . GLY A 1 13 ? -12.691 -32.293 -23.599 1.00 0.00 13 GLY A C 11
ATOM 10072 O O . GLY A 1 13 ? -13.245 -33.400 -23.534 1.00 0.00 13 GLY A O 11
ATOM 10076 N N . LEU A 1 14 ? -11.933 -31.869 -24.649 1.00 0.00 14 LEU A N 11
ATOM 10077 C CA . LEU A 1 14 ? -11.686 -32.655 -25.883 1.00 0.00 14 LEU A CA 11
ATOM 10078 C C . LEU A 1 14 ? -13.008 -32.807 -26.669 1.00 0.00 14 LEU A C 11
ATOM 10079 O O . LEU A 1 14 ? -13.810 -33.708 -26.393 1.00 0.00 14 LEU A O 11
ATOM 10095 N N . VAL A 1 15 ? -13.235 -31.884 -27.624 1.00 0.00 15 VAL A N 11
ATOM 10096 C CA . VAL A 1 15 ? -14.502 -31.771 -28.384 1.00 0.00 15 VAL A CA 11
ATOM 10097 C C . VAL A 1 15 ? -14.263 -32.006 -29.911 1.00 0.00 15 VAL A C 11
ATOM 10098 O O . VAL A 1 15 ? -13.548 -31.228 -30.555 1.00 0.00 15 VAL A O 11
ATOM 10111 N N . PRO A 1 16 ? -14.829 -33.110 -30.514 1.00 0.00 16 PRO A N 11
ATOM 10112 C CA . PRO A 1 16 ? -14.632 -33.449 -31.955 1.00 0.00 16 PRO A CA 11
ATOM 10113 C C . PRO A 1 16 ? -15.588 -32.687 -32.904 1.00 0.00 16 PRO A C 11
ATOM 10114 O O . PRO A 1 16 ? -16.435 -31.897 -32.464 1.00 0.00 16 PRO A O 11
ATOM 10125 N N . ARG A 1 17 ? -15.428 -32.947 -34.223 1.00 0.00 17 ARG A N 11
ATOM 10126 C CA . ARG A 1 17 ? -16.322 -32.427 -35.279 1.00 0.00 17 ARG A CA 11
ATOM 10127 C C . ARG A 1 17 ? -16.494 -33.495 -36.377 1.00 0.00 17 ARG A C 11
ATOM 10128 O O . ARG A 1 17 ? -15.628 -34.374 -36.551 1.00 0.00 17 ARG A O 11
ATOM 10149 N N . GLY A 1 18 ? -17.622 -33.427 -37.093 1.00 0.00 18 GLY A N 11
ATOM 10150 C CA . GLY A 1 18 ? -17.919 -34.327 -38.212 1.00 0.00 18 GLY A CA 11
ATOM 10151 C C . GLY A 1 18 ? -17.631 -33.675 -39.555 1.00 0.00 18 GLY A C 11
ATOM 10152 O O . GLY A 1 18 ? -16.524 -33.163 -39.768 1.00 0.00 18 GLY A O 11
ATOM 10156 N N . SER A 1 19 ? -18.637 -33.688 -40.445 1.00 0.00 19 SER A N 11
ATOM 10157 C CA . SER A 1 19 ? -18.564 -33.123 -41.803 1.00 0.00 19 SER A CA 11
ATOM 10158 C C . SER A 1 19 ? -20.002 -32.943 -42.340 1.00 0.00 19 SER A C 11
ATOM 10159 O O . SER A 1 19 ? -20.980 -33.087 -41.584 1.00 0.00 19 SER A O 11
ATOM 10167 N N . HIS A 1 20 ? -20.132 -32.609 -43.632 1.00 0.00 20 HIS A N 11
ATOM 10168 C CA . HIS A 1 20 ? -21.441 -32.483 -44.308 1.00 0.00 20 HIS A CA 11
ATOM 10169 C C . HIS A 1 20 ? -21.909 -33.858 -44.828 1.00 0.00 20 HIS A C 11
ATOM 10170 O O . HIS A 1 20 ? -21.089 -34.761 -45.035 1.00 0.00 20 HIS A O 11
ATOM 10185 N N . MET A 1 21 ? -23.226 -34.004 -45.034 1.00 0.00 21 MET A N 11
ATOM 10186 C CA . MET A 1 21 ? -23.852 -35.228 -45.601 1.00 0.00 21 MET A CA 11
ATOM 10187 C C . MET A 1 21 ? -24.754 -34.833 -46.776 1.00 0.00 21 MET A C 11
ATOM 10188 O O . MET A 1 21 ? -25.301 -33.717 -46.783 1.00 0.00 21 MET A O 11
ATOM 10202 N N . THR A 1 22 ? -24.888 -35.764 -47.749 1.00 0.00 22 THR A N 11
ATOM 10203 C CA . THR A 1 22 ? -25.678 -35.585 -48.979 1.00 0.00 22 THR A CA 11
ATOM 10204 C C . THR A 1 22 ? -25.033 -34.516 -49.882 1.00 0.00 22 THR A C 11
ATOM 10205 O O . THR A 1 22 ? -25.225 -33.313 -49.676 1.00 0.00 22 THR A O 11
ATOM 10216 N N . THR A 1 23 ? -24.212 -34.970 -50.841 1.00 0.00 23 THR A N 11
ATOM 10217 C CA . THR A 1 23 ? -23.568 -34.102 -51.839 1.00 0.00 23 THR A CA 11
ATOM 10218 C C . THR A 1 23 ? -24.428 -34.071 -53.113 1.00 0.00 23 THR A C 11
ATOM 10219 O O . THR A 1 23 ? -24.461 -35.027 -53.879 1.00 0.00 23 THR A O 11
ATOM 10230 N N . ARG A 1 24 ? -25.195 -32.991 -53.278 1.00 0.00 24 ARG A N 11
ATOM 10231 C CA . ARG A 1 24 ? -26.022 -32.762 -54.476 1.00 0.00 24 ARG A CA 11
ATOM 10232 C C . ARG A 1 24 ? -25.756 -31.346 -55.004 1.00 0.00 24 ARG A C 11
ATOM 10233 O O . ARG A 1 24 ? -25.449 -30.431 -54.228 1.00 0.00 24 ARG A O 11
ATOM 10254 N N . TYR A 1 25 ? -25.843 -31.185 -56.325 1.00 0.00 25 TYR A N 11
ATOM 10255 C CA . TYR A 1 25 ? -25.442 -29.958 -57.022 1.00 0.00 25 TYR A CA 11
ATOM 10256 C C . TYR A 1 25 ? -26.574 -29.540 -57.969 1.00 0.00 25 TYR A C 11
ATOM 10257 O O . TYR A 1 25 ? -26.923 -30.281 -58.896 1.00 0.00 25 TYR A O 11
ATOM 10275 N N . ARG A 1 26 ? -27.168 -28.370 -57.688 1.00 0.00 26 ARG A N 11
ATOM 10276 C CA . ARG A 1 26 ? -28.318 -27.832 -58.442 1.00 0.00 26 ARG A CA 11
ATOM 10277 C C . ARG A 1 26 ? -27.811 -27.024 -59.643 1.00 0.00 26 ARG A C 11
ATOM 10278 O O . ARG A 1 26 ? -26.842 -26.267 -59.530 1.00 0.00 26 ARG A O 11
ATOM 10299 N N . PHE A 1 27 ? -28.460 -27.224 -60.797 1.00 0.00 27 PHE A N 11
ATOM 10300 C CA . PHE A 1 27 ? -28.122 -26.542 -62.056 1.00 0.00 27 PHE A CA 11
ATOM 10301 C C . PHE A 1 27 ? -29.412 -26.096 -62.756 1.00 0.00 27 PHE A C 11
ATOM 10302 O O . PHE A 1 27 ? -30.499 -26.606 -62.475 1.00 0.00 27 PHE A O 11
ATOM 10319 N N . THR A 1 28 ? -29.280 -25.118 -63.659 1.00 0.00 28 THR A N 11
ATOM 10320 C CA . THR A 1 28 ? -30.370 -24.674 -64.539 1.00 0.00 28 THR A CA 11
ATOM 10321 C C . THR A 1 28 ? -30.265 -25.405 -65.885 1.00 0.00 28 THR A C 11
ATOM 10322 O O . THR A 1 28 ? -31.243 -25.975 -66.377 1.00 0.00 28 THR A O 11
ATOM 10333 N N . ASP A 1 29 ? -29.050 -25.397 -66.460 1.00 0.00 29 ASP A N 11
ATOM 10334 C CA . ASP A 1 29 ? -28.757 -26.026 -67.755 1.00 0.00 29 ASP A CA 11
ATOM 10335 C C . ASP A 1 29 ? -28.589 -27.536 -67.587 1.00 0.00 29 ASP A C 11
ATOM 10336 O O . ASP A 1 29 ? -27.741 -27.995 -66.811 1.00 0.00 29 ASP A O 11
ATOM 10345 N N . GLU A 1 30 ? -29.403 -28.280 -68.351 1.00 0.00 30 GLU A N 11
ATOM 10346 C CA . GLU A 1 30 ? -29.373 -29.753 -68.414 1.00 0.00 30 GLU A CA 11
ATOM 10347 C C . GLU A 1 30 ? -27.998 -30.272 -68.893 1.00 0.00 30 GLU A C 11
ATOM 10348 O O . GLU A 1 30 ? -27.559 -31.343 -68.455 1.00 0.00 30 GLU A O 11
ATOM 10360 N N . GLU A 1 31 ? -27.352 -29.502 -69.813 1.00 0.00 31 GLU A N 11
ATOM 10361 C CA . GLU A 1 31 ? -26.021 -29.828 -70.372 1.00 0.00 31 GLU A CA 11
ATOM 10362 C C . GLU A 1 31 ? -24.964 -29.833 -69.271 1.00 0.00 31 GLU A C 11
ATOM 10363 O O . GLU A 1 31 ? -24.328 -30.854 -69.023 1.00 0.00 31 GLU A O 11
ATOM 10375 N N . GLU A 1 32 ? -24.849 -28.699 -68.575 1.00 0.00 32 GLU A N 11
ATOM 10376 C CA . GLU A 1 32 ? -23.852 -28.493 -67.508 1.00 0.00 32 GLU A CA 11
ATOM 10377 C C . GLU A 1 32 ? -24.107 -29.436 -66.318 1.00 0.00 32 GLU A C 11
ATOM 10378 O O . GLU A 1 32 ? -23.164 -29.861 -65.639 1.00 0.00 32 GLU A O 11
ATOM 10390 N N . ALA A 1 33 ? -25.387 -29.765 -66.106 1.00 0.00 33 ALA A N 11
ATOM 10391 C CA . ALA A 1 33 ? -25.824 -30.699 -65.059 1.00 0.00 33 ALA A CA 11
ATOM 10392 C C . ALA A 1 33 ? -25.393 -32.140 -65.363 1.00 0.00 33 ALA A C 11
ATOM 10393 O O . ALA A 1 33 ? -24.923 -32.845 -64.479 1.00 0.00 33 ALA A O 11
ATOM 10400 N N . ARG A 1 34 ? -25.555 -32.540 -66.638 1.00 0.00 34 ARG A N 11
ATOM 10401 C CA . ARG A 1 34 ? -25.260 -33.912 -67.108 1.00 0.00 34 ARG A CA 11
ATOM 10402 C C . ARG A 1 34 ? -23.735 -34.128 -67.250 1.00 0.00 34 ARG A C 11
ATOM 10403 O O . ARG A 1 34 ? -23.233 -35.225 -66.998 1.00 0.00 34 ARG A O 11
ATOM 10424 N N . ARG A 1 35 ? -23.018 -33.060 -67.641 1.00 0.00 35 ARG A N 11
ATOM 10425 C CA . ARG A 1 35 ? -21.544 -33.060 -67.767 1.00 0.00 35 ARG A CA 11
ATOM 10426 C C . ARG A 1 35 ? -20.894 -33.144 -66.375 1.00 0.00 35 ARG A C 11
ATOM 10427 O O . ARG A 1 35 ? -19.896 -33.850 -66.193 1.00 0.00 35 ARG A O 11
ATOM 10448 N N . ALA A 1 36 ? -21.511 -32.451 -65.395 1.00 0.00 36 ALA A N 11
ATOM 10449 C CA . ALA A 1 36 ? -21.101 -32.503 -63.975 1.00 0.00 36 ALA A CA 11
ATOM 10450 C C . ALA A 1 36 ? -21.494 -33.848 -63.343 1.00 0.00 36 ALA A C 11
ATOM 10451 O O . ALA A 1 36 ? -20.752 -34.394 -62.523 1.00 0.00 36 ALA A O 11
ATOM 10458 N N . ALA A 1 37 ? -22.664 -34.380 -63.755 1.00 0.00 37 ALA A N 11
ATOM 10459 C CA . ALA A 1 37 ? -23.171 -35.686 -63.278 1.00 0.00 37 ALA A CA 11
ATOM 10460 C C . ALA A 1 37 ? -22.189 -36.805 -63.653 1.00 0.00 37 ALA A C 11
ATOM 10461 O O . ALA A 1 37 ? -21.793 -37.603 -62.806 1.00 0.00 37 ALA A O 11
ATOM 10468 N N . LYS A 1 38 ? -21.762 -36.785 -64.926 1.00 0.00 38 LYS A N 11
ATOM 10469 C CA . LYS A 1 38 ? -20.861 -37.800 -65.512 1.00 0.00 38 LYS A CA 11
ATOM 10470 C C . LYS A 1 38 ? -19.404 -37.614 -65.012 1.00 0.00 38 LYS A C 11
ATOM 10471 O O . LYS A 1 38 ? -18.621 -38.572 -64.988 1.00 0.00 38 LYS A O 11
ATOM 10490 N N . GLU A 1 39 ? -19.077 -36.375 -64.594 1.00 0.00 39 GLU A N 11
ATOM 10491 C CA . GLU A 1 39 ? -17.765 -36.020 -63.998 1.00 0.00 39 GLU A CA 11
ATOM 10492 C C . GLU A 1 39 ? -17.629 -36.689 -62.608 1.00 0.00 39 GLU A C 11
ATOM 10493 O O . GLU A 1 39 ? -16.637 -37.367 -62.331 1.00 0.00 39 GLU A O 11
ATOM 10505 N N . TRP A 1 40 ? -18.671 -36.531 -61.772 1.00 0.00 40 TRP A N 11
ATOM 10506 C CA . TRP A 1 40 ? -18.743 -37.145 -60.426 1.00 0.00 40 TRP A CA 11
ATOM 10507 C C . TRP A 1 40 ? -19.010 -38.662 -60.506 1.00 0.00 40 TRP A C 11
ATOM 10508 O O . TRP A 1 40 ? -18.607 -39.414 -59.607 1.00 0.00 40 TRP A O 11
ATOM 10529 N N . ALA A 1 41 ? -19.666 -39.102 -61.601 1.00 0.00 41 ALA A N 11
ATOM 10530 C CA . ALA A 1 41 ? -19.918 -40.533 -61.881 1.00 0.00 41 ALA A CA 11
ATOM 10531 C C . ALA A 1 41 ? -18.591 -41.264 -62.148 1.00 0.00 41 ALA A C 11
ATOM 10532 O O . ALA A 1 41 ? -18.384 -42.403 -61.700 1.00 0.00 41 ALA A O 11
ATOM 10539 N N . ARG A 1 42 ? -17.691 -40.566 -62.864 1.00 0.00 42 ARG A N 11
ATOM 10540 C CA . ARG A 1 42 ? -16.341 -41.055 -63.214 1.00 0.00 42 ARG A CA 11
ATOM 10541 C C . ARG A 1 42 ? -15.462 -41.207 -61.953 1.00 0.00 42 ARG A C 11
ATOM 10542 O O . ARG A 1 42 ? -14.609 -42.101 -61.879 1.00 0.00 42 ARG A O 11
ATOM 10563 N N . ARG A 1 43 ? -15.719 -40.350 -60.940 1.00 0.00 43 ARG A N 11
ATOM 10564 C CA . ARG A 1 43 ? -15.006 -40.380 -59.638 1.00 0.00 43 ARG A CA 11
ATOM 10565 C C . ARG A 1 43 ? -15.351 -41.651 -58.814 1.00 0.00 43 ARG A C 11
ATOM 10566 O O . ARG A 1 43 ? -14.652 -41.964 -57.842 1.00 0.00 43 ARG A O 11
ATOM 10587 N N . GLY A 1 44 ? -16.423 -42.367 -59.208 1.00 0.00 44 GLY A N 11
ATOM 10588 C CA . GLY A 1 44 ? -16.848 -43.606 -58.538 1.00 0.00 44 GLY A CA 11
ATOM 10589 C C . GLY A 1 44 ? -18.090 -43.404 -57.686 1.00 0.00 44 GLY A C 11
ATOM 10590 O O . GLY A 1 44 ? -18.313 -44.142 -56.724 1.00 0.00 44 GLY A O 11
ATOM 10594 N N . TYR A 1 45 ? -18.899 -42.386 -58.039 1.00 0.00 45 TYR A N 11
ATOM 10595 C CA . TYR A 1 45 ? -20.168 -42.080 -57.351 1.00 0.00 45 TYR A CA 11
ATOM 10596 C C . TYR A 1 45 ? -21.350 -42.408 -58.270 1.00 0.00 45 TYR A C 11
ATOM 10597 O O . TYR A 1 45 ? -21.263 -42.249 -59.489 1.00 0.00 45 TYR A O 11
ATOM 10615 N N . GLN A 1 46 ? -22.437 -42.900 -57.667 1.00 0.00 46 GLN A N 11
ATOM 10616 C CA . GLN A 1 46 ? -23.712 -43.141 -58.352 1.00 0.00 46 GLN A CA 11
ATOM 10617 C C . GLN A 1 46 ? -24.529 -41.844 -58.328 1.00 0.00 46 GLN A C 11
ATOM 10618 O O . GLN A 1 46 ? -24.960 -41.392 -57.264 1.00 0.00 46 GLN A O 11
ATOM 10632 N N . VAL A 1 47 ? -24.748 -41.256 -59.509 1.00 0.00 47 VAL A N 11
ATOM 10633 C CA . VAL A 1 47 ? -25.403 -39.951 -59.647 1.00 0.00 47 VAL A CA 11
ATOM 10634 C C . VAL A 1 47 ? -26.800 -40.153 -60.249 1.00 0.00 47 VAL A C 11
ATOM 10635 O O . VAL A 1 47 ? -26.969 -40.875 -61.240 1.00 0.00 47 VAL A O 11
ATOM 10648 N N . HIS A 1 48 ? -27.811 -39.552 -59.612 1.00 0.00 48 HIS A N 11
ATOM 10649 C CA . HIS A 1 48 ? -29.200 -39.609 -60.082 1.00 0.00 48 HIS A CA 11
ATOM 10650 C C . HIS A 1 48 ? -29.643 -38.216 -60.545 1.00 0.00 48 HIS A C 11
ATOM 10651 O O . HIS A 1 48 ? -29.581 -37.245 -59.780 1.00 0.00 48 HIS A O 11
ATOM 10666 N N . VAL A 1 49 ? -30.122 -38.143 -61.786 1.00 0.00 49 VAL A N 11
ATOM 10667 C CA . VAL A 1 49 ? -30.646 -36.913 -62.384 1.00 0.00 49 VAL A CA 11
ATOM 10668 C C . VAL A 1 49 ? -32.120 -36.728 -61.971 1.00 0.00 49 VAL A C 11
ATOM 10669 O O . VAL A 1 49 ? -32.925 -37.663 -62.053 1.00 0.00 49 VAL A O 11
ATOM 10682 N N . THR A 1 50 ? -32.449 -35.505 -61.539 1.00 0.00 50 THR A N 11
ATOM 10683 C CA . THR A 1 50 ? -33.791 -35.113 -61.108 1.00 0.00 50 THR A CA 11
ATOM 10684 C C . THR A 1 50 ? -34.251 -33.922 -61.974 1.00 0.00 50 THR A C 11
ATOM 10685 O O . THR A 1 50 ? -33.816 -32.783 -61.771 1.00 0.00 50 THR A O 11
ATOM 10696 N N . GLN A 1 51 ? -35.098 -34.220 -62.973 1.00 0.00 51 GLN A N 11
ATOM 10697 C CA . GLN A 1 51 ? -35.605 -33.240 -63.957 1.00 0.00 51 GLN A CA 11
ATOM 10698 C C . GLN A 1 51 ? -37.097 -32.932 -63.677 1.00 0.00 51 GLN A C 11
ATOM 10699 O O . GLN A 1 51 ? -37.605 -33.278 -62.590 1.00 0.00 51 GLN A O 11
ATOM 10713 N N . ASN A 1 52 ? -37.770 -32.278 -64.669 1.00 0.00 52 ASN A N 11
ATOM 10714 C CA . ASN A 1 52 ? -39.214 -31.930 -64.639 1.00 0.00 52 ASN A CA 11
ATOM 10715 C C . ASN A 1 52 ? -39.468 -30.824 -63.588 1.00 0.00 52 ASN A C 11
ATOM 10716 O O . ASN A 1 52 ? -39.581 -31.109 -62.394 1.00 0.00 52 ASN A O 11
ATOM 10727 N N . GLY A 1 53 ? -39.499 -29.556 -64.049 1.00 0.00 53 GLY A N 11
ATOM 10728 C CA . GLY A 1 53 ? -39.696 -28.392 -63.170 1.00 0.00 53 GLY A CA 11
ATOM 10729 C C . GLY A 1 53 ? -38.898 -27.192 -63.658 1.00 0.00 53 GLY A C 11
ATOM 10730 O O . GLY A 1 53 ? -38.781 -26.984 -64.867 1.00 0.00 53 GLY A O 11
ATOM 10734 N N . THR A 1 54 ? -38.352 -26.408 -62.710 1.00 0.00 54 THR A N 11
ATOM 10735 C CA . THR A 1 54 ? -37.538 -25.209 -62.996 1.00 0.00 54 THR A CA 11
ATOM 10736 C C . THR A 1 54 ? -36.052 -25.439 -62.629 1.00 0.00 54 THR A C 11
ATOM 10737 O O . THR A 1 54 ? -35.195 -24.600 -62.932 1.00 0.00 54 THR A O 11
ATOM 10748 N N . TYR A 1 55 ? -35.754 -26.589 -61.974 1.00 0.00 55 TYR A N 11
ATOM 10749 C CA . TYR A 1 55 ? -34.398 -26.916 -61.473 1.00 0.00 55 TYR A CA 11
ATOM 10750 C C . TYR A 1 55 ? -33.999 -28.337 -61.896 1.00 0.00 55 TYR A C 11
ATOM 10751 O O . TYR A 1 55 ? -34.783 -29.280 -61.745 1.00 0.00 55 TYR A O 11
ATOM 10769 N N . TRP A 1 56 ? -32.775 -28.462 -62.426 1.00 0.00 56 TRP A N 11
ATOM 10770 C CA . TRP A 1 56 ? -32.182 -29.734 -62.844 1.00 0.00 56 TRP A CA 11
ATOM 10771 C C . TRP A 1 56 ? -31.154 -30.151 -61.772 1.00 0.00 56 TRP A C 11
ATOM 10772 O O . TRP A 1 56 ? -30.010 -29.678 -61.760 1.00 0.00 56 TRP A O 11
ATOM 10793 N N . GLU A 1 57 ? -31.603 -31.010 -60.851 1.00 0.00 57 GLU A N 11
ATOM 10794 C CA . GLU A 1 57 ? -30.848 -31.402 -59.644 1.00 0.00 57 GLU A CA 11
ATOM 10795 C C . GLU A 1 57 ? -30.024 -32.679 -59.907 1.00 0.00 57 GLU A C 11
ATOM 10796 O O . GLU A 1 57 ? -30.509 -33.602 -60.565 1.00 0.00 57 GLU A O 11
ATOM 10808 N N . VAL A 1 58 ? -28.776 -32.727 -59.382 1.00 0.00 58 VAL A N 11
ATOM 10809 C CA . VAL A 1 58 ? -27.847 -33.874 -59.558 1.00 0.00 58 VAL A CA 11
ATOM 10810 C C . VAL A 1 58 ? -27.446 -34.437 -58.176 1.00 0.00 58 VAL A C 11
ATOM 10811 O O . VAL A 1 58 ? -26.639 -33.838 -57.458 1.00 0.00 58 VAL A O 11
ATOM 10824 N N . GLU A 1 59 ? -28.019 -35.599 -57.822 1.00 0.00 59 GLU A N 11
ATOM 10825 C CA . GLU A 1 59 ? -27.819 -36.263 -56.522 1.00 0.00 59 GLU A CA 11
ATOM 10826 C C . GLU A 1 59 ? -26.594 -37.202 -56.591 1.00 0.00 59 GLU A C 11
ATOM 10827 O O . GLU A 1 59 ? -26.704 -38.352 -57.035 1.00 0.00 59 GLU A O 11
ATOM 10839 N N . VAL A 1 60 ? -25.426 -36.684 -56.184 1.00 0.00 60 VAL A N 11
ATOM 10840 C CA . VAL A 1 60 ? -24.164 -37.443 -56.148 1.00 0.00 60 VAL A CA 11
ATOM 10841 C C . VAL A 1 60 ? -24.105 -38.290 -54.848 1.00 0.00 60 VAL A C 11
ATOM 10842 O O . VAL A 1 60 ? -23.777 -37.782 -53.770 1.00 0.00 60 VAL A O 11
ATOM 10855 N N . ARG A 1 61 ? -24.504 -39.569 -54.955 1.00 0.00 61 ARG A N 11
ATOM 10856 C CA . ARG A 1 61 ? -24.480 -40.526 -53.825 1.00 0.00 61 ARG A CA 11
ATOM 10857 C C . ARG A 1 61 ? -23.225 -41.423 -53.922 1.00 0.00 61 ARG A C 11
ATOM 10858 O O . ARG A 1 61 ? -22.311 -41.288 -53.082 1.00 0.00 61 ARG A O 11
ATOM 10880 N N . MET A 1 1 ? 23.035 -9.902 -11.459 1.00 0.00 1 MET A N 12
ATOM 10881 C CA . MET A 1 1 ? 23.957 -11.051 -11.704 1.00 0.00 1 MET A CA 12
ATOM 10882 C C . MET A 1 1 ? 23.185 -12.389 -11.738 1.00 0.00 1 MET A C 12
ATOM 10883 O O . MET A 1 1 ? 23.799 -13.470 -11.731 1.00 0.00 1 MET A O 12
ATOM 10899 N N . GLY A 1 2 ? 21.842 -12.301 -11.829 1.00 0.00 2 GLY A N 12
ATOM 10900 C CA . GLY A 1 2 ? 20.968 -13.472 -11.715 1.00 0.00 2 GLY A CA 12
ATOM 10901 C C . GLY A 1 2 ? 20.972 -14.385 -12.938 1.00 0.00 2 GLY A C 12
ATOM 10902 O O . GLY A 1 2 ? 21.454 -14.008 -14.010 1.00 0.00 2 GLY A O 12
ATOM 10906 N N . SER A 1 3 ? 20.438 -15.610 -12.769 1.00 0.00 3 SER A N 12
ATOM 10907 C CA . SER A 1 3 ? 20.362 -16.622 -13.835 1.00 0.00 3 SER A CA 12
ATOM 10908 C C . SER A 1 3 ? 18.888 -16.931 -14.160 1.00 0.00 3 SER A C 12
ATOM 10909 O O . SER A 1 3 ? 18.259 -17.791 -13.531 1.00 0.00 3 SER A O 12
ATOM 10917 N N . SER A 1 4 ? 18.343 -16.177 -15.117 1.00 0.00 4 SER A N 12
ATOM 10918 C CA . SER A 1 4 ? 16.970 -16.342 -15.605 1.00 0.00 4 SER A CA 12
ATOM 10919 C C . SER A 1 4 ? 16.902 -17.505 -16.624 1.00 0.00 4 SER A C 12
ATOM 10920 O O . SER A 1 4 ? 17.635 -17.507 -17.617 1.00 0.00 4 SER A O 12
ATOM 10928 N N . HIS A 1 5 ? 16.046 -18.512 -16.350 1.00 0.00 5 HIS A N 12
ATOM 10929 C CA . HIS A 1 5 ? 15.811 -19.674 -17.243 1.00 0.00 5 HIS A CA 12
ATOM 10930 C C . HIS A 1 5 ? 14.303 -19.802 -17.518 1.00 0.00 5 HIS A C 12
ATOM 10931 O O . HIS A 1 5 ? 13.483 -19.688 -16.601 1.00 0.00 5 HIS A O 12
ATOM 10946 N N . HIS A 1 6 ? 13.945 -20.012 -18.795 1.00 0.00 6 HIS A N 12
ATOM 10947 C CA . HIS A 1 6 ? 12.545 -20.153 -19.245 1.00 0.00 6 HIS A CA 12
ATOM 10948 C C . HIS A 1 6 ? 12.424 -21.405 -20.131 1.00 0.00 6 HIS A C 12
ATOM 10949 O O . HIS A 1 6 ? 12.961 -21.444 -21.243 1.00 0.00 6 HIS A O 12
ATOM 10964 N N . HIS A 1 7 ? 11.759 -22.438 -19.598 1.00 0.00 7 HIS A N 12
ATOM 10965 C CA . HIS A 1 7 ? 11.530 -23.726 -20.283 1.00 0.00 7 HIS A CA 12
ATOM 10966 C C . HIS A 1 7 ? 10.243 -23.642 -21.130 1.00 0.00 7 HIS A C 12
ATOM 10967 O O . HIS A 1 7 ? 9.213 -23.171 -20.638 1.00 0.00 7 HIS A O 12
ATOM 10982 N N . HIS A 1 8 ? 10.305 -24.091 -22.401 1.00 0.00 8 HIS A N 12
ATOM 10983 C CA . HIS A 1 8 ? 9.129 -24.091 -23.306 1.00 0.00 8 HIS A CA 12
ATOM 10984 C C . HIS A 1 8 ? 8.327 -25.398 -23.147 1.00 0.00 8 HIS A C 12
ATOM 10985 O O . HIS A 1 8 ? 8.904 -26.451 -22.860 1.00 0.00 8 HIS A O 12
ATOM 11000 N N . HIS A 1 9 ? 7.002 -25.323 -23.353 1.00 0.00 9 HIS A N 12
ATOM 11001 C CA . HIS A 1 9 ? 6.109 -26.503 -23.298 1.00 0.00 9 HIS A CA 12
ATOM 11002 C C . HIS A 1 9 ? 5.819 -27.035 -24.717 1.00 0.00 9 HIS A C 12
ATOM 11003 O O . HIS A 1 9 ? 6.079 -26.360 -25.717 1.00 0.00 9 HIS A O 12
ATOM 11018 N N . HIS A 1 10 ? 5.283 -28.262 -24.776 1.00 0.00 10 HIS A N 12
ATOM 11019 C CA . HIS A 1 10 ? 4.813 -28.908 -26.020 1.00 0.00 10 HIS A CA 12
ATOM 11020 C C . HIS A 1 10 ? 3.283 -28.730 -26.129 1.00 0.00 10 HIS A C 12
ATOM 11021 O O . HIS A 1 10 ? 2.602 -28.569 -25.113 1.00 0.00 10 HIS A O 12
ATOM 11036 N N . SER A 1 11 ? 2.760 -28.758 -27.362 1.00 0.00 11 SER A N 12
ATOM 11037 C CA . SER A 1 11 ? 1.325 -28.575 -27.648 1.00 0.00 11 SER A CA 12
ATOM 11038 C C . SER A 1 11 ? 0.874 -29.545 -28.761 1.00 0.00 11 SER A C 12
ATOM 11039 O O . SER A 1 11 ? 1.425 -29.518 -29.872 1.00 0.00 11 SER A O 12
ATOM 11047 N N . SER A 1 12 ? -0.108 -30.405 -28.452 1.00 0.00 12 SER A N 12
ATOM 11048 C CA . SER A 1 12 ? -0.708 -31.349 -29.408 1.00 0.00 12 SER A CA 12
ATOM 11049 C C . SER A 1 12 ? -2.183 -31.595 -29.022 1.00 0.00 12 SER A C 12
ATOM 11050 O O . SER A 1 12 ? -2.465 -32.290 -28.040 1.00 0.00 12 SER A O 12
ATOM 11058 N N . GLY A 1 13 ? -3.110 -30.972 -29.775 1.00 0.00 13 GLY A N 12
ATOM 11059 C CA . GLY A 1 13 ? -4.552 -31.138 -29.561 1.00 0.00 13 GLY A CA 12
ATOM 11060 C C . GLY A 1 13 ? -5.124 -32.295 -30.375 1.00 0.00 13 GLY A C 12
ATOM 11061 O O . GLY A 1 13 ? -5.702 -33.230 -29.806 1.00 0.00 13 GLY A O 12
ATOM 11065 N N . LEU A 1 14 ? -4.937 -32.204 -31.718 1.00 0.00 14 LEU A N 12
ATOM 11066 C CA . LEU A 1 14 ? -5.423 -33.190 -32.719 1.00 0.00 14 LEU A CA 12
ATOM 11067 C C . LEU A 1 14 ? -6.972 -33.184 -32.744 1.00 0.00 14 LEU A C 12
ATOM 11068 O O . LEU A 1 14 ? -7.615 -33.787 -31.886 1.00 0.00 14 LEU A O 12
ATOM 11084 N N . VAL A 1 15 ? -7.561 -32.496 -33.738 1.00 0.00 15 VAL A N 12
ATOM 11085 C CA . VAL A 1 15 ? -9.029 -32.412 -33.907 1.00 0.00 15 VAL A CA 12
ATOM 11086 C C . VAL A 1 15 ? -9.502 -33.454 -34.963 1.00 0.00 15 VAL A C 12
ATOM 11087 O O . VAL A 1 15 ? -8.773 -33.723 -35.931 1.00 0.00 15 VAL A O 12
ATOM 11100 N N . PRO A 1 16 ? -10.715 -34.086 -34.780 1.00 0.00 16 PRO A N 12
ATOM 11101 C CA . PRO A 1 16 ? -11.310 -35.004 -35.787 1.00 0.00 16 PRO A CA 12
ATOM 11102 C C . PRO A 1 16 ? -11.804 -34.245 -37.038 1.00 0.00 16 PRO A C 12
ATOM 11103 O O . PRO A 1 16 ? -11.980 -33.019 -37.006 1.00 0.00 16 PRO A O 12
ATOM 11114 N N . ARG A 1 17 ? -12.026 -34.994 -38.130 1.00 0.00 17 ARG A N 12
ATOM 11115 C CA . ARG A 1 17 ? -12.475 -34.435 -39.417 1.00 0.00 17 ARG A CA 12
ATOM 11116 C C . ARG A 1 17 ? -13.958 -34.022 -39.331 1.00 0.00 17 ARG A C 12
ATOM 11117 O O . ARG A 1 17 ? -14.843 -34.880 -39.296 1.00 0.00 17 ARG A O 12
ATOM 11138 N N . GLY A 1 18 ? -14.206 -32.701 -39.266 1.00 0.00 18 GLY A N 12
ATOM 11139 C CA . GLY A 1 18 ? -15.564 -32.147 -39.256 1.00 0.00 18 GLY A CA 12
ATOM 11140 C C . GLY A 1 18 ? -16.122 -31.969 -40.666 1.00 0.00 18 GLY A C 12
ATOM 11141 O O . GLY A 1 18 ? -16.375 -30.844 -41.103 1.00 0.00 18 GLY A O 12
ATOM 11145 N N . SER A 1 19 ? -16.311 -33.098 -41.376 1.00 0.00 19 SER A N 12
ATOM 11146 C CA . SER A 1 19 ? -16.815 -33.120 -42.762 1.00 0.00 19 SER A CA 12
ATOM 11147 C C . SER A 1 19 ? -18.362 -33.177 -42.772 1.00 0.00 19 SER A C 12
ATOM 11148 O O . SER A 1 19 ? -18.960 -34.167 -42.331 1.00 0.00 19 SER A O 12
ATOM 11156 N N . HIS A 1 20 ? -18.985 -32.087 -43.254 1.00 0.00 20 HIS A N 12
ATOM 11157 C CA . HIS A 1 20 ? -20.451 -31.941 -43.338 1.00 0.00 20 HIS A CA 12
ATOM 11158 C C . HIS A 1 20 ? -21.012 -32.741 -44.534 1.00 0.00 20 HIS A C 12
ATOM 11159 O O . HIS A 1 20 ? -20.577 -32.550 -45.672 1.00 0.00 20 HIS A O 12
ATOM 11174 N N . MET A 1 21 ? -22.008 -33.603 -44.261 1.00 0.00 21 MET A N 12
ATOM 11175 C CA . MET A 1 21 ? -22.604 -34.527 -45.255 1.00 0.00 21 MET A CA 12
ATOM 11176 C C . MET A 1 21 ? -23.694 -33.838 -46.119 1.00 0.00 21 MET A C 12
ATOM 11177 O O . MET A 1 21 ? -23.948 -32.633 -45.983 1.00 0.00 21 MET A O 12
ATOM 11191 N N . THR A 1 22 ? -24.323 -34.663 -46.987 1.00 0.00 22 THR A N 12
ATOM 11192 C CA . THR A 1 22 ? -25.371 -34.274 -47.954 1.00 0.00 22 THR A CA 12
ATOM 11193 C C . THR A 1 22 ? -24.821 -33.325 -49.044 1.00 0.00 22 THR A C 12
ATOM 11194 O O . THR A 1 22 ? -24.638 -32.127 -48.801 1.00 0.00 22 THR A O 12
ATOM 11205 N N . THR A 1 23 ? -24.519 -33.884 -50.226 1.00 0.00 23 THR A N 12
ATOM 11206 C CA . THR A 1 23 ? -24.096 -33.129 -51.409 1.00 0.00 23 THR A CA 12
ATOM 11207 C C . THR A 1 23 ? -25.275 -33.002 -52.402 1.00 0.00 23 THR A C 12
ATOM 11208 O O . THR A 1 23 ? -25.524 -33.899 -53.223 1.00 0.00 23 THR A O 12
ATOM 11219 N N . ARG A 1 24 ? -26.028 -31.892 -52.270 1.00 0.00 24 ARG A N 12
ATOM 11220 C CA . ARG A 1 24 ? -27.170 -31.555 -53.136 1.00 0.00 24 ARG A CA 12
ATOM 11221 C C . ARG A 1 24 ? -26.739 -30.465 -54.127 1.00 0.00 24 ARG A C 12
ATOM 11222 O O . ARG A 1 24 ? -26.708 -29.277 -53.788 1.00 0.00 24 ARG A O 12
ATOM 11243 N N . TYR A 1 25 ? -26.343 -30.893 -55.328 1.00 0.00 25 TYR A N 12
ATOM 11244 C CA . TYR A 1 25 ? -26.005 -29.987 -56.435 1.00 0.00 25 TYR A CA 12
ATOM 11245 C C . TYR A 1 25 ? -27.263 -29.717 -57.267 1.00 0.00 25 TYR A C 12
ATOM 11246 O O . TYR A 1 25 ? -28.024 -30.647 -57.540 1.00 0.00 25 TYR A O 12
ATOM 11264 N N . ARG A 1 26 ? -27.460 -28.456 -57.674 1.00 0.00 26 ARG A N 12
ATOM 11265 C CA . ARG A 1 26 ? -28.594 -28.049 -58.520 1.00 0.00 26 ARG A CA 12
ATOM 11266 C C . ARG A 1 26 ? -28.090 -27.176 -59.665 1.00 0.00 26 ARG A C 12
ATOM 11267 O O . ARG A 1 26 ? -27.250 -26.289 -59.466 1.00 0.00 26 ARG A O 12
ATOM 11288 N N . PHE A 1 27 ? -28.583 -27.465 -60.870 1.00 0.00 27 PHE A N 12
ATOM 11289 C CA . PHE A 1 27 ? -28.218 -26.741 -62.087 1.00 0.00 27 PHE A CA 12
ATOM 11290 C C . PHE A 1 27 ? -29.492 -26.264 -62.792 1.00 0.00 27 PHE A C 12
ATOM 11291 O O . PHE A 1 27 ? -30.401 -27.057 -63.045 1.00 0.00 27 PHE A O 12
ATOM 11308 N N . THR A 1 28 ? -29.553 -24.960 -63.101 1.00 0.00 28 THR A N 12
ATOM 11309 C CA . THR A 1 28 ? -30.665 -24.361 -63.861 1.00 0.00 28 THR A CA 12
ATOM 11310 C C . THR A 1 28 ? -30.493 -24.627 -65.375 1.00 0.00 28 THR A C 12
ATOM 11311 O O . THR A 1 28 ? -31.433 -24.465 -66.162 1.00 0.00 28 THR A O 12
ATOM 11322 N N . ASP A 1 29 ? -29.276 -25.040 -65.764 1.00 0.00 29 ASP A N 12
ATOM 11323 C CA . ASP A 1 29 ? -28.951 -25.482 -67.125 1.00 0.00 29 ASP A CA 12
ATOM 11324 C C . ASP A 1 29 ? -28.852 -27.021 -67.114 1.00 0.00 29 ASP A C 12
ATOM 11325 O O . ASP A 1 29 ? -28.087 -27.587 -66.314 1.00 0.00 29 ASP A O 12
ATOM 11334 N N . GLU A 1 30 ? -29.615 -27.681 -68.006 1.00 0.00 30 GLU A N 12
ATOM 11335 C CA . GLU A 1 30 ? -29.715 -29.159 -68.060 1.00 0.00 30 GLU A CA 12
ATOM 11336 C C . GLU A 1 30 ? -28.407 -29.801 -68.521 1.00 0.00 30 GLU A C 12
ATOM 11337 O O . GLU A 1 30 ? -28.043 -30.871 -68.035 1.00 0.00 30 GLU A O 12
ATOM 11349 N N . GLU A 1 31 ? -27.709 -29.136 -69.454 1.00 0.00 31 GLU A N 12
ATOM 11350 C CA . GLU A 1 31 ? -26.475 -29.667 -70.057 1.00 0.00 31 GLU A CA 12
ATOM 11351 C C . GLU A 1 31 ? -25.306 -29.573 -69.054 1.00 0.00 31 GLU A C 12
ATOM 11352 O O . GLU A 1 31 ? -24.351 -30.343 -69.143 1.00 0.00 31 GLU A O 12
ATOM 11364 N N . GLU A 1 32 ? -25.393 -28.608 -68.111 1.00 0.00 32 GLU A N 12
ATOM 11365 C CA . GLU A 1 32 ? -24.452 -28.499 -66.977 1.00 0.00 32 GLU A CA 12
ATOM 11366 C C . GLU A 1 32 ? -24.700 -29.616 -65.947 1.00 0.00 32 GLU A C 12
ATOM 11367 O O . GLU A 1 32 ? -23.749 -30.130 -65.336 1.00 0.00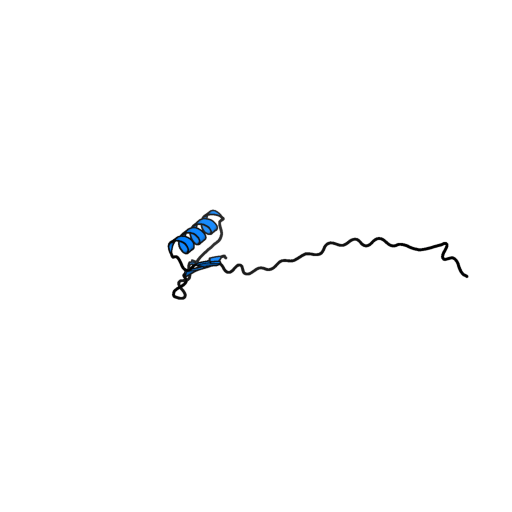 32 GLU A O 12
ATOM 11379 N N . ALA A 1 33 ? -25.982 -29.975 -65.766 1.00 0.00 33 ALA A N 12
ATOM 11380 C CA . ALA A 1 33 ? -26.386 -31.100 -64.905 1.00 0.00 33 ALA A CA 12
ATOM 11381 C C . ALA A 1 33 ? -25.866 -32.428 -65.475 1.00 0.00 33 ALA A C 12
ATOM 11382 O O . ALA A 1 33 ? -25.380 -33.283 -64.728 1.00 0.00 33 ALA A O 12
ATOM 11389 N N . ARG A 1 34 ? -25.947 -32.562 -66.819 1.00 0.00 34 ARG A N 12
ATOM 11390 C CA . ARG A 1 34 ? -25.423 -33.730 -67.551 1.00 0.00 34 ARG A CA 12
ATOM 11391 C C . ARG A 1 34 ? -23.896 -33.785 -67.404 1.00 0.00 34 ARG A C 12
ATOM 11392 O O . ARG A 1 34 ? -23.368 -34.771 -66.923 1.00 0.00 34 ARG A O 12
ATOM 11413 N N . ARG A 1 35 ? -23.236 -32.652 -67.723 1.00 0.00 35 ARG A N 12
ATOM 11414 C CA . ARG A 1 35 ? -21.758 -32.526 -67.759 1.00 0.00 35 ARG A CA 12
ATOM 11415 C C . ARG A 1 35 ? -21.112 -32.962 -66.441 1.00 0.00 35 ARG A C 12
ATOM 11416 O O . ARG A 1 35 ? -20.158 -33.753 -66.427 1.00 0.00 35 ARG A O 12
ATOM 11437 N N . ALA A 1 36 ? -21.681 -32.452 -65.351 1.00 0.00 36 ALA A N 12
ATOM 11438 C CA . ALA A 1 36 ? -21.202 -32.700 -63.992 1.00 0.00 36 ALA A CA 12
ATOM 11439 C C . ALA A 1 36 ? -21.464 -34.157 -63.569 1.00 0.00 36 ALA A C 12
ATOM 11440 O O . ALA A 1 36 ? -20.588 -34.807 -62.987 1.00 0.00 36 ALA A O 12
ATOM 11447 N N . ALA A 1 37 ? -22.668 -34.665 -63.902 1.00 0.00 37 ALA A N 12
ATOM 11448 C CA . ALA A 1 37 ? -23.108 -36.040 -63.546 1.00 0.00 37 ALA A CA 12
ATOM 11449 C C . ALA A 1 37 ? -22.255 -37.110 -64.242 1.00 0.00 37 ALA A C 12
ATOM 11450 O O . ALA A 1 37 ? -21.919 -38.131 -63.641 1.00 0.00 37 ALA A O 12
ATOM 11457 N N . LYS A 1 38 ? -21.896 -36.843 -65.516 1.00 0.00 38 LYS A N 12
ATOM 11458 C CA . LYS A 1 38 ? -21.013 -37.716 -66.320 1.00 0.00 38 LYS A CA 12
ATOM 11459 C C . LYS A 1 38 ? -19.645 -37.852 -65.632 1.00 0.00 38 LYS A C 12
ATOM 11460 O O . LYS A 1 38 ? -19.078 -38.940 -65.576 1.00 0.00 38 LYS A O 12
ATOM 11479 N N . GLU A 1 39 ? -19.170 -36.729 -65.066 1.00 0.00 39 GLU A N 12
ATOM 11480 C CA . GLU A 1 39 ? -17.847 -36.626 -64.442 1.00 0.00 39 GLU A CA 12
ATOM 11481 C C . GLU A 1 39 ? -17.806 -37.324 -63.066 1.00 0.00 39 GLU A C 12
ATOM 11482 O O . GLU A 1 39 ? -16.824 -37.994 -62.739 1.00 0.00 39 GLU A O 12
ATOM 11494 N N . TRP A 1 40 ? -18.871 -37.156 -62.264 1.00 0.00 40 TRP A N 12
ATOM 11495 C CA . TRP A 1 40 ? -18.962 -37.783 -60.934 1.00 0.00 40 TRP A CA 12
ATOM 11496 C C . TRP A 1 40 ? -19.107 -39.309 -61.061 1.00 0.00 40 TRP A C 12
ATOM 11497 O O . TRP A 1 40 ? -18.457 -40.058 -60.331 1.00 0.00 40 TRP A O 12
ATOM 11518 N N . ALA A 1 41 ? -19.950 -39.758 -62.015 1.00 0.00 41 ALA A N 12
ATOM 11519 C CA . ALA A 1 41 ? -20.116 -41.195 -62.338 1.00 0.00 41 ALA A CA 12
ATOM 11520 C C . ALA A 1 41 ? -18.770 -41.805 -62.800 1.00 0.00 41 ALA A C 12
ATOM 11521 O O . ALA A 1 41 ? -18.399 -42.914 -62.395 1.00 0.00 41 ALA A O 12
ATOM 11528 N N . ARG A 1 42 ? -18.047 -41.018 -63.619 1.00 0.00 42 ARG A N 12
ATOM 11529 C CA . ARG A 1 42 ? -16.689 -41.333 -64.130 1.00 0.00 42 ARG A CA 12
ATOM 11530 C C . ARG A 1 42 ? -15.685 -41.506 -62.963 1.00 0.00 42 ARG A C 12
ATOM 11531 O O . ARG A 1 42 ? -14.772 -42.338 -63.032 1.00 0.00 42 ARG A O 12
ATOM 11552 N N . ARG A 1 43 ? -15.896 -40.727 -61.881 1.00 0.00 43 ARG A N 12
ATOM 11553 C CA . ARG A 1 43 ? -15.038 -40.746 -60.670 1.00 0.00 43 ARG A CA 12
ATOM 11554 C C . ARG A 1 43 ? -15.638 -41.605 -59.530 1.00 0.00 43 ARG A C 12
ATOM 11555 O O . ARG A 1 43 ? -15.154 -41.555 -58.396 1.00 0.00 43 ARG A O 12
ATOM 11576 N N . GLY A 1 44 ? -16.694 -42.385 -59.844 1.00 0.00 44 GLY A N 12
ATOM 11577 C CA . GLY A 1 44 ? -17.204 -43.442 -58.944 1.00 0.00 44 GLY A CA 12
ATOM 11578 C C . GLY A 1 44 ? -18.323 -43.014 -57.990 1.00 0.00 44 GLY A C 12
ATOM 11579 O O . GLY A 1 44 ? -18.842 -43.851 -57.234 1.00 0.00 44 GLY A O 12
ATOM 11583 N N . TYR A 1 45 ? -18.697 -41.725 -58.012 1.00 0.00 45 TYR A N 12
ATOM 11584 C CA . TYR A 1 45 ? -19.835 -41.194 -57.220 1.00 0.00 45 TYR A CA 12
ATOM 11585 C C . TYR A 1 45 ? -21.157 -41.716 -57.809 1.00 0.00 45 TYR A C 12
ATOM 11586 O O . TYR A 1 45 ? -21.346 -41.683 -59.033 1.00 0.00 45 TYR A O 12
ATOM 11604 N N . GLN A 1 46 ? -22.056 -42.223 -56.944 1.00 0.00 46 GLN A N 12
ATOM 11605 C CA . GLN A 1 46 ? -23.367 -42.731 -57.379 1.00 0.00 46 GLN A CA 12
ATOM 11606 C C . GLN A 1 46 ? -24.323 -41.546 -57.554 1.00 0.00 46 GLN A C 12
ATOM 11607 O O . GLN A 1 46 ? -24.790 -40.958 -56.568 1.00 0.00 46 GLN A O 12
ATOM 11621 N N . VAL A 1 47 ? -24.580 -41.184 -58.823 1.00 0.00 47 VAL A N 12
ATOM 11622 C CA . VAL A 1 47 ? -25.308 -39.960 -59.194 1.00 0.00 47 VAL A CA 12
ATOM 11623 C C . VAL A 1 47 ? -26.605 -40.301 -59.927 1.00 0.00 47 VAL A C 12
ATOM 11624 O O . VAL A 1 47 ? -26.658 -41.241 -60.731 1.00 0.00 47 VAL A O 12
ATOM 11637 N N . HIS A 1 48 ? -27.658 -39.537 -59.617 1.00 0.00 48 HIS A N 12
ATOM 11638 C CA . HIS A 1 48 ? -28.986 -39.690 -60.225 1.00 0.00 48 HIS A CA 12
ATOM 11639 C C . HIS A 1 48 ? -29.505 -38.306 -60.624 1.00 0.00 48 HIS A C 12
ATOM 11640 O O . HIS A 1 48 ? -29.659 -37.431 -59.771 1.00 0.00 48 HIS A O 12
ATOM 11655 N N . VAL A 1 49 ? -29.732 -38.105 -61.935 1.00 0.00 49 VAL A N 12
ATOM 11656 C CA . VAL A 1 49 ? -30.173 -36.812 -62.483 1.00 0.00 49 VAL A CA 12
ATOM 11657 C C . VAL A 1 49 ? -31.702 -36.658 -62.384 1.00 0.00 49 VAL A C 12
ATOM 11658 O O . VAL A 1 49 ? -32.467 -37.573 -62.729 1.00 0.00 49 VAL A O 12
ATOM 11671 N N . THR A 1 50 ? -32.137 -35.495 -61.883 1.00 0.00 50 THR A N 12
ATOM 11672 C CA . THR A 1 50 ? -33.552 -35.118 -61.832 1.00 0.00 50 THR A CA 12
ATOM 11673 C C . THR A 1 50 ? -33.992 -34.666 -63.230 1.00 0.00 50 THR A C 12
ATOM 11674 O O . THR A 1 50 ? -33.215 -34.024 -63.947 1.00 0.00 50 THR A O 12
ATOM 11685 N N . GLN A 1 51 ? -35.224 -35.025 -63.613 1.00 0.00 51 GLN A N 12
ATOM 11686 C CA . GLN A 1 51 ? -35.761 -34.756 -64.958 1.00 0.00 51 GLN A CA 12
ATOM 11687 C C . GLN A 1 51 ? -36.200 -33.275 -65.109 1.00 0.00 51 GLN A C 12
ATOM 11688 O O . GLN A 1 51 ? -35.791 -32.418 -64.302 1.00 0.00 51 GLN A O 12
ATOM 11702 N N . ASN A 1 52 ? -37.006 -32.978 -66.161 1.00 0.00 52 ASN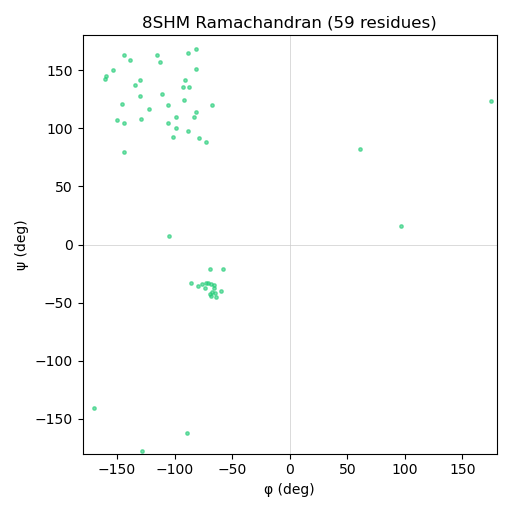 A N 12
ATOM 11703 C CA . ASN A 1 52 ? -37.428 -31.600 -66.503 1.00 0.00 52 ASN A CA 12
ATOM 11704 C C . ASN A 1 52 ? -38.031 -30.850 -65.304 1.00 0.00 52 ASN A C 12
ATOM 11705 O O . ASN A 1 52 ? -39.111 -31.205 -64.800 1.00 0.00 52 ASN A O 12
ATOM 11716 N N . GLY A 1 53 ? -37.262 -29.864 -64.821 1.00 0.00 53 GLY A N 12
ATOM 11717 C CA . GLY A 1 53 ? -37.646 -29.031 -63.699 1.00 0.00 53 GLY A CA 12
ATOM 11718 C C . GLY A 1 53 ? -36.807 -27.767 -63.643 1.00 0.00 53 GLY A C 12
ATOM 11719 O O . GLY A 1 53 ? -35.812 -27.654 -64.364 1.00 0.00 53 GLY A O 12
ATOM 11723 N N . THR A 1 54 ? -37.202 -26.822 -62.778 1.00 0.00 54 THR A N 12
ATOM 11724 C CA . THR A 1 54 ? -36.517 -25.518 -62.620 1.00 0.00 54 THR A CA 12
ATOM 11725 C C . THR A 1 54 ? -35.054 -25.710 -62.159 1.00 0.00 54 THR A C 12
ATOM 11726 O O . THR A 1 54 ? -34.143 -24.980 -62.576 1.00 0.00 54 THR A O 12
ATOM 11737 N N . TYR A 1 55 ? -34.848 -26.729 -61.318 1.00 0.00 55 TYR A N 12
ATOM 11738 C CA . TYR A 1 55 ? -33.528 -27.139 -60.833 1.00 0.00 55 TYR A CA 12
ATOM 11739 C C . TYR A 1 55 ? -33.287 -28.599 -61.246 1.00 0.00 55 TYR A C 12
ATOM 11740 O O . TYR A 1 55 ? -33.867 -29.520 -60.656 1.00 0.00 55 TYR A O 12
ATOM 11758 N N . TRP A 1 56 ? -32.497 -28.797 -62.310 1.00 0.00 56 TRP A N 12
ATOM 11759 C CA . TRP A 1 56 ? -31.967 -30.119 -62.684 1.00 0.00 56 TRP A CA 12
ATOM 11760 C C . TRP A 1 56 ? -30.894 -30.521 -61.654 1.00 0.00 56 TRP A C 12
ATOM 11761 O O . TRP A 1 56 ? -29.704 -30.205 -61.809 1.00 0.00 56 TRP A O 12
ATOM 11782 N N . GLU A 1 57 ? -31.355 -31.133 -60.556 1.00 0.00 57 GLU A N 12
ATOM 11783 C CA . GLU A 1 57 ? -30.496 -31.509 -59.432 1.00 0.00 57 GLU A CA 12
ATOM 11784 C C . GLU A 1 57 ? -29.911 -32.902 -59.651 1.00 0.00 57 GLU A C 12
ATOM 11785 O O . GLU A 1 57 ? -30.618 -33.824 -60.055 1.00 0.00 57 GLU A O 12
ATOM 11797 N N . VAL A 1 58 ? -28.615 -33.048 -59.397 1.00 0.00 58 VAL A N 12
ATOM 11798 C CA . VAL A 1 58 ? -27.949 -34.346 -59.445 1.00 0.00 58 VAL A CA 12
ATOM 11799 C C . VAL A 1 58 ? -27.743 -34.832 -58.000 1.00 0.00 58 VAL A C 12
ATOM 11800 O O . VAL A 1 58 ? -26.975 -34.229 -57.235 1.00 0.00 58 VAL A O 12
ATOM 11813 N N . GLU A 1 59 ? -28.503 -35.872 -57.620 1.00 0.00 59 GLU A N 12
ATOM 11814 C CA . GLU A 1 59 ? -28.425 -36.506 -56.296 1.00 0.00 59 GLU A CA 12
ATOM 11815 C C . GLU A 1 59 ? -27.144 -37.360 -56.221 1.00 0.00 59 GLU A C 12
ATOM 11816 O O . GLU A 1 59 ? -27.123 -38.507 -56.687 1.00 0.00 59 GLU A O 12
ATOM 11828 N N . VAL A 1 60 ? -26.069 -36.753 -55.692 1.00 0.00 60 VAL A N 12
ATOM 11829 C CA . VAL A 1 60 ? -24.724 -37.354 -55.660 1.00 0.00 60 VAL A CA 12
ATOM 11830 C C . VAL A 1 60 ? -24.462 -38.031 -54.306 1.00 0.00 60 VAL A C 12
ATOM 11831 O O . VAL A 1 60 ? -24.741 -37.451 -53.251 1.00 0.00 60 VAL A O 12
ATOM 11844 N N . ARG A 1 61 ? -23.937 -39.261 -54.359 1.00 0.00 61 ARG A N 12
ATOM 11845 C CA . ARG A 1 61 ? -23.472 -40.007 -53.187 1.00 0.00 61 ARG A CA 12
ATOM 11846 C C . ARG A 1 61 ? -21.931 -39.922 -53.154 1.00 0.00 61 ARG A C 12
ATOM 11847 O O . ARG A 1 61 ? -21.285 -40.446 -54.095 1.00 0.00 61 ARG A O 12
ATOM 11869 N N . MET A 1 1 ? -4.866 -18.194 6.246 1.00 0.00 1 MET A N 13
ATOM 11870 C CA . MET A 1 1 ? -6.050 -18.311 5.362 1.00 0.00 1 MET A CA 13
ATOM 11871 C C . MET A 1 1 ? -6.346 -16.952 4.697 1.00 0.00 1 MET A C 13
ATOM 11872 O O . MET A 1 1 ? -6.303 -15.909 5.363 1.00 0.00 1 MET A O 13
ATOM 11888 N N . GLY A 1 2 ? -6.644 -16.976 3.388 1.00 0.00 2 GLY A N 13
ATOM 11889 C CA . GLY A 1 2 ? -6.947 -15.769 2.622 1.00 0.00 2 GLY A CA 13
ATOM 11890 C C . GLY A 1 2 ? -5.935 -15.548 1.509 1.00 0.00 2 GLY A C 13
ATOM 11891 O O . GLY A 1 2 ? -4.821 -15.087 1.769 1.00 0.00 2 GLY A O 13
ATOM 11895 N N . SER A 1 3 ? -6.302 -15.934 0.280 1.00 0.00 3 SER A N 13
ATOM 11896 C CA . SER A 1 3 ? -5.481 -15.712 -0.920 1.00 0.00 3 SER A CA 13
ATOM 11897 C C . SER A 1 3 ? -5.783 -14.318 -1.513 1.00 0.00 3 SER A C 13
ATOM 11898 O O . SER A 1 3 ? -6.943 -14.013 -1.827 1.00 0.00 3 SER A O 13
ATOM 11906 N N . SER A 1 4 ? -4.735 -13.487 -1.637 1.00 0.00 4 SER A N 13
ATOM 11907 C CA . SER A 1 4 ? -4.813 -12.111 -2.165 1.00 0.00 4 SER A CA 13
ATOM 11908 C C . SER A 1 4 ? -5.306 -12.090 -3.630 1.00 0.00 4 SER A C 13
ATOM 11909 O O . SER A 1 4 ? -5.110 -13.058 -4.377 1.00 0.00 4 SER A O 13
ATOM 11917 N N . HIS A 1 5 ? -5.945 -10.975 -4.022 1.00 0.00 5 HIS A N 13
ATOM 11918 C CA . HIS A 1 5 ? -6.435 -10.752 -5.395 1.00 0.00 5 HIS A CA 13
ATOM 11919 C C . HIS A 1 5 ? -5.266 -10.285 -6.282 1.00 0.00 5 HIS A C 13
ATOM 11920 O O . HIS A 1 5 ? -4.803 -9.147 -6.152 1.00 0.00 5 HIS A O 13
ATOM 11935 N N . HIS A 1 6 ? -4.777 -11.178 -7.158 1.00 0.00 6 HIS A N 13
ATOM 11936 C CA . HIS A 1 6 ? -3.698 -10.870 -8.110 1.00 0.00 6 HIS A CA 13
ATOM 11937 C C . HIS A 1 6 ? -3.759 -11.833 -9.318 1.00 0.00 6 HIS A C 13
ATOM 11938 O O . HIS A 1 6 ? -3.237 -12.952 -9.281 1.00 0.00 6 HIS A O 13
ATOM 11953 N N . HIS A 1 7 ? -4.456 -11.394 -10.381 1.00 0.00 7 HIS A N 13
ATOM 11954 C CA . HIS A 1 7 ? -4.498 -12.087 -11.684 1.00 0.00 7 HIS A CA 13
ATOM 11955 C C . HIS A 1 7 ? -4.119 -11.080 -12.792 1.00 0.00 7 HIS A C 13
ATOM 11956 O O . HIS A 1 7 ? -4.522 -9.905 -12.727 1.00 0.00 7 HIS A O 13
ATOM 11971 N N . HIS A 1 8 ? -3.337 -11.528 -13.794 1.00 0.00 8 HIS A N 13
ATOM 11972 C CA . HIS A 1 8 ? -2.911 -10.664 -14.915 1.00 0.00 8 HIS A CA 13
ATOM 11973 C C . HIS A 1 8 ? -4.029 -10.609 -15.980 1.00 0.00 8 HIS A C 13
ATOM 11974 O O . HIS A 1 8 ? -4.826 -9.665 -16.003 1.00 0.00 8 HIS A O 13
ATOM 11989 N N . HIS A 1 9 ? -4.108 -11.671 -16.799 1.00 0.00 9 HIS A N 13
ATOM 11990 C CA . HIS A 1 9 ? -5.012 -11.776 -17.957 1.00 0.00 9 HIS A CA 13
ATOM 11991 C C . HIS A 1 9 ? -4.890 -13.207 -18.527 1.00 0.00 9 HIS A C 13
ATOM 11992 O O . HIS A 1 9 ? -3.844 -13.845 -18.366 1.00 0.00 9 HIS A O 13
ATOM 12007 N N . HIS A 1 10 ? -5.949 -13.715 -19.186 1.00 0.00 10 HIS A N 13
ATOM 12008 C CA . HIS A 1 10 ? -5.911 -15.037 -19.843 1.00 0.00 10 HIS A CA 13
ATOM 12009 C C . HIS A 1 10 ? -6.580 -14.954 -21.222 1.00 0.00 10 HIS A C 13
ATOM 12010 O O . HIS A 1 10 ? -7.472 -14.123 -21.446 1.00 0.00 10 HIS A O 13
ATOM 12025 N N . SER A 1 11 ? -6.123 -15.814 -22.137 1.00 0.00 11 SER A N 13
ATOM 12026 C CA . SER A 1 11 ? -6.677 -15.954 -23.486 1.00 0.00 11 SER A CA 13
ATOM 12027 C C . SER A 1 11 ? -7.114 -17.414 -23.681 1.00 0.00 11 SER A C 13
ATOM 12028 O O . SER A 1 11 ? -6.270 -18.310 -23.798 1.00 0.00 11 SER A O 13
ATOM 12036 N N . SER A 1 12 ? -8.432 -17.640 -23.658 1.00 0.00 12 SER A N 13
ATOM 12037 C CA . SER A 1 12 ? -9.037 -18.970 -23.810 1.00 0.00 12 SER A CA 13
ATOM 12038 C C . SER A 1 12 ? -9.816 -19.040 -25.136 1.00 0.00 12 SER A C 13
ATOM 12039 O O . SER A 1 12 ? -10.966 -18.592 -25.227 1.00 0.00 12 SER A O 13
ATOM 12047 N N . GLY A 1 13 ? -9.141 -19.554 -26.177 1.00 0.00 13 GLY A N 13
ATOM 12048 C CA . GLY A 1 13 ? -9.733 -19.714 -27.501 1.00 0.00 13 GLY A CA 13
ATOM 12049 C C . GLY A 1 13 ? -10.291 -21.118 -27.693 1.00 0.00 13 GLY A C 13
ATOM 12050 O O . GLY A 1 13 ? -9.578 -22.014 -28.166 1.00 0.00 13 GLY A O 13
ATOM 12054 N N . LEU A 1 14 ? -11.551 -21.316 -27.272 1.00 0.00 14 LEU A N 13
ATOM 12055 C CA . LEU A 1 14 ? -12.278 -22.593 -27.453 1.00 0.00 14 LEU A CA 13
ATOM 12056 C C . LEU A 1 14 ? -12.797 -22.712 -28.906 1.00 0.00 14 LEU A C 13
ATOM 12057 O O . LEU A 1 14 ? -13.502 -21.818 -29.394 1.00 0.00 14 LEU A O 13
ATOM 12073 N N . VAL A 1 15 ? -12.430 -23.820 -29.582 1.00 0.00 15 VAL A N 13
ATOM 12074 C CA . VAL A 1 15 ? -12.805 -24.091 -30.981 1.00 0.00 15 VAL A CA 13
ATOM 12075 C C . VAL A 1 15 ? -14.088 -24.972 -31.055 1.00 0.00 15 VAL A C 13
ATOM 12076 O O . VAL A 1 15 ? -14.152 -26.029 -30.405 1.00 0.00 15 VAL A O 13
ATOM 12089 N N . PRO A 1 16 ? -15.158 -24.518 -31.776 1.00 0.00 16 PRO A N 13
ATOM 12090 C CA . PRO A 1 16 ? -16.276 -25.393 -32.187 1.00 0.00 16 PRO A CA 13
ATOM 12091 C C . PRO A 1 16 ? -16.022 -26.036 -33.574 1.00 0.00 16 PRO A C 13
ATOM 12092 O O . PRO A 1 16 ? -15.076 -25.665 -34.281 1.00 0.00 16 PRO A O 13
ATOM 12103 N N . ARG A 1 17 ? -16.874 -27.000 -33.948 1.00 0.00 17 ARG A N 13
ATOM 12104 C CA . ARG A 1 17 ? -16.794 -27.696 -35.244 1.00 0.00 17 ARG A CA 13
ATOM 12105 C C . ARG A 1 17 ? -18.194 -28.202 -35.643 1.00 0.00 17 ARG A C 13
ATOM 12106 O O . ARG A 1 17 ? -18.861 -28.897 -34.856 1.00 0.00 17 ARG A O 13
ATOM 12127 N N . GLY A 1 18 ? -18.632 -27.840 -36.860 1.00 0.00 18 GLY A N 13
ATOM 12128 C CA . GLY A 1 18 ? -19.930 -28.259 -37.381 1.00 0.00 18 GLY A CA 13
ATOM 12129 C C . GLY A 1 18 ? -19.962 -28.258 -38.904 1.00 0.00 18 GLY A C 13
ATOM 12130 O O . GLY A 1 18 ? -19.618 -27.240 -39.524 1.00 0.00 18 GLY A O 13
ATOM 12134 N N . SER A 1 19 ? -20.374 -29.392 -39.509 1.00 0.00 19 SER A N 13
ATOM 12135 C CA . SER A 1 19 ? -20.393 -29.569 -40.979 1.00 0.00 19 SER A CA 13
ATOM 12136 C C . SER A 1 19 ? -21.840 -29.515 -41.523 1.00 0.00 19 SER A C 13
ATOM 12137 O O . SER A 1 19 ? -22.799 -29.424 -40.751 1.00 0.00 19 SER A O 13
ATOM 12145 N N . HIS A 1 20 ? -21.976 -29.552 -42.865 1.00 0.00 20 HIS A N 13
ATOM 12146 C CA . HIS A 1 20 ? -23.273 -29.540 -43.574 1.00 0.00 20 HIS A CA 13
ATOM 12147 C C . HIS A 1 20 ? -23.404 -30.841 -44.385 1.00 0.00 20 HIS A C 13
ATOM 12148 O O . HIS A 1 20 ? -22.807 -30.973 -45.458 1.00 0.00 20 HIS A O 13
ATOM 12163 N N . MET A 1 21 ? -24.169 -31.805 -43.851 1.00 0.00 21 MET A N 13
ATOM 12164 C CA . MET A 1 21 ? -24.343 -33.145 -44.448 1.00 0.00 21 MET A CA 13
ATOM 12165 C C . MET A 1 21 ? -25.421 -33.113 -45.560 1.00 0.00 21 MET A C 13
ATOM 12166 O O . MET A 1 21 ? -26.246 -32.189 -45.598 1.00 0.00 21 MET A O 13
ATOM 12180 N N . THR A 1 22 ? -25.396 -34.145 -46.436 1.00 0.00 22 THR A N 13
ATOM 12181 C CA . THR A 1 22 ? -26.249 -34.274 -47.635 1.00 0.00 22 THR A CA 13
ATOM 12182 C C . THR A 1 22 ? -25.833 -33.221 -48.690 1.00 0.00 22 THR A C 13
ATOM 12183 O O . THR A 1 22 ? -26.392 -32.115 -48.758 1.00 0.00 22 THR A O 13
ATOM 12194 N N . THR A 1 23 ? -24.785 -33.559 -49.464 1.00 0.00 23 THR A N 13
ATOM 12195 C CA . THR A 1 23 ? -24.230 -32.694 -50.516 1.00 0.00 23 THR A CA 13
ATOM 12196 C C . THR A 1 23 ? -24.848 -33.044 -51.884 1.00 0.00 23 THR A C 13
ATOM 12197 O O . THR A 1 23 ? -24.384 -33.955 -52.588 1.00 0.00 23 THR A O 13
ATOM 12208 N N . ARG A 1 24 ? -25.949 -32.346 -52.214 1.00 0.00 24 ARG A N 13
ATOM 12209 C CA . ARG A 1 24 ? -26.626 -32.454 -53.513 1.00 0.00 24 ARG A CA 13
ATOM 12210 C C . ARG A 1 24 ? -26.438 -31.143 -54.290 1.00 0.00 24 ARG A C 13
ATOM 12211 O O . ARG A 1 24 ? -26.492 -30.054 -53.710 1.00 0.00 24 ARG A O 13
ATOM 12232 N N . TYR A 1 25 ? -26.215 -31.270 -55.600 1.00 0.00 25 TYR A N 13
ATOM 12233 C CA . TYR A 1 25 ? -26.004 -30.134 -56.514 1.00 0.00 25 TYR A CA 13
ATOM 12234 C C . TYR A 1 25 ? -27.288 -29.876 -57.315 1.00 0.00 25 TYR A C 13
ATOM 12235 O O . TYR A 1 25 ? -28.172 -30.744 -57.378 1.00 0.00 25 TYR A O 13
ATOM 12253 N N . ARG A 1 26 ? -27.394 -28.675 -57.899 1.00 0.00 26 ARG A N 13
ATOM 12254 C CA . ARG A 1 26 ? -28.542 -28.289 -58.724 1.00 0.00 26 ARG A CA 13
ATOM 12255 C C . ARG A 1 26 ? -28.141 -27.211 -59.747 1.00 0.00 26 ARG A C 13
ATOM 12256 O O . ARG A 1 26 ? -27.429 -26.255 -59.419 1.00 0.00 26 ARG A O 13
ATOM 12277 N N . PHE A 1 27 ? -28.593 -27.412 -60.997 1.00 0.00 27 PHE A N 13
ATOM 12278 C CA . PHE A 1 27 ? -28.311 -26.524 -62.145 1.00 0.00 27 PHE A CA 13
ATOM 12279 C C . PHE A 1 27 ? -29.606 -26.323 -62.940 1.00 0.00 27 PHE A C 13
ATOM 12280 O O . PHE A 1 27 ? -30.403 -27.252 -63.050 1.00 0.00 27 PHE A O 13
ATOM 12297 N N . THR A 1 28 ? -29.831 -25.126 -63.482 1.00 0.00 28 THR A N 13
ATOM 12298 C CA . THR A 1 28 ? -31.020 -24.852 -64.321 1.00 0.00 28 THR A CA 13
ATOM 12299 C C . THR A 1 28 ? -30.751 -25.218 -65.805 1.00 0.00 28 THR A C 13
ATOM 12300 O O . THR A 1 28 ? -31.666 -25.189 -66.632 1.00 0.00 28 THR A O 13
ATOM 12311 N N . ASP A 1 29 ? -29.490 -25.594 -66.118 1.00 0.00 29 ASP A N 13
ATOM 12312 C CA . ASP A 1 29 ? -29.062 -26.003 -67.467 1.00 0.00 29 ASP A CA 13
ATOM 12313 C C . ASP A 1 29 ? -28.773 -27.519 -67.483 1.00 0.00 29 ASP A C 13
ATOM 12314 O O . ASP A 1 29 ? -28.198 -28.052 -66.520 1.00 0.00 29 ASP A O 13
ATOM 12323 N N . GLU A 1 30 ? -29.164 -28.191 -68.594 1.00 0.00 30 GLU A N 13
ATOM 12324 C CA . GLU A 1 30 ? -29.041 -29.652 -68.750 1.00 0.00 30 GLU A CA 13
ATOM 12325 C C . GLU A 1 30 ? -27.579 -30.087 -68.908 1.00 0.00 30 GLU A C 13
ATOM 12326 O O . GLU A 1 30 ? -27.192 -31.120 -68.366 1.00 0.00 30 GLU A O 13
ATOM 12338 N N . GLU A 1 31 ? -26.779 -29.287 -69.643 1.00 0.00 31 GLU A N 13
ATOM 12339 C CA . GLU A 1 31 ? -25.381 -29.633 -69.978 1.00 0.00 31 GLU A CA 13
ATOM 12340 C C . GLU A 1 31 ? -24.474 -29.472 -68.748 1.00 0.00 31 GLU A C 13
ATOM 12341 O O . GLU A 1 31 ? -23.500 -30.207 -68.598 1.00 0.00 31 GLU A O 13
ATOM 12353 N N . GLU A 1 32 ? -24.817 -28.512 -67.872 1.00 0.00 32 GLU A N 13
ATOM 12354 C CA . GLU A 1 32 ? -24.114 -28.299 -66.592 1.00 0.00 32 GLU A CA 13
ATOM 12355 C C . GLU A 1 32 ? -24.360 -29.475 -65.640 1.00 0.00 32 GLU A C 13
ATOM 12356 O O . GLU A 1 32 ? -23.432 -29.966 -64.989 1.00 0.00 32 GLU A O 13
ATOM 12368 N N . ALA A 1 33 ? -25.625 -29.916 -65.583 1.00 0.00 33 ALA A N 13
ATOM 12369 C CA . ALA A 1 33 ? -26.042 -31.058 -64.756 1.00 0.00 33 ALA A CA 13
ATOM 12370 C C . ALA A 1 33 ? -25.449 -32.377 -65.275 1.00 0.00 33 ALA A C 13
ATOM 12371 O O . ALA A 1 33 ? -24.953 -33.194 -64.495 1.00 0.00 33 ALA A O 13
ATOM 12378 N N . ARG A 1 34 ? -25.489 -32.536 -66.608 1.00 0.00 34 ARG A N 13
ATOM 12379 C CA . ARG A 1 34 ? -25.054 -33.757 -67.304 1.00 0.00 34 ARG A CA 13
ATOM 12380 C C . ARG A 1 34 ? -23.541 -33.930 -67.168 1.00 0.00 34 ARG A C 13
ATOM 12381 O O . ARG A 1 34 ? -23.086 -34.980 -66.742 1.00 0.00 34 ARG A O 13
ATOM 12402 N N . ARG A 1 35 ? -22.781 -32.859 -67.488 1.00 0.00 35 ARG A N 13
ATOM 12403 C CA . ARG A 1 35 ? -21.303 -32.869 -67.423 1.00 0.00 35 ARG A CA 13
ATOM 12404 C C . ARG A 1 35 ? -20.811 -33.170 -66.000 1.00 0.00 35 ARG A C 13
ATOM 12405 O O . ARG A 1 35 ? -19.949 -34.032 -65.813 1.00 0.00 35 ARG A O 13
ATOM 12426 N N . ALA A 1 36 ? -21.383 -32.447 -65.014 1.00 0.00 36 ALA A N 13
ATOM 12427 C CA . ALA A 1 36 ? -21.041 -32.609 -63.586 1.00 0.00 36 ALA A CA 13
ATOM 12428 C C . ALA A 1 36 ? -21.278 -34.059 -63.137 1.00 0.00 36 ALA A C 13
ATOM 12429 O O . ALA A 1 36 ? -20.408 -34.679 -62.513 1.00 0.00 36 ALA A O 13
ATOM 12436 N N . ALA A 1 37 ? -22.456 -34.588 -63.520 1.00 0.00 37 ALA A N 13
ATOM 12437 C CA . ALA A 1 37 ? -22.860 -35.977 -63.244 1.00 0.00 37 ALA A CA 13
ATOM 12438 C C . ALA A 1 37 ? -21.866 -36.977 -63.873 1.00 0.00 37 ALA A C 13
ATOM 12439 O O . ALA A 1 37 ? -21.490 -37.956 -63.241 1.00 0.00 37 ALA A O 13
ATOM 12446 N N . LYS A 1 38 ? -21.418 -36.681 -65.112 1.00 0.00 38 LYS A N 13
ATOM 12447 C CA . LYS A 1 38 ? -20.491 -37.549 -65.872 1.00 0.00 38 LYS A CA 13
ATOM 12448 C C . LYS A 1 38 ? -19.079 -37.530 -65.274 1.00 0.00 38 LYS A C 13
ATOM 12449 O O . LYS A 1 38 ? -18.340 -38.499 -65.429 1.00 0.00 38 LYS A O 13
ATOM 12468 N N . GLU A 1 39 ? -18.713 -36.417 -64.599 1.00 0.00 39 GLU A N 13
ATOM 12469 C CA . GLU A 1 39 ? -17.412 -36.292 -63.913 1.00 0.00 39 GLU A CA 13
ATOM 12470 C C . GLU A 1 39 ? -17.357 -37.242 -62.711 1.00 0.00 39 GLU A C 13
ATOM 12471 O O . GLU A 1 39 ? -16.441 -38.058 -62.600 1.00 0.00 39 GLU A O 13
ATOM 12483 N N . TRP A 1 40 ? -18.379 -37.164 -61.839 1.00 0.00 40 TRP A N 13
ATOM 12484 C CA . TRP A 1 40 ? -18.443 -38.001 -60.626 1.00 0.00 40 TRP A CA 13
ATOM 12485 C C . TRP A 1 40 ? -18.703 -39.473 -60.992 1.00 0.00 40 TRP A C 13
ATOM 12486 O O . TRP A 1 40 ? -18.167 -40.369 -60.344 1.00 0.00 40 TRP A O 13
ATOM 12507 N N . ALA A 1 41 ? -19.492 -39.706 -62.065 1.00 0.00 41 ALA A N 13
ATOM 12508 C CA . ALA A 1 41 ? -19.758 -41.063 -62.586 1.00 0.00 41 ALA A CA 13
ATOM 12509 C C . ALA A 1 41 ? -18.462 -41.691 -63.139 1.00 0.00 41 ALA A C 13
ATOM 12510 O O . ALA A 1 41 ? -18.224 -42.892 -62.979 1.00 0.00 41 ALA A O 13
ATOM 12517 N N . ARG A 1 42 ? -17.623 -40.848 -63.781 1.00 0.00 42 ARG A N 13
ATOM 12518 C CA . ARG A 1 42 ? -16.286 -41.248 -64.276 1.00 0.00 42 ARG A CA 13
ATOM 12519 C C . ARG A 1 42 ? -15.364 -41.589 -63.085 1.00 0.00 42 ARG A C 13
ATOM 12520 O O . ARG A 1 42 ? -14.526 -42.493 -63.167 1.00 0.00 42 ARG A O 13
ATOM 12541 N N . ARG A 1 43 ? -15.543 -40.853 -61.980 1.00 0.00 43 ARG A N 13
ATOM 12542 C CA . ARG A 1 43 ? -14.767 -41.047 -60.736 1.00 0.00 43 ARG A CA 13
ATOM 12543 C C . ARG A 1 43 ? -15.250 -42.280 -59.938 1.00 0.00 43 ARG A C 13
ATOM 12544 O O . ARG A 1 43 ? -14.536 -42.754 -59.051 1.00 0.00 43 ARG A O 13
ATOM 12565 N N . GLY A 1 44 ? -16.462 -42.780 -60.251 1.00 0.00 44 GLY A N 13
ATOM 12566 C CA . GLY A 1 44 ? -17.010 -43.991 -59.621 1.00 0.00 44 GLY A CA 13
ATOM 12567 C C . GLY A 1 44 ? -18.053 -43.694 -58.547 1.00 0.00 44 GLY A C 13
ATOM 12568 O O . GLY A 1 44 ? -18.153 -44.417 -57.549 1.00 0.00 44 GLY A O 13
ATOM 12572 N N . TYR A 1 45 ? -18.845 -42.635 -58.766 1.00 0.00 45 TYR A N 13
ATOM 12573 C CA . TYR A 1 45 ? -19.955 -42.227 -57.871 1.00 0.00 45 TYR A CA 13
ATOM 12574 C C . TYR A 1 45 ? -21.295 -42.421 -58.589 1.00 0.00 45 TYR A C 13
ATOM 12575 O O . TYR A 1 45 ? -21.403 -42.168 -59.795 1.00 0.00 45 TYR A O 13
ATOM 12593 N N . GLN A 1 46 ? -22.318 -42.862 -57.842 1.00 0.00 46 GLN A N 13
ATOM 12594 C CA . GLN A 1 46 ? -23.672 -43.025 -58.369 1.00 0.00 46 GLN A CA 13
ATOM 12595 C C . GLN A 1 46 ? -24.400 -41.675 -58.300 1.00 0.00 46 GLN A C 13
ATOM 12596 O O . GLN A 1 46 ? -24.652 -41.151 -57.219 1.00 0.00 46 GLN A O 13
ATOM 12610 N N . VAL A 1 47 ? -24.703 -41.115 -59.476 1.00 0.00 47 VAL A N 13
ATOM 12611 C CA . VAL A 1 47 ? -25.337 -39.789 -59.624 1.00 0.00 47 VAL A CA 13
ATOM 12612 C C . VAL A 1 47 ? -26.679 -39.924 -60.371 1.00 0.00 47 VAL A C 13
ATOM 12613 O O . VAL A 1 47 ? -26.881 -40.887 -61.124 1.00 0.00 47 VAL A O 13
ATOM 12626 N N . HIS A 1 48 ? -27.599 -38.965 -60.137 1.00 0.00 48 HIS A N 13
ATOM 12627 C CA . HIS A 1 48 ? -28.950 -38.952 -60.746 1.00 0.00 48 HIS A CA 13
ATOM 12628 C C . HIS A 1 48 ? -29.394 -37.513 -61.033 1.00 0.00 48 HIS A C 13
ATOM 12629 O O . HIS A 1 48 ? -29.534 -36.715 -60.109 1.00 0.00 48 HIS A O 13
ATOM 12644 N N . VAL A 1 49 ? -29.609 -37.192 -62.322 1.00 0.00 49 VAL A N 13
ATOM 12645 C CA . VAL A 1 49 ? -30.174 -35.903 -62.740 1.00 0.00 49 VAL A CA 13
ATOM 12646 C C . VAL A 1 49 ? -31.720 -35.988 -62.726 1.00 0.00 49 VAL A C 13
ATOM 12647 O O . VAL A 1 49 ? -32.333 -36.746 -63.484 1.00 0.00 49 VAL A O 13
ATOM 12660 N N . THR A 1 50 ? -32.325 -35.273 -61.772 1.00 0.00 50 THR A N 13
ATOM 12661 C CA . THR A 1 50 ? -33.783 -35.078 -61.681 1.00 0.00 50 THR A CA 13
ATOM 12662 C C . THR A 1 50 ? -34.135 -33.673 -62.201 1.00 0.00 50 THR A C 13
ATOM 12663 O O . THR A 1 50 ? -33.258 -32.815 -62.300 1.00 0.00 50 THR A O 13
ATOM 12674 N N . GLN A 1 51 ? -35.411 -33.446 -62.549 1.00 0.00 51 GLN A N 13
ATOM 12675 C CA . GLN A 1 51 ? -35.875 -32.139 -63.073 1.00 0.00 51 GLN A CA 13
ATOM 12676 C C . GLN A 1 51 ? -36.860 -31.469 -62.097 1.00 0.00 51 GLN A C 13
ATOM 12677 O O . GLN A 1 51 ? -36.638 -30.323 -61.664 1.00 0.00 51 GLN A O 13
ATOM 12691 N N . ASN A 1 52 ? -37.930 -32.219 -61.732 1.00 0.00 52 ASN A N 13
ATOM 12692 C CA . ASN A 1 52 ? -39.118 -31.696 -61.008 1.00 0.00 52 ASN A CA 13
ATOM 12693 C C . ASN A 1 52 ? -39.831 -30.660 -61.912 1.00 0.00 52 ASN A C 13
ATOM 12694 O O . ASN A 1 52 ? -40.851 -30.963 -62.546 1.00 0.00 52 ASN A O 13
ATOM 12705 N N . GLY A 1 53 ? -39.244 -29.443 -61.977 1.00 0.00 53 GLY A N 13
ATOM 12706 C CA . GLY A 1 53 ? -39.562 -28.417 -62.972 1.00 0.00 53 GLY A CA 13
ATOM 12707 C C . GLY A 1 53 ? -38.535 -28.468 -64.100 1.00 0.00 53 GLY A C 13
ATOM 12708 O O . GLY A 1 53 ? -38.187 -29.552 -64.563 1.00 0.00 53 GLY A O 13
ATOM 12712 N N . THR A 1 54 ? -38.056 -27.302 -64.559 1.00 0.00 54 THR A N 13
ATOM 12713 C CA . THR A 1 54 ? -36.920 -27.207 -65.505 1.00 0.00 54 THR A CA 13
ATOM 12714 C C . THR A 1 54 ? -35.561 -27.165 -64.745 1.00 0.00 54 THR A C 13
ATOM 12715 O O . THR A 1 54 ? -34.538 -26.741 -65.300 1.00 0.00 54 THR A O 13
ATOM 12726 N N . TYR A 1 55 ? -35.557 -27.664 -63.485 1.00 0.00 55 TYR A N 13
ATOM 12727 C CA . TYR A 1 55 ? -34.408 -27.572 -62.567 1.00 0.00 55 TYR A CA 13
ATOM 12728 C C . TYR A 1 55 ? -33.617 -28.898 -62.563 1.00 0.00 55 TYR A C 13
ATOM 12729 O O . TYR A 1 55 ? -33.973 -29.831 -61.858 1.00 0.00 55 TYR A O 13
ATOM 12747 N N . TRP A 1 56 ? -32.548 -28.964 -63.360 1.00 0.00 56 TRP A N 13
ATOM 12748 C CA . TRP A 1 56 ? -31.714 -30.177 -63.517 1.00 0.00 56 TRP A CA 13
ATOM 12749 C C . TRP A 1 56 ? -30.787 -30.381 -62.287 1.00 0.00 56 TRP A C 13
ATOM 12750 O O . TRP A 1 56 ? -29.629 -29.935 -62.268 1.00 0.00 56 TRP A O 13
ATOM 12771 N N . GLU A 1 57 ? -31.333 -31.026 -61.248 1.00 0.00 57 GLU A N 13
ATOM 12772 C CA . GLU A 1 57 ? -30.645 -31.232 -59.959 1.00 0.00 57 GLU A CA 13
ATOM 12773 C C . GLU A 1 57 ? -29.894 -32.583 -59.941 1.00 0.00 57 GLU A C 13
ATOM 12774 O O . GLU A 1 57 ? -30.476 -33.616 -60.253 1.00 0.00 57 GLU A O 13
ATOM 12786 N N . VAL A 1 58 ? -28.599 -32.565 -59.564 1.00 0.00 58 VAL A N 13
ATOM 12787 C CA . VAL A 1 58 ? -27.755 -33.776 -59.541 1.00 0.00 58 VAL A CA 13
ATOM 12788 C C . VAL A 1 58 ? -27.651 -34.341 -58.106 1.00 0.00 58 VAL A C 13
ATOM 12789 O O . VAL A 1 58 ? -26.949 -33.781 -57.254 1.00 0.00 58 VAL A O 13
ATOM 12802 N N . GLU A 1 59 ? -28.391 -35.426 -57.858 1.00 0.00 59 GLU A N 13
ATOM 12803 C CA . GLU A 1 59 ? -28.328 -36.205 -56.615 1.00 0.00 59 GLU A CA 13
ATOM 12804 C C . GLU A 1 59 ? -27.096 -37.132 -56.638 1.00 0.00 59 GLU A C 13
ATOM 12805 O O . GLU A 1 59 ? -27.077 -38.113 -57.390 1.00 0.00 59 GLU A O 13
ATOM 12817 N N . VAL A 1 60 ? -26.064 -36.797 -55.847 1.00 0.00 60 VAL A N 13
ATOM 12818 C CA . VAL A 1 60 ? -24.859 -37.635 -55.699 1.00 0.00 60 VAL A CA 13
ATOM 12819 C C . VAL A 1 60 ? -25.055 -38.603 -54.514 1.00 0.00 60 VAL A C 13
ATOM 12820 O O . VAL A 1 60 ? -25.640 -38.227 -53.490 1.00 0.00 60 VAL A O 13
ATOM 12833 N N . ARG A 1 61 ? -24.600 -39.852 -54.681 1.00 0.00 61 ARG A N 13
ATOM 12834 C CA . ARG A 1 61 ? -24.627 -40.890 -53.638 1.00 0.00 61 ARG A CA 13
ATOM 12835 C C . ARG A 1 61 ? -23.165 -41.207 -53.238 1.00 0.00 61 ARG A C 13
ATOM 12836 O O . ARG A 1 61 ? -22.761 -40.892 -52.095 1.00 0.00 61 ARG A O 13
ATOM 12858 N N . MET A 1 1 ? -24.337 -36.647 3.526 1.00 0.00 1 MET A N 14
ATOM 12859 C CA . MET A 1 1 ? -22.914 -36.263 3.390 1.00 0.00 1 MET A CA 14
ATOM 12860 C C . MET A 1 1 ? -22.800 -35.021 2.488 1.00 0.00 1 MET A C 14
ATOM 12861 O O . MET A 1 1 ? -23.661 -34.783 1.626 1.00 0.00 1 MET A O 14
ATOM 12877 N N . GLY A 1 2 ? -21.752 -34.214 2.728 1.00 0.00 2 GLY A N 14
ATOM 12878 C CA . GLY A 1 2 ? -21.428 -33.047 1.909 1.00 0.00 2 GLY A CA 14
ATOM 12879 C C . GLY A 1 2 ? -19.938 -32.987 1.605 1.00 0.00 2 GLY A C 14
ATOM 12880 O O . GLY A 1 2 ? -19.347 -31.898 1.527 1.00 0.00 2 GLY A O 14
ATOM 12884 N N . SER A 1 3 ? -19.325 -34.176 1.450 1.00 0.00 3 SER A N 14
ATOM 12885 C CA . SER A 1 3 ? -17.890 -34.324 1.177 1.00 0.00 3 SER A CA 14
ATOM 12886 C C . SER A 1 3 ? -17.589 -34.004 -0.305 1.00 0.00 3 SER A C 14
ATOM 12887 O O . SER A 1 3 ? -17.589 -34.889 -1.174 1.00 0.00 3 SER A O 14
ATOM 12895 N N . SER A 1 4 ? -17.436 -32.703 -0.583 1.00 0.00 4 SER A N 14
ATOM 12896 C CA . SER A 1 4 ? -17.047 -32.186 -1.898 1.00 0.00 4 SER A CA 14
ATOM 12897 C C . SER A 1 4 ? -15.513 -32.243 -2.049 1.00 0.00 4 SER A C 14
ATOM 12898 O O . SER A 1 4 ? -14.781 -31.652 -1.246 1.00 0.00 4 SER A O 14
ATOM 12906 N N . HIS A 1 5 ? -15.041 -32.979 -3.074 1.00 0.00 5 HIS A N 14
ATOM 12907 C CA . HIS A 1 5 ? -13.598 -33.241 -3.309 1.00 0.00 5 HIS A CA 14
ATOM 12908 C C . HIS A 1 5 ? -13.024 -32.359 -4.439 1.00 0.00 5 HIS A C 14
ATOM 12909 O O . HIS A 1 5 ? -11.875 -32.553 -4.861 1.00 0.00 5 HIS A O 14
ATOM 12924 N N . HIS A 1 6 ? -13.824 -31.388 -4.914 1.00 0.00 6 HIS A N 14
ATOM 12925 C CA . HIS A 1 6 ? -13.359 -30.340 -5.846 1.00 0.00 6 HIS A CA 14
ATOM 12926 C C . HIS A 1 6 ? -14.227 -29.080 -5.678 1.00 0.00 6 HIS A C 14
ATOM 12927 O O . HIS A 1 6 ? -15.454 -29.169 -5.551 1.00 0.00 6 HIS A O 14
ATOM 12942 N N . HIS A 1 7 ? -13.564 -27.915 -5.635 1.00 0.00 7 HIS A N 14
ATOM 12943 C CA . HIS A 1 7 ? -14.212 -26.589 -5.539 1.00 0.00 7 HIS A CA 14
ATOM 12944 C C . HIS A 1 7 ? -13.672 -25.703 -6.666 1.00 0.00 7 HIS A C 14
ATOM 12945 O O . HIS A 1 7 ? -14.409 -24.925 -7.281 1.00 0.00 7 HIS A O 14
ATOM 12960 N N . HIS A 1 8 ? -12.359 -25.834 -6.918 1.00 0.00 8 HIS A N 14
ATOM 12961 C CA . HIS A 1 8 ? -11.671 -25.170 -8.028 1.00 0.00 8 HIS A CA 14
ATOM 12962 C C . HIS A 1 8 ? -10.770 -26.202 -8.734 1.00 0.00 8 HIS A C 14
ATOM 12963 O O . HIS A 1 8 ? -9.626 -26.439 -8.327 1.00 0.00 8 HIS A O 14
ATOM 12978 N N . HIS A 1 9 ? -11.344 -26.859 -9.747 1.00 0.00 9 HIS A N 14
ATOM 12979 C CA . HIS A 1 9 ? -10.644 -27.791 -10.635 1.00 0.00 9 HIS A CA 14
ATOM 12980 C C . HIS A 1 9 ? -10.918 -27.333 -12.073 1.00 0.00 9 HIS A C 14
ATOM 12981 O O . HIS A 1 9 ? -12.043 -27.467 -12.567 1.00 0.00 9 HIS A O 14
ATOM 12996 N N . HIS A 1 10 ? -9.894 -26.753 -12.715 1.00 0.00 10 HIS A N 14
ATOM 12997 C CA . HIS A 1 10 ? -9.985 -26.260 -14.092 1.00 0.00 10 HIS A CA 14
ATOM 12998 C C . HIS A 1 10 ? -9.735 -27.410 -15.082 1.00 0.00 10 HIS A C 14
ATOM 12999 O O . HIS A 1 10 ? -8.639 -27.967 -15.128 1.00 0.00 10 HIS A O 14
ATOM 13014 N N . SER A 1 11 ? -10.769 -27.756 -15.860 1.00 0.00 11 SER A N 14
ATOM 13015 C CA . SER A 1 11 ? -10.663 -28.734 -16.952 1.00 0.00 11 SER A CA 14
ATOM 13016 C C . SER A 1 11 ? -10.181 -28.014 -18.229 1.00 0.00 11 SER A C 14
ATOM 13017 O O . SER A 1 11 ? -10.611 -26.884 -18.519 1.00 0.00 11 SER A O 14
ATOM 13025 N N . SER A 1 12 ? -9.244 -28.646 -18.955 1.00 0.00 12 SER A N 14
ATOM 13026 C CA . SER A 1 12 ? -8.735 -28.154 -20.249 1.00 0.00 12 SER A CA 14
ATOM 13027 C C . SER A 1 12 ? -9.747 -28.442 -21.375 1.00 0.00 12 SER A C 14
ATOM 13028 O O . SER A 1 12 ? -10.406 -29.492 -21.369 1.00 0.00 12 SER A O 14
ATOM 13036 N N . GLY A 1 13 ? -9.840 -27.514 -22.336 1.00 0.00 13 GLY A N 14
ATOM 13037 C CA . GLY A 1 13 ? -10.696 -27.673 -23.509 1.00 0.00 13 GLY A CA 14
ATOM 13038 C C . GLY A 1 13 ? -9.884 -27.983 -24.761 1.00 0.00 13 GLY A C 14
ATOM 13039 O O . GLY A 1 13 ? -8.645 -27.975 -24.728 1.00 0.00 13 GLY A O 14
ATOM 13043 N N . LEU A 1 14 ? -10.588 -28.248 -25.866 1.00 0.00 14 LEU A N 14
ATOM 13044 C CA . LEU A 1 14 ? -9.973 -28.516 -27.184 1.00 0.00 14 LEU A CA 14
ATOM 13045 C C . LEU A 1 14 ? -10.891 -27.980 -28.295 1.00 0.00 14 LEU A C 14
ATOM 13046 O O . LEU A 1 14 ? -12.122 -27.935 -28.114 1.00 0.00 14 LEU A O 14
ATOM 13062 N N . VAL A 1 15 ? -10.303 -27.566 -29.434 1.00 0.00 15 VAL A N 14
ATOM 13063 C CA . VAL A 1 15 ? -11.066 -27.100 -30.600 1.00 0.00 15 VAL A CA 14
ATOM 13064 C C . VAL A 1 15 ? -11.511 -28.328 -31.442 1.00 0.00 15 VAL A C 14
ATOM 13065 O O . VAL A 1 15 ? -10.663 -29.067 -31.959 1.00 0.00 15 VAL A O 14
ATOM 13078 N N . PRO A 1 16 ? -12.848 -28.623 -31.526 1.00 0.00 16 PRO A N 14
ATOM 13079 C CA . PRO A 1 16 ? -13.363 -29.709 -32.382 1.00 0.00 16 PRO A CA 14
ATOM 13080 C C . PRO A 1 16 ? -13.623 -29.219 -33.823 1.00 0.00 16 PRO A C 14
ATOM 13081 O O . PRO A 1 16 ? -13.679 -28.008 -34.074 1.00 0.00 16 PRO A O 14
ATOM 13092 N N . ARG A 1 17 ? -13.772 -30.162 -34.759 1.00 0.00 17 ARG A N 14
ATOM 13093 C CA . ARG A 1 17 ? -14.107 -29.859 -36.161 1.00 0.00 17 ARG A CA 14
ATOM 13094 C C . ARG A 1 17 ? -14.750 -31.091 -36.814 1.00 0.00 17 ARG A C 14
ATOM 13095 O O . ARG A 1 17 ? -14.307 -32.227 -36.591 1.00 0.00 17 ARG A O 14
ATOM 13116 N N . GLY A 1 18 ? -15.780 -30.854 -37.631 1.00 0.00 18 GLY A N 14
ATOM 13117 C CA . GLY A 1 18 ? -16.460 -31.913 -38.367 1.00 0.00 18 GLY A CA 14
ATOM 13118 C C . GLY A 1 18 ? -16.911 -31.444 -39.733 1.00 0.00 18 GLY A C 14
ATOM 13119 O O . GLY A 1 18 ? -16.555 -30.341 -40.174 1.00 0.00 18 GLY A O 14
ATOM 13123 N N . SER A 1 19 ? -17.710 -32.286 -40.390 1.00 0.00 19 SER A N 14
ATOM 13124 C CA . SER A 1 19 ? -18.258 -32.037 -41.730 1.00 0.00 19 SER A CA 14
ATOM 13125 C C . SER A 1 19 ? -19.537 -32.893 -41.888 1.00 0.00 19 SER A C 14
ATOM 13126 O O . SER A 1 19 ? -20.080 -33.384 -40.877 1.00 0.00 19 SER A O 14
ATOM 13134 N N . HIS A 1 20 ? -20.020 -33.067 -43.124 1.00 0.00 20 HIS A N 14
ATOM 13135 C CA . HIS A 1 20 ? -21.182 -33.932 -43.411 1.00 0.00 20 HIS A CA 14
ATOM 13136 C C . HIS A 1 20 ? -21.099 -34.492 -44.837 1.00 0.00 20 HIS A C 14
ATOM 13137 O O . HIS A 1 20 ? -20.341 -33.982 -45.670 1.00 0.00 20 HIS A O 14
ATOM 13152 N N . MET A 1 21 ? -21.864 -35.562 -45.091 1.00 0.00 21 MET A N 14
ATOM 13153 C CA . MET A 1 21 ? -22.055 -36.134 -46.438 1.00 0.00 21 MET A CA 14
ATOM 13154 C C . MET A 1 21 ? -23.448 -35.735 -46.963 1.00 0.00 21 MET A C 14
ATOM 13155 O O . MET A 1 21 ? -24.134 -34.911 -46.336 1.00 0.00 21 MET A O 14
ATOM 13169 N N . THR A 1 22 ? -23.833 -36.315 -48.117 1.00 0.00 22 THR A N 14
ATOM 13170 C CA . THR A 1 22 ? -25.115 -36.047 -48.796 1.00 0.00 22 THR A CA 14
ATOM 13171 C C . THR A 1 22 ? -25.197 -34.571 -49.259 1.00 0.00 22 THR A C 14
ATOM 13172 O O . THR A 1 22 ? -25.698 -33.694 -48.539 1.00 0.00 22 THR A O 14
ATOM 13183 N N . THR A 1 23 ? -24.625 -34.313 -50.439 1.00 0.00 23 THR A N 14
ATOM 13184 C CA . THR A 1 23 ? -24.685 -33.017 -51.110 1.00 0.00 23 THR A CA 14
ATOM 13185 C C . THR A 1 23 ? -25.351 -33.203 -52.479 1.00 0.00 23 THR A C 14
ATOM 13186 O O . THR A 1 23 ? -24.738 -33.716 -53.423 1.00 0.00 23 THR A O 14
ATOM 13197 N N . ARG A 1 24 ? -26.645 -32.878 -52.531 1.00 0.00 24 ARG A N 14
ATOM 13198 C CA . ARG A 1 24 ? -27.414 -32.797 -53.773 1.00 0.00 24 ARG A CA 14
ATOM 13199 C C . ARG A 1 24 ? -27.141 -31.429 -54.415 1.00 0.00 24 ARG A C 14
ATOM 13200 O O . ARG A 1 24 ? -27.522 -30.388 -53.863 1.00 0.00 24 ARG A O 14
ATOM 13221 N N . TYR A 1 25 ? -26.435 -31.447 -55.545 1.00 0.00 25 TYR A N 14
ATOM 13222 C CA . TYR A 1 25 ? -26.140 -30.247 -56.348 1.00 0.00 25 TYR A CA 14
ATOM 13223 C C . TYR A 1 25 ? -27.367 -29.899 -57.207 1.00 0.00 25 TYR A C 14
ATOM 13224 O O . TYR A 1 25 ? -28.218 -30.759 -57.427 1.00 0.00 25 TYR A O 14
ATOM 13242 N N . ARG A 1 26 ? -27.445 -28.648 -57.687 1.00 0.00 26 ARG A N 14
ATOM 13243 C CA . ARG A 1 26 ? -28.525 -28.199 -58.587 1.00 0.00 26 ARG A CA 14
ATOM 13244 C C . ARG A 1 26 ? -27.978 -27.219 -59.626 1.00 0.00 26 ARG A C 14
ATOM 13245 O O . ARG A 1 26 ? -27.183 -26.324 -59.303 1.00 0.00 26 ARG A O 14
ATOM 13266 N N . PHE A 1 27 ? -28.388 -27.429 -60.885 1.00 0.00 27 PHE A N 14
ATOM 13267 C CA . PHE A 1 27 ? -27.959 -26.616 -62.032 1.00 0.00 27 PHE A CA 14
ATOM 13268 C C . PHE A 1 27 ? -29.192 -26.174 -62.835 1.00 0.00 27 PHE A C 14
ATOM 13269 O O . PHE A 1 27 ? -30.122 -26.962 -63.029 1.00 0.00 27 PHE A O 14
ATOM 13286 N N . THR A 1 28 ? -29.202 -24.910 -63.277 1.00 0.00 28 THR A N 14
ATOM 13287 C CA . THR A 1 28 ? -30.235 -24.388 -64.189 1.00 0.00 28 THR A CA 14
ATOM 13288 C C . THR A 1 28 ? -29.816 -24.630 -65.658 1.00 0.00 28 THR A C 14
ATOM 13289 O O . THR A 1 28 ? -30.646 -24.580 -66.573 1.00 0.00 28 THR A O 14
ATOM 13300 N N . ASP A 1 29 ? -28.512 -24.872 -65.868 1.00 0.00 29 ASP A N 14
ATOM 13301 C CA . ASP A 1 29 ? -27.941 -25.175 -67.188 1.00 0.00 29 ASP A CA 14
ATOM 13302 C C . ASP A 1 29 ? -28.002 -26.691 -67.434 1.00 0.00 29 ASP A C 14
ATOM 13303 O O . ASP A 1 29 ? -27.361 -27.469 -66.717 1.00 0.00 29 ASP A O 14
ATOM 13312 N N . GLU A 1 30 ? -28.795 -27.093 -68.438 1.00 0.00 30 GLU A N 14
ATOM 13313 C CA . GLU A 1 30 ? -29.021 -28.501 -68.796 1.00 0.00 30 GLU A CA 14
ATOM 13314 C C . GLU A 1 30 ? -27.709 -29.185 -69.213 1.00 0.00 30 GLU A C 14
ATOM 13315 O O . GLU A 1 30 ? -27.364 -30.225 -68.667 1.00 0.00 30 GLU A O 14
ATOM 13327 N N . GLU A 1 31 ? -26.975 -28.551 -70.160 1.00 0.00 31 GLU A N 14
ATOM 13328 C CA . GLU A 1 31 ? -25.712 -29.094 -70.720 1.00 0.00 31 GLU A CA 14
ATOM 13329 C C . GLU A 1 31 ? -24.698 -29.421 -69.608 1.00 0.00 31 GLU A C 14
ATOM 13330 O O . GLU A 1 31 ? -24.093 -30.496 -69.582 1.00 0.00 31 GLU A O 14
ATOM 13342 N N . GLU A 1 32 ? -24.564 -28.476 -68.673 1.00 0.00 32 GLU A N 14
ATOM 13343 C CA . GLU A 1 32 ? -23.589 -28.554 -67.578 1.00 0.00 32 GLU A CA 14
ATOM 13344 C C . GLU A 1 32 ? -24.057 -29.520 -66.473 1.00 0.00 32 GLU A C 14
ATOM 13345 O O . GLU A 1 32 ? -23.230 -30.101 -65.788 1.00 0.00 32 GLU A O 14
ATOM 13357 N N . ALA A 1 33 ? -25.391 -29.684 -66.320 1.00 0.00 33 ALA A N 14
ATOM 13358 C CA . ALA A 1 33 ? -25.997 -30.632 -65.344 1.00 0.00 33 ALA A CA 14
ATOM 13359 C C . ALA A 1 33 ? -25.790 -32.086 -65.793 1.00 0.00 33 ALA A C 14
ATOM 13360 O O . ALA A 1 33 ? -25.452 -32.958 -64.986 1.00 0.00 33 ALA A O 14
ATOM 13367 N N . ARG A 1 34 ? -25.997 -32.316 -67.110 1.00 0.00 34 ARG A N 14
ATOM 13368 C CA . ARG A 1 34 ? -25.808 -33.631 -67.756 1.00 0.00 34 ARG A CA 14
ATOM 13369 C C . ARG A 1 34 ? -24.339 -34.059 -67.655 1.00 0.00 34 ARG A C 14
ATOM 13370 O O . ARG A 1 34 ? -24.035 -35.209 -67.317 1.00 0.00 34 ARG A O 14
ATOM 13391 N N . ARG A 1 35 ? -23.444 -33.093 -67.921 1.00 0.00 35 ARG A N 14
ATOM 13392 C CA . ARG A 1 35 ? -21.997 -33.298 -67.850 1.00 0.00 35 ARG A CA 14
ATOM 13393 C C . ARG A 1 35 ? -21.572 -33.565 -66.403 1.00 0.00 35 ARG A C 14
ATOM 13394 O O . ARG A 1 35 ? -20.880 -34.538 -66.150 1.00 0.00 35 ARG A O 14
ATOM 13415 N N . ALA A 1 36 ? -22.061 -32.721 -65.470 1.00 0.00 36 ALA A N 14
ATOM 13416 C CA . ALA A 1 36 ? -21.705 -32.783 -64.033 1.00 0.00 36 ALA A CA 14
ATOM 13417 C C . ALA A 1 36 ? -22.004 -34.169 -63.447 1.00 0.00 36 ALA A C 14
ATOM 13418 O O . ALA A 1 36 ? -21.142 -34.776 -62.800 1.00 0.00 36 ALA A O 14
ATOM 13425 N N . ALA A 1 37 ? -23.220 -34.670 -63.736 1.00 0.00 37 ALA A N 14
ATOM 13426 C CA . ALA A 1 37 ? -23.669 -36.018 -63.322 1.00 0.00 37 ALA A CA 14
ATOM 13427 C C . ALA A 1 37 ? -22.695 -37.103 -63.821 1.00 0.00 37 ALA A C 14
ATOM 13428 O O . ALA A 1 37 ? -22.361 -38.029 -63.091 1.00 0.00 37 ALA A O 14
ATOM 13435 N N . LYS A 1 38 ? -22.227 -36.922 -65.070 1.00 0.00 38 LYS A N 14
ATOM 13436 C CA . LYS A 1 38 ? -21.309 -37.849 -65.757 1.00 0.00 38 LYS A CA 14
ATOM 13437 C C . LYS A 1 38 ? -19.857 -37.689 -65.243 1.00 0.00 38 LYS A C 14
ATOM 13438 O O . LYS A 1 38 ? -19.087 -38.648 -65.282 1.00 0.00 38 LYS A O 14
ATOM 13457 N N . GLU A 1 39 ? -19.506 -36.487 -64.742 1.00 0.00 39 GLU A N 14
ATOM 13458 C CA . GLU A 1 39 ? -18.157 -36.204 -64.200 1.00 0.00 39 GLU A CA 14
ATOM 13459 C C . GLU A 1 39 ? -17.956 -36.966 -62.894 1.00 0.00 39 GLU A C 14
ATOM 13460 O O . GLU A 1 39 ? -16.949 -37.654 -62.715 1.00 0.00 39 GLU A O 14
ATOM 13472 N N . TRP A 1 40 ? -18.941 -36.849 -61.992 1.00 0.00 40 TRP A N 14
ATOM 13473 C CA . TRP A 1 40 ? -18.938 -37.566 -60.715 1.00 0.00 40 TRP A CA 14
ATOM 13474 C C . TRP A 1 40 ? -19.099 -39.076 -60.955 1.00 0.00 40 TRP A C 14
ATOM 13475 O O . TRP A 1 40 ? -18.425 -39.870 -60.305 1.00 0.00 40 TRP A O 14
ATOM 13496 N N . ALA A 1 41 ? -19.937 -39.456 -61.942 1.00 0.00 41 ALA A N 14
ATOM 13497 C CA . ALA A 1 41 ? -20.130 -40.872 -62.333 1.00 0.00 41 ALA A CA 14
ATOM 13498 C C . ALA A 1 41 ? -18.843 -41.476 -62.948 1.00 0.00 41 ALA A C 14
ATOM 13499 O O . ALA A 1 41 ? -18.630 -42.694 -62.883 1.00 0.00 41 ALA A O 14
ATOM 13506 N N . ARG A 1 42 ? -17.996 -40.608 -63.546 1.00 0.00 42 ARG A N 14
ATOM 13507 C CA . ARG A 1 42 ? -16.658 -40.992 -64.061 1.00 0.00 42 ARG A CA 14
ATOM 13508 C C . ARG A 1 42 ? -15.700 -41.245 -62.882 1.00 0.00 42 ARG A C 14
ATOM 13509 O O . ARG A 1 42 ? -14.895 -42.179 -62.913 1.00 0.00 42 ARG A O 14
ATOM 13530 N N . ARG A 1 43 ? -15.820 -40.393 -61.847 1.00 0.00 43 ARG A N 14
ATOM 13531 C CA . ARG A 1 43 ? -15.015 -40.481 -60.609 1.00 0.00 43 ARG A CA 14
ATOM 13532 C C . ARG A 1 43 ? -15.558 -41.584 -59.658 1.00 0.00 43 ARG A C 14
ATOM 13533 O O . ARG A 1 43 ? -14.926 -41.891 -58.644 1.00 0.00 43 ARG A O 14
ATOM 13554 N N . GLY A 1 44 ? -16.735 -42.152 -59.996 1.00 0.00 44 GLY A N 14
ATOM 13555 C CA . GLY A 1 44 ? -17.297 -43.307 -59.280 1.00 0.00 44 GLY A CA 14
ATOM 13556 C C . GLY A 1 44 ? -18.180 -42.930 -58.093 1.00 0.00 44 GLY A C 14
ATOM 13557 O O . GLY A 1 44 ? -18.212 -43.636 -57.082 1.00 0.00 44 GLY A O 14
ATOM 13561 N N . TYR A 1 45 ? -18.878 -41.795 -58.220 1.00 0.00 45 TYR A N 14
ATOM 13562 C CA . TYR A 1 45 ? -19.880 -41.320 -57.241 1.00 0.00 45 TYR A CA 14
ATOM 13563 C C . TYR A 1 45 ? -21.281 -41.718 -57.722 1.00 0.00 45 TYR A C 14
ATOM 13564 O O . TYR A 1 45 ? -21.638 -41.443 -58.873 1.00 0.00 45 TYR A O 14
ATOM 13582 N N . GLN A 1 46 ? -22.067 -42.356 -56.839 1.00 0.00 46 GLN A N 14
ATOM 13583 C CA . GLN A 1 46 ? -23.425 -42.819 -57.165 1.00 0.00 46 GLN A CA 14
ATOM 13584 C C . GLN A 1 46 ? -24.359 -41.591 -57.263 1.00 0.00 46 GLN A C 14
ATOM 13585 O O . GLN A 1 46 ? -24.687 -40.968 -56.248 1.00 0.00 46 GLN A O 14
ATOM 13599 N N . VAL A 1 47 ? -24.750 -41.233 -58.505 1.00 0.00 47 VAL A N 14
ATOM 13600 C CA . VAL A 1 47 ? -25.501 -39.994 -58.801 1.00 0.00 47 VAL A CA 14
ATOM 13601 C C . VAL A 1 47 ? -26.936 -40.311 -59.274 1.00 0.00 47 VAL A C 14
ATOM 13602 O O . VAL A 1 47 ? -27.189 -41.365 -59.873 1.00 0.00 47 VAL A O 14
ATOM 13615 N N . HIS A 1 48 ? -27.872 -39.390 -58.969 1.00 0.00 48 HIS A N 14
ATOM 13616 C CA . HIS A 1 48 ? -29.279 -39.456 -59.408 1.00 0.00 48 HIS A CA 14
ATOM 13617 C C . HIS A 1 48 ? -29.662 -38.093 -60.017 1.00 0.00 48 HIS A C 14
ATOM 13618 O O . HIS A 1 48 ? -29.780 -37.101 -59.292 1.00 0.00 48 HIS A O 14
ATOM 13633 N N . VAL A 1 49 ? -29.841 -38.042 -61.351 1.00 0.00 49 VAL A N 14
ATOM 13634 C CA . VAL A 1 49 ? -30.188 -36.796 -62.052 1.00 0.00 49 VAL A CA 14
ATOM 13635 C C . VAL A 1 49 ? -31.706 -36.549 -61.931 1.00 0.00 49 VAL A C 14
ATOM 13636 O O . VAL A 1 49 ? -32.518 -37.473 -62.052 1.00 0.00 49 VAL A O 14
ATOM 13649 N N . THR A 1 50 ? -32.060 -35.296 -61.649 1.00 0.00 50 THR A N 14
ATOM 13650 C CA . THR A 1 50 ? -33.429 -34.867 -61.377 1.00 0.00 50 THR A CA 14
ATOM 13651 C C . THR A 1 50 ? -33.756 -33.720 -62.339 1.00 0.00 50 THR A C 14
ATOM 13652 O O . THR A 1 50 ? -33.379 -32.575 -62.097 1.00 0.00 50 THR A O 14
ATOM 13663 N N . GLN A 1 51 ? -34.435 -34.054 -63.439 1.00 0.00 51 GLN A N 14
ATOM 13664 C CA . GLN A 1 51 ? -34.786 -33.099 -64.509 1.00 0.00 51 GLN A CA 14
ATOM 13665 C C . GLN A 1 51 ? -36.267 -32.688 -64.419 1.00 0.00 51 GLN A C 14
ATOM 13666 O O . GLN A 1 51 ? -36.796 -32.032 -65.324 1.00 0.00 51 GLN A O 14
ATOM 13680 N N . ASN A 1 52 ? -36.919 -33.097 -63.321 1.00 0.00 52 ASN A N 14
ATOM 13681 C CA . ASN A 1 52 ? -38.336 -32.817 -63.061 1.00 0.00 52 ASN A CA 14
ATOM 13682 C C . ASN A 1 52 ? -38.518 -31.316 -62.760 1.00 0.00 52 ASN A C 14
ATOM 13683 O O . ASN A 1 52 ? -38.188 -30.850 -61.666 1.00 0.00 52 ASN A O 14
ATOM 13694 N N . GLY A 1 53 ? -38.981 -30.572 -63.777 1.00 0.00 53 GLY A N 14
ATOM 13695 C CA . GLY A 1 53 ? -39.279 -29.150 -63.654 1.00 0.00 53 GLY A CA 14
ATOM 13696 C C . GLY A 1 53 ? -38.167 -28.274 -64.223 1.00 0.00 53 GLY A C 14
ATOM 13697 O O . GLY A 1 53 ? -37.412 -28.704 -65.100 1.00 0.00 53 GLY A O 14
ATOM 13701 N N . THR A 1 54 ? -38.050 -27.043 -63.690 1.00 0.00 54 THR A N 14
ATOM 13702 C CA . THR A 1 54 ? -37.112 -26.011 -64.184 1.00 0.00 54 THR A CA 14
ATOM 13703 C C . THR A 1 54 ? -35.786 -26.022 -63.381 1.00 0.00 54 THR A C 14
ATOM 13704 O O . THR A 1 54 ? -35.094 -24.997 -63.275 1.00 0.00 54 THR A O 14
ATOM 13715 N N . TYR A 1 55 ? -35.423 -27.203 -62.848 1.00 0.00 55 TYR A N 14
ATOM 13716 C CA . TYR A 1 55 ? -34.176 -27.419 -62.089 1.00 0.00 55 TYR A CA 14
ATOM 13717 C C . TYR A 1 55 ? -33.635 -28.826 -62.386 1.00 0.00 55 TYR A C 14
ATOM 13718 O O . TYR A 1 55 ? -34.385 -29.808 -62.381 1.00 0.00 55 TYR A O 14
ATOM 13736 N N . TRP A 1 56 ? -32.326 -28.885 -62.675 1.00 0.00 56 TRP A N 14
ATOM 13737 C CA . TRP A 1 56 ? -31.612 -30.106 -63.071 1.00 0.00 56 TRP A CA 14
ATOM 13738 C C . TRP A 1 56 ? -30.575 -30.448 -61.990 1.00 0.00 56 TRP A C 14
ATOM 13739 O O . TRP A 1 56 ? -29.410 -30.037 -62.061 1.00 0.00 56 TRP A O 14
ATOM 13760 N N . GLU A 1 57 ? -31.052 -31.162 -60.953 1.00 0.00 57 GLU A N 14
ATOM 13761 C CA . GLU A 1 57 ? -30.260 -31.516 -59.761 1.00 0.00 57 GLU A CA 14
ATOM 13762 C C . GLU A 1 57 ? -29.502 -32.835 -59.961 1.00 0.00 57 GLU A C 14
ATOM 13763 O O . GLU A 1 57 ? -29.987 -33.737 -60.629 1.00 0.00 57 GLU A O 14
ATOM 13775 N N . VAL A 1 58 ? -28.299 -32.929 -59.384 1.00 0.00 58 VAL A N 14
ATOM 13776 C CA . VAL A 1 58 ? -27.514 -34.169 -59.344 1.00 0.00 58 VAL A CA 14
ATOM 13777 C C . VAL A 1 58 ? -27.310 -34.579 -57.871 1.00 0.00 58 VAL A C 14
ATOM 13778 O O . VAL A 1 58 ? -26.517 -33.965 -57.145 1.00 0.00 58 VAL A O 14
ATOM 13791 N N . GLU A 1 59 ? -28.073 -35.596 -57.434 1.00 0.00 59 GLU A N 14
ATOM 13792 C CA . GLU A 1 59 ? -28.008 -36.146 -56.072 1.00 0.00 59 GLU A CA 14
ATOM 13793 C C . GLU A 1 59 ? -26.799 -37.090 -55.965 1.00 0.00 59 GLU A C 14
ATOM 13794 O O . GLU A 1 59 ? -26.886 -38.268 -56.333 1.00 0.00 59 GLU A O 14
ATOM 13806 N N . VAL A 1 60 ? -25.667 -36.547 -55.507 1.00 0.00 60 VAL A N 14
ATOM 13807 C CA . VAL A 1 60 ? -24.403 -37.283 -55.398 1.00 0.00 60 VAL A CA 14
ATOM 13808 C C . VAL A 1 60 ? -24.278 -37.932 -54.011 1.00 0.00 60 VAL A C 14
ATOM 13809 O O . VAL A 1 60 ? -24.577 -37.291 -52.995 1.00 0.00 60 VAL A O 14
ATOM 13822 N N . ARG A 1 61 ? -23.853 -39.204 -53.989 1.00 0.00 61 ARG A N 14
ATOM 13823 C CA . ARG A 1 61 ? -23.544 -39.936 -52.756 1.00 0.00 61 ARG A CA 14
ATOM 13824 C C . ARG A 1 61 ? -22.250 -39.354 -52.128 1.00 0.00 61 ARG A C 14
ATOM 13825 O O . ARG A 1 61 ? -21.175 -39.482 -52.751 1.00 0.00 61 ARG A O 14
ATOM 13847 N N . MET A 1 1 ? -6.327 20.618 -47.233 1.00 0.00 1 MET A N 15
ATOM 13848 C CA . MET A 1 1 ? -6.708 19.210 -47.476 1.00 0.00 1 MET A CA 15
ATOM 13849 C C . MET A 1 1 ? -5.546 18.454 -48.138 1.00 0.00 1 MET A C 15
ATOM 13850 O O . MET A 1 1 ? -4.857 18.999 -49.009 1.00 0.00 1 MET A O 15
ATOM 13866 N N . GLY A 1 2 ? -5.342 17.190 -47.716 1.00 0.00 2 GLY A N 15
ATOM 13867 C CA . GLY A 1 2 ? -4.235 16.377 -48.199 1.00 0.00 2 GLY A CA 15
ATOM 13868 C C . GLY A 1 2 ? -4.323 14.939 -47.718 1.00 0.00 2 GLY A C 15
ATOM 13869 O O . GLY A 1 2 ? -3.336 14.383 -47.233 1.00 0.00 2 GLY A O 15
ATOM 13873 N N . SER A 1 3 ? -5.521 14.335 -47.855 1.00 0.00 3 SER A N 15
ATOM 13874 C CA . SER A 1 3 ? -5.768 12.930 -47.476 1.00 0.00 3 SER A CA 15
ATOM 13875 C C . SER A 1 3 ? -5.093 11.965 -48.474 1.00 0.00 3 SER A C 15
ATOM 13876 O O . SER A 1 3 ? -5.716 11.495 -49.436 1.00 0.00 3 SER A O 15
ATOM 13884 N N . SER A 1 4 ? -3.794 11.726 -48.248 1.00 0.00 4 SER A N 15
ATOM 13885 C CA . SER A 1 4 ? -2.973 10.845 -49.082 1.00 0.00 4 SER A CA 15
ATOM 13886 C C . SER A 1 4 ? -3.264 9.376 -48.743 1.00 0.00 4 SER A C 15
ATOM 13887 O O . SER A 1 4 ? -3.397 9.015 -47.567 1.00 0.00 4 SER A O 15
ATOM 13895 N N . HIS A 1 5 ? -3.394 8.539 -49.778 1.00 0.00 5 HIS A N 15
ATOM 13896 C CA . HIS A 1 5 ? -3.710 7.115 -49.604 1.00 0.00 5 HIS A CA 15
ATOM 13897 C C . HIS A 1 5 ? -2.436 6.321 -49.270 1.00 0.00 5 HIS A C 15
ATOM 13898 O O . HIS A 1 5 ? -1.647 5.979 -50.158 1.00 0.00 5 HIS A O 15
ATOM 13913 N N . HIS A 1 6 ? -2.233 6.071 -47.967 1.00 0.00 6 HIS A N 15
ATOM 13914 C CA . HIS A 1 6 ? -1.132 5.242 -47.450 1.00 0.00 6 HIS A CA 15
ATOM 13915 C C . HIS A 1 6 ? -1.729 4.238 -46.447 1.00 0.00 6 HIS A C 15
ATOM 13916 O O . HIS A 1 6 ? -2.518 4.621 -45.574 1.00 0.00 6 HIS A O 15
ATOM 13931 N N . HIS A 1 7 ? -1.378 2.951 -46.603 1.00 0.00 7 HIS A N 15
ATOM 13932 C CA . HIS A 1 7 ? -1.978 1.834 -45.843 1.00 0.00 7 HIS A CA 15
ATOM 13933 C C . HIS A 1 7 ? -0.957 1.243 -44.868 1.00 0.00 7 HIS A C 15
ATOM 13934 O O . HIS A 1 7 ? 0.253 1.243 -45.144 1.00 0.00 7 HIS A O 15
ATOM 13949 N N . HIS A 1 8 ? -1.457 0.742 -43.725 1.00 0.00 8 HIS A N 15
ATOM 13950 C CA . HIS A 1 8 ? -0.628 0.070 -42.709 1.00 0.00 8 HIS A CA 15
ATOM 13951 C C . HIS A 1 8 ? -0.213 -1.309 -43.247 1.00 0.00 8 HIS A C 15
ATOM 13952 O O . HIS A 1 8 ? -1.085 -2.144 -43.518 1.00 0.00 8 HIS A O 15
ATOM 13967 N N . HIS A 1 9 ? 1.108 -1.522 -43.433 1.00 0.00 9 HIS A N 15
ATOM 13968 C CA . HIS A 1 9 ? 1.650 -2.765 -44.014 1.00 0.00 9 HIS A CA 15
ATOM 13969 C C . HIS A 1 9 ? 1.416 -3.949 -43.049 1.00 0.00 9 HIS A C 15
ATOM 13970 O O . HIS A 1 9 ? 2.213 -4.181 -42.129 1.00 0.00 9 HIS A O 15
ATOM 13985 N N . HIS A 1 10 ? 0.304 -4.664 -43.273 1.00 0.00 10 HIS A N 15
ATOM 13986 C CA . HIS A 1 10 ? -0.119 -5.808 -42.453 1.00 0.00 10 HIS A CA 15
ATOM 13987 C C . HIS A 1 10 ? -1.155 -6.630 -43.240 1.00 0.00 10 HIS A C 15
ATOM 13988 O O . HIS A 1 10 ? -2.145 -6.076 -43.721 1.00 0.00 10 HIS A O 15
ATOM 14003 N N . SER A 1 11 ? -0.917 -7.946 -43.367 1.00 0.00 11 SER A N 15
ATOM 14004 C CA . SER A 1 11 ? -1.824 -8.873 -44.065 1.00 0.00 11 SER A CA 15
ATOM 14005 C C . SER A 1 11 ? -1.948 -10.172 -43.258 1.00 0.00 11 SER A C 15
ATOM 14006 O O . SER A 1 11 ? -0.972 -10.911 -43.103 1.00 0.00 11 SER A O 15
ATOM 14014 N N . SER A 1 12 ? -3.156 -10.420 -42.721 1.00 0.00 12 SER A N 15
ATOM 14015 C CA . SER A 1 12 ? -3.495 -11.665 -41.999 1.00 0.00 12 SER A CA 15
ATOM 14016 C C . SER A 1 12 ? -3.847 -12.780 -43.020 1.00 0.00 12 SER A C 15
ATOM 14017 O O . SER A 1 12 ? -3.940 -12.514 -44.228 1.00 0.00 12 SER A O 15
ATOM 14025 N N . GLY A 1 13 ? -4.051 -14.018 -42.528 1.00 0.00 13 GLY A N 15
ATOM 14026 C CA . GLY A 1 13 ? -4.288 -15.181 -43.393 1.00 0.00 13 GLY A CA 15
ATOM 14027 C C . GLY A 1 13 ? -5.221 -16.200 -42.771 1.00 0.00 13 GLY A C 15
ATOM 14028 O O . GLY A 1 13 ? -4.777 -17.166 -42.154 1.00 0.00 13 GLY A O 15
ATOM 14032 N N . LEU A 1 14 ? -6.531 -15.971 -42.917 1.00 0.00 14 LEU A N 15
ATOM 14033 C CA . LEU A 1 14 ? -7.566 -16.945 -42.526 1.00 0.00 14 LEU A CA 15
ATOM 14034 C C . LEU A 1 14 ? -7.993 -17.763 -43.763 1.00 0.00 14 LEU A C 15
ATOM 14035 O O . LEU A 1 14 ? -7.673 -17.393 -44.903 1.00 0.00 14 LEU A O 15
ATOM 14051 N N . VAL A 1 15 ? -8.708 -18.877 -43.527 1.00 0.00 15 VAL A N 15
ATOM 14052 C CA . VAL A 1 15 ? -9.267 -19.728 -44.595 1.00 0.00 15 VAL A CA 15
ATOM 14053 C C . VAL A 1 15 ? -10.584 -20.388 -44.091 1.00 0.00 15 VAL A C 15
ATOM 14054 O O . VAL A 1 15 ? -10.550 -21.281 -43.236 1.00 0.00 15 VAL A O 15
ATOM 14067 N N . PRO A 1 16 ? -11.782 -19.916 -44.571 1.00 0.00 16 PRO A N 15
ATOM 14068 C CA . PRO A 1 16 ? -13.077 -20.510 -44.194 1.00 0.00 16 PRO A CA 15
ATOM 14069 C C . PRO A 1 16 ? -13.363 -21.805 -44.996 1.00 0.00 16 PRO A C 15
ATOM 14070 O O . PRO A 1 16 ? -14.055 -21.784 -46.025 1.00 0.00 16 PRO A O 15
ATOM 14081 N N . ARG A 1 17 ? -12.743 -22.913 -44.547 1.00 0.00 17 ARG A N 15
ATOM 14082 C CA . ARG A 1 17 ? -12.958 -24.258 -45.114 1.00 0.00 17 ARG A CA 15
ATOM 14083 C C . ARG A 1 17 ? -14.389 -24.727 -44.752 1.00 0.00 17 ARG A C 15
ATOM 14084 O O . ARG A 1 17 ? -14.618 -25.287 -43.668 1.00 0.00 17 ARG A O 15
ATOM 14105 N N . GLY A 1 18 ? -15.339 -24.416 -45.649 1.00 0.00 18 GLY A N 15
ATOM 14106 C CA . GLY A 1 18 ? -16.753 -24.701 -45.441 1.00 0.00 18 GLY A CA 15
ATOM 14107 C C . GLY A 1 18 ? -17.094 -26.172 -45.598 1.00 0.00 18 GLY A C 15
ATOM 14108 O O . GLY A 1 18 ? -17.423 -26.617 -46.703 1.00 0.00 18 GLY A O 15
ATOM 14112 N N . SER A 1 19 ? -16.986 -26.924 -44.487 1.00 0.00 19 SER A N 15
ATOM 14113 C CA . SER A 1 19 ? -17.363 -28.341 -44.430 1.00 0.00 19 SER A CA 15
ATOM 14114 C C . SER A 1 19 ? -18.874 -28.458 -44.695 1.00 0.00 19 SER A C 15
ATOM 14115 O O . SER A 1 19 ? -19.686 -27.999 -43.885 1.00 0.00 19 SER A O 15
ATOM 14123 N N . HIS A 1 20 ? -19.224 -29.038 -45.852 1.00 0.00 20 HIS A N 15
ATOM 14124 C CA . HIS A 1 20 ? -20.610 -29.111 -46.352 1.00 0.00 20 HIS A CA 15
ATOM 14125 C C . HIS A 1 20 ? -21.066 -30.587 -46.412 1.00 0.00 20 HIS A C 15
ATOM 14126 O O . HIS A 1 20 ? -20.561 -31.366 -47.213 1.00 0.00 20 HIS A O 15
ATOM 14141 N N . MET A 1 21 ? -21.991 -30.974 -45.516 1.00 0.00 21 MET A N 15
ATOM 14142 C CA . MET A 1 21 ? -22.601 -32.324 -45.524 1.00 0.00 21 MET A CA 15
ATOM 14143 C C . MET A 1 21 ? -23.783 -32.348 -46.516 1.00 0.00 21 MET A C 15
ATOM 14144 O O . MET A 1 21 ? -24.328 -31.281 -46.858 1.00 0.00 21 MET A O 15
ATOM 14158 N N . THR A 1 22 ? -24.148 -33.569 -46.967 1.00 0.00 22 THR A N 15
ATOM 14159 C CA . THR A 1 22 ? -25.198 -33.807 -47.976 1.00 0.00 22 THR A CA 15
ATOM 14160 C C . THR A 1 22 ? -24.781 -33.250 -49.358 1.00 0.00 22 THR A C 15
ATOM 14161 O O . THR A 1 22 ? -24.809 -32.033 -49.584 1.00 0.00 22 THR A O 15
ATOM 14172 N N . THR A 1 23 ? -24.404 -34.152 -50.278 1.00 0.00 23 THR A N 15
ATOM 14173 C CA . THR A 1 23 ? -24.010 -33.789 -51.642 1.00 0.00 23 THR A CA 15
ATOM 14174 C C . THR A 1 23 ? -25.251 -33.828 -52.554 1.00 0.00 23 THR A C 15
ATOM 14175 O O . THR A 1 23 ? -25.609 -34.864 -53.125 1.00 0.00 23 THR A O 15
ATOM 14186 N N . ARG A 1 24 ? -25.919 -32.674 -52.626 1.00 0.00 24 ARG A N 15
ATOM 14187 C CA . ARG A 1 24 ? -27.109 -32.454 -53.440 1.00 0.00 24 ARG A CA 15
ATOM 14188 C C . ARG A 1 24 ? -26.901 -31.146 -54.214 1.00 0.00 24 ARG A C 15
ATOM 14189 O O . ARG A 1 24 ? -27.076 -30.044 -53.670 1.00 0.00 24 ARG A O 15
ATOM 14210 N N . TYR A 1 25 ? -26.443 -31.287 -55.455 1.00 0.00 25 TYR A N 15
ATOM 14211 C CA . TYR A 1 25 ? -26.046 -30.170 -56.322 1.00 0.00 25 TYR A CA 15
ATOM 14212 C C . TYR A 1 25 ? -27.252 -29.665 -57.124 1.00 0.00 25 TYR A C 15
ATOM 14213 O O . TYR A 1 25 ? -28.148 -30.439 -57.462 1.00 0.00 25 TYR A O 15
ATOM 14231 N N . ARG A 1 26 ? -27.264 -28.357 -57.407 1.00 0.00 26 ARG A N 15
ATOM 14232 C CA . ARG A 1 26 ? -28.388 -27.660 -58.044 1.00 0.00 26 ARG A CA 15
ATOM 14233 C C . ARG A 1 26 ? -27.898 -26.945 -59.309 1.00 0.00 26 ARG A C 15
ATOM 14234 O O . ARG A 1 26 ? -26.961 -26.140 -59.256 1.00 0.00 26 ARG A O 15
ATOM 14255 N N . PHE A 1 27 ? -28.533 -27.266 -60.440 1.00 0.00 27 PHE A N 15
ATOM 14256 C CA . PHE A 1 27 ? -28.260 -26.654 -61.745 1.00 0.00 27 PHE A CA 15
ATOM 14257 C C . PHE A 1 27 ? -29.575 -26.140 -62.339 1.00 0.00 27 PHE A C 15
ATOM 14258 O O . PHE A 1 27 ? -30.649 -26.675 -62.049 1.00 0.00 27 PHE A O 15
ATOM 14275 N N . THR A 1 28 ? -29.482 -25.083 -63.141 1.00 0.00 28 THR A N 15
ATOM 14276 C CA . THR A 1 28 ? -30.618 -24.525 -63.891 1.00 0.00 28 THR A CA 15
ATOM 14277 C C . THR A 1 28 ? -30.540 -24.949 -65.372 1.00 0.00 28 THR A C 15
ATOM 14278 O O . THR A 1 28 ? -31.519 -24.829 -66.113 1.00 0.00 28 THR A O 15
ATOM 14289 N N . ASP A 1 29 ? -29.365 -25.467 -65.787 1.00 0.00 29 ASP A N 15
ATOM 14290 C CA . ASP A 1 29 ? -29.073 -25.818 -67.190 1.00 0.00 29 ASP A CA 15
ATOM 14291 C C . ASP A 1 29 ? -28.839 -27.332 -67.340 1.00 0.00 29 ASP A C 15
ATOM 14292 O O . ASP A 1 29 ? -28.330 -27.986 -66.416 1.00 0.00 29 ASP A O 15
ATOM 14301 N N . GLU A 1 30 ? -29.195 -27.860 -68.532 1.00 0.00 30 GLU A N 15
ATOM 14302 C CA . GLU A 1 30 ? -29.111 -29.293 -68.859 1.00 0.00 30 GLU A CA 15
ATOM 14303 C C . GLU A 1 30 ? -27.656 -29.752 -69.045 1.00 0.00 30 GLU A C 15
ATOM 14304 O O . GLU A 1 30 ? -27.275 -30.795 -68.534 1.00 0.00 30 GLU A O 15
ATOM 14316 N N . GLU A 1 31 ? -26.852 -28.938 -69.759 1.00 0.00 31 GLU A N 15
ATOM 14317 C CA . GLU A 1 31 ? -25.465 -29.284 -70.141 1.00 0.00 31 GLU A CA 15
ATOM 14318 C C . GLU A 1 31 ? -24.543 -29.222 -68.915 1.00 0.00 31 GLU A C 15
ATOM 14319 O O . GLU A 1 31 ? -23.585 -29.985 -68.819 1.00 0.00 31 GLU A O 15
ATOM 14331 N N . GLU A 1 32 ? -24.868 -28.307 -67.981 1.00 0.00 32 GLU A N 15
ATOM 14332 C CA . GLU A 1 32 ? -24.154 -28.161 -66.698 1.00 0.00 32 GLU A CA 15
ATOM 14333 C C . GLU A 1 32 ? -24.403 -29.377 -65.791 1.00 0.00 32 GLU A C 15
ATOM 14334 O O . GLU A 1 32 ? -23.463 -29.913 -65.192 1.00 0.00 32 GLU A O 15
ATOM 14346 N N . ALA A 1 33 ? -25.674 -29.801 -65.716 1.00 0.00 33 ALA A N 15
ATOM 14347 C CA . ALA A 1 33 ? -26.085 -30.985 -64.929 1.00 0.00 33 ALA A CA 15
ATOM 14348 C C . ALA A 1 33 ? -25.510 -32.281 -65.528 1.00 0.00 33 ALA A C 15
ATOM 14349 O O . ALA A 1 33 ? -25.063 -33.165 -64.807 1.00 0.00 33 ALA A O 15
ATOM 14356 N N . ARG A 1 34 ? -25.524 -32.341 -66.866 1.00 0.00 34 ARG A N 15
ATOM 14357 C CA . ARG A 1 34 ? -25.114 -33.518 -67.664 1.00 0.00 34 ARG A CA 15
ATOM 14358 C C . ARG A 1 34 ? -23.598 -33.747 -67.561 1.00 0.00 34 ARG A C 15
ATOM 14359 O O . ARG A 1 34 ? -23.152 -34.863 -67.302 1.00 0.00 34 ARG A O 15
ATOM 14380 N N . ARG A 1 35 ? -22.836 -32.654 -67.752 1.00 0.00 35 ARG A N 15
ATOM 14381 C CA . ARG A 1 35 ? -21.361 -32.663 -67.711 1.00 0.00 35 ARG A CA 15
ATOM 14382 C C . ARG A 1 35 ? -20.864 -33.015 -66.298 1.00 0.00 35 ARG A C 15
ATOM 14383 O O . ARG A 1 35 ? -20.045 -33.918 -66.141 1.00 0.00 35 ARG A O 15
ATOM 14404 N N . ALA A 1 36 ? -21.413 -32.312 -65.289 1.00 0.00 36 ALA A N 15
ATOM 14405 C CA . ALA A 1 36 ? -21.007 -32.468 -63.877 1.00 0.00 36 ALA A CA 15
ATOM 14406 C C . ALA A 1 36 ? -21.307 -33.885 -63.363 1.00 0.00 36 ALA A C 15
ATOM 14407 O O . ALA A 1 36 ? -20.435 -34.531 -62.768 1.00 0.00 36 ALA A O 15
ATOM 14414 N N . ALA A 1 37 ? -22.547 -34.361 -63.620 1.00 0.00 37 ALA A N 15
ATOM 14415 C CA . ALA A 1 37 ? -22.991 -35.724 -63.231 1.00 0.00 37 ALA A CA 15
ATOM 14416 C C . ALA A 1 37 ? -22.126 -36.799 -63.898 1.00 0.00 37 ALA A C 15
ATOM 14417 O O . ALA A 1 37 ? -21.883 -37.858 -63.321 1.00 0.00 37 ALA A O 15
ATOM 14424 N N . LYS A 1 38 ? -21.660 -36.494 -65.119 1.00 0.00 38 LYS A N 15
ATOM 14425 C CA . LYS A 1 38 ? -20.786 -37.385 -65.893 1.00 0.00 38 LYS A CA 15
ATOM 14426 C C . LYS A 1 38 ? -19.375 -37.458 -65.267 1.00 0.00 38 LYS A C 15
ATOM 14427 O O . LYS A 1 38 ? -18.756 -38.515 -65.295 1.00 0.00 38 LYS A O 15
ATOM 14446 N N . GLU A 1 39 ? -18.892 -36.330 -64.687 1.00 0.00 39 GLU A N 15
ATOM 14447 C CA . GLU A 1 39 ? -17.560 -36.267 -64.023 1.00 0.00 39 GLU A CA 15
ATOM 14448 C C . GLU A 1 39 ? -17.517 -37.203 -62.805 1.00 0.00 39 GLU A C 15
ATOM 14449 O O . GLU A 1 39 ? -16.569 -37.979 -62.629 1.00 0.00 39 GLU A O 15
ATOM 14461 N N . TRP A 1 40 ? -18.571 -37.109 -61.980 1.00 0.00 40 TRP A N 15
ATOM 14462 C CA . TRP A 1 40 ? -18.704 -37.903 -60.753 1.00 0.00 40 TRP A CA 15
ATOM 14463 C C . TRP A 1 40 ? -18.934 -39.385 -61.104 1.00 0.00 40 TRP A C 15
ATOM 14464 O O . TRP A 1 40 ? -18.303 -40.267 -60.518 1.00 0.00 40 TRP A O 15
ATOM 14485 N N . ALA A 1 41 ? -19.795 -39.633 -62.113 1.00 0.00 41 ALA A N 15
ATOM 14486 C CA . ALA A 1 41 ? -20.092 -40.998 -62.609 1.00 0.00 41 ALA A CA 15
ATOM 14487 C C . ALA A 1 41 ? -18.831 -41.669 -63.194 1.00 0.00 41 ALA A C 15
ATOM 14488 O O . ALA A 1 41 ? -18.636 -42.882 -63.064 1.00 0.00 41 ALA A O 15
ATOM 14495 N N . ARG A 1 42 ? -17.974 -40.839 -63.824 1.00 0.00 42 ARG A N 15
ATOM 14496 C CA . ARG A 1 42 ? -16.689 -41.273 -64.411 1.00 0.00 42 ARG A CA 15
ATOM 14497 C C . ARG A 1 42 ? -15.723 -41.732 -63.303 1.00 0.00 42 ARG A C 15
ATOM 14498 O O . ARG A 1 42 ? -14.951 -42.673 -63.481 1.00 0.00 42 ARG A O 15
ATOM 14519 N N . ARG A 1 43 ? -15.811 -41.055 -62.147 1.00 0.00 43 ARG A N 15
ATOM 14520 C CA . ARG A 1 43 ? -14.984 -41.348 -60.960 1.00 0.00 43 ARG A CA 15
ATOM 14521 C C . ARG A 1 43 ? -15.629 -42.419 -60.047 1.00 0.00 43 ARG A C 15
ATOM 14522 O O . ARG A 1 43 ? -15.089 -42.724 -58.976 1.00 0.00 43 ARG A O 15
ATOM 14543 N N . GLY A 1 44 ? -16.796 -42.962 -60.466 1.00 0.00 44 GLY A N 15
ATOM 14544 C CA . GLY A 1 44 ? -17.420 -44.109 -59.782 1.00 0.00 44 GLY A CA 15
ATOM 14545 C C . GLY A 1 44 ? -18.497 -43.730 -58.764 1.00 0.00 44 GLY A C 15
ATOM 14546 O O . GLY A 1 44 ? -19.066 -44.608 -58.112 1.00 0.00 44 GLY A O 15
ATOM 14550 N N . TYR A 1 45 ? -18.779 -42.425 -58.628 1.00 0.00 45 TYR A N 15
ATOM 14551 C CA . TYR A 1 45 ? -19.847 -41.917 -57.743 1.00 0.00 45 TYR A CA 15
ATOM 14552 C C . TYR A 1 45 ? -21.219 -42.112 -58.404 1.00 0.00 45 TYR A C 15
ATOM 14553 O O . TYR A 1 45 ? -21.395 -41.821 -59.596 1.00 0.00 45 TYR A O 15
ATOM 14571 N N . GLN A 1 46 ? -22.177 -42.607 -57.608 1.00 0.00 46 GLN A N 15
ATOM 14572 C CA . GLN A 1 46 ? -23.576 -42.766 -58.021 1.00 0.00 46 GLN A CA 15
ATOM 14573 C C . GLN A 1 46 ? -24.218 -41.382 -58.147 1.00 0.00 46 GLN A C 15
ATOM 14574 O O . GLN A 1 46 ? -24.293 -40.644 -57.167 1.00 0.00 46 GLN A O 15
ATOM 14588 N N . VAL A 1 47 ? -24.666 -41.032 -59.359 1.00 0.00 47 VAL A N 15
ATOM 14589 C CA . VAL A 1 47 ? -25.334 -39.747 -59.622 1.00 0.00 47 VAL A CA 15
ATOM 14590 C C . VAL A 1 47 ? -26.814 -39.984 -59.939 1.00 0.00 47 VAL A C 15
ATOM 14591 O O . VAL A 1 47 ? -27.171 -40.794 -60.802 1.00 0.00 47 VAL A O 15
ATOM 14604 N N . HIS A 1 48 ? -27.663 -39.304 -59.174 1.00 0.00 48 HIS A N 15
ATOM 14605 C CA . HIS A 1 48 ? -29.113 -39.310 -59.329 1.00 0.00 48 HIS A CA 15
ATOM 14606 C C . HIS A 1 48 ? -29.528 -37.918 -59.815 1.00 0.00 48 HIS A C 15
ATOM 14607 O O . HIS A 1 48 ? -29.535 -36.965 -59.036 1.00 0.00 48 HIS A O 15
ATOM 14622 N N . VAL A 1 49 ? -29.858 -37.804 -61.101 1.00 0.00 49 VAL A N 15
ATOM 14623 C CA . VAL A 1 49 ? -30.393 -36.562 -61.674 1.00 0.00 49 VAL A CA 15
ATOM 14624 C C . VAL A 1 49 ? -31.922 -36.583 -61.509 1.00 0.00 49 VAL A C 15
ATOM 14625 O O . VAL A 1 49 ? -32.570 -37.575 -61.850 1.00 0.00 49 VAL A O 15
ATOM 14638 N N . THR A 1 50 ? -32.475 -35.492 -60.982 1.00 0.00 50 THR A N 15
ATOM 14639 C CA . THR A 1 50 ? -33.919 -35.332 -60.742 1.00 0.00 50 THR A CA 15
ATOM 14640 C C . THR A 1 50 ? -34.650 -35.050 -62.073 1.00 0.00 50 THR A C 15
ATOM 14641 O O . THR A 1 50 ? -34.015 -34.637 -63.061 1.00 0.00 50 THR A O 15
ATOM 14652 N N . GLN A 1 51 ? -35.970 -35.321 -62.098 1.00 0.00 51 GLN A N 15
ATOM 14653 C CA . GLN A 1 51 ? -36.846 -35.009 -63.240 1.00 0.00 51 GLN A CA 15
ATOM 14654 C C . GLN A 1 51 ? -36.781 -33.515 -63.639 1.00 0.00 51 GLN A C 15
ATOM 14655 O O . GLN A 1 51 ? -36.470 -32.648 -62.806 1.00 0.00 51 GLN A O 15
ATOM 14669 N N . ASN A 1 52 ? -37.091 -33.243 -64.913 1.00 0.00 52 ASN A N 15
ATOM 14670 C CA . ASN A 1 52 ? -37.046 -31.888 -65.475 1.00 0.00 52 ASN A CA 15
ATOM 14671 C C . ASN A 1 52 ? -38.230 -31.034 -64.976 1.00 0.00 52 ASN A C 15
ATOM 14672 O O . ASN A 1 52 ? -39.258 -31.566 -64.526 1.00 0.00 52 ASN A O 15
ATOM 14683 N N . GLY A 1 53 ? -38.060 -29.713 -65.081 1.00 0.00 53 GLY A N 15
ATOM 14684 C CA . GLY A 1 53 ? -39.058 -28.747 -64.646 1.00 0.00 53 GLY A CA 15
ATOM 14685 C C . GLY A 1 53 ? -38.414 -27.420 -64.275 1.00 0.00 53 GLY A C 15
ATOM 14686 O O . GLY A 1 53 ? -38.636 -26.910 -63.171 1.00 0.00 53 GLY A O 15
ATOM 14690 N N . THR A 1 54 ? -37.567 -26.893 -65.205 1.00 0.00 54 THR A N 15
ATOM 14691 C CA . THR A 1 54 ? -36.829 -25.609 -65.048 1.00 0.00 54 THR A CA 15
ATOM 14692 C C . THR A 1 54 ? -35.779 -25.717 -63.898 1.00 0.00 54 THR A C 15
ATOM 14693 O O . THR A 1 54 ? -35.246 -24.717 -63.397 1.00 0.00 54 THR A O 15
ATOM 14704 N N . TYR A 1 55 ? -35.439 -26.971 -63.544 1.00 0.00 55 TYR A N 15
ATOM 14705 C CA . TYR A 1 55 ? -34.588 -27.290 -62.389 1.00 0.00 55 TYR A CA 15
ATOM 14706 C C . TYR A 1 55 ? -33.924 -28.671 -62.593 1.00 0.00 55 TYR A C 15
ATOM 14707 O O . TYR A 1 55 ? -34.584 -29.629 -63.016 1.00 0.00 55 TYR A O 15
ATOM 14725 N N . TRP A 1 56 ? -32.616 -28.751 -62.294 1.00 0.00 56 TRP A N 15
ATOM 14726 C CA . TRP A 1 56 ? -31.787 -29.965 -62.471 1.00 0.00 56 TRP A CA 15
ATOM 14727 C C . TRP A 1 56 ? -31.006 -30.245 -61.178 1.00 0.00 56 TRP A C 15
ATOM 14728 O O . TRP A 1 56 ? -29.875 -29.780 -61.005 1.00 0.00 56 TRP A O 15
ATOM 14749 N N . GLU A 1 57 ? -31.635 -30.971 -60.256 1.00 0.00 57 GLU A N 15
ATOM 14750 C CA . GLU A 1 57 ? -31.031 -31.322 -58.961 1.00 0.00 57 GLU A CA 15
ATOM 14751 C C . GLU A 1 57 ? -30.341 -32.697 -59.070 1.00 0.00 57 GLU A C 15
ATOM 14752 O O . GLU A 1 57 ? -30.994 -33.689 -59.326 1.00 0.00 57 GLU A O 15
ATOM 14764 N N . VAL A 1 58 ? -29.009 -32.729 -58.935 1.00 0.00 58 VAL A N 15
ATOM 14765 C CA . VAL A 1 58 ? -28.223 -33.972 -59.011 1.00 0.00 58 VAL A CA 15
ATOM 14766 C C . VAL A 1 58 ? -27.702 -34.356 -57.608 1.00 0.00 58 VAL A C 15
ATOM 14767 O O . VAL A 1 58 ? -26.760 -33.740 -57.101 1.00 0.00 58 VAL A O 15
ATOM 14780 N N . GLU A 1 59 ? -28.347 -35.354 -56.981 1.00 0.00 59 GLU A N 15
ATOM 14781 C CA . GLU A 1 59 ? -27.889 -35.926 -55.697 1.00 0.00 59 GLU A CA 15
ATOM 14782 C C . GLU A 1 59 ? -26.799 -36.976 -55.960 1.00 0.00 59 GLU A C 15
ATOM 14783 O O . GLU A 1 59 ? -27.041 -37.970 -56.650 1.00 0.00 59 GLU A O 15
ATOM 14795 N N . VAL A 1 60 ? -25.601 -36.750 -55.422 1.00 0.00 60 VAL A N 15
ATOM 14796 C CA . VAL A 1 60 ? -24.457 -37.648 -55.612 1.00 0.00 60 VAL A CA 15
ATOM 14797 C C . VAL A 1 60 ? -24.271 -38.531 -54.363 1.00 0.00 60 VAL A C 15
ATOM 14798 O O . VAL A 1 60 ? -24.661 -38.153 -53.248 1.00 0.00 60 VAL A O 15
ATOM 14811 N N . ARG A 1 61 ? -23.708 -39.718 -54.576 1.00 0.00 61 ARG A N 15
ATOM 14812 C CA . ARG A 1 61 ? -23.422 -40.695 -53.535 1.00 0.00 61 ARG A CA 15
ATOM 14813 C C . ARG A 1 61 ? -21.975 -41.194 -53.735 1.00 0.00 61 ARG A C 15
ATOM 14814 O O . ARG A 1 61 ? -21.086 -40.799 -52.951 1.00 0.00 61 ARG A O 15
ATOM 14836 N N . MET A 1 1 ? 11.629 -28.797 7.273 1.00 0.00 1 MET A N 16
ATOM 14837 C CA . MET A 1 1 ? 10.737 -29.063 6.122 1.00 0.00 1 MET A CA 16
ATOM 14838 C C . MET A 1 1 ? 11.581 -29.355 4.870 1.00 0.00 1 MET A C 16
ATOM 14839 O O . MET A 1 1 ? 12.666 -28.786 4.702 1.00 0.00 1 MET A O 16
ATOM 14855 N N . GLY A 1 2 ? 11.078 -30.264 4.012 1.00 0.00 2 GLY A N 16
ATOM 14856 C CA . GLY A 1 2 ? 11.761 -30.653 2.777 1.00 0.00 2 GLY A CA 16
ATOM 14857 C C . GLY A 1 2 ? 10.836 -31.456 1.876 1.00 0.00 2 GLY A C 16
ATOM 14858 O O . GLY A 1 2 ? 10.639 -32.654 2.103 1.00 0.00 2 GLY A O 16
ATOM 14862 N N . SER A 1 3 ? 10.241 -30.789 0.878 1.00 0.00 3 SER A N 16
ATOM 14863 C CA . SER A 1 3 ? 9.272 -31.406 -0.038 1.00 0.00 3 SER A CA 16
ATOM 14864 C C . SER A 1 3 ? 9.958 -31.871 -1.338 1.00 0.00 3 SER A C 16
ATOM 14865 O O . SER A 1 3 ? 10.602 -31.071 -2.029 1.00 0.00 3 SER A O 16
ATOM 14873 N N . SER A 1 4 ? 9.846 -33.178 -1.626 1.00 0.00 4 SER A N 16
ATOM 14874 C CA . SER A 1 4 ? 10.238 -33.772 -2.916 1.00 0.00 4 SER A CA 16
ATOM 14875 C C . SER A 1 4 ? 9.088 -33.592 -3.939 1.00 0.00 4 SER A C 16
ATOM 14876 O O . SER A 1 4 ? 7.989 -33.135 -3.582 1.00 0.00 4 SER A O 16
ATOM 14884 N N . HIS A 1 5 ? 9.340 -33.964 -5.208 1.00 0.00 5 HIS A N 16
ATOM 14885 C CA . HIS A 1 5 ? 8.387 -33.763 -6.323 1.00 0.00 5 HIS A CA 16
ATOM 14886 C C . HIS A 1 5 ? 8.037 -35.106 -6.987 1.00 0.00 5 HIS A C 16
ATOM 14887 O O . HIS A 1 5 ? 8.913 -35.948 -7.221 1.00 0.00 5 HIS A O 16
ATOM 14902 N N . HIS A 1 6 ? 6.743 -35.289 -7.270 1.00 0.00 6 HIS A N 16
ATOM 14903 C CA . HIS A 1 6 ? 6.209 -36.443 -8.006 1.00 0.00 6 HIS A CA 16
ATOM 14904 C C . HIS A 1 6 ? 5.286 -35.926 -9.121 1.00 0.00 6 HIS A C 16
ATOM 14905 O O . HIS A 1 6 ? 4.654 -34.873 -8.965 1.00 0.00 6 HIS A O 16
ATOM 14920 N N . HIS A 1 7 ? 5.241 -36.652 -10.246 1.00 0.00 7 HIS A N 16
ATOM 14921 C CA . HIS A 1 7 ? 4.349 -36.339 -11.379 1.00 0.00 7 HIS A CA 16
ATOM 14922 C C . HIS A 1 7 ? 3.672 -37.625 -11.870 1.00 0.00 7 HIS A C 16
ATOM 14923 O O . HIS A 1 7 ? 4.135 -38.732 -11.576 1.00 0.00 7 HIS A O 16
ATOM 14938 N N . HIS A 1 8 ? 2.584 -37.457 -12.629 1.00 0.00 8 HIS A N 16
ATOM 14939 C CA . HIS A 1 8 ? 1.886 -38.562 -13.283 1.00 0.00 8 HIS A CA 16
ATOM 14940 C C . HIS A 1 8 ? 2.123 -38.421 -14.804 1.00 0.00 8 HIS A C 16
ATOM 14941 O O . HIS A 1 8 ? 3.179 -38.827 -15.290 1.00 0.00 8 HIS A O 16
ATOM 14956 N N . HIS A 1 9 ? 1.190 -37.758 -15.518 1.00 0.00 9 HIS A N 16
ATOM 14957 C CA . HIS A 1 9 ? 1.256 -37.502 -16.979 1.00 0.00 9 HIS A CA 16
ATOM 14958 C C . HIS A 1 9 ? 0.278 -36.359 -17.317 1.00 0.00 9 HIS A C 16
ATOM 14959 O O . HIS A 1 9 ? -0.161 -35.613 -16.425 1.00 0.00 9 HIS A O 16
ATOM 14974 N N . HIS A 1 10 ? -0.033 -36.217 -18.613 1.00 0.00 10 HIS A N 16
ATOM 14975 C CA . HIS A 1 10 ? -1.062 -35.289 -19.123 1.00 0.00 10 HIS A CA 16
ATOM 14976 C C . HIS A 1 10 ? -1.757 -35.912 -20.350 1.00 0.00 10 HIS A C 16
ATOM 14977 O O . HIS A 1 10 ? -1.186 -36.794 -21.017 1.00 0.00 10 HIS A O 16
ATOM 14992 N N . SER A 1 11 ? -2.985 -35.444 -20.639 1.00 0.00 11 SER A N 16
ATOM 14993 C CA . SER A 1 11 ? -3.791 -35.941 -21.764 1.00 0.00 11 SER A CA 16
ATOM 14994 C C . SER A 1 11 ? -3.171 -35.488 -23.098 1.00 0.00 11 SER A C 16
ATOM 14995 O O . SER A 1 11 ? -2.729 -34.336 -23.223 1.00 0.00 11 SER A O 16
ATOM 15003 N N . SER A 1 12 ? -3.132 -36.419 -24.064 1.00 0.00 12 SER A N 16
ATOM 15004 C CA . SER A 1 12 ? -2.566 -36.191 -25.399 1.00 0.00 12 SER A CA 16
ATOM 15005 C C . SER A 1 12 ? -3.615 -35.496 -26.296 1.00 0.00 12 SER A C 16
ATOM 15006 O O . SER A 1 12 ? -4.745 -35.999 -26.436 1.00 0.00 12 SER A O 16
ATOM 15014 N N . GLY A 1 13 ? -3.240 -34.330 -26.869 1.00 0.00 13 GLY A N 16
ATOM 15015 C CA . GLY A 1 13 ? -4.107 -33.563 -27.774 1.00 0.00 13 GLY A CA 16
ATOM 15016 C C . GLY A 1 13 ? -4.163 -34.190 -29.157 1.00 0.00 13 GLY A C 16
ATOM 15017 O O . GLY A 1 13 ? -3.462 -33.751 -30.074 1.00 0.00 13 GLY A O 16
ATOM 15021 N N . LEU A 1 14 ? -5.007 -35.234 -29.285 1.00 0.00 14 LEU A N 16
ATOM 15022 C CA . LEU A 1 14 ? -5.124 -36.059 -30.502 1.00 0.00 14 LEU A CA 16
ATOM 15023 C C . LEU A 1 14 ? -5.703 -35.239 -31.674 1.00 0.00 14 LEU A C 16
ATOM 15024 O O . LEU A 1 14 ? -5.249 -35.386 -32.814 1.00 0.00 14 LEU A O 16
ATOM 15040 N N . VAL A 1 15 ? -6.689 -34.367 -31.354 1.00 0.00 15 VAL A N 16
ATOM 15041 C CA . VAL A 1 15 ? -7.357 -33.465 -32.323 1.00 0.00 15 VAL A CA 16
ATOM 15042 C C . VAL A 1 15 ? -8.212 -34.279 -33.351 1.00 0.00 15 VAL A C 16
ATOM 15043 O O . VAL A 1 15 ? -7.702 -34.681 -34.410 1.00 0.00 15 VAL A O 16
ATOM 15056 N N . PRO A 1 16 ? -9.518 -34.591 -33.013 1.00 0.00 16 PRO A N 16
ATOM 15057 C CA . PRO A 1 16 ? -10.460 -35.284 -33.934 1.00 0.00 16 PRO A CA 16
ATOM 15058 C C . PRO A 1 16 ? -11.040 -34.322 -35.003 1.00 0.00 16 PRO A C 16
ATOM 15059 O O . PRO A 1 16 ? -11.027 -33.100 -34.831 1.00 0.00 16 PRO A O 16
ATOM 15070 N N . ARG A 1 17 ? -11.562 -34.900 -36.097 1.00 0.00 17 ARG A N 16
ATOM 15071 C CA . ARG A 1 17 ? -12.089 -34.169 -37.270 1.00 0.00 17 ARG A CA 16
ATOM 15072 C C . ARG A 1 17 ? -13.460 -34.745 -37.682 1.00 0.00 17 ARG A C 16
ATOM 15073 O O . ARG A 1 17 ? -13.754 -35.921 -37.418 1.00 0.00 17 ARG A O 16
ATOM 15094 N N . GLY A 1 18 ? -14.275 -33.907 -38.348 1.00 0.00 18 GLY A N 16
ATOM 15095 C CA . GLY A 1 18 ? -15.619 -34.285 -38.797 1.00 0.00 18 GLY A CA 16
ATOM 15096 C C . GLY A 1 18 ? -15.831 -33.939 -40.267 1.00 0.00 18 GLY A C 16
ATOM 15097 O O . GLY A 1 18 ? -16.178 -32.796 -40.596 1.00 0.00 18 GLY A O 16
ATOM 15101 N N . SER A 1 19 ? -15.600 -34.928 -41.154 1.00 0.00 19 SER A N 16
ATOM 15102 C CA . SER A 1 19 ? -15.746 -34.759 -42.617 1.00 0.00 19 SER A CA 16
ATOM 15103 C C . SER A 1 19 ? -17.236 -34.747 -43.038 1.00 0.00 19 SER A C 16
ATOM 15104 O O . SER A 1 19 ? -18.111 -35.213 -42.297 1.00 0.00 19 SER A O 16
ATOM 15112 N N . HIS A 1 20 ? -17.504 -34.195 -44.232 1.00 0.00 20 HIS A N 16
ATOM 15113 C CA . HIS A 1 20 ? -18.871 -33.950 -44.753 1.00 0.00 20 HIS A CA 16
ATOM 15114 C C . HIS A 1 20 ? -19.211 -34.973 -45.855 1.00 0.00 20 HIS A C 16
ATOM 15115 O O . HIS A 1 20 ? -18.312 -35.480 -46.533 1.00 0.00 20 HIS A O 16
ATOM 15130 N N . MET A 1 21 ? -20.514 -35.261 -46.023 1.00 0.00 21 MET A N 16
ATOM 15131 C CA . MET A 1 21 ? -21.027 -36.187 -47.059 1.00 0.00 21 MET A CA 16
ATOM 15132 C C . MET A 1 21 ? -22.500 -35.851 -47.384 1.00 0.00 21 MET A C 16
ATOM 15133 O O . MET A 1 21 ? -23.112 -35.034 -46.683 1.00 0.00 21 MET A O 16
ATOM 15147 N N . THR A 1 22 ? -23.040 -36.501 -48.442 1.00 0.00 22 THR A N 16
ATOM 15148 C CA . THR A 1 22 ? -24.451 -36.366 -48.887 1.00 0.00 22 THR A CA 16
ATOM 15149 C C . THR A 1 22 ? -24.768 -34.917 -49.324 1.00 0.00 22 THR A C 16
ATOM 15150 O O . THR A 1 22 ? -25.221 -34.089 -48.526 1.00 0.00 22 THR A O 16
ATOM 15161 N N . THR A 1 23 ? -24.494 -34.617 -50.597 1.00 0.00 23 THR A N 16
ATOM 15162 C CA . THR A 1 23 ? -24.612 -33.266 -51.157 1.00 0.00 23 THR A CA 16
ATOM 15163 C C . THR A 1 23 ? -25.195 -33.345 -52.573 1.00 0.00 23 THR A C 16
ATOM 15164 O O . THR A 1 23 ? -24.773 -34.182 -53.375 1.00 0.00 23 THR A O 16
ATOM 15175 N N . ARG A 1 24 ? -26.156 -32.459 -52.873 1.00 0.00 24 ARG A N 16
ATOM 15176 C CA . ARG A 1 24 ? -26.838 -32.407 -54.172 1.00 0.00 24 ARG A CA 16
ATOM 15177 C C . ARG A 1 24 ? -26.795 -30.977 -54.733 1.00 0.00 24 ARG A C 16
ATOM 15178 O O . ARG A 1 24 ? -27.254 -30.023 -54.092 1.00 0.00 24 ARG A O 16
ATOM 15199 N N . TYR A 1 25 ? -26.194 -30.842 -55.925 1.00 0.00 25 TYR A N 16
ATOM 15200 C CA . TYR A 1 25 ? -25.992 -29.553 -56.602 1.00 0.00 25 TYR A CA 16
ATOM 15201 C C . TYR A 1 25 ? -27.123 -29.336 -57.607 1.00 0.00 25 TYR A C 16
ATOM 15202 O O . TYR A 1 25 ? -27.334 -30.172 -58.484 1.00 0.00 25 TYR A O 16
ATOM 15220 N N . ARG A 1 26 ? -27.850 -28.224 -57.477 1.00 0.00 26 ARG A N 16
ATOM 15221 C CA . ARG A 1 26 ? -28.922 -27.860 -58.416 1.00 0.00 26 ARG A CA 16
ATOM 15222 C C . ARG A 1 26 ? -28.332 -27.034 -59.571 1.00 0.00 26 ARG A C 16
ATOM 15223 O O . ARG A 1 26 ? -27.550 -26.101 -59.344 1.00 0.00 26 ARG A O 16
ATOM 15244 N N . PHE A 1 27 ? -28.662 -27.415 -60.810 1.00 0.00 27 PHE A N 16
ATOM 15245 C CA . PHE A 1 27 ? -28.185 -26.730 -62.027 1.00 0.00 27 PHE A CA 16
ATOM 15246 C C . PHE A 1 27 ? -29.373 -26.133 -62.784 1.00 0.00 27 PHE A C 16
ATOM 15247 O O . PHE A 1 27 ? -30.469 -26.698 -62.785 1.00 0.00 27 PHE A O 16
ATOM 15264 N N . THR A 1 28 ? -29.143 -24.982 -63.415 1.00 0.00 28 THR A N 16
ATOM 15265 C CA . THR A 1 28 ? -30.168 -24.248 -64.163 1.00 0.00 28 THR A CA 16
ATOM 15266 C C . THR A 1 28 ? -30.190 -24.693 -65.632 1.00 0.00 28 THR A C 16
ATOM 15267 O O . THR A 1 28 ? -31.222 -24.600 -66.301 1.00 0.00 28 THR A O 16
ATOM 15278 N N . ASP A 1 29 ? -29.033 -25.180 -66.125 1.00 0.00 29 ASP A N 16
ATOM 15279 C CA . ASP A 1 29 ? -28.878 -25.648 -67.515 1.00 0.00 29 ASP A CA 16
ATOM 15280 C C . ASP A 1 29 ? -28.737 -27.178 -67.547 1.00 0.00 29 ASP A C 16
ATOM 15281 O O . ASP A 1 29 ? -28.057 -27.765 -66.693 1.00 0.00 29 ASP A O 16
ATOM 15290 N N . GLU A 1 30 ? -29.367 -27.803 -68.555 1.00 0.00 30 GLU A N 16
ATOM 15291 C CA . GLU A 1 30 ? -29.319 -29.256 -68.760 1.00 0.00 30 GLU A CA 16
ATOM 15292 C C . GLU A 1 30 ? -27.888 -29.738 -69.083 1.00 0.00 30 GLU A C 16
ATOM 15293 O O . GLU A 1 30 ? -27.497 -30.833 -68.684 1.00 0.00 30 GLU A O 16
ATOM 15305 N N . GLU A 1 31 ? -27.121 -28.889 -69.812 1.00 0.00 31 GLU A N 16
ATOM 15306 C CA . GLU A 1 31 ? -25.728 -29.191 -70.207 1.00 0.00 31 GLU A CA 16
ATOM 15307 C C . GLU A 1 31 ? -24.825 -29.358 -68.970 1.00 0.00 31 GLU A C 16
ATOM 15308 O O . GLU A 1 31 ? -24.073 -30.321 -68.876 1.00 0.00 31 GLU A O 16
ATOM 15320 N N . GLU A 1 32 ? -24.964 -28.414 -68.021 1.00 0.00 32 GLU A N 16
ATOM 15321 C CA . GLU A 1 32 ? -24.121 -28.343 -66.807 1.00 0.00 32 GLU A CA 16
ATOM 15322 C C . GLU A 1 32 ? -24.472 -29.469 -65.824 1.00 0.00 32 GLU A C 16
ATOM 15323 O O . GLU A 1 32 ? -23.607 -29.978 -65.107 1.00 0.00 32 GLU A O 16
ATOM 15335 N N . ALA A 1 33 ? -25.765 -29.835 -65.810 1.00 0.00 33 ALA A N 16
ATOM 15336 C CA . ALA A 1 33 ? -26.283 -30.933 -64.985 1.00 0.00 33 ALA A CA 16
ATOM 15337 C C . ALA A 1 33 ? -25.750 -32.295 -65.474 1.00 0.00 33 ALA A C 16
ATOM 15338 O O . ALA A 1 33 ? -25.186 -33.062 -64.699 1.00 0.00 33 ALA A O 16
ATOM 15345 N N . ARG A 1 34 ? -25.911 -32.545 -66.784 1.00 0.00 34 ARG A N 16
ATOM 15346 C CA . ARG A 1 34 ? -25.406 -33.764 -67.465 1.00 0.00 34 ARG A CA 16
ATOM 15347 C C . ARG A 1 34 ? -23.872 -33.866 -67.337 1.00 0.00 34 ARG A C 16
ATOM 15348 O O . ARG A 1 34 ? -23.327 -34.960 -67.135 1.00 0.00 34 ARG A O 16
ATOM 15369 N N . ARG A 1 35 ? -23.211 -32.691 -67.431 1.00 0.00 35 ARG A N 16
ATOM 15370 C CA . ARG A 1 35 ? -21.748 -32.555 -67.330 1.00 0.00 35 ARG A CA 16
ATOM 15371 C C . ARG A 1 35 ? -21.264 -33.097 -65.988 1.00 0.00 35 ARG A C 16
ATOM 15372 O O . ARG A 1 35 ? -20.479 -34.044 -65.946 1.00 0.00 35 ARG A O 16
ATOM 15393 N N . ALA A 1 36 ? -21.831 -32.532 -64.908 1.00 0.00 36 ALA A N 16
ATOM 15394 C CA . ALA A 1 36 ? -21.489 -32.899 -63.533 1.00 0.00 36 ALA A CA 16
ATOM 15395 C C . ALA A 1 36 ? -21.777 -34.383 -63.276 1.00 0.00 36 ALA A C 16
ATOM 15396 O O . ALA A 1 36 ? -20.902 -35.104 -62.828 1.00 0.00 36 ALA A O 16
ATOM 15403 N N . ALA A 1 37 ? -22.995 -34.817 -63.638 1.00 0.00 37 ALA A N 16
ATOM 15404 C CA . ALA A 1 37 ? -23.482 -36.200 -63.428 1.00 0.00 37 ALA A CA 16
ATOM 15405 C C . ALA A 1 37 ? -22.527 -37.257 -64.024 1.00 0.00 37 ALA A C 16
ATOM 15406 O O . ALA A 1 37 ? -22.270 -38.298 -63.405 1.00 0.00 37 ALA A O 16
ATOM 15413 N N . LYS A 1 38 ? -21.982 -36.942 -65.216 1.00 0.00 38 LYS A N 16
ATOM 15414 C CA . LYS A 1 38 ? -21.072 -37.834 -65.959 1.00 0.00 38 LYS A CA 16
ATOM 15415 C C . LYS A 1 38 ? -19.660 -37.834 -65.337 1.00 0.00 38 LYS A C 16
ATOM 15416 O O . LYS A 1 38 ? -19.001 -38.881 -65.286 1.00 0.00 38 LYS A O 16
ATOM 15435 N N . GLU A 1 39 ? -19.212 -36.655 -64.869 1.00 0.00 39 GLU A N 16
ATOM 15436 C CA . GLU A 1 39 ? -17.878 -36.488 -64.251 1.00 0.00 39 GLU A CA 16
ATOM 15437 C C . GLU A 1 39 ? -17.824 -37.161 -62.868 1.00 0.00 39 GLU A C 16
ATOM 15438 O O . GLU A 1 39 ? -16.823 -37.782 -62.524 1.00 0.00 39 GLU A O 16
ATOM 15450 N N . TRP A 1 40 ? -18.925 -37.046 -62.098 1.00 0.00 40 TRP A N 16
ATOM 15451 C CA . TRP A 1 40 ? -19.081 -37.718 -60.792 1.00 0.00 40 TRP A CA 16
ATOM 15452 C C . TRP A 1 40 ? -19.099 -39.238 -60.986 1.00 0.00 40 TRP A C 16
ATOM 15453 O O . TRP A 1 40 ? -18.462 -39.964 -60.228 1.00 0.00 40 TRP A O 16
ATOM 15474 N N . ALA A 1 41 ? -19.808 -39.694 -62.043 1.00 0.00 41 ALA A N 16
ATOM 15475 C CA . ALA A 1 41 ? -19.866 -41.120 -62.437 1.00 0.00 41 ALA A CA 16
ATOM 15476 C C . ALA A 1 41 ? -18.454 -41.657 -62.772 1.00 0.00 41 ALA A C 16
ATOM 15477 O O . ALA A 1 41 ? -18.120 -42.808 -62.464 1.00 0.00 41 ALA A O 16
ATOM 15484 N N . ARG A 1 42 ? -17.640 -40.788 -63.406 1.00 0.00 42 ARG A N 16
ATOM 15485 C CA . ARG A 1 42 ? -16.226 -41.069 -63.747 1.00 0.00 42 ARG A CA 16
ATOM 15486 C C . ARG A 1 42 ? -15.355 -41.168 -62.467 1.00 0.00 42 ARG A C 16
ATOM 15487 O O . ARG A 1 42 ? -14.423 -41.977 -62.397 1.00 0.00 42 ARG A O 16
ATOM 15508 N N . ARG A 1 43 ? -15.687 -40.336 -61.458 1.00 0.00 43 ARG A N 16
ATOM 15509 C CA . ARG A 1 43 ? -15.008 -40.336 -60.134 1.00 0.00 43 ARG A CA 16
ATOM 15510 C C . ARG A 1 43 ? -15.498 -41.506 -59.242 1.00 0.00 43 ARG A C 16
ATOM 15511 O O . ARG A 1 43 ? -14.941 -41.746 -58.162 1.00 0.00 43 ARG A O 16
ATOM 15532 N N . GLY A 1 44 ? -16.549 -42.214 -59.699 1.00 0.00 44 GLY A N 16
ATOM 15533 C CA . GLY A 1 44 ? -17.067 -43.405 -59.016 1.00 0.00 44 GLY A CA 16
ATOM 15534 C C . GLY A 1 44 ? -18.224 -43.088 -58.081 1.00 0.00 44 GLY A C 16
ATOM 15535 O O . GLY A 1 44 ? -18.358 -43.696 -57.011 1.00 0.00 44 GLY A O 16
ATOM 15539 N N . TYR A 1 45 ? -19.062 -42.127 -58.495 1.00 0.00 45 TYR A N 16
ATOM 15540 C CA . TYR A 1 45 ? -20.256 -41.697 -57.740 1.00 0.00 45 TYR A CA 16
ATOM 15541 C C . TYR A 1 45 ? -21.523 -42.002 -58.539 1.00 0.00 45 TYR A C 16
ATOM 15542 O O . TYR A 1 45 ? -21.709 -41.503 -59.657 1.00 0.00 45 TYR A O 16
ATOM 15560 N N . GLN A 1 46 ? -22.375 -42.848 -57.957 1.00 0.00 46 GLN A N 16
ATOM 15561 C CA . GLN A 1 46 ? -23.697 -43.158 -58.498 1.00 0.00 46 GLN A CA 16
ATOM 15562 C C . GLN A 1 46 ? -24.651 -42.054 -58.050 1.00 0.00 46 GLN A C 16
ATOM 15563 O O . GLN A 1 46 ? -24.991 -41.951 -56.868 1.00 0.00 46 GLN A O 16
ATOM 15577 N N . VAL A 1 47 ? -25.072 -41.231 -59.013 1.00 0.00 47 VAL A N 16
ATOM 15578 C CA . VAL A 1 47 ? -25.791 -39.983 -58.747 1.00 0.00 47 VAL A CA 16
ATOM 15579 C C . VAL A 1 47 ? -27.251 -40.110 -59.191 1.00 0.00 47 VAL A C 16
ATOM 15580 O O . VAL A 1 47 ? -27.561 -40.848 -60.133 1.00 0.00 47 VAL A O 16
ATOM 15593 N N . HIS A 1 48 ? -28.135 -39.386 -58.494 1.00 0.00 48 HIS A N 16
ATOM 15594 C CA . HIS A 1 48 ? -29.566 -39.335 -58.802 1.00 0.00 48 HIS A CA 16
ATOM 15595 C C . HIS A 1 48 ? -29.872 -37.979 -59.434 1.00 0.00 48 HIS A C 16
ATOM 15596 O O . HIS A 1 48 ? -29.886 -36.953 -58.751 1.00 0.00 48 HIS A O 16
ATOM 15611 N N . VAL A 1 49 ? -30.098 -37.983 -60.747 1.00 0.00 49 VAL A N 16
ATOM 15612 C CA . VAL A 1 49 ? -30.487 -36.781 -61.479 1.00 0.00 49 VAL A CA 16
ATOM 15613 C C . VAL A 1 49 ? -32.016 -36.575 -61.383 1.00 0.00 49 VAL A C 16
ATOM 15614 O O . VAL A 1 49 ? -32.809 -37.460 -61.739 1.00 0.00 49 VAL A O 16
ATOM 15627 N N . THR A 1 50 ? -32.401 -35.423 -60.824 1.00 0.00 50 THR A N 16
ATOM 15628 C CA . THR A 1 50 ? -33.781 -34.958 -60.808 1.00 0.00 50 THR A CA 16
ATOM 15629 C C . THR A 1 50 ? -34.119 -34.426 -62.213 1.00 0.00 50 THR A C 16
ATOM 15630 O O . THR A 1 50 ? -33.418 -33.549 -62.734 1.00 0.00 50 THR A O 16
ATOM 15641 N N . GLN A 1 51 ? -35.175 -34.996 -62.811 1.00 0.00 51 GLN A N 16
ATOM 15642 C CA . GLN A 1 51 ? -35.542 -34.784 -64.222 1.00 0.00 51 GLN A CA 16
ATOM 15643 C C . GLN A 1 51 ? -36.023 -33.338 -64.506 1.00 0.00 51 GLN A C 16
ATOM 15644 O O . GLN A 1 51 ? -35.873 -32.436 -63.666 1.00 0.00 51 GLN A O 16
ATOM 15658 N N . ASN A 1 52 ? -36.578 -33.133 -65.723 1.00 0.00 52 ASN A N 16
ATOM 15659 C CA . ASN A 1 52 ? -37.055 -31.818 -66.203 1.00 0.00 52 ASN A CA 16
ATOM 15660 C C . ASN A 1 52 ? -38.031 -31.159 -65.202 1.00 0.00 52 ASN A C 16
ATOM 15661 O O . ASN A 1 52 ? -38.976 -31.797 -64.717 1.00 0.00 52 ASN A O 16
ATOM 15672 N N . GLY A 1 53 ? -37.750 -29.895 -64.882 1.00 0.00 53 GLY A N 16
ATOM 15673 C CA . GLY A 1 53 ? -38.515 -29.133 -63.911 1.00 0.00 53 GLY A CA 16
ATOM 15674 C C . GLY A 1 53 ? -38.128 -27.666 -63.962 1.00 0.00 53 GLY A C 16
ATOM 15675 O O . GLY A 1 53 ? -37.888 -27.127 -65.048 1.00 0.00 53 GLY A O 16
ATOM 15679 N N . THR A 1 54 ? -38.094 -27.019 -62.792 1.00 0.00 54 THR A N 16
ATOM 15680 C CA . THR A 1 54 ? -37.606 -25.636 -62.643 1.00 0.00 54 THR A CA 16
ATOM 15681 C C . THR A 1 54 ? -36.069 -25.618 -62.758 1.00 0.00 54 THR A C 16
ATOM 15682 O O . THR A 1 54 ? -35.482 -24.739 -63.400 1.00 0.00 54 THR A O 16
ATOM 15693 N N . TYR A 1 55 ? -35.444 -26.638 -62.148 1.00 0.00 55 TYR A N 16
ATOM 15694 C CA . TYR A 1 55 ? -33.991 -26.855 -62.176 1.00 0.00 55 TYR A CA 16
ATOM 15695 C C . TYR A 1 55 ? -33.705 -28.359 -62.323 1.00 0.00 55 TYR A C 16
ATOM 15696 O O . TYR A 1 55 ? -34.497 -29.189 -61.855 1.00 0.00 55 TYR A O 16
ATOM 15714 N N . TRP A 1 56 ? -32.581 -28.697 -62.969 1.00 0.00 56 TRP A N 16
ATOM 15715 C CA . TRP A 1 56 ? -32.124 -30.088 -63.108 1.00 0.00 56 TRP A CA 16
ATOM 15716 C C . TRP A 1 56 ? -31.030 -30.326 -62.052 1.00 0.00 56 TRP A C 16
ATOM 15717 O O . TRP A 1 56 ? -29.912 -29.816 -62.177 1.00 0.00 56 TRP A O 16
ATOM 15738 N N . GLU A 1 57 ? -31.379 -31.079 -61.008 1.00 0.00 57 GLU A N 16
ATOM 15739 C CA . GLU A 1 57 ? -30.497 -31.331 -59.857 1.00 0.00 57 GLU A CA 16
ATOM 15740 C C . GLU A 1 57 ? -29.692 -32.632 -60.064 1.00 0.00 57 GLU A C 16
ATOM 15741 O O . GLU A 1 57 ? -30.186 -33.584 -60.661 1.00 0.00 57 GLU A O 16
ATOM 15753 N N . VAL A 1 58 ? -28.437 -32.637 -59.581 1.00 0.00 58 VAL A N 16
ATOM 15754 C CA . VAL A 1 58 ? -27.550 -33.815 -59.570 1.00 0.00 58 VAL A CA 16
ATOM 15755 C C . VAL A 1 58 ? -27.194 -34.143 -58.112 1.00 0.00 58 VAL A C 16
ATOM 15756 O O . VAL A 1 58 ? -26.415 -33.431 -57.468 1.00 0.00 58 VAL A O 16
ATOM 15769 N N . GLU A 1 59 ? -27.811 -35.209 -57.595 1.00 0.00 59 GLU A N 16
ATOM 15770 C CA . GLU A 1 59 ? -27.621 -35.668 -56.218 1.00 0.00 59 GLU A CA 16
ATOM 15771 C C . GLU A 1 59 ? -26.444 -36.640 -56.146 1.00 0.00 59 GLU A C 16
ATOM 15772 O O . GLU A 1 59 ? -26.558 -37.794 -56.564 1.00 0.00 59 GLU A O 16
ATOM 15784 N N . VAL A 1 60 ? -25.314 -36.153 -55.634 1.00 0.00 60 VAL A N 16
ATOM 15785 C CA . VAL A 1 60 ? -24.104 -36.955 -55.471 1.00 0.00 60 VAL A CA 16
ATOM 15786 C C . VAL A 1 60 ? -24.224 -37.788 -54.188 1.00 0.00 60 VAL A C 16
ATOM 15787 O O . VAL A 1 60 ? -24.428 -37.233 -53.098 1.00 0.00 60 VAL A O 16
ATOM 15800 N N . ARG A 1 61 ? -24.150 -39.115 -54.333 1.00 0.00 61 ARG A N 16
ATOM 15801 C CA . ARG A 1 61 ? -24.185 -40.044 -53.201 1.00 0.00 61 ARG A CA 16
ATOM 15802 C C . ARG A 1 61 ? -22.741 -40.240 -52.669 1.00 0.00 61 ARG A C 16
ATOM 15803 O O . ARG A 1 61 ? -21.992 -41.067 -53.231 1.00 0.00 61 ARG A O 16
ATOM 15825 N N . MET A 1 1 ? 6.496 -8.859 -5.197 1.00 0.00 1 MET A N 17
ATOM 15826 C CA . MET A 1 1 ? 7.796 -8.925 -5.906 1.00 0.00 1 MET A CA 17
ATOM 15827 C C . MET A 1 1 ? 8.646 -10.056 -5.314 1.00 0.00 1 MET A C 17
ATOM 15828 O O . MET A 1 1 ? 8.724 -10.190 -4.091 1.00 0.00 1 MET A O 17
ATOM 15844 N N . GLY A 1 2 ? 9.282 -10.851 -6.191 1.00 0.00 2 GLY A N 17
ATOM 15845 C CA . GLY A 1 2 ? 10.016 -12.045 -5.776 1.00 0.00 2 GLY A CA 17
ATOM 15846 C C . GLY A 1 2 ? 9.128 -13.277 -5.820 1.00 0.00 2 GLY A C 17
ATOM 15847 O O . GLY A 1 2 ? 8.720 -13.802 -4.781 1.00 0.00 2 GLY A O 17
ATOM 15851 N N . SER A 1 3 ? 8.793 -13.698 -7.045 1.00 0.00 3 SER A N 17
ATOM 15852 C CA . SER A 1 3 ? 7.957 -14.886 -7.311 1.00 0.00 3 SER A CA 17
ATOM 15853 C C . SER A 1 3 ? 8.851 -16.112 -7.608 1.00 0.00 3 SER A C 17
ATOM 15854 O O . SER A 1 3 ? 10.085 -16.018 -7.559 1.00 0.00 3 SER A O 17
ATOM 15862 N N . SER A 1 4 ? 8.213 -17.261 -7.902 1.00 0.00 4 SER A N 17
ATOM 15863 C CA . SER A 1 4 ? 8.900 -18.503 -8.317 1.00 0.00 4 SER A CA 17
ATOM 15864 C C . SER A 1 4 ? 8.171 -19.128 -9.519 1.00 0.00 4 SER A C 17
ATOM 15865 O O . SER A 1 4 ? 6.991 -18.845 -9.757 1.00 0.00 4 SER A O 17
ATOM 15873 N N . HIS A 1 5 ? 8.884 -19.968 -10.275 1.00 0.00 5 HIS A N 17
ATOM 15874 C CA . HIS A 1 5 ? 8.333 -20.660 -11.442 1.00 0.00 5 HIS A CA 17
ATOM 15875 C C . HIS A 1 5 ? 7.709 -21.993 -11.000 1.00 0.00 5 HIS A C 17
ATOM 15876 O O . HIS A 1 5 ? 8.420 -22.974 -10.792 1.00 0.00 5 HIS A O 17
ATOM 15891 N N . HIS A 1 6 ? 6.382 -21.993 -10.804 1.00 0.00 6 HIS A N 17
ATOM 15892 C CA . HIS A 1 6 ? 5.614 -23.215 -10.544 1.00 0.00 6 HIS A CA 17
ATOM 15893 C C . HIS A 1 6 ? 5.596 -24.068 -11.833 1.00 0.00 6 HIS A C 17
ATOM 15894 O O . HIS A 1 6 ? 4.841 -23.774 -12.769 1.00 0.00 6 HIS A O 17
ATOM 15909 N N . HIS A 1 7 ? 6.488 -25.071 -11.893 1.00 0.00 7 HIS A N 17
ATOM 15910 C CA . HIS A 1 7 ? 6.500 -26.065 -12.977 1.00 0.00 7 HIS A CA 17
ATOM 15911 C C . HIS A 1 7 ? 5.229 -26.920 -12.895 1.00 0.00 7 HIS A C 17
ATOM 15912 O O . HIS A 1 7 ? 4.834 -27.333 -11.802 1.00 0.00 7 HIS A O 17
ATOM 15927 N N . HIS A 1 8 ? 4.582 -27.135 -14.044 1.00 0.00 8 HIS A N 17
ATOM 15928 C CA . HIS A 1 8 ? 3.332 -27.899 -14.129 1.00 0.00 8 HIS A CA 17
ATOM 15929 C C . HIS A 1 8 ? 3.138 -28.446 -15.550 1.00 0.00 8 HIS A C 17
ATOM 15930 O O . HIS A 1 8 ? 3.563 -27.825 -16.535 1.00 0.00 8 HIS A O 17
ATOM 15945 N N . HIS A 1 9 ? 2.492 -29.606 -15.634 1.00 0.00 9 HIS A N 17
ATOM 15946 C CA . HIS A 1 9 ? 2.036 -30.202 -16.895 1.00 0.00 9 HIS A CA 17
ATOM 15947 C C . HIS A 1 9 ? 0.589 -29.735 -17.162 1.00 0.00 9 HIS A C 17
ATOM 15948 O O . HIS A 1 9 ? -0.072 -29.205 -16.259 1.00 0.00 9 HIS A O 17
ATOM 15963 N N . HIS A 1 10 ? 0.111 -29.917 -18.402 1.00 0.00 10 HIS A N 17
ATOM 15964 C CA . HIS A 1 10 ? -1.264 -29.552 -18.806 1.00 0.00 10 HIS A CA 17
ATOM 15965 C C . HIS A 1 10 ? -2.062 -30.804 -19.213 1.00 0.00 10 HIS A C 17
ATOM 15966 O O . HIS A 1 10 ? -1.598 -31.598 -20.037 1.00 0.00 10 HIS A O 17
ATOM 15981 N N . SER A 1 11 ? -3.257 -30.964 -18.605 1.00 0.00 11 SER A N 17
ATOM 15982 C CA . SER A 1 11 ? -4.217 -32.036 -18.925 1.00 0.00 11 SER A CA 17
ATOM 15983 C C . SER A 1 11 ? -5.128 -31.551 -20.056 1.00 0.00 11 SER A C 17
ATOM 15984 O O . SER A 1 11 ? -6.037 -30.740 -19.831 1.00 0.00 11 SER A O 17
ATOM 15992 N N . SER A 1 12 ? -4.831 -32.001 -21.275 1.00 0.00 12 SER A N 17
ATOM 15993 C CA . SER A 1 12 ? -5.561 -31.611 -22.486 1.00 0.00 12 SER A CA 17
ATOM 15994 C C . SER A 1 12 ? -6.273 -32.848 -23.058 1.00 0.00 12 SER A C 17
ATOM 15995 O O . SER A 1 12 ? -5.622 -33.834 -23.417 1.00 0.00 12 SER A O 17
ATOM 16003 N N . GLY A 1 13 ? -7.612 -32.782 -23.131 1.00 0.00 13 GLY A N 17
ATOM 16004 C CA . GLY A 1 13 ? -8.417 -33.852 -23.727 1.00 0.00 13 GLY A CA 17
ATOM 16005 C C . GLY A 1 13 ? -8.307 -33.858 -25.250 1.00 0.00 13 GLY A C 17
ATOM 16006 O O . GLY A 1 13 ? -8.345 -32.785 -25.869 1.00 0.00 13 GLY A O 17
ATOM 16010 N N . LEU A 1 14 ? -8.127 -35.049 -25.849 1.00 0.00 14 LEU A N 17
ATOM 16011 C CA . LEU A 1 14 ? -7.999 -35.205 -27.312 1.00 0.00 14 LEU A CA 17
ATOM 16012 C C . LEU A 1 14 ? -9.366 -34.924 -27.961 1.00 0.00 14 LEU A C 17
ATOM 16013 O O . LEU A 1 14 ? -10.399 -35.379 -27.454 1.00 0.00 14 LEU A O 17
ATOM 16029 N N . VAL A 1 15 ? -9.358 -34.163 -29.064 1.00 0.00 15 VAL A N 17
ATOM 16030 C CA . VAL A 1 15 ? -10.588 -33.731 -29.749 1.00 0.00 15 VAL A CA 17
ATOM 16031 C C . VAL A 1 15 ? -11.125 -34.846 -30.687 1.00 0.00 15 VAL A C 17
ATOM 16032 O O . VAL A 1 15 ? -10.343 -35.651 -31.214 1.00 0.00 15 VAL A O 17
ATOM 16045 N N . PRO A 1 16 ? -12.482 -34.942 -30.881 1.00 0.00 16 PRO A N 17
ATOM 16046 C CA . PRO A 1 16 ? -13.086 -35.890 -31.842 1.00 0.00 16 PRO A CA 17
ATOM 16047 C C . PRO A 1 16 ? -12.976 -35.393 -33.301 1.00 0.00 16 PRO A C 17
ATOM 16048 O O . PRO A 1 16 ? -12.465 -34.291 -33.568 1.00 0.00 16 PRO A O 17
ATOM 16059 N N . ARG A 1 17 ? -13.463 -36.223 -34.228 1.00 0.00 17 ARG A N 17
ATOM 16060 C CA . ARG A 1 17 ? -13.413 -35.959 -35.674 1.00 0.00 17 ARG A CA 17
ATOM 16061 C C . ARG A 1 17 ? -14.466 -36.825 -36.385 1.00 0.00 17 ARG A C 17
ATOM 16062 O O . ARG A 1 17 ? -14.764 -37.937 -35.936 1.00 0.00 17 ARG A O 17
ATOM 16083 N N . GLY A 1 18 ? -15.019 -36.309 -37.494 1.00 0.00 18 GLY A N 17
ATOM 16084 C CA . GLY A 1 18 ? -16.071 -37.002 -38.250 1.00 0.00 18 GLY A CA 17
ATOM 16085 C C . GLY A 1 18 ? -15.659 -37.248 -39.691 1.00 0.00 18 GLY A C 17
ATOM 16086 O O . GLY A 1 18 ? -14.684 -37.958 -39.939 1.00 0.00 18 GLY A O 17
ATOM 16090 N N . SER A 1 19 ? -16.397 -36.641 -40.634 1.00 0.00 19 SER A N 17
ATOM 16091 C CA . SER A 1 19 ? -16.182 -36.796 -42.081 1.00 0.00 19 SER A CA 17
ATOM 16092 C C . SER A 1 19 ? -16.925 -35.665 -42.832 1.00 0.00 19 SER A C 17
ATOM 16093 O O . SER A 1 19 ? -17.531 -34.790 -42.201 1.00 0.00 19 SER A O 17
ATOM 16101 N N . HIS A 1 20 ? -16.855 -35.672 -44.176 1.00 0.00 20 HIS A N 17
ATOM 16102 C CA . HIS A 1 20 ? -17.523 -34.677 -45.040 1.00 0.00 20 HIS A CA 17
ATOM 16103 C C . HIS A 1 20 ? -18.191 -35.420 -46.210 1.00 0.00 20 HIS A C 17
ATOM 16104 O O . HIS A 1 20 ? -17.495 -36.011 -47.033 1.00 0.00 20 HIS A O 17
ATOM 16119 N N . MET A 1 21 ? -19.535 -35.403 -46.267 1.00 0.00 21 MET A N 17
ATOM 16120 C CA . MET A 1 21 ? -20.317 -36.098 -47.324 1.00 0.00 21 MET A CA 17
ATOM 16121 C C . MET A 1 21 ? -21.464 -35.187 -47.830 1.00 0.00 21 MET A C 17
ATOM 16122 O O . MET A 1 21 ? -21.481 -33.998 -47.513 1.00 0.00 21 MET A O 17
ATOM 16136 N N . THR A 1 22 ? -22.386 -35.763 -48.638 1.00 0.00 22 THR A N 17
ATOM 16137 C CA . THR A 1 22 ? -23.614 -35.091 -49.122 1.00 0.00 22 THR A CA 17
ATOM 16138 C C . THR A 1 22 ? -23.299 -33.839 -49.979 1.00 0.00 22 THR A C 17
ATOM 16139 O O . THR A 1 22 ? -23.223 -32.710 -49.467 1.00 0.00 22 THR A O 17
ATOM 16150 N N . THR A 1 23 ? -23.075 -34.065 -51.277 1.00 0.00 23 THR A N 17
ATOM 16151 C CA . THR A 1 23 ? -22.816 -32.999 -52.255 1.00 0.00 23 THR A CA 17
ATOM 16152 C C . THR A 1 23 ? -24.007 -32.904 -53.234 1.00 0.00 23 THR A C 17
ATOM 16153 O O . THR A 1 23 ? -24.117 -33.682 -54.185 1.00 0.00 23 THR A O 17
ATOM 16164 N N . ARG A 1 24 ? -24.933 -31.977 -52.934 1.00 0.00 24 ARG A N 17
ATOM 16165 C CA . ARG A 1 24 ? -26.154 -31.742 -53.724 1.00 0.00 24 ARG A CA 17
ATOM 16166 C C . ARG A 1 24 ? -25.956 -30.526 -54.648 1.00 0.00 24 ARG A C 17
ATOM 16167 O O . ARG A 1 24 ? -25.975 -29.377 -54.202 1.00 0.00 24 ARG A O 17
ATOM 16188 N N . TYR A 1 25 ? -25.745 -30.799 -55.937 1.00 0.00 25 TYR A N 17
ATOM 16189 C CA . TYR A 1 25 ? -25.606 -29.764 -56.977 1.00 0.00 25 TYR A CA 17
ATOM 16190 C C . TYR A 1 25 ? -26.981 -29.503 -57.588 1.00 0.00 25 TYR A C 17
ATOM 16191 O O . TYR A 1 25 ? -27.823 -30.385 -57.577 1.00 0.00 25 TYR A O 17
ATOM 16209 N N . ARG A 1 26 ? -27.213 -28.278 -58.069 1.00 0.00 26 ARG A N 17
ATOM 16210 C CA . ARG A 1 26 ? -28.473 -27.900 -58.731 1.00 0.00 26 ARG A CA 17
ATOM 16211 C C . ARG A 1 26 ? -28.225 -26.761 -59.724 1.00 0.00 26 ARG A C 17
ATOM 16212 O O . ARG A 1 26 ? -27.624 -25.736 -59.391 1.00 0.00 26 ARG A O 17
ATOM 16233 N N . PHE A 1 27 ? -28.682 -26.976 -60.959 1.00 0.00 27 PHE A N 17
ATOM 16234 C CA . PHE A 1 27 ? -28.517 -26.051 -62.082 1.00 0.00 27 PHE A CA 17
ATOM 16235 C C . PHE A 1 27 ? -29.881 -25.772 -62.722 1.00 0.00 27 PHE A C 17
ATOM 16236 O O . PHE A 1 27 ? -30.864 -26.461 -62.447 1.00 0.00 27 PHE A O 17
ATOM 16253 N N . THR A 1 28 ? -29.927 -24.739 -63.563 1.00 0.00 28 THR A N 17
ATOM 16254 C CA . THR A 1 28 ? -31.083 -24.446 -64.426 1.00 0.00 28 THR A CA 17
ATOM 16255 C C . THR A 1 28 ? -30.731 -24.814 -65.882 1.00 0.00 28 THR A C 17
ATOM 16256 O O . THR A 1 28 ? -31.404 -24.409 -66.838 1.00 0.00 28 THR A O 17
ATOM 16267 N N . ASP A 1 29 ? -29.678 -25.641 -66.008 1.00 0.00 29 ASP A N 17
ATOM 16268 C CA . ASP A 1 29 ? -28.987 -25.947 -67.265 1.00 0.00 29 ASP A CA 17
ATOM 16269 C C . ASP A 1 29 ? -28.801 -27.471 -67.380 1.00 0.00 29 ASP A C 17
ATOM 16270 O O . ASP A 1 29 ? -28.169 -28.087 -66.512 1.00 0.00 29 ASP A O 17
ATOM 16279 N N . GLU A 1 30 ? -29.362 -28.054 -68.454 1.00 0.00 30 GLU A N 17
ATOM 16280 C CA . GLU A 1 30 ? -29.411 -29.518 -68.666 1.00 0.00 30 GLU A CA 17
ATOM 16281 C C . GLU A 1 30 ? -28.007 -30.133 -68.838 1.00 0.00 30 GLU A C 17
ATOM 16282 O O . GLU A 1 30 ? -27.732 -31.225 -68.319 1.00 0.00 30 GLU A O 17
ATOM 16294 N N . GLU A 1 31 ? -27.130 -29.407 -69.560 1.00 0.00 31 GLU A N 17
ATOM 16295 C CA . GLU A 1 31 ? -25.755 -29.844 -69.820 1.00 0.00 31 GLU A CA 17
ATOM 16296 C C . GLU A 1 31 ? -24.895 -29.649 -68.582 1.00 0.00 31 GLU A C 17
ATOM 16297 O O . GLU A 1 31 ? -24.249 -30.586 -68.169 1.00 0.00 31 GLU A O 17
ATOM 16309 N N . GLU A 1 32 ? -24.937 -28.452 -67.963 1.00 0.00 32 GLU A N 17
ATOM 16310 C CA . GLU A 1 32 ? -24.109 -28.137 -66.766 1.00 0.00 32 GLU A CA 17
ATOM 16311 C C . GLU A 1 32 ? -24.397 -29.102 -65.593 1.00 0.00 32 GLU A C 17
ATOM 16312 O O . GLU A 1 32 ? -23.501 -29.414 -64.789 1.00 0.00 32 GLU A O 17
ATOM 16324 N N . ALA A 1 33 ? -25.659 -29.571 -65.530 1.00 0.00 33 ALA A N 17
ATOM 16325 C CA . ALA A 1 33 ? -26.072 -30.652 -64.619 1.00 0.00 33 ALA A CA 17
ATOM 16326 C C . ALA A 1 33 ? -25.340 -31.961 -64.969 1.00 0.00 33 ALA A C 17
ATOM 16327 O O . ALA A 1 33 ? -24.723 -32.592 -64.113 1.00 0.00 33 ALA A O 17
ATOM 16334 N N . ARG A 1 34 ? -25.402 -32.313 -66.256 1.00 0.00 34 ARG A N 17
ATOM 16335 C CA . ARG A 1 34 ? -24.827 -33.548 -66.811 1.00 0.00 34 ARG A CA 17
ATOM 16336 C C . ARG A 1 34 ? -23.279 -33.548 -66.752 1.00 0.00 34 ARG A C 17
ATOM 16337 O O . ARG A 1 34 ? -22.692 -34.605 -66.625 1.00 0.00 34 ARG A O 17
ATOM 16358 N N . ARG A 1 35 ? -22.634 -32.357 -66.807 1.00 0.00 35 ARG A N 17
ATOM 16359 C CA . ARG A 1 35 ? -21.153 -32.237 -66.804 1.00 0.00 35 ARG A CA 17
ATOM 16360 C C . ARG A 1 35 ? -20.625 -32.554 -65.394 1.00 0.00 35 ARG A C 17
ATOM 16361 O O . ARG A 1 35 ? -19.684 -33.337 -65.232 1.00 0.00 35 ARG A O 17
ATOM 16382 N N . ALA A 1 36 ? -21.280 -31.941 -64.388 1.00 0.00 36 ALA A N 17
ATOM 16383 C CA . ALA A 1 36 ? -20.991 -32.183 -62.964 1.00 0.00 36 ALA A CA 17
ATOM 16384 C C . ALA A 1 36 ? -21.230 -33.667 -62.634 1.00 0.00 36 ALA A C 17
ATOM 16385 O O . ALA A 1 36 ? -20.361 -34.344 -62.081 1.00 0.00 36 ALA A O 17
ATOM 16392 N N . ALA A 1 37 ? -22.397 -34.163 -63.073 1.00 0.00 37 ALA A N 17
ATOM 16393 C CA . ALA A 1 37 ? -22.841 -35.553 -62.852 1.00 0.00 37 ALA A CA 17
ATOM 16394 C C . ALA A 1 37 ? -21.894 -36.571 -63.523 1.00 0.00 37 ALA A C 17
ATOM 16395 O O . ALA A 1 37 ? -21.642 -37.636 -62.971 1.00 0.00 37 ALA A O 17
ATOM 16402 N N . LYS A 1 38 ? -21.368 -36.205 -64.712 1.00 0.00 38 LYS A N 17
ATOM 16403 C CA . LYS A 1 38 ? -20.483 -37.077 -65.530 1.00 0.00 38 LYS A CA 17
ATOM 16404 C C . LYS A 1 38 ? -19.150 -37.319 -64.814 1.00 0.00 38 LYS A C 17
ATOM 16405 O O . LYS A 1 38 ? -18.587 -38.422 -64.867 1.00 0.00 38 LYS A O 17
ATOM 16424 N N . GLU A 1 39 ? -18.672 -36.249 -64.150 1.00 0.00 39 GLU A N 17
ATOM 16425 C CA . GLU A 1 39 ? -17.431 -36.257 -63.363 1.00 0.00 39 GLU A CA 17
ATOM 16426 C C . GLU A 1 39 ? -17.505 -37.319 -62.250 1.00 0.00 39 GLU A C 17
ATOM 16427 O O . GLU A 1 39 ? -16.655 -38.213 -62.166 1.00 0.00 39 GLU A O 17
ATOM 16439 N N . TRP A 1 40 ? -18.577 -37.229 -61.446 1.00 0.00 40 TRP A N 17
ATOM 16440 C CA . TRP A 1 40 ? -18.785 -38.095 -60.272 1.00 0.00 40 TRP A CA 17
ATOM 16441 C C . TRP A 1 40 ? -19.143 -39.532 -60.695 1.00 0.00 40 TRP A C 17
ATOM 16442 O O . TRP A 1 40 ? -18.725 -40.490 -60.046 1.00 0.00 40 TRP A O 17
ATOM 16463 N N . ALA A 1 41 ? -19.876 -39.658 -61.822 1.00 0.00 41 ALA A N 17
ATOM 16464 C CA . ALA A 1 41 ? -20.270 -40.960 -62.402 1.00 0.00 41 ALA A CA 17
ATOM 16465 C C . ALA A 1 41 ? -19.029 -41.777 -62.798 1.00 0.00 41 ALA A C 17
ATOM 16466 O O . ALA A 1 41 ? -18.957 -42.987 -62.545 1.00 0.00 41 ALA A O 17
ATOM 16473 N N . ARG A 1 42 ? -18.051 -41.079 -63.410 1.00 0.00 42 ARG A N 17
ATOM 16474 C CA . ARG A 1 42 ? -16.753 -41.663 -63.805 1.00 0.00 42 ARG A CA 17
ATOM 16475 C C . ARG A 1 42 ? -15.948 -42.119 -62.568 1.00 0.00 42 ARG A C 17
ATOM 16476 O O . ARG A 1 42 ? -15.302 -43.172 -62.583 1.00 0.00 42 ARG A O 17
ATOM 16497 N N . ARG A 1 43 ? -16.034 -41.322 -61.491 1.00 0.00 43 ARG A N 17
ATOM 16498 C CA . ARG A 1 43 ? -15.320 -41.577 -60.220 1.00 0.00 43 ARG A CA 17
ATOM 16499 C C . ARG A 1 43 ? -15.959 -42.723 -59.407 1.00 0.00 43 ARG A C 17
ATOM 16500 O O . ARG A 1 43 ? -15.357 -43.201 -58.443 1.00 0.00 43 ARG A O 17
ATOM 16521 N N . GLY A 1 44 ? -17.170 -43.153 -59.803 1.00 0.00 44 GLY A N 17
ATOM 16522 C CA . GLY A 1 44 ? -17.838 -44.313 -59.190 1.00 0.00 44 GLY A CA 17
ATOM 16523 C C . GLY A 1 44 ? -19.035 -43.944 -58.324 1.00 0.00 44 GLY A C 17
ATOM 16524 O O . GLY A 1 44 ? -19.666 -44.825 -57.727 1.00 0.00 44 GLY A O 17
ATOM 16528 N N . TYR A 1 45 ? -19.342 -42.641 -58.237 1.00 0.00 45 TYR A N 17
ATOM 16529 C CA . TYR A 1 45 ? -20.546 -42.146 -57.550 1.00 0.00 45 TYR A CA 17
ATOM 16530 C C . TYR A 1 45 ? -21.791 -42.385 -58.416 1.00 0.00 45 TYR A C 17
ATOM 16531 O O . TYR A 1 45 ? -21.752 -42.207 -59.642 1.00 0.00 45 TYR A O 17
ATOM 16549 N N . GLN A 1 46 ? -22.886 -42.793 -57.768 1.00 0.00 46 GLN A N 17
ATOM 16550 C CA . GLN A 1 46 ? -24.177 -43.007 -58.423 1.00 0.00 46 GLN A CA 17
ATOM 16551 C C . GLN A 1 46 ? -24.915 -41.675 -58.488 1.00 0.00 46 GLN A C 17
ATOM 16552 O O . GLN A 1 46 ? -25.370 -41.164 -57.472 1.00 0.00 46 GLN A O 17
ATOM 16566 N N . VAL A 1 47 ? -25.033 -41.115 -59.691 1.00 0.00 47 VAL A N 17
ATOM 16567 C CA . VAL A 1 47 ? -25.602 -39.774 -59.892 1.00 0.00 47 VAL A CA 17
ATOM 16568 C C . VAL A 1 47 ? -26.976 -39.899 -60.542 1.00 0.00 47 VAL A C 17
ATOM 16569 O O . VAL A 1 47 ? -27.259 -40.875 -61.248 1.00 0.00 47 VAL A O 17
ATOM 16582 N N . HIS A 1 48 ? -27.837 -38.930 -60.227 1.00 0.00 48 HIS A N 17
ATOM 16583 C CA . HIS A 1 48 ? -29.198 -38.836 -60.753 1.00 0.00 48 HIS A CA 17
ATOM 16584 C C . HIS A 1 48 ? -29.663 -37.379 -60.683 1.00 0.00 48 HIS A C 17
ATOM 16585 O O . HIS A 1 48 ? -29.760 -36.807 -59.602 1.00 0.00 48 HIS A O 17
ATOM 16600 N N . VAL A 1 49 ? -29.958 -36.807 -61.843 1.00 0.00 49 VAL A N 17
ATOM 16601 C CA . VAL A 1 49 ? -30.553 -35.481 -61.959 1.00 0.00 49 VAL A CA 17
ATOM 16602 C C . VAL A 1 49 ? -32.090 -35.609 -61.877 1.00 0.00 49 VAL A C 17
ATOM 16603 O O . VAL A 1 49 ? -32.674 -36.499 -62.522 1.00 0.00 49 VAL A O 17
ATOM 16616 N N . THR A 1 50 ? -32.739 -34.745 -61.069 1.00 0.00 50 THR A N 17
ATOM 16617 C CA . THR A 1 50 ? -34.207 -34.662 -61.044 1.00 0.00 50 THR A CA 17
ATOM 16618 C C . THR A 1 50 ? -34.674 -33.898 -62.305 1.00 0.00 50 THR A C 17
ATOM 16619 O O . THR A 1 50 ? -34.326 -32.725 -62.527 1.00 0.00 50 THR A O 17
ATOM 16630 N N . GLN A 1 51 ? -35.382 -34.625 -63.165 1.00 0.00 51 GLN A N 17
ATOM 16631 C CA . GLN A 1 51 ? -35.900 -34.129 -64.441 1.00 0.00 51 GLN A CA 17
ATOM 16632 C C . GLN A 1 51 ? -37.374 -33.713 -64.262 1.00 0.00 51 GLN A C 17
ATOM 16633 O O . GLN A 1 51 ? -37.831 -33.564 -63.110 1.00 0.00 51 GLN A O 17
ATOM 16647 N N . ASN A 1 52 ? -38.103 -33.530 -65.395 1.00 0.00 52 ASN A N 17
ATOM 16648 C CA . ASN A 1 52 ? -39.542 -33.141 -65.428 1.00 0.00 52 ASN A CA 17
ATOM 16649 C C . ASN A 1 52 ? -39.726 -31.646 -65.063 1.00 0.00 52 ASN A C 17
ATOM 16650 O O . ASN A 1 52 ? -40.237 -30.860 -65.871 1.00 0.00 52 ASN A O 17
ATOM 16661 N N . GLY A 1 53 ? -39.327 -31.277 -63.835 1.00 0.00 53 GLY A N 17
ATOM 16662 C CA . GLY A 1 53 ? -39.249 -29.875 -63.418 1.00 0.00 53 GLY A CA 17
ATOM 16663 C C . GLY A 1 53 ? -38.045 -29.152 -64.031 1.00 0.00 53 GLY A C 17
ATOM 16664 O O . GLY A 1 53 ? -37.129 -29.792 -64.571 1.00 0.00 53 GLY A O 17
ATOM 16668 N N . THR A 1 54 ? -38.030 -27.819 -63.905 1.00 0.00 54 THR A N 17
ATOM 16669 C CA . THR A 1 54 ? -37.034 -26.946 -64.564 1.00 0.00 54 THR A CA 17
ATOM 16670 C C . THR A 1 54 ? -35.736 -26.774 -63.726 1.00 0.00 54 THR A C 17
ATOM 16671 O O . THR A 1 54 ? -34.841 -26.002 -64.105 1.00 0.00 54 THR A O 17
ATOM 16682 N N . TYR A 1 55 ? -35.635 -27.498 -62.591 1.00 0.00 55 TYR A N 17
ATOM 16683 C CA . TYR A 1 55 ? -34.495 -27.391 -61.654 1.00 0.00 55 TYR A CA 17
ATOM 16684 C C . TYR A 1 55 ? -33.677 -28.692 -61.709 1.00 0.00 55 TYR A C 17
ATOM 16685 O O . TYR A 1 55 ? -34.036 -29.683 -61.073 1.00 0.00 55 TYR A O 17
ATOM 16703 N N . TRP A 1 56 ? -32.604 -28.690 -62.509 1.00 0.00 56 TRP A N 17
ATOM 16704 C CA . TRP A 1 56 ? -31.764 -29.873 -62.739 1.00 0.00 56 TRP A CA 17
ATOM 16705 C C . TRP A 1 56 ? -30.802 -30.115 -61.549 1.00 0.00 56 TRP A C 17
ATOM 16706 O O . TRP A 1 56 ? -29.630 -29.714 -61.587 1.00 0.00 56 TRP A O 17
ATOM 16727 N N . GLU A 1 57 ? -31.323 -30.750 -60.486 1.00 0.00 57 GLU A N 17
ATOM 16728 C CA . GLU A 1 57 ? -30.545 -31.053 -59.263 1.00 0.00 57 GLU A CA 17
ATOM 16729 C C . GLU A 1 57 ? -29.825 -32.408 -59.387 1.00 0.00 57 GLU A C 17
ATOM 16730 O O . GLU A 1 57 ? -30.470 -33.449 -59.518 1.00 0.00 57 GLU A O 17
ATOM 16742 N N . VAL A 1 58 ? -28.486 -32.364 -59.322 1.00 0.00 58 VAL A N 17
ATOM 16743 C CA . VAL A 1 58 ? -27.623 -33.552 -59.364 1.00 0.00 58 VAL A CA 17
ATOM 16744 C C . VAL A 1 58 ? -27.439 -34.132 -57.947 1.00 0.00 58 VAL A C 17
ATOM 16745 O O . VAL A 1 58 ? -26.723 -33.558 -57.107 1.00 0.00 58 VAL A O 17
ATOM 16758 N N . GLU A 1 59 ? -28.122 -35.253 -57.698 1.00 0.00 59 GLU A N 17
ATOM 16759 C CA . GLU A 1 59 ? -27.987 -36.044 -56.466 1.00 0.00 59 GLU A CA 17
ATOM 16760 C C . GLU A 1 59 ? -26.800 -37.014 -56.611 1.00 0.00 59 GLU A C 17
ATOM 16761 O O . GLU A 1 59 ? -26.851 -37.942 -57.428 1.00 0.00 59 GLU A O 17
ATOM 16773 N N . VAL A 1 60 ? -25.726 -36.771 -55.844 1.00 0.00 60 VAL A N 17
ATOM 16774 C CA . VAL A 1 60 ? -24.495 -37.585 -55.897 1.00 0.00 60 VAL A CA 17
ATOM 16775 C C . VAL A 1 60 ? -24.450 -38.553 -54.699 1.00 0.00 60 VAL A C 17
ATOM 16776 O O . VAL A 1 60 ? -24.178 -38.146 -53.564 1.00 0.00 60 VAL A O 17
ATOM 16789 N N . ARG A 1 61 ? -24.786 -39.814 -54.976 1.00 0.00 61 ARG A N 17
ATOM 16790 C CA . ARG A 1 61 ? -24.774 -40.918 -54.002 1.00 0.00 61 ARG A CA 17
ATOM 16791 C C . ARG A 1 61 ? -23.334 -41.490 -53.886 1.00 0.00 61 ARG A C 17
ATOM 16792 O O . ARG A 1 61 ? -22.656 -41.238 -52.860 1.00 0.00 61 ARG A O 17
ATOM 16814 N N . MET A 1 1 ? -6.656 -60.700 10.472 1.00 0.00 1 MET A N 18
ATOM 16815 C CA . MET A 1 1 ? -5.987 -60.490 9.166 1.00 0.00 1 MET A CA 18
ATOM 16816 C C . MET A 1 1 ? -6.967 -60.813 8.027 1.00 0.00 1 MET A C 18
ATOM 16817 O O . MET A 1 1 ? -7.590 -61.879 8.034 1.00 0.00 1 MET A O 18
ATOM 16833 N N . GLY A 1 2 ? -7.077 -59.902 7.054 1.00 0.00 2 GLY A N 18
ATOM 16834 C CA . GLY A 1 2 ? -7.963 -60.075 5.910 1.00 0.00 2 GLY A CA 18
ATOM 16835 C C . GLY A 1 2 ? -7.354 -59.440 4.675 1.00 0.00 2 GLY A C 18
ATOM 16836 O O . GLY A 1 2 ? -7.567 -58.253 4.419 1.00 0.00 2 GLY A O 18
ATOM 16840 N N . SER A 1 3 ? -6.554 -60.227 3.941 1.00 0.00 3 SER A N 18
ATOM 16841 C CA . SER A 1 3 ? -5.904 -59.794 2.695 1.00 0.00 3 SER A CA 18
ATOM 16842 C C . SER A 1 3 ? -6.899 -59.903 1.523 1.00 0.00 3 SER A C 18
ATOM 16843 O O . SER A 1 3 ? -7.658 -60.874 1.451 1.00 0.00 3 SER A O 18
ATOM 16851 N N . SER A 1 4 ? -6.882 -58.906 0.617 1.00 0.00 4 SER A N 18
ATOM 16852 C CA . SER A 1 4 ? -7.795 -58.834 -0.538 1.00 0.00 4 SER A CA 18
ATOM 16853 C C . SER A 1 4 ? -6.997 -58.732 -1.852 1.00 0.00 4 SER A C 18
ATOM 16854 O O . SER A 1 4 ? -6.114 -57.873 -1.981 1.00 0.00 4 SER A O 18
ATOM 16862 N N . HIS A 1 5 ? -7.313 -59.622 -2.814 1.00 0.00 5 HIS A N 18
ATOM 16863 C CA . HIS A 1 5 ? -6.791 -59.552 -4.193 1.00 0.00 5 HIS A CA 18
ATOM 16864 C C . HIS A 1 5 ? -7.556 -58.456 -4.962 1.00 0.00 5 HIS A C 18
ATOM 16865 O O . HIS A 1 5 ? -8.748 -58.243 -4.715 1.00 0.00 5 HIS A O 18
ATOM 16880 N N . HIS A 1 6 ? -6.863 -57.763 -5.878 1.00 0.00 6 HIS A N 18
ATOM 16881 C CA . HIS A 1 6 ? -7.428 -56.630 -6.633 1.00 0.00 6 HIS A CA 18
ATOM 16882 C C . HIS A 1 6 ? -6.715 -56.491 -7.995 1.00 0.00 6 HIS A C 18
ATOM 16883 O O . HIS A 1 6 ? -5.568 -56.041 -8.079 1.00 0.00 6 HIS A O 18
ATOM 16898 N N . HIS A 1 7 ? -7.406 -56.923 -9.060 1.00 0.00 7 HIS A N 18
ATOM 16899 C CA . HIS A 1 7 ? -6.906 -56.872 -10.443 1.00 0.00 7 HIS A CA 18
ATOM 16900 C C . HIS A 1 7 ? -7.433 -55.598 -11.122 1.00 0.00 7 HIS A C 18
ATOM 16901 O O . HIS A 1 7 ? -8.653 -55.391 -11.178 1.00 0.00 7 HIS A O 18
ATOM 16916 N N . HIS A 1 8 ? -6.517 -54.751 -11.635 1.00 0.00 8 HIS A N 18
ATOM 16917 C CA . HIS A 1 8 ? -6.893 -53.519 -12.353 1.00 0.00 8 HIS A CA 18
ATOM 16918 C C . HIS A 1 8 ? -7.521 -53.890 -13.712 1.00 0.00 8 HIS A C 18
ATOM 16919 O O . HIS A 1 8 ? -6.813 -54.227 -14.665 1.00 0.00 8 HIS A O 18
ATOM 16934 N N . HIS A 1 9 ? -8.862 -53.869 -13.757 1.00 0.00 9 HIS A N 18
ATOM 16935 C CA . HIS A 1 9 ? -9.651 -54.116 -14.974 1.00 0.00 9 HIS A CA 18
ATOM 16936 C C . HIS A 1 9 ? -10.005 -52.778 -15.646 1.00 0.00 9 HIS A C 18
ATOM 16937 O O . HIS A 1 9 ? -10.495 -51.863 -14.981 1.00 0.00 9 HIS A O 18
ATOM 16952 N N . HIS A 1 10 ? -9.771 -52.697 -16.968 1.00 0.00 10 HIS A N 18
ATOM 16953 C CA . HIS A 1 10 ? -10.156 -51.535 -17.799 1.00 0.00 10 HIS A CA 18
ATOM 16954 C C . HIS A 1 10 ? -11.208 -51.979 -18.829 1.00 0.00 10 HIS A C 18
ATOM 16955 O O . HIS A 1 10 ? -11.246 -53.155 -19.210 1.00 0.00 10 HIS A O 18
ATOM 16970 N N . SER A 1 11 ? -12.035 -51.029 -19.288 1.00 0.00 11 SER A N 18
ATOM 16971 C CA . SER A 1 11 ? -13.108 -51.291 -20.258 1.00 0.00 11 SER A CA 18
ATOM 16972 C C . SER A 1 11 ? -13.497 -49.971 -20.956 1.00 0.00 11 SER A C 18
ATOM 16973 O O . SER A 1 11 ? -13.714 -48.954 -20.284 1.00 0.00 11 SER A O 18
ATOM 16981 N N . SER A 1 12 ? -13.567 -49.998 -22.301 1.00 0.00 12 SER A N 18
ATOM 16982 C CA . SER A 1 12 ? -13.872 -48.812 -23.124 1.00 0.00 12 SER A CA 18
ATOM 16983 C C . SER A 1 12 ? -14.384 -49.219 -24.518 1.00 0.00 12 SER A C 18
ATOM 16984 O O . SER A 1 12 ? -14.222 -50.373 -24.924 1.00 0.00 12 SER A O 18
ATOM 16992 N N . GLY A 1 13 ? -14.983 -48.249 -25.249 1.00 0.00 13 GLY A N 18
ATOM 16993 C CA . GLY A 1 13 ? -15.530 -48.498 -26.595 1.00 0.00 13 GLY A CA 18
ATOM 16994 C C . GLY A 1 13 ? -15.288 -47.352 -27.567 1.00 0.00 13 GLY A C 18
ATOM 16995 O O . GLY A 1 13 ? -14.803 -46.286 -27.169 1.00 0.00 13 GLY A O 18
ATOM 16999 N N . LEU A 1 14 ? -15.622 -47.569 -28.856 1.00 0.00 14 LEU A N 18
ATOM 17000 C CA . LEU A 1 14 ? -15.401 -46.569 -29.927 1.00 0.00 14 LEU A CA 18
ATOM 17001 C C . LEU A 1 14 ? -16.701 -45.813 -30.248 1.00 0.00 14 LEU A C 18
ATOM 17002 O O . LEU A 1 14 ? -17.790 -46.251 -29.870 1.00 0.00 14 LEU A O 18
ATOM 17018 N N . VAL A 1 15 ? -16.565 -44.674 -30.956 1.00 0.00 15 VAL A N 18
ATOM 17019 C CA . VAL A 1 15 ? -17.710 -43.826 -31.362 1.00 0.00 15 VAL A CA 18
ATOM 17020 C C . VAL A 1 15 ? -18.318 -44.318 -32.711 1.00 0.00 15 VAL A C 18
ATOM 17021 O O . VAL A 1 15 ? -17.569 -44.750 -33.601 1.00 0.00 15 VAL A O 18
ATOM 17034 N N . PRO A 1 16 ? -19.686 -44.296 -32.881 1.00 0.00 16 PRO A N 18
ATOM 17035 C CA . PRO A 1 16 ? -20.337 -44.663 -34.163 1.00 0.00 16 PRO A CA 18
ATOM 17036 C C . PRO A 1 16 ? -20.177 -43.541 -35.216 1.00 0.00 16 PRO A C 18
ATOM 17037 O O . PRO A 1 16 ? -20.400 -42.365 -34.914 1.00 0.00 16 PRO A O 18
ATOM 17048 N N . ARG A 1 17 ? -19.762 -43.903 -36.436 1.00 0.00 17 ARG A N 18
ATOM 17049 C CA . ARG A 1 17 ? -19.577 -42.937 -37.534 1.00 0.00 17 ARG A CA 18
ATOM 17050 C C . ARG A 1 17 ? -20.832 -42.921 -38.433 1.00 0.00 17 ARG A C 18
ATOM 17051 O O . ARG A 1 17 ? -21.167 -43.933 -39.059 1.00 0.00 17 ARG A O 18
ATOM 17072 N N . GLY A 1 18 ? -21.525 -41.765 -38.464 1.00 0.00 18 GLY A N 18
ATOM 17073 C CA . GLY A 1 18 ? -22.685 -41.554 -39.337 1.00 0.00 18 GLY A CA 18
ATOM 17074 C C . GLY A 1 18 ? -22.276 -41.125 -40.745 1.00 0.00 18 GLY A C 18
ATOM 17075 O O . GLY A 1 18 ? -21.157 -40.637 -40.946 1.00 0.00 18 GLY A O 18
ATOM 17079 N N . SER A 1 19 ? -23.187 -41.312 -41.717 1.00 0.00 19 SER A N 18
ATOM 17080 C CA . SER A 1 19 ? -22.966 -40.951 -43.131 1.00 0.00 19 SER A CA 18
ATOM 17081 C C . SER A 1 19 ? -23.570 -39.562 -43.430 1.00 0.00 19 SER A C 18
ATOM 17082 O O . SER A 1 19 ? -24.525 -39.417 -44.205 1.00 0.00 19 SER A O 18
ATOM 17090 N N . HIS A 1 20 ? -22.994 -38.540 -42.777 1.00 0.00 20 HIS A N 18
ATOM 17091 C CA . HIS A 1 20 ? -23.417 -37.139 -42.923 1.00 0.00 20 HIS A CA 18
ATOM 17092 C C . HIS A 1 20 ? -22.788 -36.550 -44.211 1.00 0.00 20 HIS A C 18
ATOM 17093 O O . HIS A 1 20 ? -21.711 -35.941 -44.172 1.00 0.00 20 HIS A O 18
ATOM 17108 N N . MET A 1 21 ? -23.455 -36.803 -45.357 1.00 0.00 21 MET A N 18
ATOM 17109 C CA . MET A 1 21 ? -22.988 -36.375 -46.691 1.00 0.00 21 MET A CA 18
ATOM 17110 C C . MET A 1 21 ? -23.904 -35.258 -47.242 1.00 0.00 21 MET A C 18
ATOM 17111 O O . MET A 1 21 ? -23.536 -34.076 -47.179 1.00 0.00 21 MET A O 18
ATOM 17125 N N . THR A 1 22 ? -25.109 -35.655 -47.732 1.00 0.00 22 THR A N 18
ATOM 17126 C CA . THR A 1 22 ? -26.135 -34.742 -48.289 1.00 0.00 22 THR A CA 18
ATOM 17127 C C . THR A 1 22 ? -25.566 -33.827 -49.402 1.00 0.00 22 THR A C 18
ATOM 17128 O O . THR A 1 22 ? -25.115 -32.707 -49.132 1.00 0.00 22 THR A O 18
ATOM 17139 N N . THR A 1 23 ? -25.538 -34.345 -50.640 1.00 0.00 23 THR A N 18
ATOM 17140 C CA . THR A 1 23 ? -25.039 -33.611 -51.814 1.00 0.00 23 THR A CA 18
ATOM 17141 C C . THR A 1 23 ? -26.190 -33.379 -52.808 1.00 0.00 23 THR A C 18
ATOM 17142 O O . THR A 1 23 ? -26.822 -34.332 -53.273 1.00 0.00 23 THR A O 18
ATOM 17153 N N . ARG A 1 24 ? -26.467 -32.099 -53.083 1.00 0.00 24 ARG A N 18
ATOM 17154 C CA . ARG A 1 24 ? -27.483 -31.646 -54.042 1.00 0.00 24 ARG A CA 18
ATOM 17155 C C . ARG A 1 24 ? -26.961 -30.381 -54.742 1.00 0.00 24 ARG A C 18
ATOM 17156 O O . ARG A 1 24 ? -27.232 -29.253 -54.309 1.00 0.00 24 ARG A O 18
ATOM 17177 N N . TYR A 1 25 ? -26.156 -30.587 -55.794 1.00 0.00 25 TYR A N 18
ATOM 17178 C CA . TYR A 1 25 ? -25.575 -29.492 -56.584 1.00 0.00 25 TYR A CA 18
ATOM 17179 C C . TYR A 1 25 ? -26.619 -29.028 -57.611 1.00 0.00 25 TYR A C 18
ATOM 17180 O O . TYR A 1 25 ? -26.912 -29.764 -58.550 1.00 0.00 25 TYR A O 18
ATOM 17198 N N . ARG A 1 26 ? -27.172 -27.816 -57.443 1.00 0.00 26 ARG A N 18
ATOM 17199 C CA . ARG A 1 26 ? -28.271 -27.329 -58.299 1.00 0.00 26 ARG A CA 18
ATOM 17200 C C . ARG A 1 26 ? -27.725 -26.627 -59.540 1.00 0.00 26 ARG A C 18
ATOM 17201 O O . ARG A 1 26 ? -26.768 -25.842 -59.465 1.00 0.00 26 ARG A O 18
ATOM 17222 N N . PHE A 1 27 ? -28.334 -26.950 -60.689 1.00 0.00 27 PHE A N 18
ATOM 17223 C CA . PHE A 1 27 ? -27.973 -26.396 -61.997 1.00 0.00 27 PHE A CA 18
ATOM 17224 C C . PHE A 1 27 ? -29.239 -25.884 -62.702 1.00 0.00 27 PHE A C 18
ATOM 17225 O O . PHE A 1 27 ? -30.273 -26.568 -62.727 1.00 0.00 27 PHE A O 18
ATOM 17242 N N . THR A 1 28 ? -29.145 -24.664 -63.243 1.00 0.00 28 THR A N 18
ATOM 17243 C CA . THR A 1 28 ? -30.211 -24.035 -64.032 1.00 0.00 28 THR A CA 18
ATOM 17244 C C . THR A 1 28 ? -30.144 -24.514 -65.490 1.00 0.00 28 THR A C 18
ATOM 17245 O O . THR A 1 28 ? -31.160 -24.600 -66.187 1.00 0.00 28 THR A O 18
ATOM 17256 N N . ASP A 1 29 ? -28.909 -24.790 -65.933 1.00 0.00 29 ASP A N 18
ATOM 17257 C CA . ASP A 1 29 ? -28.613 -25.285 -67.275 1.00 0.00 29 ASP A CA 18
ATOM 17258 C C . ASP A 1 29 ? -28.681 -26.822 -67.254 1.00 0.00 29 ASP A C 18
ATOM 17259 O O . ASP A 1 29 ? -28.021 -27.465 -66.420 1.00 0.00 29 ASP A O 18
ATOM 17268 N N . GLU A 1 30 ? -29.477 -27.399 -68.173 1.00 0.00 30 GLU A N 18
ATOM 17269 C CA . GLU A 1 30 ? -29.612 -28.863 -68.324 1.00 0.00 30 GLU A CA 18
ATOM 17270 C C . GLU A 1 30 ? -28.251 -29.516 -68.653 1.00 0.00 30 GLU A C 18
ATOM 17271 O O . GLU A 1 30 ? -27.958 -30.630 -68.211 1.00 0.00 30 GLU A O 18
ATOM 17283 N N . GLU A 1 31 ? -27.427 -28.767 -69.428 1.00 0.00 31 GLU A N 18
ATOM 17284 C CA . GLU A 1 31 ? -26.128 -29.231 -69.941 1.00 0.00 31 GLU A CA 18
ATOM 17285 C C . GLU A 1 31 ? -25.107 -29.362 -68.796 1.00 0.00 31 GLU A C 18
ATOM 17286 O O . GLU A 1 31 ? -24.398 -30.364 -68.715 1.00 0.00 31 GLU A O 18
ATOM 17298 N N . GLU A 1 32 ? -25.077 -28.353 -67.902 1.00 0.00 32 GLU A N 18
ATOM 17299 C CA . GLU A 1 32 ? -24.191 -28.356 -66.721 1.00 0.00 32 GLU A CA 18
ATOM 17300 C C . GLU A 1 32 ? -24.552 -29.510 -65.762 1.00 0.00 32 GLU A C 18
ATOM 17301 O O . GLU A 1 32 ? -23.668 -30.092 -65.136 1.00 0.00 32 GLU A O 18
ATOM 17313 N N . ALA A 1 33 ? -25.860 -29.832 -65.679 1.00 0.00 33 ALA A N 18
ATOM 17314 C CA . ALA A 1 33 ? -26.369 -30.922 -64.828 1.00 0.00 33 ALA A CA 18
ATOM 17315 C C . ALA A 1 33 ? -25.888 -32.301 -65.327 1.00 0.00 33 ALA A C 18
ATOM 17316 O O . ALA A 1 33 ? -25.246 -33.050 -64.585 1.00 0.00 33 ALA A O 18
ATOM 17323 N N . ARG A 1 34 ? -26.171 -32.585 -66.612 1.00 0.00 34 ARG A N 18
ATOM 17324 C CA . ARG A 1 34 ? -25.883 -33.892 -67.251 1.00 0.00 34 ARG A CA 18
ATOM 17325 C C . ARG A 1 34 ? -24.369 -34.091 -67.497 1.00 0.00 34 ARG A C 18
ATOM 17326 O O . ARG A 1 34 ? -23.911 -35.224 -67.635 1.00 0.00 34 ARG A O 18
ATOM 17347 N N . ARG A 1 35 ? -23.605 -32.979 -67.555 1.00 0.00 35 ARG A N 18
ATOM 17348 C CA . ARG A 1 35 ? -22.135 -33.031 -67.699 1.00 0.00 35 ARG A CA 18
ATOM 17349 C C . ARG A 1 35 ? -21.487 -33.365 -66.344 1.00 0.00 35 ARG A C 18
ATOM 17350 O O . ARG A 1 35 ? -20.716 -34.317 -66.248 1.00 0.00 35 ARG A O 18
ATOM 17371 N N . ALA A 1 36 ? -21.834 -32.571 -65.304 1.00 0.00 36 ALA A N 18
ATOM 17372 C CA . ALA A 1 36 ? -21.278 -32.722 -63.934 1.00 0.00 36 ALA A CA 18
ATOM 17373 C C . ALA A 1 36 ? -21.563 -34.116 -63.358 1.00 0.00 36 ALA A C 18
ATOM 17374 O O . ALA A 1 36 ? -20.694 -34.739 -62.744 1.00 0.00 36 ALA A O 18
ATOM 17381 N N . ALA A 1 37 ? -22.795 -34.590 -63.591 1.00 0.00 37 ALA A N 18
ATOM 17382 C CA . ALA A 1 37 ? -23.233 -35.942 -63.204 1.00 0.00 37 ALA A CA 18
ATOM 17383 C C . ALA A 1 37 ? -22.335 -37.022 -63.823 1.00 0.00 37 ALA A C 18
ATOM 17384 O O . ALA A 1 37 ? -21.943 -37.972 -63.155 1.00 0.00 37 ALA A O 18
ATOM 17391 N N . LYS A 1 38 ? -22.006 -36.823 -65.107 1.00 0.00 38 LYS A N 18
ATOM 17392 C CA . LYS A 1 38 ? -21.195 -37.759 -65.899 1.00 0.00 38 LYS A CA 18
ATOM 17393 C C . LYS A 1 38 ? -19.702 -37.677 -65.493 1.00 0.00 38 LYS A C 18
ATOM 17394 O O . LYS A 1 38 ? -18.942 -38.618 -65.731 1.00 0.00 38 LYS A O 18
ATOM 17413 N N . GLU A 1 39 ? -19.298 -36.545 -64.865 1.00 0.00 39 GLU A N 18
ATOM 17414 C CA . GLU A 1 39 ? -17.933 -36.372 -64.326 1.00 0.00 39 GLU A CA 18
ATOM 17415 C C . GLU A 1 39 ? -17.757 -37.187 -63.037 1.00 0.00 39 GLU A C 18
ATOM 17416 O O . GLU A 1 39 ? -16.765 -37.902 -62.887 1.00 0.00 39 GLU A O 18
ATOM 17428 N N . TRP A 1 40 ? -18.744 -37.089 -62.119 1.00 0.00 40 TRP A N 18
ATOM 17429 C CA . TRP A 1 40 ? -18.769 -37.899 -60.878 1.00 0.00 40 TRP A CA 18
ATO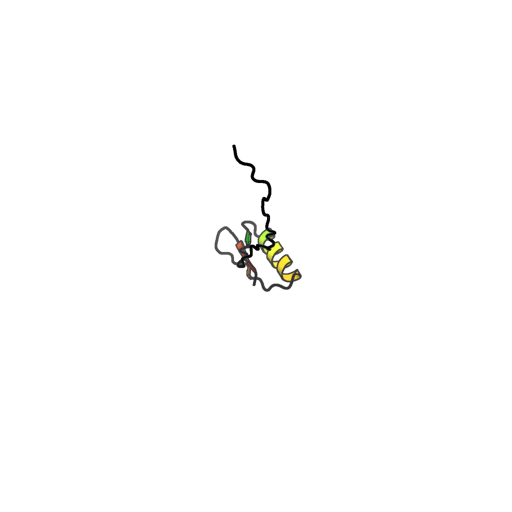M 17430 C C . TRP A 1 40 ? -18.968 -39.393 -61.214 1.00 0.00 40 TRP A C 18
ATOM 17431 O O . TRP A 1 40 ? -18.395 -40.264 -60.558 1.00 0.00 40 TRP A O 18
ATOM 17452 N N . ALA A 1 41 ? -19.779 -39.666 -62.257 1.00 0.00 41 ALA A N 18
ATOM 17453 C CA . ALA A 1 41 ? -20.021 -41.031 -62.773 1.00 0.00 41 ALA A CA 18
ATOM 17454 C C . ALA A 1 41 ? -18.730 -41.636 -63.353 1.00 0.00 41 ALA A C 18
ATOM 17455 O O . ALA A 1 41 ? -18.490 -42.844 -63.243 1.00 0.00 41 ALA A O 18
ATOM 17462 N N . ARG A 1 42 ? -17.894 -40.770 -63.951 1.00 0.00 42 ARG A N 18
ATOM 17463 C CA . ARG A 1 42 ? -16.565 -41.154 -64.468 1.00 0.00 42 ARG A CA 18
ATOM 17464 C C . ARG A 1 42 ? -15.616 -41.521 -63.302 1.00 0.00 42 ARG A C 18
ATOM 17465 O O . ARG A 1 42 ? -14.647 -42.256 -63.484 1.00 0.00 42 ARG A O 18
ATOM 17486 N N . ARG A 1 43 ? -15.896 -40.957 -62.107 1.00 0.00 43 ARG A N 18
ATOM 17487 C CA . ARG A 1 43 ? -15.108 -41.203 -60.880 1.00 0.00 43 ARG A CA 18
ATOM 17488 C C . ARG A 1 43 ? -15.718 -42.343 -60.032 1.00 0.00 43 ARG A C 18
ATOM 17489 O O . ARG A 1 43 ? -15.181 -42.692 -58.976 1.00 0.00 43 ARG A O 18
ATOM 17510 N N . GLY A 1 44 ? -16.842 -42.915 -60.505 1.00 0.00 44 GLY A N 18
ATOM 17511 C CA . GLY A 1 44 ? -17.480 -44.066 -59.846 1.00 0.00 44 GLY A CA 18
ATOM 17512 C C . GLY A 1 44 ? -18.566 -43.691 -58.830 1.00 0.00 44 GLY A C 18
ATOM 17513 O O . GLY A 1 44 ? -19.220 -44.579 -58.268 1.00 0.00 44 GLY A O 18
ATOM 17517 N N . TYR A 1 45 ? -18.755 -42.382 -58.601 1.00 0.00 45 TYR A N 18
ATOM 17518 C CA . TYR A 1 45 ? -19.776 -41.857 -57.671 1.00 0.00 45 TYR A CA 18
ATOM 17519 C C . TYR A 1 45 ? -21.188 -42.080 -58.240 1.00 0.00 45 TYR A C 18
ATOM 17520 O O . TYR A 1 45 ? -21.438 -41.805 -59.417 1.00 0.00 45 TYR A O 18
ATOM 17538 N N . GLN A 1 46 ? -22.100 -42.577 -57.386 1.00 0.00 46 GLN A N 18
ATOM 17539 C CA . GLN A 1 46 ? -23.495 -42.853 -57.755 1.00 0.00 46 GLN A CA 18
ATOM 17540 C C . GLN A 1 46 ? -24.270 -41.528 -57.844 1.00 0.00 46 GLN A C 18
ATOM 17541 O O . GLN A 1 46 ? -24.525 -40.894 -56.821 1.00 0.00 46 GLN A O 18
ATOM 17555 N N . VAL A 1 47 ? -24.632 -41.108 -59.069 1.00 0.00 47 VAL A N 18
ATOM 17556 C CA . VAL A 1 47 ? -25.293 -39.812 -59.304 1.00 0.00 47 VAL A CA 18
ATOM 17557 C C . VAL A 1 47 ? -26.749 -40.018 -59.725 1.00 0.00 47 VAL A C 18
ATOM 17558 O O . VAL A 1 47 ? -27.086 -41.017 -60.371 1.00 0.00 47 VAL A O 18
ATOM 17571 N N . HIS A 1 48 ? -27.604 -39.073 -59.314 1.00 0.00 48 HIS A N 18
ATOM 17572 C CA . HIS A 1 48 ? -29.046 -39.091 -59.578 1.00 0.00 48 HIS A CA 18
ATOM 17573 C C . HIS A 1 48 ? -29.467 -37.677 -60.009 1.00 0.00 48 HIS A C 18
ATOM 17574 O O . HIS A 1 48 ? -29.540 -36.763 -59.176 1.00 0.00 48 HIS A O 18
ATOM 17589 N N . VAL A 1 49 ? -29.711 -37.495 -61.313 1.00 0.00 49 VAL A N 18
ATOM 17590 C CA . VAL A 1 49 ? -30.164 -36.214 -61.881 1.00 0.00 49 VAL A CA 18
ATOM 17591 C C . VAL A 1 49 ? -31.696 -36.126 -61.791 1.00 0.00 49 VAL A C 18
ATOM 17592 O O . VAL A 1 49 ? -32.403 -37.037 -62.253 1.00 0.00 49 VAL A O 18
ATOM 17605 N N . THR A 1 50 ? -32.214 -35.059 -61.150 1.00 0.00 50 THR A N 18
ATOM 17606 C CA . THR A 1 50 ? -33.663 -34.855 -61.019 1.00 0.00 50 THR A CA 18
ATOM 17607 C C . THR A 1 50 ? -34.222 -34.284 -62.339 1.00 0.00 50 THR A C 18
ATOM 17608 O O . THR A 1 50 ? -34.090 -33.091 -62.622 1.00 0.00 50 THR A O 18
ATOM 17619 N N . GLN A 1 51 ? -34.837 -35.171 -63.145 1.00 0.00 51 GLN A N 18
ATOM 17620 C CA . GLN A 1 51 ? -35.331 -34.848 -64.503 1.00 0.00 51 GLN A CA 18
ATOM 17621 C C . GLN A 1 51 ? -36.825 -34.447 -64.481 1.00 0.00 51 GLN A C 18
ATOM 17622 O O . GLN A 1 51 ? -37.547 -34.601 -65.476 1.00 0.00 51 GLN A O 18
ATOM 17636 N N . ASN A 1 52 ? -37.262 -33.873 -63.355 1.00 0.00 52 ASN A N 18
ATOM 17637 C CA . ASN A 1 52 ? -38.652 -33.414 -63.145 1.00 0.00 52 ASN A CA 18
ATOM 17638 C C . ASN A 1 52 ? -38.778 -31.909 -63.489 1.00 0.00 52 ASN A C 18
ATOM 17639 O O . ASN A 1 52 ? -39.596 -31.194 -62.904 1.00 0.00 52 ASN A O 18
ATOM 17650 N N . GLY A 1 53 ? -37.974 -31.462 -64.471 1.00 0.00 53 GLY A N 18
ATOM 17651 C CA . GLY A 1 53 ? -37.873 -30.058 -64.870 1.00 0.00 53 GLY A CA 18
ATOM 17652 C C . GLY A 1 53 ? -36.455 -29.730 -65.302 1.00 0.00 53 GLY A C 18
ATOM 17653 O O . GLY A 1 53 ? -35.615 -30.632 -65.404 1.00 0.00 53 GLY A O 18
ATOM 17657 N N . THR A 1 54 ? -36.176 -28.442 -65.548 1.00 0.00 54 THR A N 18
ATOM 17658 C CA . THR A 1 54 ? -34.846 -27.982 -65.994 1.00 0.00 54 THR A CA 18
ATOM 17659 C C . THR A 1 54 ? -33.992 -27.528 -64.786 1.00 0.00 54 THR A C 18
ATOM 17660 O O . THR A 1 54 ? -32.828 -27.924 -64.650 1.00 0.00 54 THR A O 18
ATOM 17671 N N . TYR A 1 55 ? -34.600 -26.708 -63.909 1.00 0.00 55 TYR A N 18
ATOM 17672 C CA . TYR A 1 55 ? -33.919 -26.109 -62.745 1.00 0.00 55 TYR A CA 18
ATOM 17673 C C . TYR A 1 55 ? -34.013 -27.087 -61.557 1.00 0.00 55 TYR A C 18
ATOM 17674 O O . TYR A 1 55 ? -35.002 -27.075 -60.813 1.00 0.00 55 TYR A O 18
ATOM 17692 N N . TRP A 1 56 ? -32.984 -27.939 -61.395 1.00 0.00 56 TRP A N 18
ATOM 17693 C CA . TRP A 1 56 ? -32.963 -29.042 -60.399 1.00 0.00 56 TRP A CA 18
ATOM 17694 C C . TRP A 1 56 ? -31.523 -29.446 -60.057 1.00 0.00 56 TRP A C 18
ATOM 17695 O O . TRP A 1 56 ? -30.565 -29.042 -60.727 1.00 0.00 56 TRP A O 18
ATOM 17716 N N . GLU A 1 57 ? -31.398 -30.250 -58.985 1.00 0.00 57 GLU A N 18
ATOM 17717 C CA . GLU A 1 57 ? -30.109 -30.663 -58.422 1.00 0.00 57 GLU A CA 18
ATOM 17718 C C . GLU A 1 57 ? -29.675 -32.050 -58.941 1.00 0.00 57 GLU A C 18
ATOM 17719 O O . GLU A 1 57 ? -30.506 -32.901 -59.298 1.00 0.00 57 GLU A O 18
ATOM 17731 N N . VAL A 1 58 ? -28.351 -32.232 -58.977 1.00 0.00 58 VAL A N 18
ATOM 17732 C CA . VAL A 1 58 ? -27.684 -33.517 -59.167 1.00 0.00 58 VAL A CA 18
ATOM 17733 C C . VAL A 1 58 ? -27.241 -34.026 -57.782 1.00 0.00 58 VAL A C 18
ATOM 17734 O O . VAL A 1 58 ? -26.448 -33.373 -57.089 1.00 0.00 58 VAL A O 18
ATOM 17747 N N . GLU A 1 59 ? -27.790 -35.170 -57.393 1.00 0.00 59 GLU A N 18
ATOM 17748 C CA . GLU A 1 59 ? -27.509 -35.829 -56.115 1.00 0.00 59 GLU A CA 18
ATOM 17749 C C . GLU A 1 59 ? -26.346 -36.818 -56.286 1.00 0.00 59 GLU A C 18
ATOM 17750 O O . GLU A 1 59 ? -26.213 -37.415 -57.352 1.00 0.00 59 GLU A O 18
ATOM 17762 N N . VAL A 1 60 ? -25.505 -36.970 -55.250 1.00 0.00 60 VAL A N 18
ATOM 17763 C CA . VAL A 1 60 ? -24.447 -38.007 -55.196 1.00 0.00 60 VAL A CA 18
ATOM 17764 C C . VAL A 1 60 ? -24.653 -38.861 -53.915 1.00 0.00 60 VAL A C 18
ATOM 17765 O O . VAL A 1 60 ? -25.024 -38.328 -52.865 1.00 0.00 60 VAL A O 18
ATOM 17778 N N . ARG A 1 61 ? -24.431 -40.188 -54.013 1.00 0.00 61 ARG A N 18
ATOM 17779 C CA . ARG A 1 61 ? -24.617 -41.146 -52.902 1.00 0.00 61 ARG A CA 18
ATOM 17780 C C . ARG A 1 61 ? -23.352 -42.024 -52.769 1.00 0.00 61 ARG A C 18
ATOM 17781 O O . ARG A 1 61 ? -22.586 -41.843 -51.799 1.00 0.00 61 ARG A O 18
ATOM 17803 N N . MET A 1 1 ? 18.843 -8.585 -1.601 1.00 0.00 1 MET A N 19
ATOM 17804 C CA . MET A 1 1 ? 18.087 -7.740 -2.550 1.00 0.00 1 MET A CA 19
ATOM 17805 C C . MET A 1 1 ? 18.050 -8.413 -3.936 1.00 0.00 1 MET A C 19
ATOM 17806 O O . MET A 1 1 ? 19.092 -8.841 -4.453 1.00 0.00 1 MET A O 19
ATOM 17822 N N . GLY A 1 2 ? 16.848 -8.494 -4.522 1.00 0.00 2 GLY A N 19
ATOM 17823 C CA . GLY A 1 2 ? 16.634 -9.117 -5.827 1.00 0.00 2 GLY A CA 19
ATOM 17824 C C . GLY A 1 2 ? 15.147 -9.303 -6.091 1.00 0.00 2 GLY A C 19
ATOM 17825 O O . GLY A 1 2 ? 14.467 -8.329 -6.425 1.00 0.00 2 GLY A O 19
ATOM 17829 N N . SER A 1 3 ? 14.659 -10.548 -5.882 1.00 0.00 3 SER A N 19
ATOM 17830 C CA . SER A 1 3 ? 13.239 -10.968 -6.020 1.00 0.00 3 SER A CA 19
ATOM 17831 C C . SER A 1 3 ? 12.555 -10.400 -7.285 1.00 0.00 3 SER A C 19
ATOM 17832 O O . SER A 1 3 ? 11.939 -9.329 -7.242 1.00 0.00 3 SER A O 19
ATOM 17840 N N . SER A 1 4 ? 12.711 -11.101 -8.421 1.00 0.00 4 SER A N 19
ATOM 17841 C CA . SER A 1 4 ? 12.090 -10.714 -9.696 1.00 0.00 4 SER A CA 19
ATOM 17842 C C . SER A 1 4 ? 11.203 -11.860 -10.195 1.00 0.00 4 SER A C 19
ATOM 17843 O O . SER A 1 4 ? 11.720 -12.911 -10.603 1.00 0.00 4 SER A O 19
ATOM 17851 N N . HIS A 1 5 ? 9.871 -11.664 -10.130 1.00 0.00 5 HIS A N 19
ATOM 17852 C CA . HIS A 1 5 ? 8.899 -12.674 -10.573 1.00 0.00 5 HIS A CA 19
ATOM 17853 C C . HIS A 1 5 ? 8.966 -12.838 -12.108 1.00 0.00 5 HIS A C 19
ATOM 17854 O O . HIS A 1 5 ? 8.429 -12.018 -12.862 1.00 0.00 5 HIS A O 19
ATOM 17869 N N . HIS A 1 6 ? 9.704 -13.876 -12.559 1.00 0.00 6 HIS A N 19
ATOM 17870 C CA . HIS A 1 6 ? 9.852 -14.190 -13.992 1.00 0.00 6 HIS A CA 19
ATOM 17871 C C . HIS A 1 6 ? 8.577 -14.876 -14.521 1.00 0.00 6 HIS A C 19
ATOM 17872 O O . HIS A 1 6 ? 7.939 -15.651 -13.795 1.00 0.00 6 HIS A O 19
ATOM 17887 N N . HIS A 1 7 ? 8.218 -14.569 -15.780 1.00 0.00 7 HIS A N 19
ATOM 17888 C CA . HIS A 1 7 ? 6.979 -15.060 -16.420 1.00 0.00 7 HIS A CA 19
ATOM 17889 C C . HIS A 1 7 ? 6.965 -16.601 -16.532 1.00 0.00 7 HIS A C 19
ATOM 17890 O O . HIS A 1 7 ? 8.008 -17.230 -16.746 1.00 0.00 7 HIS A O 19
ATOM 17905 N N . HIS A 1 8 ? 5.770 -17.183 -16.360 1.00 0.00 8 HIS A N 19
ATOM 17906 C CA . HIS A 1 8 ? 5.541 -18.637 -16.474 1.00 0.00 8 HIS A CA 19
ATOM 17907 C C . HIS A 1 8 ? 4.929 -18.935 -17.854 1.00 0.00 8 HIS A C 19
ATOM 17908 O O . HIS A 1 8 ? 4.052 -18.190 -18.313 1.00 0.00 8 HIS A O 19
ATOM 17923 N N . HIS A 1 9 ? 5.394 -20.021 -18.511 1.00 0.00 9 HIS A N 19
ATOM 17924 C CA . HIS A 1 9 ? 4.953 -20.378 -19.881 1.00 0.00 9 HIS A CA 19
ATOM 17925 C C . HIS A 1 9 ? 3.493 -20.867 -19.882 1.00 0.00 9 HIS A C 19
ATOM 17926 O O . HIS A 1 9 ? 2.992 -21.396 -18.884 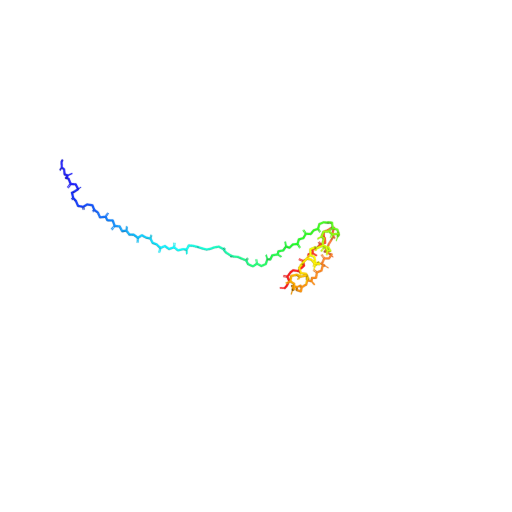1.00 0.00 9 HIS A O 19
ATOM 17941 N N . HIS A 1 10 ? 2.827 -20.669 -21.020 1.00 0.00 10 HIS A N 19
ATOM 17942 C CA . HIS A 1 10 ? 1.437 -21.093 -21.237 1.00 0.00 10 HIS A CA 19
ATOM 17943 C C . HIS A 1 10 ? 1.417 -22.395 -22.054 1.00 0.00 10 HIS A C 19
ATOM 17944 O O . HIS A 1 10 ? 2.466 -23.021 -22.287 1.00 0.00 10 HIS A O 19
ATOM 17959 N N . SER A 1 11 ? 0.212 -22.807 -22.466 1.00 0.00 11 SER A N 19
ATOM 17960 C CA . SER A 1 11 ? -0.005 -23.967 -23.346 1.00 0.00 11 SER A CA 19
ATOM 17961 C C . SER A 1 11 ? -1.033 -23.589 -24.428 1.00 0.00 11 SER A C 19
ATOM 17962 O O . SER A 1 11 ? -1.666 -22.531 -24.359 1.00 0.00 11 SER A O 19
ATOM 17970 N N . SER A 1 12 ? -1.178 -24.462 -25.428 1.00 0.00 12 SER A N 19
ATOM 17971 C CA . SER A 1 12 ? -2.152 -24.304 -26.522 1.00 0.00 12 SER A CA 19
ATOM 17972 C C . SER A 1 12 ? -3.038 -25.554 -26.606 1.00 0.00 12 SER A C 19
ATOM 17973 O O . SER A 1 12 ? -2.804 -26.545 -25.897 1.00 0.00 12 SER A O 19
ATOM 17981 N N . GLY A 1 13 ? -4.067 -25.492 -27.460 1.00 0.00 13 GLY A N 19
ATOM 17982 C CA . GLY A 1 13 ? -5.011 -26.589 -27.634 1.00 0.00 13 GLY A CA 19
ATOM 17983 C C . GLY A 1 13 ? -5.984 -26.294 -28.761 1.00 0.00 13 GLY A C 19
ATOM 17984 O O . GLY A 1 13 ? -6.751 -25.329 -28.668 1.00 0.00 13 GLY A O 19
ATOM 17988 N N . LEU A 1 14 ? -5.941 -27.106 -29.835 1.00 0.00 14 LEU A N 19
ATOM 17989 C CA . LEU A 1 14 ? -6.785 -26.902 -31.030 1.00 0.00 14 LEU A CA 19
ATOM 17990 C C . LEU A 1 14 ? -8.203 -27.443 -30.799 1.00 0.00 14 LEU A C 19
ATOM 17991 O O . LEU A 1 14 ? -8.376 -28.504 -30.182 1.00 0.00 14 LEU A O 19
ATOM 18007 N N . VAL A 1 15 ? -9.213 -26.693 -31.286 1.00 0.00 15 VAL A N 19
ATOM 18008 C CA . VAL A 1 15 ? -10.630 -27.079 -31.164 1.00 0.00 15 VAL A CA 19
ATOM 18009 C C . VAL A 1 15 ? -11.015 -28.053 -32.314 1.00 0.00 15 VAL A C 19
ATOM 18010 O O . VAL A 1 15 ? -10.697 -27.794 -33.483 1.00 0.00 15 VAL A O 19
ATOM 18023 N N . PRO A 1 16 ? -11.630 -29.234 -31.989 1.00 0.00 16 PRO A N 19
ATOM 18024 C CA . PRO A 1 16 ? -12.178 -30.172 -33.007 1.00 0.00 16 PRO A CA 19
ATOM 18025 C C . PRO A 1 16 ? -13.433 -29.597 -33.700 1.00 0.00 16 PRO A C 19
ATOM 18026 O O . PRO A 1 16 ? -14.358 -29.137 -33.024 1.00 0.00 16 PRO A O 19
ATOM 18037 N N . ARG A 1 17 ? -13.453 -29.616 -35.047 1.00 0.00 17 ARG A N 19
ATOM 18038 C CA . ARG A 1 17 ? -14.575 -29.074 -35.856 1.00 0.00 17 ARG A CA 19
ATOM 18039 C C . ARG A 1 17 ? -15.374 -30.219 -36.511 1.00 0.00 17 ARG A C 19
ATOM 18040 O O . ARG A 1 17 ? -15.155 -31.398 -36.193 1.00 0.00 17 ARG A O 19
ATOM 18061 N N . GLY A 1 18 ? -16.310 -29.867 -37.422 1.00 0.00 18 GLY A N 19
ATOM 18062 C CA . GLY A 1 18 ? -17.175 -30.849 -38.098 1.00 0.00 18 GLY A CA 19
ATOM 18063 C C . GLY A 1 18 ? -17.222 -30.675 -39.616 1.00 0.00 18 GLY A C 19
ATOM 18064 O O . GLY A 1 18 ? -16.592 -29.758 -40.167 1.00 0.00 18 GLY A O 19
ATOM 18068 N N . SER A 1 19 ? -17.988 -31.564 -40.286 1.00 0.00 19 SER A N 19
ATOM 18069 C CA . SER A 1 19 ? -18.142 -31.584 -41.762 1.00 0.00 19 SER A CA 19
ATOM 18070 C C . SER A 1 19 ? -19.647 -31.582 -42.147 1.00 0.00 19 SER A C 19
ATOM 18071 O O . SER A 1 19 ? -20.509 -31.341 -41.288 1.00 0.00 19 SER A O 19
ATOM 18079 N N . HIS A 1 20 ? -19.956 -31.828 -43.440 1.00 0.00 20 HIS A N 19
ATOM 18080 C CA . HIS A 1 20 ? -21.351 -31.837 -43.973 1.00 0.00 20 HIS A CA 19
ATOM 18081 C C . HIS A 1 20 ? -21.599 -33.087 -44.833 1.00 0.00 20 HIS A C 19
ATOM 18082 O O . HIS A 1 20 ? -20.683 -33.583 -45.500 1.00 0.00 20 HIS A O 19
ATOM 18097 N N . MET A 1 21 ? -22.861 -33.579 -44.809 1.00 0.00 21 MET A N 19
ATOM 18098 C CA . MET A 1 21 ? -23.318 -34.760 -45.592 1.00 0.00 21 MET A CA 19
ATOM 18099 C C . MET A 1 21 ? -24.449 -34.365 -46.568 1.00 0.00 21 MET A C 19
ATOM 18100 O O . MET A 1 21 ? -24.966 -33.241 -46.496 1.00 0.00 21 MET A O 19
ATOM 18114 N N . THR A 1 22 ? -24.818 -35.324 -47.460 1.00 0.00 22 THR A N 19
ATOM 18115 C CA . THR A 1 22 ? -25.839 -35.158 -48.525 1.00 0.00 22 THR A CA 19
ATOM 18116 C C . THR A 1 22 ? -25.404 -34.108 -49.576 1.00 0.00 22 THR A C 19
ATOM 18117 O O . THR A 1 22 ? -25.421 -32.898 -49.311 1.00 0.00 22 THR A O 19
ATOM 18128 N N . THR A 1 23 ? -25.004 -34.593 -50.768 1.00 0.00 23 THR A N 19
ATOM 18129 C CA . THR A 1 23 ? -24.595 -33.744 -51.894 1.00 0.00 23 THR A CA 19
ATOM 18130 C C . THR A 1 23 ? -25.702 -33.733 -52.967 1.00 0.00 23 THR A C 19
ATOM 18131 O O . THR A 1 23 ? -25.908 -34.718 -53.682 1.00 0.00 23 THR A O 19
ATOM 18142 N N . ARG A 1 24 ? -26.446 -32.623 -53.019 1.00 0.00 24 ARG A N 19
ATOM 18143 C CA . ARG A 1 24 ? -27.529 -32.391 -53.978 1.00 0.00 24 ARG A CA 19
ATOM 18144 C C . ARG A 1 24 ? -27.201 -31.108 -54.751 1.00 0.00 24 ARG A C 19
ATOM 18145 O O . ARG A 1 24 ? -27.222 -30.014 -54.175 1.00 0.00 24 ARG A O 19
ATOM 18166 N N . TYR A 1 25 ? -26.878 -31.254 -56.039 1.00 0.00 25 TYR A N 19
ATOM 18167 C CA . TYR A 1 25 ? -26.442 -30.140 -56.895 1.00 0.00 25 TYR A CA 19
ATOM 18168 C C . TYR A 1 25 ? -27.564 -29.753 -57.871 1.00 0.00 25 TYR A C 19
ATOM 18169 O O . TYR A 1 25 ? -27.949 -30.557 -58.718 1.00 0.00 25 TYR A O 19
ATOM 18187 N N . ARG A 1 26 ? -28.085 -28.520 -57.738 1.00 0.00 26 ARG A N 19
ATOM 18188 C CA . ARG A 1 26 ? -29.059 -27.950 -58.686 1.00 0.00 26 ARG A CA 19
ATOM 18189 C C . ARG A 1 26 ? -28.292 -27.251 -59.820 1.00 0.00 26 ARG A C 19
ATOM 18190 O O . ARG A 1 26 ? -27.231 -26.652 -59.587 1.00 0.00 26 ARG A O 19
ATOM 18211 N N . PHE A 1 27 ? -28.801 -27.372 -61.052 1.00 0.00 27 PHE A N 19
ATOM 18212 C CA . PHE A 1 27 ? -28.202 -26.730 -62.239 1.00 0.00 27 PHE A CA 19
ATOM 18213 C C . PHE A 1 27 ? -29.276 -26.032 -63.081 1.00 0.00 27 PHE A C 19
ATOM 18214 O O . PHE A 1 27 ? -30.430 -26.479 -63.161 1.00 0.00 27 PHE A O 19
ATOM 18231 N N . THR A 1 28 ? -28.863 -24.925 -63.711 1.00 0.00 28 THR A N 19
ATOM 18232 C CA . THR A 1 28 ? -29.725 -24.061 -64.539 1.00 0.00 28 THR A CA 19
ATOM 18233 C C . THR A 1 28 ? -29.504 -24.324 -66.047 1.00 0.00 28 THR A C 19
ATOM 18234 O O . THR A 1 28 ? -30.134 -23.689 -66.898 1.00 0.00 28 THR A O 19
ATOM 18245 N N . ASP A 1 29 ? -28.626 -25.290 -66.355 1.00 0.00 29 ASP A N 19
ATOM 18246 C CA . ASP A 1 29 ? -28.244 -25.665 -67.727 1.00 0.00 29 ASP A CA 19
ATOM 18247 C C . ASP A 1 29 ? -28.096 -27.194 -67.781 1.00 0.00 29 ASP A C 19
ATOM 18248 O O . ASP A 1 29 ? -27.692 -27.813 -66.781 1.00 0.00 29 ASP A O 19
ATOM 18257 N N . GLU A 1 30 ? -28.459 -27.811 -68.931 1.00 0.00 30 GLU A N 19
ATOM 18258 C CA . GLU A 1 30 ? -28.443 -29.282 -69.073 1.00 0.00 30 GLU A CA 19
ATOM 18259 C C . GLU A 1 30 ? -27.013 -29.810 -69.190 1.00 0.00 30 GLU A C 19
ATOM 18260 O O . GLU A 1 30 ? -26.680 -30.808 -68.559 1.00 0.00 30 GLU A O 19
ATOM 18272 N N . GLU A 1 31 ? -26.172 -29.105 -69.965 1.00 0.00 31 GLU A N 19
ATOM 18273 C CA . GLU A 1 31 ? -24.816 -29.560 -70.304 1.00 0.00 31 GLU A CA 19
ATOM 18274 C C . GLU A 1 31 ? -23.879 -29.541 -69.086 1.00 0.00 31 GLU A C 19
ATOM 18275 O O . GLU A 1 31 ? -22.989 -30.385 -68.992 1.00 0.00 31 GLU A O 19
ATOM 18287 N N . GLU A 1 32 ? -24.094 -28.594 -68.150 1.00 0.00 32 GLU A N 19
ATOM 18288 C CA . GLU A 1 32 ? -23.299 -28.523 -66.906 1.00 0.00 32 GLU A CA 19
ATOM 18289 C C . GLU A 1 32 ? -23.724 -29.642 -65.934 1.00 0.00 32 GLU A C 19
ATOM 18290 O O . GLU A 1 32 ? -22.904 -30.150 -65.162 1.00 0.00 32 GLU A O 19
ATOM 18302 N N . ALA A 1 33 ? -25.016 -30.015 -65.999 1.00 0.00 33 ALA A N 19
ATOM 18303 C CA . ALA A 1 33 ? -25.596 -31.095 -65.185 1.00 0.00 33 ALA A CA 19
ATOM 18304 C C . ALA A 1 33 ? -25.091 -32.467 -65.649 1.00 0.00 33 ALA A C 19
ATOM 18305 O O . ALA A 1 33 ? -24.731 -33.319 -64.832 1.00 0.00 33 ALA A O 19
ATOM 18312 N N . ARG A 1 34 ? -25.065 -32.651 -66.976 1.00 0.00 34 ARG A N 19
ATOM 18313 C CA . ARG A 1 34 ? -24.635 -33.906 -67.624 1.00 0.00 34 ARG A CA 19
ATOM 18314 C C . ARG A 1 34 ? -23.110 -34.048 -67.550 1.00 0.00 34 ARG A C 19
ATOM 18315 O O . ARG A 1 34 ? -22.606 -35.160 -67.491 1.00 0.00 34 ARG A O 19
ATOM 18336 N N . ARG A 1 35 ? -22.400 -32.899 -67.541 1.00 0.00 35 ARG A N 19
ATOM 18337 C CA . ARG A 1 35 ? -20.927 -32.856 -67.390 1.00 0.00 35 ARG A CA 19
ATOM 18338 C C . ARG A 1 35 ? -20.534 -33.234 -65.956 1.00 0.00 35 ARG A C 19
ATOM 18339 O O . ARG A 1 35 ? -19.585 -33.997 -65.741 1.00 0.00 35 ARG A O 19
ATOM 18360 N N . ALA A 1 36 ? -21.286 -32.688 -64.983 1.00 0.00 36 ALA A N 19
ATOM 18361 C CA . ALA A 1 36 ? -21.087 -32.981 -63.554 1.00 0.00 36 ALA A CA 19
ATOM 18362 C C . ALA A 1 36 ? -21.388 -34.457 -63.263 1.00 0.00 36 ALA A C 19
ATOM 18363 O O . ALA A 1 36 ? -20.590 -35.144 -62.634 1.00 0.00 36 ALA A O 19
ATOM 18370 N N . ALA A 1 37 ? -22.529 -34.928 -63.778 1.00 0.00 37 ALA A N 19
ATOM 18371 C CA . ALA A 1 37 ? -22.998 -36.320 -63.605 1.00 0.00 37 ALA A CA 19
ATOM 18372 C C . ALA A 1 37 ? -21.996 -37.324 -64.212 1.00 0.00 37 ALA A C 19
ATOM 18373 O O . ALA A 1 37 ? -21.655 -38.334 -63.592 1.00 0.00 37 ALA A O 19
ATOM 18380 N N . LYS A 1 38 ? -21.530 -36.993 -65.428 1.00 0.00 38 LYS A N 19
ATOM 18381 C CA . LYS A 1 38 ? -20.546 -37.793 -66.189 1.00 0.00 38 LYS A CA 19
ATOM 18382 C C . LYS A 1 38 ? -19.225 -37.942 -65.414 1.00 0.00 38 LYS A C 19
ATOM 18383 O O . LYS A 1 38 ? -18.667 -39.040 -65.317 1.00 0.00 38 LYS A O 19
ATOM 18402 N N . GLU A 1 39 ? -18.739 -36.823 -64.869 1.00 0.00 39 GLU A N 19
ATOM 18403 C CA . GLU A 1 39 ? -17.429 -36.764 -64.192 1.00 0.00 39 GLU A CA 19
ATOM 18404 C C . GLU A 1 39 ? -17.481 -37.245 -62.735 1.00 0.00 39 GLU A C 19
ATOM 18405 O O . GLU A 1 39 ? -16.465 -37.696 -62.225 1.00 0.00 39 GLU A O 19
ATOM 18417 N N . TRP A 1 40 ? -18.647 -37.167 -62.070 1.00 0.00 40 TRP A N 19
ATOM 18418 C CA . TRP A 1 40 ? -18.830 -37.794 -60.741 1.00 0.00 40 TRP A CA 19
ATOM 18419 C C . TRP A 1 40 ? -18.877 -39.317 -60.911 1.00 0.00 40 TRP A C 19
ATOM 18420 O O . TRP A 1 40 ? -18.293 -40.058 -60.115 1.00 0.00 40 TRP A O 19
ATOM 18441 N N . ALA A 1 41 ? -19.563 -39.764 -61.986 1.00 0.00 41 ALA A N 19
ATOM 18442 C CA . ALA A 1 41 ? -19.609 -41.183 -62.389 1.00 0.00 41 ALA A CA 19
ATOM 18443 C C . ALA A 1 41 ? -18.187 -41.702 -62.704 1.00 0.00 41 ALA A C 19
ATOM 18444 O O . ALA A 1 41 ? -17.829 -42.827 -62.344 1.00 0.00 41 ALA A O 19
ATOM 18451 N N . ARG A 1 42 ? -17.381 -40.834 -63.346 1.00 0.00 42 ARG A N 19
ATOM 18452 C CA . ARG A 1 42 ? -15.964 -41.113 -63.672 1.00 0.00 42 ARG A CA 19
ATOM 18453 C C . ARG A 1 42 ? -15.111 -41.193 -62.378 1.00 0.00 42 ARG A C 19
ATOM 18454 O O . ARG A 1 42 ? -14.177 -41.996 -62.284 1.00 0.00 42 ARG A O 19
ATOM 18475 N N . ARG A 1 43 ? -15.463 -40.355 -61.380 1.00 0.00 43 ARG A N 19
ATOM 18476 C CA . ARG A 1 43 ? -14.788 -40.324 -60.053 1.00 0.00 43 ARG A CA 19
ATOM 18477 C C . ARG A 1 43 ? -15.200 -41.521 -59.166 1.00 0.00 43 ARG A C 19
ATOM 18478 O O . ARG A 1 43 ? -14.517 -41.824 -58.174 1.00 0.00 43 ARG A O 19
ATOM 18499 N N . GLY A 1 44 ? -16.326 -42.178 -59.513 1.00 0.00 44 GLY A N 19
ATOM 18500 C CA . GLY A 1 44 ? -16.809 -43.367 -58.795 1.00 0.00 44 GLY A CA 19
ATOM 18501 C C . GLY A 1 44 ? -18.170 -43.158 -58.139 1.00 0.00 44 GLY A C 19
ATOM 18502 O O . GLY A 1 44 ? -18.849 -44.130 -57.793 1.00 0.00 44 GLY A O 19
ATOM 18506 N N . TYR A 1 45 ? -18.569 -41.883 -57.990 1.00 0.00 45 TYR A N 19
ATOM 18507 C CA . TYR A 1 45 ? -19.837 -41.474 -57.343 1.00 0.00 45 TYR A CA 19
ATOM 18508 C C . TYR A 1 45 ? -21.058 -41.936 -58.173 1.00 0.00 45 TYR A C 19
ATOM 18509 O O . TYR A 1 45 ? -20.978 -42.044 -59.403 1.00 0.00 45 TYR A O 19
ATOM 18527 N N . GLN A 1 46 ? -22.181 -42.212 -57.484 1.00 0.00 46 GLN A N 19
ATOM 18528 C CA . GLN A 1 46 ? -23.460 -42.575 -58.133 1.00 0.00 46 GLN A CA 19
ATOM 18529 C C . GLN A 1 46 ? -24.320 -41.313 -58.287 1.00 0.00 46 GLN A C 19
ATOM 18530 O O . GLN A 1 46 ? -24.538 -40.593 -57.307 1.00 0.00 46 GLN A O 19
ATOM 18544 N N . VAL A 1 47 ? -24.800 -41.047 -59.514 1.00 0.00 47 VAL A N 19
ATOM 18545 C CA . VAL A 1 47 ? -25.509 -39.796 -59.859 1.00 0.00 47 VAL A CA 19
ATOM 18546 C C . VAL A 1 47 ? -26.893 -40.083 -60.465 1.00 0.00 47 VAL A C 19
ATOM 18547 O O . VAL A 1 47 ? -27.077 -41.062 -61.199 1.00 0.00 47 VAL A O 19
ATOM 18560 N N . HIS A 1 48 ? -27.860 -39.203 -60.135 1.00 0.00 48 HIS A N 19
ATOM 18561 C CA . HIS A 1 48 ? -29.249 -39.270 -60.617 1.00 0.00 48 HIS A CA 19
ATOM 18562 C C . HIS A 1 48 ? -29.755 -37.844 -60.896 1.00 0.00 48 HIS A C 19
ATOM 18563 O O . HIS A 1 48 ? -29.948 -37.057 -59.961 1.00 0.00 48 HIS A O 19
ATOM 18578 N N . VAL A 1 49 ? -29.938 -37.511 -62.188 1.00 0.00 49 VAL A N 19
ATOM 18579 C CA . VAL A 1 49 ? -30.481 -36.212 -62.627 1.00 0.00 49 VAL A CA 19
ATOM 18580 C C . VAL A 1 49 ? -32.020 -36.289 -62.605 1.00 0.00 49 VAL A C 19
ATOM 18581 O O . VAL A 1 49 ? -32.605 -37.226 -63.168 1.00 0.00 49 VAL A O 19
ATOM 18594 N N . THR A 1 50 ? -32.667 -35.314 -61.953 1.00 0.00 50 THR A N 19
ATOM 18595 C CA . THR A 1 50 ? -34.134 -35.275 -61.769 1.00 0.00 50 THR A CA 19
ATOM 18596 C C . THR A 1 50 ? -34.615 -33.802 -61.797 1.00 0.00 50 THR A C 19
ATOM 18597 O O . THR A 1 50 ? -33.858 -32.891 -61.447 1.00 0.00 50 THR A O 19
ATOM 18608 N N . GLN A 1 51 ? -35.881 -33.576 -62.213 1.00 0.00 51 GLN A N 19
ATOM 18609 C CA . GLN A 1 51 ? -36.443 -32.233 -62.434 1.00 0.00 51 GLN A CA 19
ATOM 18610 C C . GLN A 1 51 ? -37.851 -32.116 -61.805 1.00 0.00 51 GLN A C 19
ATOM 18611 O O . GLN A 1 51 ? -38.874 -32.355 -62.456 1.00 0.00 51 GLN A O 19
ATOM 18625 N N . ASN A 1 52 ? -37.885 -31.777 -60.497 1.00 0.00 52 ASN A N 19
ATOM 18626 C CA . ASN A 1 52 ? -39.148 -31.638 -59.728 1.00 0.00 52 ASN A CA 19
ATOM 18627 C C . ASN A 1 52 ? -40.017 -30.481 -60.282 1.00 0.00 52 ASN A C 19
ATOM 18628 O O . ASN A 1 52 ? -41.220 -30.648 -60.533 1.00 0.00 52 ASN A O 19
ATOM 18639 N N . GLY A 1 53 ? -39.371 -29.315 -60.482 1.00 0.00 53 GLY A N 19
ATOM 18640 C CA . GLY A 1 53 ? -40.040 -28.104 -60.963 1.00 0.00 53 GLY A CA 19
ATOM 18641 C C . GLY A 1 53 ? -39.222 -27.395 -62.030 1.00 0.00 53 GLY A C 19
ATOM 18642 O O . GLY A 1 53 ? -38.906 -26.207 -61.887 1.00 0.00 53 GLY A O 19
ATOM 18646 N N . THR A 1 54 ? -38.885 -28.155 -63.094 1.00 0.00 54 THR A N 19
ATOM 18647 C CA . THR A 1 54 ? -38.119 -27.683 -64.275 1.00 0.00 54 THR A CA 19
ATOM 18648 C C . THR A 1 54 ? -36.740 -27.058 -63.905 1.00 0.00 54 THR A C 19
ATOM 18649 O O . THR A 1 54 ? -36.581 -25.829 -63.850 1.00 0.00 54 THR A O 19
ATOM 18660 N N . TYR A 1 55 ? -35.769 -27.955 -63.622 1.00 0.00 55 TYR A N 19
ATOM 18661 C CA . TYR A 1 55 ? -34.366 -27.622 -63.275 1.00 0.00 55 TYR A CA 19
ATOM 18662 C C . TYR A 1 55 ? -33.553 -28.930 -63.212 1.00 0.00 55 TYR A C 19
ATOM 18663 O O . TYR A 1 55 ? -34.092 -29.968 -62.819 1.00 0.00 55 TYR A O 19
ATOM 18681 N N . TRP A 1 56 ? -32.275 -28.880 -63.579 1.00 0.00 56 TRP A N 19
ATOM 18682 C CA . TRP A 1 56 ? -31.435 -30.087 -63.682 1.00 0.00 56 TRP A CA 19
ATOM 18683 C C . TRP A 1 56 ? -30.734 -30.364 -62.344 1.00 0.00 56 TRP A C 19
ATOM 18684 O O . TRP A 1 56 ? -29.595 -29.960 -62.121 1.00 0.00 56 TRP A O 19
ATOM 18705 N N . GLU A 1 57 ? -31.473 -31.015 -61.438 1.00 0.00 57 GLU A N 19
ATOM 18706 C CA . GLU A 1 57 ? -31.000 -31.350 -60.088 1.00 0.00 57 GLU A CA 19
ATOM 18707 C C . GLU A 1 57 ? -30.349 -32.748 -60.081 1.00 0.00 57 GLU A C 19
ATOM 18708 O O . GLU A 1 57 ? -31.043 -33.769 -60.103 1.00 0.00 57 GLU A O 19
ATOM 18720 N N . VAL A 1 58 ? -29.006 -32.772 -60.077 1.00 0.00 58 VAL A N 19
ATOM 18721 C CA . VAL A 1 58 ? -28.219 -34.010 -60.016 1.00 0.00 58 VAL A CA 19
ATOM 18722 C C . VAL A 1 58 ? -27.894 -34.344 -58.549 1.00 0.00 58 VAL A C 19
ATOM 18723 O O . VAL A 1 58 ? -27.051 -33.683 -57.925 1.00 0.00 58 VAL A O 19
ATOM 18736 N N . GLU A 1 59 ? -28.593 -35.344 -57.995 1.00 0.00 59 GLU A N 19
ATOM 18737 C CA . GLU A 1 59 ? -28.276 -35.894 -56.671 1.00 0.00 59 GLU A CA 19
ATOM 18738 C C . GLU A 1 59 ? -27.112 -36.890 -56.791 1.00 0.00 59 GLU A C 19
ATOM 18739 O O . GLU A 1 59 ? -27.158 -37.815 -57.612 1.00 0.00 59 GLU A O 19
ATOM 18751 N N . VAL A 1 60 ? -26.083 -36.677 -55.968 1.00 0.00 60 VAL A N 19
ATOM 18752 C CA . VAL A 1 60 ? -24.834 -37.446 -55.984 1.00 0.00 60 VAL A CA 19
ATOM 18753 C C . VAL A 1 60 ? -24.685 -38.190 -54.641 1.00 0.00 60 VAL A C 19
ATOM 18754 O O . VAL A 1 60 ? -25.072 -37.667 -53.587 1.00 0.00 60 VAL A O 19
ATOM 18767 N N . ARG A 1 61 ? -24.146 -39.413 -54.698 1.00 0.00 61 ARG A N 19
ATOM 18768 C CA . ARG A 1 61 ? -23.896 -40.257 -53.521 1.00 0.00 61 ARG A CA 19
ATOM 18769 C C . ARG A 1 61 ? -22.409 -40.123 -53.120 1.00 0.00 61 ARG A C 19
ATOM 18770 O O . ARG A 1 61 ? -22.113 -39.608 -52.022 1.00 0.00 61 ARG A O 19
ATOM 18792 N N . MET A 1 1 ? 34.752 -35.559 -17.338 1.00 0.00 1 MET A N 20
ATOM 18793 C CA . MET A 1 1 ? 33.373 -35.082 -17.100 1.00 0.00 1 MET A CA 20
ATOM 18794 C C . MET A 1 1 ? 32.544 -35.207 -18.379 1.00 0.00 1 MET A C 20
ATOM 18795 O O . MET A 1 1 ? 33.067 -35.047 -19.494 1.00 0.00 1 MET A O 20
ATOM 18811 N N . GLY A 1 2 ? 31.257 -35.532 -18.205 1.00 0.00 2 GLY A N 20
ATOM 18812 C CA . GLY A 1 2 ? 30.313 -35.658 -19.317 1.00 0.00 2 GLY A CA 20
ATOM 18813 C C . GLY A 1 2 ? 29.374 -34.463 -19.428 1.00 0.00 2 GLY A C 20
ATOM 18814 O O . GLY A 1 2 ? 29.300 -33.633 -18.511 1.00 0.00 2 GLY A O 20
ATOM 18818 N N . SER A 1 3 ? 28.653 -34.390 -20.556 1.00 0.00 3 SER A N 20
ATOM 18819 C CA . SER A 1 3 ? 27.650 -33.340 -20.844 1.00 0.00 3 SER A CA 20
ATOM 18820 C C . SER A 1 3 ? 26.790 -33.775 -22.057 1.00 0.00 3 SER A C 20
ATOM 18821 O O . SER A 1 3 ? 26.192 -32.941 -22.749 1.00 0.00 3 SER A O 20
ATOM 18829 N N . SER A 1 4 ? 26.728 -35.104 -22.274 1.00 0.00 4 SER A N 20
ATOM 18830 C CA . SER A 1 4 ? 26.042 -35.724 -23.413 1.00 0.00 4 SER A CA 20
ATOM 18831 C C . SER A 1 4 ? 24.523 -35.808 -23.141 1.00 0.00 4 SER A C 20
ATOM 18832 O O . SER A 1 4 ? 24.030 -36.799 -22.600 1.00 0.00 4 SER A O 20
ATOM 18840 N N . HIS A 1 5 ? 23.800 -34.727 -23.473 1.00 0.00 5 HIS A N 20
ATOM 18841 C CA . HIS A 1 5 ? 22.343 -34.638 -23.273 1.00 0.00 5 HIS A CA 20
ATOM 18842 C C . HIS A 1 5 ? 21.594 -35.298 -24.445 1.00 0.00 5 HIS A C 20
ATOM 18843 O O . HIS A 1 5 ? 21.970 -35.129 -25.614 1.00 0.00 5 HIS A O 20
ATOM 18858 N N . HIS A 1 6 ? 20.534 -36.042 -24.102 1.00 0.00 6 HIS A N 20
ATOM 18859 C CA . HIS A 1 6 ? 19.715 -36.808 -25.052 1.00 0.00 6 HIS A CA 20
ATOM 18860 C C . HIS A 1 6 ? 18.239 -36.771 -24.608 1.00 0.00 6 HIS A C 20
ATOM 18861 O O . HIS A 1 6 ? 17.941 -36.751 -23.410 1.00 0.00 6 HIS A O 20
ATOM 18876 N N . HIS A 1 7 ? 17.337 -36.758 -25.599 1.00 0.00 7 HIS A N 20
ATOM 18877 C CA . HIS A 1 7 ? 15.878 -36.819 -25.407 1.00 0.00 7 HIS A CA 20
ATOM 18878 C C . HIS A 1 7 ? 15.263 -37.787 -26.440 1.00 0.00 7 HIS A C 20
ATOM 18879 O O . HIS A 1 7 ? 15.966 -38.302 -27.318 1.00 0.00 7 HIS A O 20
ATOM 18894 N N . HIS A 1 8 ? 13.947 -38.013 -26.324 1.00 0.00 8 HIS A N 20
ATOM 18895 C CA . HIS A 1 8 ? 13.169 -38.872 -27.244 1.00 0.00 8 HIS A CA 20
ATOM 18896 C C . HIS A 1 8 ? 11.978 -38.086 -27.814 1.00 0.00 8 HIS A C 20
ATOM 18897 O O . HIS A 1 8 ? 11.579 -37.057 -27.254 1.00 0.00 8 HIS A O 20
ATOM 18912 N N . HIS A 1 9 ? 11.416 -38.580 -28.927 1.00 0.00 9 HIS A N 20
ATOM 18913 C CA . HIS A 1 9 ? 10.279 -37.940 -29.612 1.00 0.00 9 HIS A CA 20
ATOM 18914 C C . HIS A 1 9 ? 9.384 -39.015 -30.254 1.00 0.00 9 HIS A C 20
ATOM 18915 O O . HIS A 1 9 ? 9.886 -39.947 -30.886 1.00 0.00 9 HIS A O 20
ATOM 18930 N N . HIS A 1 10 ? 8.060 -38.891 -30.060 1.00 0.00 10 HIS A N 20
ATOM 18931 C CA . HIS A 1 10 ? 7.048 -39.754 -30.704 1.00 0.00 10 HIS A CA 20
ATOM 18932 C C . HIS A 1 10 ? 6.206 -38.921 -31.670 1.00 0.00 10 HIS A C 20
ATOM 18933 O O . HIS A 1 10 ? 6.007 -37.718 -31.455 1.00 0.00 10 HIS A O 20
ATOM 18948 N N . SER A 1 11 ? 5.712 -39.572 -32.730 1.00 0.00 11 SER A N 20
ATOM 18949 C CA . SER A 1 11 ? 4.896 -38.937 -33.774 1.00 0.00 11 SER A CA 20
ATOM 18950 C C . SER A 1 11 ? 3.648 -39.791 -34.055 1.00 0.00 11 SER A C 20
ATOM 18951 O O . SER A 1 11 ? 3.738 -40.828 -34.718 1.00 0.00 11 SER A O 20
ATOM 18959 N N . SER A 1 12 ? 2.490 -39.370 -33.516 1.00 0.00 12 SER A N 20
ATOM 18960 C CA . SER A 1 12 ? 1.199 -40.053 -33.739 1.00 0.00 12 SER A CA 20
ATOM 18961 C C . SER A 1 12 ? 0.520 -39.510 -35.013 1.00 0.00 12 SER A C 20
ATOM 18962 O O . SER A 1 12 ? 0.738 -38.350 -35.399 1.00 0.00 12 SER A O 20
ATOM 18970 N N . GLY A 1 13 ? -0.278 -40.367 -35.674 1.00 0.00 13 GLY A N 20
ATOM 18971 C CA . GLY A 1 13 ? -1.040 -39.976 -36.866 1.00 0.00 13 GLY A CA 20
ATOM 18972 C C . GLY A 1 13 ? -2.484 -39.592 -36.548 1.00 0.00 13 GLY A C 20
ATOM 18973 O O . GLY A 1 13 ? -2.995 -39.911 -35.466 1.00 0.00 13 GLY A O 20
ATOM 18977 N N . LEU A 1 14 ? -3.145 -38.889 -37.485 1.00 0.00 14 LEU A N 20
ATOM 18978 C CA . LEU A 1 14 ? -4.571 -38.540 -37.375 1.00 0.00 14 LEU A CA 20
ATOM 18979 C C . LEU A 1 14 ? -5.406 -39.495 -38.250 1.00 0.00 14 LEU A C 20
ATOM 18980 O O . LEU A 1 14 ? -4.851 -40.230 -39.079 1.00 0.00 14 LEU A O 20
ATOM 18996 N N . VAL A 1 15 ? -6.734 -39.480 -38.060 1.00 0.00 15 VAL A N 20
ATOM 18997 C CA . VAL A 1 15 ? -7.659 -40.409 -38.742 1.00 0.00 15 VAL A CA 20
ATOM 18998 C C . VAL A 1 15 ? -8.187 -39.784 -40.065 1.00 0.00 15 VAL A C 20
ATOM 18999 O O . VAL A 1 15 ? -8.236 -38.553 -40.181 1.00 0.00 15 VAL A O 20
ATOM 19012 N N . PRO A 1 16 ? -8.553 -40.620 -41.097 1.00 0.00 16 PRO A N 20
ATOM 19013 C CA . PRO A 1 16 ? -9.148 -40.129 -42.371 1.00 0.00 16 PRO A CA 20
ATOM 19014 C C . PRO A 1 16 ? -10.555 -39.525 -42.152 1.00 0.00 16 PRO A C 20
ATOM 19015 O O . PRO A 1 16 ? -11.336 -40.050 -41.351 1.00 0.00 16 PRO A O 20
ATOM 19026 N N . ARG A 1 17 ? -10.847 -38.404 -42.846 1.00 0.00 17 ARG A N 20
ATOM 19027 C CA . ARG A 1 17 ? -12.137 -37.693 -42.741 1.00 0.00 17 ARG A CA 20
ATOM 19028 C C . ARG A 1 17 ? -13.036 -38.008 -43.956 1.00 0.00 17 ARG A C 20
ATOM 19029 O O . ARG A 1 17 ? -12.590 -38.619 -44.942 1.00 0.00 17 ARG A O 20
ATOM 19050 N N . GLY A 1 18 ? -14.306 -37.576 -43.868 1.00 0.00 18 GLY A N 20
ATOM 19051 C CA . GLY A 1 18 ? -15.297 -37.812 -44.920 1.00 0.00 18 GLY A CA 20
ATOM 19052 C C . GLY A 1 18 ? -15.184 -36.805 -46.065 1.00 0.00 18 GLY A C 20
ATOM 19053 O O . GLY A 1 18 ? -15.123 -35.593 -45.818 1.00 0.00 18 GLY A O 20
ATOM 19057 N N . SER A 1 19 ? -15.138 -37.308 -47.313 1.00 0.00 19 SER A N 20
ATOM 19058 C CA . SER A 1 19 ? -14.992 -36.469 -48.519 1.00 0.00 19 SER A CA 20
ATOM 19059 C C . SER A 1 19 ? -16.374 -35.952 -48.987 1.00 0.00 19 SER A C 20
ATOM 19060 O O . SER A 1 19 ? -16.624 -34.743 -48.991 1.00 0.00 19 SER A O 20
ATOM 19068 N N . HIS A 1 20 ? -17.273 -36.881 -49.378 1.00 0.00 20 HIS A N 20
ATOM 19069 C CA . HIS A 1 20 ? -18.660 -36.561 -49.798 1.00 0.00 20 HIS A CA 20
ATOM 19070 C C . HIS A 1 20 ? -19.638 -37.595 -49.215 1.00 0.00 20 HIS A C 20
ATOM 19071 O O . HIS A 1 20 ? -19.487 -38.800 -49.440 1.00 0.00 20 HIS A O 20
ATOM 19086 N N . MET A 1 21 ? -20.611 -37.102 -48.439 1.00 0.00 21 MET A N 20
ATOM 19087 C CA . MET A 1 21 ? -21.770 -37.878 -47.960 1.00 0.00 21 MET A CA 20
ATOM 19088 C C . MET A 1 21 ? -23.041 -37.107 -48.342 1.00 0.00 21 MET A C 20
ATOM 19089 O O . MET A 1 21 ? -23.474 -36.218 -47.599 1.00 0.00 21 MET A O 20
ATOM 19103 N N . THR A 1 22 ? -23.571 -37.400 -49.543 1.00 0.00 22 THR A N 20
ATOM 19104 C CA . THR A 1 22 ? -24.768 -36.744 -50.108 1.00 0.00 22 THR A CA 20
ATOM 19105 C C . THR A 1 22 ? -24.493 -35.253 -50.413 1.00 0.00 22 THR A C 20
ATOM 19106 O O . THR A 1 22 ? -24.455 -34.419 -49.498 1.00 0.00 22 THR A O 20
ATOM 19117 N N . THR A 1 23 ? -24.263 -34.930 -51.696 1.00 0.00 23 THR A N 20
ATOM 19118 C CA . THR A 1 23 ? -24.057 -33.551 -52.156 1.00 0.00 23 THR A CA 20
ATOM 19119 C C . THR A 1 23 ? -25.077 -33.206 -53.262 1.00 0.00 23 THR A C 20
ATOM 19120 O O . THR A 1 23 ? -24.954 -33.657 -54.406 1.00 0.00 23 THR A O 20
ATOM 19131 N N . ARG A 1 24 ? -26.094 -32.418 -52.884 1.00 0.00 24 ARG A N 20
ATOM 19132 C CA . ARG A 1 24 ? -27.131 -31.923 -53.788 1.00 0.00 24 ARG A CA 20
ATOM 19133 C C . ARG A 1 24 ? -26.597 -30.707 -54.578 1.00 0.00 24 ARG A C 20
ATOM 19134 O O . ARG A 1 24 ? -26.367 -29.631 -54.012 1.00 0.00 24 ARG A O 20
ATOM 19155 N N . TYR A 1 25 ? -26.350 -30.920 -55.868 1.00 0.00 25 TYR A N 20
ATOM 19156 C CA . TYR A 1 25 ? -26.068 -29.851 -56.834 1.00 0.00 25 TYR A CA 20
ATOM 19157 C C . TYR A 1 25 ? -27.379 -29.440 -57.512 1.00 0.00 25 TYR A C 20
ATOM 19158 O O . TYR A 1 25 ? -28.298 -30.251 -57.601 1.00 0.00 25 TYR A O 20
ATOM 19176 N N . ARG A 1 26 ? -27.452 -28.181 -57.981 1.00 0.00 26 ARG A N 20
ATOM 19177 C CA . ARG A 1 26 ? -28.616 -27.653 -58.724 1.00 0.00 26 ARG A CA 20
ATOM 19178 C C . ARG A 1 26 ? -28.133 -26.636 -59.762 1.00 0.00 26 ARG A C 20
ATOM 19179 O O . ARG A 1 26 ? -27.316 -25.754 -59.448 1.00 0.00 26 ARG A O 20
ATOM 19200 N N . PHE A 1 27 ? -28.605 -26.798 -61.003 1.00 0.00 27 PHE A N 20
ATOM 19201 C CA . PHE A 1 27 ? -28.249 -25.935 -62.139 1.00 0.00 27 PHE A CA 20
ATOM 19202 C C . PHE A 1 27 ? -29.513 -25.640 -62.966 1.00 0.00 27 PHE A C 20
ATOM 19203 O O . PHE A 1 27 ? -30.482 -26.407 -62.934 1.00 0.00 27 PHE A O 20
ATOM 19220 N N . THR A 1 28 ? -29.502 -24.518 -63.699 1.00 0.00 28 THR A N 20
ATOM 19221 C CA . THR A 1 28 ? -30.598 -24.130 -64.610 1.00 0.00 28 THR A CA 20
ATOM 19222 C C . THR A 1 28 ? -30.321 -24.698 -66.015 1.00 0.00 28 THR A C 20
ATOM 19223 O O . THR A 1 28 ? -31.236 -24.944 -66.806 1.00 0.00 28 THR A O 20
ATOM 19234 N N . ASP A 1 29 ? -29.033 -24.905 -66.297 1.00 0.00 29 ASP A N 20
ATOM 19235 C CA . ASP A 1 29 ? -28.546 -25.490 -67.553 1.00 0.00 29 ASP A CA 20
ATOM 19236 C C . ASP A 1 29 ? -28.642 -27.028 -67.512 1.00 0.00 29 ASP A C 20
ATOM 19237 O O . ASP A 1 29 ? -28.535 -27.621 -66.435 1.00 0.00 29 ASP A O 20
ATOM 19246 N N . GLU A 1 30 ? -28.869 -27.662 -68.673 1.00 0.00 30 GLU A N 20
ATOM 19247 C CA . GLU A 1 30 ? -28.670 -29.110 -68.838 1.00 0.00 30 GLU A CA 20
ATOM 19248 C C . GLU A 1 30 ? -27.167 -29.413 -68.993 1.00 0.00 30 GLU A C 20
ATOM 19249 O O . GLU A 1 30 ? -26.661 -30.359 -68.408 1.00 0.00 30 GLU A O 20
ATOM 19261 N N . GLU A 1 31 ? -26.489 -28.566 -69.793 1.00 0.00 31 GLU A N 20
ATOM 19262 C CA . GLU A 1 31 ? -25.136 -28.820 -70.330 1.00 0.00 31 GLU A CA 20
ATOM 19263 C C . GLU A 1 31 ? -24.085 -29.076 -69.229 1.00 0.00 31 GLU A C 20
ATOM 19264 O O . GLU A 1 31 ? -23.484 -30.154 -69.177 1.00 0.00 31 GLU A O 20
ATOM 19276 N N . GLU A 1 32 ? -23.888 -28.097 -68.344 1.00 0.00 32 GLU A N 20
ATOM 19277 C CA . GLU A 1 32 ? -22.860 -28.168 -67.291 1.00 0.00 32 GLU A CA 20
ATOM 19278 C C . GLU A 1 32 ? -23.311 -29.078 -66.125 1.00 0.00 32 GLU A C 20
ATOM 19279 O O . GLU A 1 32 ? -22.470 -29.652 -65.421 1.00 0.00 32 GLU A O 20
ATOM 19291 N N . ALA A 1 33 ? -24.643 -29.195 -65.935 1.00 0.00 33 ALA A N 20
ATOM 19292 C CA . ALA A 1 33 ? -25.257 -30.088 -64.927 1.00 0.00 33 ALA A CA 20
ATOM 19293 C C . ALA A 1 33 ? -24.960 -31.562 -65.236 1.00 0.00 33 ALA A C 20
ATOM 19294 O O . ALA A 1 33 ? -24.554 -32.323 -64.359 1.00 0.00 33 ALA A O 20
ATOM 19301 N N . ARG A 1 34 ? -25.155 -31.930 -66.514 1.00 0.00 34 ARG A N 20
ATOM 19302 C CA . ARG A 1 34 ? -24.974 -33.307 -67.007 1.00 0.00 34 ARG A CA 20
ATOM 19303 C C . ARG A 1 34 ? -23.478 -33.614 -67.195 1.00 0.00 34 ARG A C 20
ATOM 19304 O O . ARG A 1 34 ? -23.087 -34.779 -67.217 1.00 0.00 34 ARG A O 20
ATOM 19325 N N . ARG A 1 35 ? -22.660 -32.542 -67.341 1.00 0.00 35 ARG A N 20
ATOM 19326 C CA . ARG A 1 35 ? -21.191 -32.639 -67.394 1.00 0.00 35 ARG A CA 20
ATOM 19327 C C . ARG A 1 35 ? -20.663 -33.079 -66.023 1.00 0.00 35 ARG A C 20
ATOM 19328 O O . ARG A 1 35 ? -19.912 -34.049 -65.920 1.00 0.00 35 ARG A O 20
ATOM 19349 N N . ALA A 1 36 ? -21.109 -32.351 -64.972 1.00 0.00 36 ALA A N 20
ATOM 19350 C CA . ALA A 1 36 ? -20.777 -32.665 -63.574 1.00 0.00 36 ALA A CA 20
ATOM 19351 C C . ALA A 1 36 ? -21.219 -34.100 -63.237 1.00 0.00 36 ALA A C 20
ATOM 19352 O O . ALA A 1 36 ? -20.401 -34.928 -62.843 1.00 0.00 36 ALA A O 20
ATOM 19359 N N . ALA A 1 37 ? -22.506 -34.381 -63.500 1.00 0.00 37 ALA A N 20
ATOM 19360 C CA . ALA A 1 37 ? -23.158 -35.691 -63.248 1.00 0.00 37 ALA A CA 20
ATOM 19361 C C . ALA A 1 37 ? -22.391 -36.862 -63.895 1.00 0.00 37 ALA A C 20
ATOM 19362 O O . ALA A 1 37 ? -22.224 -37.927 -63.286 1.00 0.00 37 ALA A O 20
ATOM 19369 N N . LYS A 1 38 ? -21.915 -36.623 -65.132 1.00 0.00 38 LYS A N 20
ATOM 19370 C CA . LYS A 1 38 ? -21.162 -37.610 -65.922 1.00 0.00 38 LYS A CA 20
ATOM 19371 C C . LYS A 1 38 ? -19.798 -37.891 -65.281 1.00 0.00 38 LYS A C 20
ATOM 19372 O O . LYS A 1 38 ? -19.407 -39.045 -65.136 1.00 0.00 38 LYS A O 20
ATOM 19391 N N . GLU A 1 39 ? -19.099 -36.820 -64.876 1.00 0.00 39 GLU A N 20
ATOM 19392 C CA . GLU A 1 39 ? -17.751 -36.921 -64.289 1.00 0.00 39 GLU A CA 20
ATOM 19393 C C . GLU A 1 39 ? -17.774 -37.461 -62.846 1.00 0.00 39 GLU A C 20
ATOM 19394 O O . GLU A 1 39 ? -16.792 -38.058 -62.417 1.00 0.00 39 GLU A O 20
ATOM 19406 N N . TRP A 1 40 ? -18.884 -37.272 -62.109 1.00 0.00 40 TRP A N 20
ATOM 19407 C CA . TRP A 1 40 ? -19.049 -37.882 -60.774 1.00 0.00 40 TRP A CA 20
ATOM 19408 C C . TRP A 1 40 ? -19.237 -39.399 -60.936 1.00 0.00 40 TRP A C 20
ATOM 19409 O O . TRP A 1 40 ? -18.558 -40.186 -60.281 1.00 0.00 40 TRP A O 20
ATOM 19430 N N . ALA A 1 41 ? -20.123 -39.784 -61.885 1.00 0.00 41 ALA A N 20
ATOM 19431 C CA . ALA A 1 41 ? -20.381 -41.199 -62.244 1.00 0.00 41 ALA A CA 20
ATOM 19432 C C . ALA A 1 41 ? -19.117 -41.877 -62.830 1.00 0.00 41 ALA A C 20
ATOM 19433 O O . ALA A 1 41 ? -18.924 -43.085 -62.686 1.00 0.00 41 ALA A O 20
ATOM 19440 N N . ARG A 1 42 ? -18.269 -41.062 -63.485 1.00 0.00 42 ARG A N 20
ATOM 19441 C CA . ARG A 1 42 ? -16.970 -41.489 -64.053 1.00 0.00 42 ARG A CA 20
ATOM 19442 C C . ARG A 1 42 ? -16.003 -41.899 -62.930 1.00 0.00 42 ARG A C 20
ATOM 19443 O O . ARG A 1 42 ? -15.326 -42.932 -63.010 1.00 0.00 42 ARG A O 20
ATOM 19464 N N . ARG A 1 43 ? -15.965 -41.061 -61.885 1.00 0.00 43 ARG A N 20
ATOM 19465 C CA . ARG A 1 43 ? -15.116 -41.277 -60.698 1.00 0.00 43 ARG A CA 20
ATOM 19466 C C . ARG A 1 43 ? -15.713 -42.355 -59.776 1.00 0.00 43 ARG A C 20
ATOM 19467 O O . ARG A 1 43 ? -15.003 -42.928 -58.944 1.00 0.00 43 ARG A O 20
ATOM 19488 N N . GLY A 1 44 ? -17.027 -42.612 -59.915 1.00 0.00 44 GLY A N 20
ATOM 19489 C CA . GLY A 1 44 ? -17.709 -43.679 -59.172 1.00 0.00 44 GLY A CA 20
ATOM 19490 C C . GLY A 1 44 ? -18.677 -43.173 -58.111 1.00 0.00 44 GLY A C 20
ATOM 19491 O O . GLY A 1 44 ? -19.246 -43.980 -57.366 1.00 0.00 44 GLY A O 20
ATOM 19495 N N . TYR A 1 45 ? -18.851 -41.842 -58.023 1.00 0.00 45 TYR A N 20
ATOM 19496 C CA . TYR A 1 45 ? -19.869 -41.219 -57.154 1.00 0.00 45 TYR A CA 20
ATOM 19497 C C . TYR A 1 45 ? -21.270 -41.525 -57.710 1.00 0.00 45 TYR A C 20
ATOM 19498 O O . TYR A 1 45 ? -21.512 -41.353 -58.915 1.00 0.00 45 TYR A O 20
ATOM 19516 N N . GLN A 1 46 ? -22.173 -41.985 -56.831 1.00 0.00 46 GLN A N 20
ATOM 19517 C CA . GLN A 1 46 ? -23.562 -42.291 -57.199 1.00 0.00 46 GLN A CA 20
ATOM 19518 C C . GLN A 1 46 ? -24.315 -40.986 -57.476 1.00 0.00 46 GLN A C 20
ATOM 19519 O O . GLN A 1 46 ? -24.445 -40.149 -56.585 1.00 0.00 46 GLN A O 20
ATOM 19533 N N . VAL A 1 47 ? -24.782 -40.820 -58.723 1.00 0.00 47 VAL A N 20
ATOM 19534 C CA . VAL A 1 47 ? -25.536 -39.635 -59.167 1.00 0.00 47 VAL A CA 20
ATOM 19535 C C . VAL A 1 47 ? -26.993 -40.020 -59.451 1.00 0.00 47 VAL A C 20
ATOM 19536 O O . VAL A 1 47 ? -27.295 -41.164 -59.815 1.00 0.00 47 VAL A O 20
ATOM 19549 N N . HIS A 1 48 ? -27.879 -39.046 -59.255 1.00 0.00 48 HIS A N 20
ATOM 19550 C CA . HIS A 1 48 ? -29.300 -39.165 -59.559 1.00 0.00 48 HIS A CA 20
ATOM 19551 C C . HIS A 1 48 ? -29.820 -37.770 -59.917 1.00 0.00 48 HIS A C 20
ATOM 19552 O O . HIS A 1 48 ? -30.014 -36.936 -59.035 1.00 0.00 48 HIS A O 20
ATOM 19567 N N . VAL A 1 49 ? -30.055 -37.526 -61.211 1.00 0.00 49 VAL A N 20
ATOM 19568 C CA . VAL A 1 49 ? -30.667 -36.274 -61.662 1.00 0.00 49 VAL A CA 20
ATOM 19569 C C . VAL A 1 49 ? -32.182 -36.416 -61.483 1.00 0.00 49 VAL A C 20
ATOM 19570 O O . VAL A 1 49 ? -32.766 -37.436 -61.873 1.00 0.00 49 VAL A O 20
ATOM 19583 N N . THR A 1 50 ? -32.791 -35.406 -60.861 1.00 0.00 50 THR A N 20
ATOM 19584 C CA . THR A 1 50 ? -34.218 -35.413 -60.550 1.00 0.00 50 THR A CA 20
ATOM 19585 C C . THR A 1 50 ? -35.025 -35.140 -61.842 1.00 0.00 50 THR A C 20
ATOM 19586 O O . THR A 1 50 ? -34.686 -34.232 -62.622 1.00 0.00 50 THR A O 20
ATOM 19597 N N . GLN A 1 51 ? -36.042 -35.980 -62.111 1.00 0.00 51 GLN A N 20
ATOM 19598 C CA . GLN A 1 51 ? -36.900 -35.839 -63.296 1.00 0.00 51 GLN A CA 20
ATOM 19599 C C . GLN A 1 51 ? -38.004 -34.812 -63.019 1.00 0.00 51 GLN A C 20
ATOM 19600 O O . GLN A 1 51 ? -39.132 -35.154 -62.641 1.00 0.00 51 GLN A O 20
ATOM 19614 N N . ASN A 1 52 ? -37.613 -33.537 -63.145 1.00 0.00 52 ASN A N 20
ATOM 19615 C CA . ASN A 1 52 ? -38.500 -32.370 -62.996 1.00 0.00 52 ASN A CA 20
ATOM 19616 C C . ASN A 1 52 ? -38.085 -31.300 -64.008 1.00 0.00 52 ASN A C 20
ATOM 19617 O O . ASN A 1 52 ? -36.884 -31.080 -64.230 1.00 0.00 52 ASN A O 20
ATOM 19628 N N . GLY A 1 53 ? -39.078 -30.615 -64.602 1.00 0.00 53 GLY A N 20
ATOM 19629 C CA . GLY A 1 53 ? -38.821 -29.506 -65.522 1.00 0.00 53 GLY A CA 20
ATOM 19630 C C . GLY A 1 53 ? -38.758 -28.170 -64.794 1.00 0.00 53 GLY A C 20
ATOM 19631 O O . GLY A 1 53 ? -39.303 -27.168 -65.269 1.00 0.00 53 GLY A O 20
ATOM 19635 N N . THR A 1 54 ? -38.086 -28.158 -63.634 1.00 0.00 54 THR A N 20
ATOM 19636 C CA . THR A 1 54 ? -37.900 -26.960 -62.806 1.00 0.00 54 THR A CA 20
ATOM 19637 C C . THR A 1 54 ? -36.407 -26.559 -62.817 1.00 0.00 54 THR A C 20
ATOM 19638 O O . THR A 1 54 ? -36.031 -25.565 -63.456 1.00 0.00 54 THR A O 20
ATOM 19649 N N . TYR A 1 55 ? -35.557 -27.366 -62.138 1.00 0.00 55 TYR A N 20
ATOM 19650 C CA . TYR A 1 55 ? -34.092 -27.172 -62.088 1.00 0.00 55 TYR A CA 20
ATOM 19651 C C . TYR A 1 55 ? -33.404 -28.540 -62.141 1.00 0.00 55 TYR A C 20
ATOM 19652 O O . TYR A 1 55 ? -33.891 -29.521 -61.557 1.00 0.00 55 TYR A O 20
ATOM 19670 N N . TRP A 1 56 ? -32.277 -28.597 -62.852 1.00 0.00 56 TRP A N 20
ATOM 19671 C CA . TRP A 1 56 ? -31.496 -29.821 -63.049 1.00 0.00 56 TRP A CA 20
ATOM 19672 C C . TRP A 1 56 ? -30.609 -30.070 -61.824 1.00 0.00 56 TRP A C 20
ATOM 19673 O O . TRP A 1 56 ? -29.437 -29.665 -61.778 1.00 0.00 56 TRP A O 20
ATOM 19694 N N . GLU A 1 57 ? -31.224 -30.673 -60.794 1.00 0.00 57 GLU A N 20
ATOM 19695 C CA . GLU A 1 57 ? -30.557 -31.012 -59.540 1.00 0.00 57 GLU A CA 20
ATOM 19696 C C . GLU A 1 57 ? -29.962 -32.422 -59.642 1.00 0.00 57 GLU A C 20
ATOM 19697 O O . GLU A 1 57 ? -30.706 -33.393 -59.839 1.00 0.00 57 GLU A O 20
ATOM 19709 N N . VAL A 1 58 ? -28.624 -32.538 -59.526 1.00 0.00 58 VAL A N 20
ATOM 19710 C CA . VAL A 1 58 ? -27.959 -33.846 -59.488 1.00 0.00 58 VAL A CA 20
ATOM 19711 C C . VAL A 1 58 ? -27.586 -34.196 -58.031 1.00 0.00 58 VAL A C 20
ATOM 19712 O O . VAL A 1 58 ? -26.753 -33.539 -57.391 1.00 0.00 58 VAL A O 20
ATOM 19725 N N . GLU A 1 59 ? -28.294 -35.192 -57.498 1.00 0.00 59 GLU A N 20
ATOM 19726 C CA . GLU A 1 59 ? -28.043 -35.759 -56.179 1.00 0.00 59 GLU A CA 20
ATOM 19727 C C . GLU A 1 59 ? -26.838 -36.698 -56.269 1.00 0.00 59 GLU A C 20
ATOM 19728 O O . GLU A 1 59 ? -26.929 -37.759 -56.887 1.00 0.00 59 GLU A O 20
ATOM 19740 N N . VAL A 1 60 ? -25.705 -36.262 -55.729 1.00 0.00 60 VAL A N 20
ATOM 19741 C CA . VAL A 1 60 ? -24.522 -37.110 -55.539 1.00 0.00 60 VAL A CA 20
ATOM 19742 C C . VAL A 1 60 ? -24.584 -37.741 -54.135 1.00 0.00 60 VAL A C 20
ATOM 19743 O O . VAL A 1 60 ? -25.200 -37.180 -53.232 1.00 0.00 60 VAL A O 20
ATOM 19756 N N . ARG A 1 61 ? -24.018 -38.950 -53.983 1.00 0.00 61 ARG A N 20
ATOM 19757 C CA . ARG A 1 61 ? -23.798 -39.585 -52.683 1.00 0.00 61 ARG A CA 20
ATOM 19758 C C . ARG A 1 61 ? -22.277 -39.662 -52.466 1.00 0.00 61 ARG A C 20
ATOM 19759 O O . ARG A 1 61 ? -21.741 -38.896 -51.628 1.00 0.00 61 ARG A O 20
#